Protein AF-A0A8T4NA29-F1 (afdb_monomer)

Nearest PDB structures (foldseek):
  6u7g-assembly1_A  TM=2.448E-01  e=3.494E+00  Homo sapiens
  6u7e-assembly1_A  TM=1.992E-01  e=2.269E+00  Homo sapiens
  7vpq-assembly3_E  TM=1.490E-01  e=2.062E+00  Homo sapiens

Foldseek 3Di:
DDFPQDDLVLFADEPPPLVVLLVVLQPDPVLQPAQEEEEEFDDQLLQFFLRNPVLQFEDDPQLLQLLLSSVSSNHNQYAYEYCSQAVQAQLQQADGLNHRHQEYEYAYDLLRVVRVLVRQVRLVNHPNRHQYEYEHNCLQFPVLQFCADPVGNNGGHFKYQNAGSSLVSVLVVQLVVQQVVVPPVHHDGSSNSSLVCQQVVVCLPRAGMWGWYQAPVRAIAIEHNQSYHYHQAPLSGDQSLSNQLNYFARDHDHYTDNHHDALASSLVRHQEYEDEFKEAACDCWLQDLRNLRHSSDIYGNAQVSVLVSQLSCCVRNVHAEYEYPYPACLRPLVSLQRNLVCLQPDAHPVRDHSFPRHEYEYEHALVSLVVNCVVDVCSLLSCLSHYQEYEHAPQDQVCPNTPPPHHLVSLLPRLLVNLLSLYAYAYEHEDEQVFDLDPADDPDPPPHDLDPVLLVPDDPLLNVLQVVLVVCVVVVVNVSSLVSLLVNLLPDDPVSVNSDDDGLSSVLSSSVSSRHLYYHYFYRAQDRSGNCNWVQLQVLFFFCDQAPDGDDSSQRSRQARRGDPDPQSLVSNVSNLVSLPSLADPVQLVVLVVQLVVCVVVVSPSNNSNSVSSNSSNVSSVVSSVVSCVSCVVVSVSSPPGDTHTHNGDAARPHAHEYLDLSRLVSHDLRHLYQDDDPPQQDPVSDHDPVNSVCVVVVVDPSPSSPPPPPVPDDPPPPQDLDLVSLLVVLVVLLVVLVVVVCVQPVPDPVSLVVCLVVLQVSLVVSLVVLCVNLVVDDPVSNVSNVVSSVVSNVSSQVVSVVSVHGD

Solvent-accessible surface area (backbone atoms only — not comparable to full-atom values): 42832 Å² total; per-residue (Å²): 122,85,77,82,80,71,58,72,75,77,25,41,39,61,82,62,54,62,51,53,54,31,50,62,40,39,74,40,72,73,43,41,71,47,29,34,38,38,35,31,50,52,44,74,80,76,51,38,42,56,49,46,71,48,66,62,23,44,53,64,50,58,52,31,50,43,45,12,45,43,45,65,24,30,40,68,36,58,38,36,39,49,29,71,41,26,76,46,58,33,64,53,67,30,48,57,92,87,32,75,48,37,31,38,40,37,29,30,51,44,45,18,42,64,44,45,49,55,52,50,60,35,35,68,69,26,95,69,53,45,29,36,36,30,20,44,59,25,15,44,55,48,43,61,65,45,49,26,46,93,91,43,59,85,53,52,48,52,33,20,30,37,28,41,61,65,38,53,52,53,51,52,53,54,30,54,56,41,24,66,74,67,30,83,94,45,93,60,50,61,35,58,23,38,51,56,34,38,64,67,54,73,51,69,85,48,48,7,30,32,32,58,32,59,47,99,86,69,52,61,31,34,42,31,35,63,50,44,42,41,65,49,47,48,51,65,54,61,58,42,53,60,26,56,67,26,22,52,54,76,48,77,45,45,40,66,67,97,59,52,30,49,46,70,57,42,38,74,54,33,53,35,40,47,43,71,49,38,43,41,38,79,57,81,49,52,79,34,34,59,43,65,70,44,66,57,44,81,31,46,26,50,30,70,48,47,47,54,29,51,48,51,31,26,77,65,30,65,32,38,31,38,35,39,72,24,75,32,55,36,74,45,50,65,58,40,50,51,30,30,53,44,40,72,66,36,65,42,97,88,71,44,60,48,56,88,66,46,44,28,29,38,32,33,42,63,40,37,51,49,53,35,44,73,74,31,87,62,42,54,49,41,41,26,61,50,25,52,29,40,36,21,74,47,36,37,75,82,46,80,86,44,84,71,70,51,43,64,67,56,45,65,56,48,36,49,50,34,33,68,26,14,18,24,38,28,41,32,33,49,48,45,82,94,55,44,60,65,85,78,84,65,104,50,93,84,80,66,70,79,48,67,67,41,63,67,71,46,52,74,68,47,50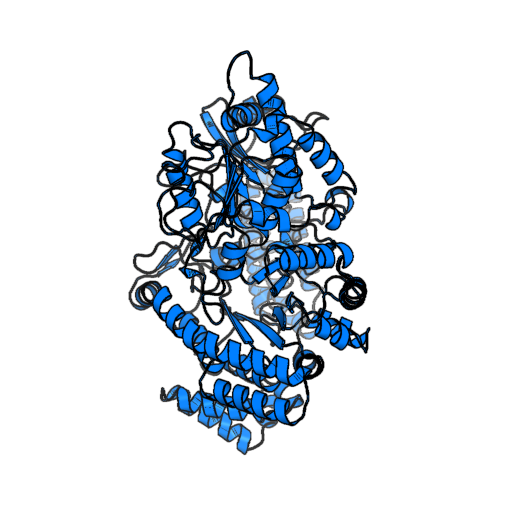,47,30,49,53,52,14,52,56,24,43,76,68,71,36,49,74,61,12,52,57,28,44,46,53,32,64,70,66,53,50,72,76,53,49,77,50,50,85,68,25,58,50,54,44,54,45,50,44,49,70,39,52,44,44,46,75,47,76,31,37,57,60,73,40,66,50,20,81,52,35,62,52,46,24,76,69,45,21,26,45,38,27,36,39,90,44,72,60,51,66,39,47,61,60,25,79,50,83,49,48,54,85,58,96,55,59,56,55,62,52,49,42,52,54,49,41,50,47,70,68,20,35,71,72,54,26,53,51,23,46,52,43,29,55,50,25,58,74,70,67,39,62,34,49,23,50,30,22,48,51,26,28,50,41,21,56,34,20,44,54,13,45,55,51,32,54,60,68,43,42,63,61,56,48,24,56,71,76,32,63,76,42,56,27,80,59,68,84,55,45,85,47,42,40,38,28,76,38,66,71,44,54,72,68,55,69,96,41,49,76,42,50,67,56,72,77,81,64,46,44,103,82,72,48,74,45,70,73,58,50,53,36,54,76,69,61,75,50,83,74,48,67,74,71,72,67,61,84,91,71,60,70,72,79,86,76,60,56,101,42,62,65,39,45,41,54,50,35,53,52,53,49,52,52,51,53,52,54,53,47,64,71,58,67,70,44,80,76,56,55,75,76,34,58,66,58,52,39,49,52,53,44,52,54,51,54,53,50,48,63,63,61,68,76,59,61,82,92,54,43,66,53,43,51,51,35,51,50,53,40,52,49,55,53,44,57,60,34,48,77,70,82,40,85,118

Radius of gyration: 29.15 Å; Cα contacts (8 Å, |Δi|>4): 1424; chains: 1; bounding box: 82×69×79 Å

Secondary structure (DSSP, 8-state):
-PPP---HHHHEEPTTHHHHHHHHHHT-SSGGG--EEEEE---GGG--GGGTTTTTTEE-HHHHHHHHHHHHTT--SEEEEETTT-TT--GGG--BTTB--SEEEEE--GGGHHHHHHHHHHHTTSSSPPEEEEEHHHHHH-GGGGS--SS-TT-S-SEEE-S-HHHHHHHHHHHHHHHHHH-SSSPPPHHHHHHHHHHTTTTTTSTTEEEEEE-TTS-EEEEE-----EES-GGGSPPTHHHHTTBPPP---SS--SSPPPHHHHHHH--EEEE-SEE------TT-HHHHHS-S--EE-HHHHHHHHHHHHHHHH---EEEE--S-GGGSHHHHHHHHHHHHHPBPTTSSBSBTTBEEEEE--HHHHHHHHHH-TTHHHHHHHHEEEEEEEEE-TTSSS--S---HHHHHHHHHHHHHTTPEEEEEEEE-TTS-SSSS--SSTTS----HHHHHHS-HHHHHHHHHHHHHHHTT-HHHHHHHHHHHHHH--HHHHHT----HHHHHHHHHHHT-SEEEEEE----TTSTTSSHHHHTT-BEEEETTEE--GGGTTTTS--B--SS-HHHHHHHHHHHHHHHSSHHHHHHHHHHHHHHHHTT-HHHHHHHHHHHHHHHHHHHHHHHHHHHTHHHHHHHHHS-EEEPSSPPPPSS-EEESSTTGGGSS-TTS---PPPSTTB-TTSPBPHHHHHHHHTT-S----S----TTSS---TTS-SSHHHHHHHHHHHHHHHHHHHHHHHTT-HHHHTT-HHHHHHHHHHHHHHHHHHHTTS-TTTHHHHHHHHHHHHHHHHHHHHTTT---

Mean predicted aligned error: 12.41 Å

Structure (mmCIF, N/CA/C/O backbone):
data_AF-A0A8T4NA29-F1
#
_entry.id   AF-A0A8T4NA29-F1
#
loop_
_atom_site.group_PDB
_atom_site.id
_atom_site.type_symbol
_atom_site.label_atom_id
_atom_site.label_alt_id
_atom_site.label_comp_id
_atom_site.label_asym_id
_atom_site.label_entity_id
_atom_site.label_seq_id
_atom_site.pdbx_PDB_ins_code
_atom_site.Cartn_x
_atom_site.Cartn_y
_atom_site.Cartn_z
_atom_site.occupancy
_atom_site.B_iso_or_equiv
_atom_site.auth_seq_id
_atom_site.auth_comp_id
_atom_site.auth_asym_id
_atom_site.auth_atom_id
_atom_site.pdbx_PDB_model_num
ATOM 1 N N . MET A 1 1 ? -20.002 -11.442 -14.286 1.00 27.69 1 MET A N 1
ATOM 2 C CA . MET A 1 1 ? -21.326 -10.989 -13.799 1.00 27.69 1 MET A CA 1
ATOM 3 C C . MET A 1 1 ? -21.152 -9.516 -13.442 1.00 27.69 1 MET A C 1
ATOM 5 O O . MET A 1 1 ? -20.406 -9.238 -12.518 1.00 27.69 1 MET A O 1
ATOM 9 N N . PHE A 1 2 ? -21.689 -8.576 -14.230 1.00 26.14 2 PHE A N 1
ATOM 10 C CA . PHE A 1 2 ? -21.417 -7.143 -14.024 1.00 26.14 2 PHE A CA 1
ATOM 11 C C . PHE A 1 2 ? -22.131 -6.627 -12.768 1.00 26.14 2 PHE A C 1
ATOM 13 O O . PHE A 1 2 ? -23.350 -6.753 -12.646 1.00 26.14 2 PHE A O 1
ATOM 20 N N . LYS A 1 3 ? -21.369 -6.035 -11.842 1.00 41.00 3 LYS A N 1
ATOM 21 C CA . LYS A 1 3 ? -21.901 -5.359 -10.652 1.00 41.00 3 LYS A CA 1
ATOM 22 C C . LYS A 1 3 ? -22.695 -4.115 -11.089 1.00 41.00 3 LYS A C 1
ATOM 24 O O . LYS A 1 3 ? -22.141 -3.298 -11.826 1.00 41.00 3 LYS A O 1
ATOM 29 N N . PRO A 1 4 ? -23.954 -3.911 -10.656 1.00 39.50 4 PRO A N 1
ATOM 30 C CA . PRO A 1 4 ? -24.643 -2.654 -10.921 1.00 39.50 4 PRO A CA 1
ATOM 31 C C . PRO A 1 4 ? -23.896 -1.510 -10.224 1.00 39.50 4 PRO A C 1
ATOM 33 O O . PRO A 1 4 ? -23.652 -1.540 -9.017 1.00 39.50 4 PRO A O 1
ATOM 36 N N . VAL A 1 5 ? -23.485 -0.512 -11.007 1.00 53.19 5 VAL A N 1
ATOM 37 C CA . VAL A 1 5 ? -22.815 0.687 -10.497 1.00 53.19 5 VAL A CA 1
ATOM 38 C C . VAL A 1 5 ? -23.857 1.537 -9.774 1.00 53.19 5 VAL A C 1
ATOM 40 O O . VAL A 1 5 ? -24.773 2.056 -10.407 1.00 53.19 5 VAL A O 1
ATOM 43 N N . ARG A 1 6 ? -23.715 1.684 -8.450 1.00 62.00 6 ARG A N 1
ATOM 44 C CA . ARG A 1 6 ? -24.570 2.569 -7.639 1.00 62.00 6 ARG A CA 1
ATOM 45 C C . ARG A 1 6 ? -24.446 4.021 -8.114 1.00 62.00 6 ARG A C 1
ATOM 47 O O . ARG A 1 6 ? -23.393 4.416 -8.631 1.00 62.00 6 ARG A O 1
ATOM 54 N N . ASP A 1 7 ? -25.484 4.837 -7.923 1.00 62.94 7 ASP A N 1
ATOM 55 C CA . ASP A 1 7 ? -25.426 6.255 -8.294 1.00 62.94 7 ASP A CA 1
ATOM 56 C C . ASP A 1 7 ? -24.210 6.922 -7.621 1.00 62.94 7 ASP A C 1
ATOM 58 O O . ASP A 1 7 ? -23.757 6.531 -6.540 1.00 62.94 7 ASP A O 1
ATOM 62 N N . LYS A 1 8 ? -23.603 7.906 -8.289 1.00 65.12 8 LYS A N 1
ATOM 63 C CA . LYS A 1 8 ? -22.459 8.646 -7.745 1.00 65.12 8 LYS A CA 1
ATOM 64 C C . LYS A 1 8 ? -22.797 9.244 -6.376 1.00 65.12 8 LYS A C 1
ATOM 66 O O . LYS A 1 8 ? -21.959 9.195 -5.480 1.00 65.12 8 LYS A O 1
ATOM 71 N N . LYS A 1 9 ? -24.021 9.755 -6.204 1.00 67.62 9 LYS A N 1
ATOM 72 C CA . LYS A 1 9 ? -24.478 10.374 -4.948 1.00 67.62 9 LYS A CA 1
ATOM 73 C C . LYS A 1 9 ? -24.545 9.383 -3.782 1.00 67.62 9 LYS A C 1
ATOM 75 O O . LYS A 1 9 ? -24.278 9.768 -2.651 1.00 67.62 9 LYS A O 1
ATOM 80 N N . ASP A 1 10 ? -24.797 8.108 -4.063 1.00 70.44 10 ASP A N 1
ATOM 81 C CA . ASP A 1 10 ? -24.907 7.059 -3.040 1.00 70.44 10 ASP A CA 1
ATOM 82 C C . ASP A 1 10 ? -23.551 6.498 -2.594 1.00 70.44 10 ASP A C 1
ATOM 84 O O . ASP A 1 10 ? -23.466 5.724 -1.635 1.00 70.44 10 ASP A O 1
ATOM 88 N N . ARG A 1 11 ? -22.479 6.886 -3.291 1.00 76.50 11 ARG A N 1
ATOM 89 C CA . ARG A 1 11 ? -21.102 6.434 -3.061 1.00 76.50 11 ARG A CA 1
ATOM 90 C C . ARG A 1 11 ? -20.253 7.471 -2.325 1.00 76.50 11 ARG A C 1
ATOM 92 O O . ARG A 1 11 ? -19.238 7.113 -1.737 1.00 76.50 11 ARG A O 1
ATOM 99 N N . VAL A 1 12 ? -20.649 8.740 -2.317 1.00 83.69 12 VAL A N 1
ATOM 100 C CA . VAL A 1 12 ? -19.856 9.809 -1.696 1.00 83.69 12 VAL A CA 1
ATOM 101 C C . VAL A 1 12 ? -20.487 10.317 -0.408 1.00 83.69 12 VAL A C 1
ATOM 103 O O . VAL A 1 12 ? -21.703 10.442 -0.288 1.00 83.69 12 VAL A O 1
ATOM 106 N N . ILE A 1 13 ? -19.638 10.633 0.563 1.00 87.94 13 ILE A N 1
ATOM 107 C CA . ILE A 1 13 ? -19.997 11.459 1.709 1.00 87.94 13 ILE A CA 1
ATOM 108 C C . ILE A 1 13 ? -19.806 12.923 1.282 1.00 87.94 13 ILE A C 1
ATOM 110 O O . ILE A 1 13 ? -18.682 13.282 0.912 1.00 87.94 13 ILE A O 1
ATOM 114 N N . PRO A 1 14 ? -20.866 13.755 1.310 1.00 89.44 14 PRO A N 1
ATOM 115 C CA . PRO A 1 14 ? -20.795 15.139 0.857 1.00 89.44 14 PRO A CA 1
ATOM 116 C C . PRO A 1 14 ? -19.778 15.974 1.625 1.00 89.44 14 PRO A C 1
ATOM 118 O O . PRO A 1 14 ? -19.533 15.744 2.817 1.00 89.44 14 PRO A O 1
ATOM 121 N N . LYS A 1 15 ? -19.264 17.004 0.950 1.00 92.12 15 LYS A N 1
ATOM 122 C CA . LYS A 1 15 ? -18.321 17.946 1.545 1.00 92.12 15 LYS A CA 1
ATOM 123 C C . LYS A 1 15 ? -18.836 18.550 2.865 1.00 92.12 15 LYS A C 1
ATOM 125 O O . LYS A 1 15 ? -19.989 18.960 2.973 1.00 92.12 15 LYS A O 1
ATOM 130 N N . GLY A 1 16 ? -17.968 18.629 3.869 1.00 92.88 16 GLY A N 1
ATOM 131 C CA . GLY A 1 16 ? -18.201 19.191 5.201 1.00 92.88 16 GLY A CA 1
ATOM 132 C C . GLY A 1 16 ? -18.709 18.183 6.235 1.00 92.88 16 GLY A C 1
ATOM 133 O O . GLY A 1 16 ? -18.602 18.434 7.437 1.00 92.88 16 GLY A O 1
ATOM 134 N N . MET A 1 17 ? -19.221 17.024 5.812 1.00 93.00 17 MET A N 1
ATOM 135 C CA . MET A 1 17 ? -19.778 16.027 6.732 1.00 93.00 17 MET A CA 1
ATOM 136 C C . MET A 1 17 ? -18.718 15.415 7.651 1.00 93.00 17 MET A C 1
ATOM 138 O O . MET A 1 17 ? -18.992 15.213 8.837 1.00 93.00 17 MET A O 1
ATOM 142 N N . TYR A 1 18 ? -17.507 15.150 7.142 1.00 94.69 18 TYR A N 1
ATOM 143 C CA . TYR A 1 18 ? -16.413 14.653 7.978 1.00 94.69 18 TYR A CA 1
ATOM 144 C C . TYR A 1 18 ? -15.959 15.738 8.961 1.00 94.69 18 TYR A C 1
ATOM 146 O O . TYR A 1 18 ? -15.861 15.468 10.158 1.00 94.69 18 TYR A O 1
ATOM 154 N N . LYS A 1 19 ? -15.765 16.982 8.500 1.00 94.62 19 LYS A N 1
ATOM 155 C CA . LYS A 1 19 ? -15.381 18.101 9.381 1.00 94.62 19 LYS A CA 1
ATOM 156 C C . LYS A 1 19 ? -16.381 18.355 10.508 1.00 94.62 19 LYS A C 1
ATOM 158 O O . LYS A 1 19 ? -15.969 18.558 11.648 1.00 94.62 19 LYS A O 1
ATOM 163 N N . ASN A 1 20 ? -17.678 18.298 10.216 1.00 94.94 20 ASN A N 1
ATOM 164 C CA . ASN A 1 20 ? -18.722 18.476 11.224 1.00 94.94 20 ASN A CA 1
ATOM 165 C C . ASN A 1 20 ? -18.691 17.362 12.279 1.00 94.94 20 ASN A C 1
ATOM 167 O O . ASN A 1 20 ? -18.798 17.641 13.470 1.00 94.94 20 ASN A O 1
ATOM 171 N N . LEU A 1 21 ? -18.530 16.106 11.854 1.00 95.00 21 LEU A N 1
ATOM 172 C CA . LEU A 1 21 ? -18.397 14.961 12.759 1.00 95.00 21 LEU A CA 1
ATOM 173 C C . LEU A 1 21 ? -17.151 15.076 13.647 1.00 95.00 21 LEU A C 1
ATOM 175 O O . LEU A 1 21 ? -17.233 14.906 14.863 1.00 95.00 21 LEU A O 1
ATOM 179 N N . GLU A 1 22 ? -16.012 15.406 13.043 1.00 94.88 22 GLU A N 1
ATOM 180 C CA . GLU A 1 22 ? -14.746 15.622 13.742 1.00 94.88 22 GLU A CA 1
ATOM 181 C C . GLU A 1 22 ? -14.880 16.703 14.824 1.00 94.88 22 GLU A C 1
ATOM 183 O O . GLU A 1 22 ? -14.482 16.480 15.969 1.00 94.88 22 GLU A O 1
ATOM 188 N N . GLN A 1 23 ? -15.476 17.851 14.487 1.00 94.56 23 GLN A N 1
ATOM 189 C CA . GLN A 1 23 ? -15.649 18.963 15.421 1.00 94.56 23 GLN A CA 1
ATOM 190 C C . GLN A 1 23 ? -16.567 18.589 16.592 1.00 94.56 23 GLN A C 1
ATOM 192 O O . GLN A 1 23 ? -16.202 18.830 17.744 1.00 94.56 23 GLN A O 1
ATOM 197 N N . ARG A 1 24 ? -17.703 17.925 16.322 1.00 94.19 24 ARG A N 1
ATOM 198 C CA . ARG A 1 24 ? -18.616 17.450 17.377 1.00 94.19 24 ARG A CA 1
ATOM 199 C C . ARG A 1 24 ? -17.925 16.523 18.367 1.00 94.19 24 ARG A C 1
ATOM 201 O O . ARG A 1 24 ? -18.156 16.638 19.565 1.00 94.19 24 ARG A O 1
ATOM 208 N N . LEU A 1 25 ? -17.095 15.595 17.889 1.00 94.94 25 LEU A N 1
ATOM 209 C CA . LEU A 1 25 ? -16.354 14.681 18.761 1.00 94.94 25 LEU A CA 1
ATOM 210 C C . LEU A 1 25 ? -15.271 15.401 19.562 1.00 94.94 25 LEU A C 1
ATOM 212 O O . LEU A 1 25 ? -15.129 15.155 20.760 1.00 94.94 25 LEU A O 1
ATOM 216 N N . LYS A 1 26 ? -14.552 16.328 18.928 1.00 94.25 26 LYS A N 1
ATOM 217 C CA . LYS A 1 26 ? -13.454 17.077 19.545 1.00 94.25 26 LYS A CA 1
ATOM 218 C C . LYS A 1 26 ? -13.895 17.924 20.741 1.00 94.25 26 LYS A C 1
ATOM 220 O O . LYS A 1 26 ? -13.116 18.118 21.673 1.00 94.25 26 LYS A O 1
ATOM 225 N N . GLU A 1 27 ? -15.130 18.414 20.725 1.00 91.56 27 GLU A N 1
ATOM 226 C CA . GLU A 1 27 ? -15.729 19.194 21.816 1.00 91.56 27 GLU A CA 1
ATOM 227 C C . GLU A 1 27 ? -16.093 18.343 23.042 1.00 91.56 27 GLU A C 1
ATOM 229 O O . GLU A 1 27 ? -16.348 18.878 24.124 1.00 91.56 27 GLU A O 1
ATOM 234 N N . ARG A 1 28 ? -16.083 17.011 22.924 1.00 90.19 28 ARG A N 1
ATOM 235 C CA . ARG A 1 28 ? -16.456 16.123 24.024 1.00 90.19 28 ARG A CA 1
ATOM 236 C C . ARG A 1 28 ? -15.286 15.865 24.969 1.00 90.19 28 ARG A C 1
ATOM 238 O O . ARG A 1 28 ? -14.166 15.562 24.563 1.00 90.19 28 ARG A O 1
ATOM 245 N N . ASN A 1 29 ? -15.569 15.894 26.268 1.00 86.62 29 ASN A N 1
ATOM 246 C CA . ASN A 1 29 ? -14.568 15.580 27.289 1.00 86.62 29 ASN A CA 1
ATOM 247 C C . ASN A 1 29 ? -14.348 14.072 27.488 1.00 86.62 29 ASN A C 1
ATOM 249 O O . ASN A 1 29 ? -13.250 13.675 27.872 1.00 86.62 29 ASN A O 1
ATOM 253 N N . ASP A 1 30 ? -15.350 13.234 27.206 1.00 88.81 30 ASP A N 1
ATOM 254 C CA . ASP A 1 30 ? -15.265 11.776 27.383 1.00 88.81 30 ASP A CA 1
ATOM 255 C C . ASP A 1 30 ? -14.290 11.107 26.398 1.00 88.81 30 ASP A C 1
ATOM 257 O O . ASP A 1 30 ? -13.636 10.128 26.755 1.00 88.81 30 ASP A O 1
ATOM 261 N N . VAL A 1 31 ? -14.105 11.680 25.204 1.00 91.62 31 VAL A N 1
ATOM 262 C CA . VAL A 1 31 ? -13.150 11.202 24.186 1.00 91.62 31 VAL A CA 1
ATOM 263 C C . VAL A 1 31 ? -11.698 11.233 24.685 1.00 91.62 31 VAL A C 1
ATOM 265 O O . VAL A 1 31 ? -10.916 10.324 24.402 1.00 91.62 31 VAL A O 1
ATOM 268 N N . LYS A 1 32 ? -11.323 12.254 25.467 1.00 88.44 32 LYS A N 1
ATOM 269 C CA . LYS A 1 32 ? -9.938 12.466 25.932 1.00 88.44 32 LYS A CA 1
ATOM 270 C C . LYS A 1 32 ? -9.439 11.339 26.843 1.00 88.44 32 LYS A C 1
ATOM 272 O O . LYS A 1 32 ? -8.237 11.077 26.899 1.00 88.44 32 LYS A O 1
ATOM 277 N N . GLY A 1 33 ? -10.359 10.678 27.548 1.00 89.44 33 GLY A N 1
ATOM 278 C CA . GLY A 1 33 ? -10.057 9.600 28.488 1.00 89.44 33 GLY A CA 1
ATOM 279 C C . GLY A 1 33 ? -9.869 8.223 27.847 1.00 89.44 33 GLY A C 1
ATOM 280 O O . GLY A 1 33 ? -9.369 7.324 28.519 1.00 89.44 33 GLY A O 1
ATOM 281 N N . ILE A 1 34 ? -10.238 8.038 26.574 1.00 95.25 34 ILE A N 1
ATOM 282 C CA . ILE A 1 34 ? -10.255 6.714 25.936 1.00 95.25 34 ILE A CA 1
ATOM 283 C C . ILE A 1 34 ? -8.839 6.255 25.576 1.00 95.25 34 ILE A C 1
ATOM 285 O O . ILE A 1 34 ? -8.207 6.800 24.668 1.00 95.25 34 ILE A O 1
ATOM 289 N N . ARG A 1 35 ? -8.357 5.212 26.259 1.00 96.75 35 ARG A N 1
ATOM 290 C CA . ARG A 1 35 ? -7.028 4.612 26.065 1.00 96.75 35 ARG A CA 1
ATOM 291 C C . ARG A 1 35 ? -7.045 3.724 24.832 1.00 96.75 35 ARG A C 1
ATOM 293 O O . ARG A 1 35 ? -7.621 2.639 24.848 1.00 96.75 35 ARG A O 1
ATOM 300 N N . THR A 1 36 ? -6.418 4.193 23.765 1.00 97.81 36 THR A N 1
ATOM 301 C CA . THR A 1 36 ? -6.518 3.580 22.439 1.00 97.81 36 THR A CA 1
ATOM 302 C C . THR A 1 36 ? -5.143 3.176 21.935 1.00 97.81 36 THR A C 1
ATOM 304 O O . THR A 1 36 ? -4.224 3.997 21.897 1.00 97.81 36 THR A O 1
ATOM 307 N N . VAL A 1 37 ? -5.004 1.925 21.506 1.00 98.12 37 VAL A N 1
ATOM 308 C CA . VAL A 1 37 ? -3.799 1.457 20.815 1.00 98.12 37 VAL A CA 1
ATOM 309 C C . VAL A 1 37 ? -4.159 1.168 19.367 1.00 98.12 37 VAL A C 1
ATOM 311 O O . VAL A 1 37 ? -4.986 0.301 19.098 1.00 98.12 37 VAL A O 1
ATOM 314 N N . THR A 1 38 ? -3.548 1.894 18.432 1.00 98.12 38 THR A N 1
ATOM 315 C CA . THR A 1 38 ? -3.623 1.558 17.009 1.00 98.12 38 THR A CA 1
ATOM 316 C C . THR A 1 38 ? -2.427 0.680 16.660 1.00 98.12 38 THR A C 1
ATOM 318 O O . THR A 1 38 ? -1.302 0.972 17.065 1.00 98.12 38 THR A O 1
ATOM 321 N N . VAL A 1 39 ? -2.650 -0.428 15.959 1.00 97.69 39 VAL A N 1
ATOM 322 C CA . VAL A 1 39 ? -1.601 -1.403 15.637 1.00 97.69 39 VAL A CA 1
ATOM 323 C C . VAL A 1 39 ? -1.606 -1.676 14.144 1.00 97.69 39 VAL A C 1
ATOM 325 O O . VAL A 1 39 ? -2.655 -1.916 13.547 1.00 97.69 39 VAL A O 1
ATOM 328 N N . TYR A 1 40 ? -0.418 -1.647 13.550 1.00 96.69 40 TYR A N 1
ATOM 329 C CA . TYR A 1 40 ? -0.170 -2.150 12.210 1.00 96.69 40 TYR A CA 1
ATOM 330 C C . TYR A 1 40 ? 0.541 -3.505 12.322 1.00 96.69 40 TYR A C 1
ATOM 332 O O . TYR A 1 40 ? 1.723 -3.531 12.698 1.00 96.69 40 TYR A O 1
ATOM 340 N N . PRO A 1 41 ? -0.167 -4.615 12.054 1.00 95.81 41 PRO A N 1
ATOM 341 C CA . PRO A 1 41 ? 0.418 -5.945 12.001 1.00 95.81 41 PRO A CA 1
ATOM 342 C C . PRO A 1 41 ? 1.410 -6.062 10.852 1.00 95.81 41 PRO A C 1
ATOM 344 O O . PRO A 1 41 ? 1.275 -5.383 9.831 1.00 95.81 41 PRO A O 1
ATOM 347 N N . PHE A 1 42 ? 2.407 -6.929 11.000 1.00 93.31 42 PHE A N 1
ATOM 348 C CA . PHE A 1 42 ? 3.369 -7.156 9.933 1.00 93.31 42 PHE A CA 1
ATOM 349 C C . PHE A 1 42 ? 3.955 -8.558 9.944 1.00 93.31 42 PHE A C 1
ATOM 351 O O . PHE A 1 42 ? 4.652 -8.954 10.879 1.00 93.31 42 PHE A O 1
ATOM 358 N N . ASP A 1 43 ? 3.773 -9.252 8.827 1.00 89.75 43 ASP A N 1
ATOM 359 C CA . ASP A 1 43 ? 4.438 -10.518 8.563 1.00 89.75 43 ASP A CA 1
ATOM 360 C C . ASP A 1 43 ? 5.782 -10.286 7.847 1.00 89.75 43 ASP A C 1
ATOM 362 O O . ASP A 1 43 ? 5.877 -9.604 6.827 1.00 89.75 43 ASP A O 1
ATOM 366 N N . ARG A 1 44 ? 6.863 -10.859 8.384 1.00 86.19 44 ARG A N 1
ATOM 367 C CA . ARG A 1 44 ? 8.209 -10.745 7.803 1.00 86.19 44 ARG A CA 1
ATOM 368 C C . ARG A 1 44 ? 8.387 -11.569 6.526 1.00 86.19 44 ARG A C 1
ATOM 370 O O . ARG A 1 44 ? 9.365 -11.314 5.817 1.00 86.19 44 ARG A O 1
ATOM 377 N N . TYR A 1 45 ? 7.500 -12.518 6.229 1.00 83.25 45 TYR A N 1
ATOM 378 C CA . TYR A 1 45 ? 7.525 -13.303 4.996 1.00 83.25 45 TYR A CA 1
ATOM 379 C C . TYR A 1 45 ? 7.139 -12.483 3.763 1.00 83.25 45 TYR A C 1
ATOM 381 O O . TYR A 1 45 ? 7.623 -12.796 2.681 1.00 83.25 45 TYR A O 1
ATOM 389 N N . THR A 1 46 ? 6.407 -11.378 3.925 1.00 82.25 46 THR A N 1
ATOM 390 C CA . THR A 1 46 ? 5.984 -10.514 2.807 1.00 82.25 46 THR A CA 1
ATOM 391 C C . THR A 1 46 ? 7.035 -9.464 2.416 1.00 82.25 46 THR A C 1
ATOM 393 O O . THR A 1 46 ? 6.873 -8.736 1.441 1.00 82.25 46 THR A O 1
ATOM 396 N N . ASP A 1 47 ? 8.123 -9.332 3.182 1.00 83.81 47 ASP A N 1
ATOM 397 C CA . ASP A 1 47 ? 9.226 -8.406 2.900 1.00 83.81 47 ASP A CA 1
ATOM 398 C C . ASP A 1 47 ? 10.223 -9.078 1.938 1.00 83.81 47 ASP A C 1
ATOM 400 O O . ASP A 1 47 ? 11.117 -9.807 2.369 1.00 83.81 47 ASP A O 1
ATOM 404 N N . LEU A 1 48 ? 10.066 -8.899 0.624 1.00 80.81 48 LEU A N 1
ATOM 405 C CA . LEU A 1 48 ? 10.824 -9.660 -0.382 1.00 80.81 48 LEU A CA 1
ATOM 406 C C . LEU A 1 48 ? 11.377 -8.791 -1.524 1.00 80.81 48 LEU A C 1
ATOM 408 O O . LEU A 1 48 ? 11.130 -7.588 -1.633 1.00 80.81 48 LEU A O 1
ATOM 412 N N . GLY A 1 49 ? 12.218 -9.412 -2.353 1.00 83.25 49 GLY A N 1
ATOM 413 C CA . GLY A 1 49 ? 12.792 -8.801 -3.549 1.00 83.25 49 GLY A CA 1
ATOM 414 C C . GLY A 1 49 ? 13.632 -7.549 -3.247 1.00 83.25 49 GLY A C 1
ATOM 415 O O . GLY A 1 49 ? 14.351 -7.510 -2.246 1.00 83.25 49 GLY A O 1
ATOM 416 N N . PRO A 1 50 ? 13.595 -6.509 -4.095 1.00 81.62 50 PRO A N 1
ATOM 417 C CA . PRO A 1 50 ? 14.388 -5.294 -3.898 1.00 81.62 50 PRO A CA 1
ATOM 418 C C . PRO A 1 50 ? 13.926 -4.438 -2.708 1.00 81.62 50 PRO A C 1
ATOM 420 O O . PRO A 1 50 ? 14.633 -3.503 -2.323 1.00 81.62 50 PRO A O 1
ATOM 423 N N . TYR A 1 51 ? 12.781 -4.758 -2.104 1.00 85.44 51 TYR A N 1
ATOM 424 C CA . TYR A 1 51 ? 12.173 -3.972 -1.034 1.00 85.44 51 TYR A CA 1
ATOM 425 C C . TYR A 1 51 ? 12.568 -4.441 0.367 1.00 85.44 51 TYR A C 1
ATOM 427 O O . TYR A 1 51 ? 12.258 -3.748 1.329 1.00 85.44 51 TYR A O 1
ATOM 435 N N . VAL A 1 52 ? 13.335 -5.532 0.494 1.00 85.75 52 VAL A N 1
ATOM 436 C CA . VAL A 1 52 ? 13.774 -6.076 1.792 1.00 85.75 52 VAL A CA 1
ATOM 437 C C . VAL A 1 52 ? 14.321 -4.989 2.723 1.00 85.75 52 VAL A C 1
ATOM 439 O O . VAL A 1 52 ? 15.289 -4.296 2.388 1.00 85.75 52 VAL A O 1
ATOM 442 N N . GLY A 1 53 ? 13.733 -4.850 3.911 1.00 84.44 53 GLY A N 1
ATOM 443 C CA . GLY A 1 53 ? 14.114 -3.867 4.934 1.00 84.44 53 GLY A CA 1
ATOM 444 C C . GLY A 1 53 ? 13.650 -2.430 4.661 1.00 84.44 53 GLY A C 1
ATOM 445 O O . GLY A 1 53 ? 13.971 -1.534 5.443 1.00 84.44 53 GLY A O 1
ATOM 446 N N . LEU A 1 54 ? 12.916 -2.180 3.571 1.00 87.06 54 LEU A N 1
ATOM 447 C CA . LEU A 1 54 ? 12.174 -0.930 3.377 1.00 87.06 54 LEU A CA 1
ATOM 448 C C . LEU A 1 54 ? 11.011 -0.847 4.368 1.00 87.06 54 LEU A C 1
ATOM 450 O O . LEU A 1 54 ? 10.777 0.221 4.926 1.00 87.06 54 LEU A O 1
ATOM 454 N N . ALA A 1 55 ? 10.360 -1.980 4.645 1.00 85.88 55 ALA A N 1
ATOM 455 C CA . ALA A 1 55 ? 9.255 -2.076 5.596 1.00 85.88 55 ALA A CA 1
ATOM 456 C C . ALA A 1 55 ? 9.616 -1.582 7.008 1.00 85.88 55 ALA A C 1
ATOM 458 O O . ALA A 1 55 ? 8.772 -1.021 7.691 1.00 85.88 55 ALA A O 1
ATOM 459 N N . ASP A 1 56 ? 10.877 -1.720 7.435 1.00 88.81 56 ASP A N 1
ATOM 460 C CA . ASP A 1 56 ? 11.346 -1.215 8.735 1.00 88.81 56 ASP A CA 1
ATOM 461 C C . ASP A 1 56 ? 11.504 0.308 8.791 1.00 88.81 56 ASP A C 1
ATOM 463 O O . ASP A 1 56 ? 11.727 0.860 9.866 1.00 88.81 56 ASP A O 1
ATOM 467 N N . ARG A 1 57 ? 11.464 0.989 7.646 1.00 91.50 57 ARG A N 1
ATOM 468 C CA . ARG A 1 57 ? 11.710 2.434 7.520 1.00 91.50 57 ARG A CA 1
ATOM 469 C C . ARG A 1 57 ? 10.511 3.196 6.963 1.00 91.50 57 ARG A C 1
ATOM 471 O O . ARG A 1 57 ? 10.601 4.414 6.798 1.00 91.50 57 ARG A O 1
ATOM 478 N N . LEU A 1 58 ? 9.445 2.463 6.652 1.00 91.06 58 LEU A N 1
ATOM 479 C CA . LEU A 1 58 ? 8.185 2.933 6.104 1.00 91.06 58 LEU A CA 1
ATOM 480 C C . LEU A 1 58 ? 7.090 2.752 7.153 1.00 91.06 58 LEU A C 1
ATOM 482 O O . LEU A 1 58 ? 7.036 1.733 7.837 1.00 91.06 58 LEU A O 1
ATOM 486 N N . ILE A 1 59 ? 6.190 3.726 7.235 1.00 88.56 59 ILE A N 1
ATOM 487 C CA . ILE A 1 59 ? 4.929 3.582 7.961 1.00 88.56 59 ILE A CA 1
ATOM 488 C C . ILE A 1 59 ? 3.802 3.441 6.940 1.00 88.56 59 ILE A C 1
ATOM 490 O O . ILE A 1 59 ? 3.750 4.219 5.991 1.00 88.56 59 ILE A O 1
ATOM 494 N N . SER A 1 60 ? 2.916 2.463 7.141 1.00 85.31 60 SER A N 1
ATOM 495 C CA . SER A 1 60 ? 1.769 2.219 6.260 1.00 85.31 60 SER A CA 1
ATOM 496 C C . SER A 1 60 ? 0.714 3.331 6.341 1.00 85.31 60 SER A C 1
ATOM 498 O O . SER A 1 60 ? 0.470 3.910 7.404 1.00 85.31 60 SER A O 1
ATOM 500 N N . GLY A 1 61 ? 0.048 3.601 5.215 1.00 85.38 61 GLY A N 1
ATOM 501 C CA . GLY A 1 61 ? -0.900 4.708 5.075 1.00 85.38 61 GLY A CA 1
ATOM 502 C C . GLY A 1 61 ? -2.152 4.556 5.928 1.00 85.38 61 GLY A C 1
ATOM 503 O O . GLY A 1 61 ? -2.592 5.534 6.529 1.00 85.38 61 GLY A O 1
ATOM 504 N N . GLY A 1 62 ? -2.683 3.336 6.056 1.00 88.38 62 GLY A N 1
ATOM 505 C CA . GLY A 1 62 ? -3.916 3.074 6.807 1.00 88.38 62 GLY A CA 1
AT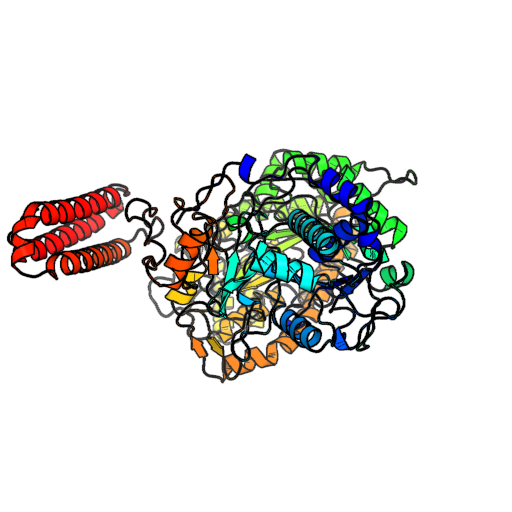OM 506 C C . GLY A 1 62 ? -3.819 3.497 8.275 1.00 88.38 62 GLY A C 1
ATOM 507 O O . GLY A 1 62 ? -4.651 4.268 8.759 1.00 88.38 62 GLY A O 1
ATOM 508 N N . ILE A 1 63 ? -2.752 3.075 8.967 1.00 92.31 63 ILE A N 1
ATOM 509 C CA . ILE A 1 63 ? -2.516 3.456 10.367 1.00 92.31 63 ILE A CA 1
ATOM 510 C C . ILE A 1 63 ? -2.224 4.954 10.509 1.00 92.31 63 ILE A C 1
ATOM 512 O O . ILE A 1 63 ? -2.738 5.580 11.439 1.00 92.31 63 ILE A O 1
ATOM 516 N N . LEU A 1 64 ? -1.452 5.550 9.589 1.00 93.50 64 LEU A N 1
ATOM 517 C CA . LEU A 1 64 ? -1.170 6.988 9.597 1.00 93.50 64 LEU A CA 1
ATOM 518 C C . LEU A 1 64 ? -2.453 7.806 9.483 1.00 93.50 64 LEU A C 1
ATOM 520 O O . LEU A 1 64 ? -2.654 8.747 10.248 1.00 93.50 64 LEU A O 1
ATOM 524 N N . HIS A 1 65 ? -3.316 7.432 8.550 1.00 93.31 65 HIS A N 1
ATOM 525 C CA . HIS A 1 65 ? -4.510 8.180 8.214 1.00 93.31 65 HIS A CA 1
ATOM 526 C C . HIS A 1 65 ? -5.600 8.042 9.283 1.00 93.31 65 HIS A C 1
ATOM 528 O O . HIS A 1 65 ? -6.099 9.047 9.795 1.00 93.31 65 HIS A O 1
ATOM 534 N N . TYR A 1 66 ? -5.921 6.811 9.695 1.00 95.19 66 TYR A N 1
ATOM 535 C CA . TYR A 1 66 ? -6.964 6.582 10.695 1.00 95.19 66 TYR A CA 1
ATOM 536 C C . TYR A 1 66 ? -6.575 7.138 12.070 1.00 95.19 66 TYR A C 1
ATOM 538 O O . TYR A 1 66 ? -7.379 7.812 12.717 1.00 95.19 66 TYR A O 1
ATOM 546 N N . THR A 1 67 ? -5.315 6.962 12.488 1.00 96.69 67 THR A N 1
ATOM 547 C CA . THR A 1 67 ? -4.837 7.539 13.754 1.00 96.69 67 THR A CA 1
ATOM 548 C C . THR A 1 67 ? -4.886 9.069 13.719 1.00 96.69 67 THR A C 1
ATOM 550 O O . THR A 1 67 ? -5.280 9.686 14.707 1.00 96.69 67 THR A O 1
ATOM 553 N N . ALA A 1 68 ? -4.573 9.707 12.584 1.00 96.88 68 ALA A N 1
ATOM 554 C CA . ALA A 1 68 ? -4.679 11.159 12.457 1.00 96.88 68 ALA A CA 1
ATOM 555 C C . ALA A 1 68 ? -6.132 11.643 12.602 1.00 96.88 68 ALA A C 1
ATOM 557 O O . ALA A 1 68 ? -6.360 12.683 13.229 1.00 96.88 68 ALA A O 1
ATOM 558 N N . CYS A 1 69 ? -7.105 10.881 12.087 1.00 97.12 69 CYS A N 1
ATOM 559 C CA . CYS A 1 69 ? -8.536 11.150 12.259 1.00 97.12 69 CYS A CA 1
ATOM 560 C C . CYS A 1 69 ? -8.967 11.038 13.729 1.00 97.12 69 CYS A C 1
ATOM 562 O O . CYS A 1 69 ? -9.637 11.940 14.235 1.00 97.12 69 CYS A O 1
ATOM 564 N N . LEU A 1 70 ? -8.529 9.993 14.445 1.00 97.56 70 LEU A N 1
ATOM 565 C CA . LEU A 1 70 ? -8.783 9.843 15.886 1.00 97.56 70 LEU A CA 1
ATOM 566 C C . LEU A 1 70 ? -8.212 11.027 16.676 1.00 97.56 70 LEU A C 1
ATOM 568 O O . LEU A 1 70 ? -8.934 11.676 17.432 1.00 97.56 70 LEU A O 1
ATOM 572 N N . VAL A 1 71 ? -6.940 11.369 16.450 1.00 96.81 71 VAL A N 1
ATOM 573 C CA . VAL A 1 71 ? -6.289 12.511 17.113 1.00 96.81 71 VAL A CA 1
ATOM 574 C C . VAL A 1 71 ? -7.065 13.798 16.860 1.00 96.81 71 VAL A C 1
ATOM 576 O O . VAL A 1 71 ? -7.304 14.579 17.781 1.00 96.81 71 VAL A O 1
ATOM 579 N N . ASN A 1 72 ? -7.471 14.043 15.612 1.00 96.25 72 ASN A N 1
ATOM 580 C CA . ASN A 1 72 ? -8.171 15.277 15.283 1.00 96.25 72 ASN A CA 1
ATOM 581 C C . ASN A 1 72 ? -9.609 15.324 15.815 1.00 96.25 72 ASN A C 1
ATOM 583 O O . ASN A 1 72 ? -10.106 16.415 16.080 1.00 96.25 72 ASN A O 1
ATOM 587 N N . SER A 1 73 ? -10.218 14.160 16.047 1.00 96.88 73 SER A N 1
ATOM 588 C CA . SER A 1 73 ? -11.527 14.004 16.694 1.00 96.88 73 SER A CA 1
ATOM 589 C C . SER A 1 73 ? -11.462 14.100 18.227 1.00 96.88 73 SER A C 1
ATOM 591 O O . SER A 1 73 ? -12.475 13.915 18.889 1.00 96.88 73 SER A O 1
ATOM 593 N N . GLY A 1 74 ? -10.290 14.382 18.814 1.00 96.25 74 GLY A N 1
ATOM 594 C CA . GLY A 1 74 ? -10.131 14.652 20.249 1.00 96.25 74 GLY A CA 1
ATOM 595 C C . GLY A 1 74 ? -9.560 13.505 21.084 1.00 96.25 74 GLY A C 1
ATOM 596 O O . GLY A 1 74 ? -9.406 13.669 22.295 1.00 96.25 74 GLY A O 1
ATOM 597 N N . PHE A 1 75 ? -9.213 12.361 20.483 1.00 96.00 75 PHE A N 1
ATOM 598 C CA . PHE A 1 75 ? -8.550 11.277 21.211 1.00 96.00 75 PHE A CA 1
ATOM 599 C C . PHE A 1 75 ? -7.120 11.707 21.558 1.00 96.00 75 PHE A C 1
ATOM 601 O O . PHE A 1 75 ? -6.308 11.982 20.676 1.00 96.00 75 PHE A O 1
ATOM 608 N N . THR A 1 76 ? -6.808 11.782 22.850 1.00 93.75 76 THR A N 1
ATOM 609 C CA . THR A 1 76 ? -5.492 12.235 23.341 1.00 93.75 76 THR A CA 1
ATOM 610 C C . THR A 1 76 ? -4.677 11.124 23.988 1.00 93.75 76 THR A C 1
ATOM 612 O O . THR A 1 76 ? -3.459 11.249 24.101 1.00 93.75 76 THR A O 1
ATOM 615 N N . ASN A 1 77 ? -5.326 10.033 24.399 1.00 95.06 77 ASN A N 1
ATOM 616 C CA . ASN A 1 77 ? -4.695 8.928 25.110 1.00 95.06 77 ASN A CA 1
ATOM 617 C C . ASN A 1 77 ? -4.397 7.760 24.154 1.00 95.06 77 ASN A C 1
ATOM 619 O O . ASN A 1 77 ? -5.058 6.722 24.179 1.00 95.06 77 ASN A O 1
ATOM 623 N N . LEU A 1 78 ? -3.440 7.983 23.248 1.00 95.69 78 LEU A N 1
ATOM 624 C CA . LEU A 1 78 ? -3.177 7.134 22.082 1.00 95.69 78 LEU A CA 1
ATOM 625 C C . LEU A 1 78 ? -1.741 6.603 22.036 1.00 95.69 78 LEU A C 1
ATOM 627 O O . LEU A 1 78 ? -0.790 7.294 22.411 1.00 95.69 78 LEU A O 1
ATOM 631 N N . ARG A 1 79 ? -1.579 5.408 21.465 1.00 97.31 79 ARG A N 1
ATOM 632 C CA . ARG A 1 79 ? -0.288 4.875 21.017 1.00 97.31 79 ARG A CA 1
ATOM 633 C C . ARG A 1 79 ? -0.449 4.187 19.663 1.00 97.31 79 ARG A C 1
ATOM 635 O O . ARG A 1 79 ? -1.302 3.319 19.531 1.00 97.31 79 ARG A O 1
ATOM 642 N N . ALA A 1 80 ? 0.363 4.573 18.682 1.00 97.25 80 ALA A N 1
ATOM 643 C CA . ALA A 1 80 ? 0.412 3.946 17.364 1.00 97.25 80 ALA A CA 1
ATOM 644 C C . ALA A 1 80 ? 1.616 3.010 17.280 1.00 97.25 80 ALA A C 1
ATOM 646 O O . ALA A 1 80 ? 2.753 3.457 17.405 1.00 97.25 80 ALA A O 1
ATOM 647 N N . VAL A 1 81 ? 1.379 1.720 17.075 1.00 96.81 81 VAL A N 1
ATOM 648 C CA . VAL A 1 81 ? 2.403 0.675 17.108 1.00 96.81 81 VAL A CA 1
ATOM 649 C C . VAL A 1 81 ? 2.592 0.086 15.719 1.00 96.81 81 VAL A C 1
ATOM 651 O O . VAL A 1 81 ? 1.633 -0.297 15.053 1.00 96.81 81 VAL A O 1
ATOM 654 N N . LEU A 1 82 ? 3.853 -0.061 15.323 1.00 95.75 82 LEU A N 1
ATOM 655 C CA . LEU A 1 82 ? 4.257 -0.819 14.146 1.00 95.75 82 LEU A CA 1
ATOM 656 C C . LEU A 1 82 ? 4.885 -2.135 14.603 1.00 95.75 82 LEU A C 1
ATOM 658 O O . LEU A 1 82 ? 5.913 -2.124 15.284 1.00 95.75 82 LEU A O 1
ATOM 662 N N . ARG A 1 83 ? 4.311 -3.279 14.220 1.00 94.94 83 ARG A N 1
ATOM 663 C CA . ARG A 1 83 ? 4.870 -4.602 14.563 1.00 94.94 83 ARG A CA 1
ATOM 664 C C . ARG A 1 83 ? 6.217 -4.862 13.884 1.00 94.94 83 ARG A C 1
ATOM 666 O O . ARG A 1 83 ? 7.021 -5.648 14.379 1.00 94.94 83 ARG A O 1
ATOM 673 N N . GLN A 1 84 ? 6.549 -4.101 12.837 1.00 92.69 84 GLN A N 1
ATOM 674 C CA . GLN A 1 84 ? 7.913 -4.014 12.307 1.00 92.69 84 GLN A CA 1
ATOM 675 C C . GLN A 1 84 ? 8.917 -3.522 13.361 1.00 92.69 84 GLN A C 1
ATOM 677 O O . GLN A 1 84 ? 10.059 -3.981 13.394 1.00 92.69 84 GLN A O 1
ATOM 682 N N . HIS A 1 85 ? 8.512 -2.566 14.198 1.00 93.69 85 HIS A N 1
ATOM 683 C CA . HIS A 1 85 ? 9.374 -1.890 15.169 1.00 93.69 85 HIS A CA 1
ATOM 684 C C . HIS A 1 85 ? 9.334 -2.523 16.553 1.00 93.69 85 HIS A C 1
ATOM 686 O O . HIS A 1 85 ? 10.343 -2.454 17.248 1.00 93.69 85 HIS A O 1
ATOM 692 N N . ASN A 1 86 ? 8.220 -3.162 16.917 1.00 95.19 86 ASN A N 1
ATOM 693 C CA . ASN A 1 86 ? 8.113 -3.994 18.110 1.00 95.19 86 ASN A CA 1
ATOM 694 C C . ASN A 1 86 ? 7.401 -5.335 17.812 1.00 95.19 86 ASN A C 1
ATOM 696 O O . ASN A 1 86 ? 6.194 -5.466 18.040 1.00 95.19 86 ASN A O 1
ATOM 700 N N . PRO A 1 87 ? 8.140 -6.360 17.343 1.00 93.94 87 PRO A N 1
ATOM 701 C CA . PRO A 1 87 ? 7.578 -7.671 17.009 1.00 93.94 87 PRO A CA 1
ATOM 702 C C . PRO A 1 87 ? 7.222 -8.524 18.237 1.00 93.94 87 PRO A C 1
ATOM 704 O O . PRO A 1 87 ? 6.614 -9.584 18.090 1.00 93.94 87 PRO A O 1
ATOM 707 N N . LYS A 1 88 ? 7.610 -8.108 19.453 1.00 96.12 88 LYS A N 1
ATOM 708 C CA . LYS A 1 88 ? 7.330 -8.850 20.694 1.00 96.12 88 LYS A CA 1
ATOM 709 C C . LYS A 1 88 ? 6.169 -8.290 21.503 1.00 96.12 88 LYS A C 1
ATOM 711 O O . LYS A 1 88 ? 5.795 -8.923 22.484 1.00 96.12 88 LYS A O 1
ATOM 716 N N . LEU A 1 89 ? 5.585 -7.162 21.088 1.00 96.06 89 LEU A N 1
ATOM 717 C CA . LEU A 1 89 ? 4.466 -6.542 21.792 1.00 96.06 89 LEU A CA 1
ATOM 718 C C . LEU A 1 89 ? 3.367 -7.561 22.130 1.00 96.06 89 LEU A C 1
ATOM 720 O O . LEU A 1 89 ? 2.895 -8.288 21.254 1.00 96.06 89 LEU A O 1
ATOM 724 N N . LYS A 1 90 ? 2.942 -7.543 23.392 1.00 96.88 90 LYS A N 1
ATOM 725 C CA . LYS A 1 90 ? 1.752 -8.192 23.930 1.00 96.88 90 LYS A CA 1
ATOM 726 C C . LYS A 1 90 ? 0.869 -7.108 24.552 1.00 96.88 90 LYS A C 1
ATOM 728 O O . LYS A 1 90 ? 1.263 -6.413 25.492 1.00 96.88 90 LYS A O 1
ATOM 733 N N . LEU A 1 91 ? -0.324 -6.926 24.001 1.00 96.06 91 LEU A N 1
ATOM 734 C CA . LEU A 1 91 ? -1.354 -6.038 24.532 1.00 96.06 91 LEU A CA 1
ATOM 735 C C . LEU A 1 91 ? -1.761 -6.448 25.952 1.00 96.06 91 LEU A C 1
ATOM 737 O O . LEU A 1 91 ? -1.943 -5.575 26.797 1.00 96.06 91 LEU A O 1
ATOM 741 N N . SER A 1 92 ? -1.782 -7.752 26.245 1.00 96.50 92 SER A N 1
ATOM 742 C CA . SER A 1 92 ? -2.048 -8.310 27.578 1.00 96.50 92 SER A CA 1
ATOM 743 C C . SER A 1 92 ? -1.092 -7.827 28.672 1.00 96.50 92 SER A C 1
ATOM 745 O O . SER A 1 92 ? -1.485 -7.692 29.831 1.00 96.50 92 SER A O 1
ATOM 747 N N . LYS A 1 93 ? 0.150 -7.498 28.301 1.00 95.88 93 LYS A N 1
ATOM 748 C CA . LYS A 1 93 ? 1.196 -6.974 29.197 1.00 95.88 93 LYS A CA 1
ATOM 749 C C . LYS A 1 93 ? 1.328 -5.452 29.137 1.00 95.88 93 LYS A C 1
ATOM 751 O O . LYS A 1 93 ? 2.151 -4.870 29.843 1.00 95.88 93 LYS A O 1
ATOM 756 N N . SER A 1 94 ? 0.546 -4.799 28.284 1.00 95.75 94 SER A N 1
ATOM 757 C CA . SER A 1 94 ? 0.680 -3.380 27.989 1.00 95.75 94 SER A CA 1
ATOM 758 C C . SER A 1 94 ? -0.315 -2.537 28.770 1.00 95.75 94 SER A C 1
ATOM 760 O O . SER A 1 94 ? -1.453 -2.923 29.032 1.00 95.75 94 SER A O 1
ATOM 762 N N . LYS A 1 95 ? 0.126 -1.332 29.117 1.00 93.94 95 LYS A N 1
ATOM 763 C CA . LYS A 1 95 ? -0.695 -0.297 29.735 1.00 93.94 95 LYS A CA 1
ATOM 764 C C . LYS A 1 95 ? -0.424 1.019 29.031 1.00 93.94 95 LYS A C 1
ATOM 766 O O . LYS A 1 95 ? 0.665 1.239 28.508 1.00 93.94 95 LYS A O 1
ATOM 771 N N . LEU A 1 96 ? -1.408 1.902 29.050 1.00 92.62 96 LEU A N 1
ATOM 772 C CA . LEU A 1 96 ? -1.288 3.238 28.494 1.00 92.62 96 LEU A CA 1
ATOM 773 C C . LEU A 1 96 ? -1.503 4.237 29.633 1.00 92.62 96 LEU A C 1
ATOM 775 O O . LEU A 1 96 ? -2.559 4.250 30.262 1.00 92.62 96 LEU A O 1
ATOM 779 N N . ASN A 1 97 ? -0.456 5.000 29.961 1.00 87.25 97 ASN A N 1
ATOM 780 C CA . ASN A 1 97 ? -0.383 5.846 31.161 1.00 87.25 97 ASN A CA 1
ATOM 781 C C . ASN A 1 97 ? -0.698 5.082 32.462 1.00 87.25 97 ASN A C 1
ATOM 783 O O . ASN A 1 97 ? -1.493 5.525 33.287 1.00 87.25 97 ASN A O 1
ATOM 787 N N . GLY A 1 98 ? -0.113 3.888 32.617 1.00 88.44 98 GLY A N 1
ATOM 788 C CA . GLY A 1 98 ? -0.297 3.035 33.800 1.00 88.44 98 GLY A CA 1
ATOM 789 C C . GLY A 1 98 ? -1.670 2.363 33.910 1.00 88.44 98 GLY A C 1
ATOM 790 O O . GLY A 1 98 ? -1.931 1.664 34.888 1.00 88.44 98 GLY A O 1
ATOM 791 N N . GLN A 1 99 ? -2.534 2.528 32.908 1.00 91.25 99 GLN A N 1
ATOM 792 C CA . GLN A 1 99 ? -3.914 2.064 32.928 1.00 91.25 99 GLN A CA 1
ATOM 793 C C . GLN A 1 99 ? -4.214 1.030 31.821 1.00 91.25 99 GLN A C 1
ATOM 795 O O . GLN A 1 99 ? -3.529 1.033 30.795 1.00 91.25 99 GLN A O 1
ATOM 800 N N . PRO A 1 100 ? -5.229 0.155 31.991 1.00 92.00 100 PRO A N 1
ATOM 801 C CA . PRO A 1 100 ? -5.637 -0.808 30.962 1.00 92.00 100 PRO A CA 1
ATOM 802 C C . PRO A 1 100 ? -6.112 -0.140 29.663 1.00 92.00 100 PRO A C 1
ATOM 804 O O . PRO A 1 100 ? -6.665 0.956 29.693 1.00 92.00 100 PRO A O 1
ATOM 807 N N . ILE A 1 101 ? -5.924 -0.811 28.528 1.00 96.81 101 ILE A N 1
ATOM 808 C CA . ILE A 1 101 ? -6.344 -0.330 27.202 1.00 96.81 101 ILE A CA 1
ATOM 809 C C . ILE A 1 101 ? -7.867 -0.500 27.049 1.00 96.81 101 ILE A C 1
ATOM 811 O O . ILE A 1 101 ? -8.398 -1.553 27.385 1.00 96.81 101 ILE A O 1
ATOM 815 N N . ASP A 1 102 ? -8.567 0.519 26.535 1.00 97.12 102 ASP A N 1
ATOM 816 C CA . ASP A 1 102 ? -10.026 0.489 26.315 1.00 97.12 102 ASP A CA 1
ATOM 817 C C . ASP A 1 102 ? -10.410 -0.074 24.943 1.00 97.12 102 ASP A C 1
ATOM 819 O O . ASP A 1 102 ? -11.442 -0.735 24.800 1.00 97.12 102 ASP A O 1
ATOM 823 N N . GLN A 1 103 ? -9.611 0.235 23.920 1.00 97.44 103 GLN A N 1
ATOM 824 C CA . GLN A 1 103 ? -9.850 -0.204 22.548 1.00 97.44 103 GLN A CA 1
ATOM 825 C C . GLN A 1 103 ? -8.542 -0.415 21.776 1.00 97.44 103 GLN A C 1
ATOM 827 O O . GLN A 1 103 ? -7.543 0.284 21.990 1.00 97.44 103 GLN A O 1
ATOM 832 N N . VAL A 1 104 ? -8.574 -1.391 20.875 1.00 98.38 104 VAL A N 1
ATOM 833 C CA . VAL A 1 104 ? -7.483 -1.791 19.987 1.00 98.38 104 VAL A CA 1
ATOM 834 C C . VAL A 1 104 ? -7.976 -1.647 18.552 1.00 98.38 104 VAL A C 1
ATOM 836 O O . VAL A 1 104 ? -8.943 -2.296 18.153 1.00 98.38 104 VAL A O 1
ATOM 839 N N . GLU A 1 105 ? -7.304 -0.802 17.776 1.00 98.19 105 GLU A N 1
ATOM 840 C CA . GLU A 1 105 ? -7.629 -0.544 16.371 1.00 98.19 105 GLU A CA 1
ATOM 841 C C . GLU A 1 105 ? -6.551 -1.168 15.482 1.00 98.19 105 GLU A C 1
ATOM 843 O O . GLU A 1 105 ? -5.421 -0.680 15.412 1.00 98.19 105 GLU A O 1
ATOM 848 N N . ILE A 1 106 ? -6.885 -2.254 14.798 1.00 97.94 106 ILE A N 1
ATOM 849 C CA . ILE A 1 106 ? -5.968 -2.981 13.924 1.00 97.94 106 ILE A CA 1
ATOM 850 C C . ILE A 1 106 ? -6.168 -2.477 12.494 1.00 97.94 106 ILE A C 1
ATOM 852 O O . ILE A 1 106 ? -7.262 -2.577 11.950 1.00 97.94 106 ILE A O 1
ATOM 856 N N . SER A 1 107 ? -5.122 -1.954 11.853 1.00 95.62 107 SER A N 1
ATOM 857 C CA . SER A 1 107 ? -5.142 -1.622 10.421 1.00 95.62 107 SER A CA 1
ATOM 858 C C . SER A 1 107 ? -4.221 -2.583 9.686 1.00 95.62 107 SER A C 1
ATOM 860 O O . SER A 1 107 ? -3.015 -2.542 9.910 1.00 95.62 107 SER A O 1
ATOM 862 N N . SER A 1 108 ? -4.773 -3.460 8.843 1.00 93.19 108 SER A N 1
ATOM 863 C CA . SER A 1 108 ? -3.996 -4.559 8.262 1.00 93.19 108 SER A CA 1
ATOM 864 C C . SER A 1 108 ? -4.327 -4.850 6.801 1.00 93.19 108 SER A C 1
ATOM 866 O O . SER A 1 108 ? -5.458 -4.670 6.347 1.00 93.19 108 SER A O 1
ATOM 868 N N . MET A 1 109 ? -3.325 -5.349 6.078 1.00 88.88 109 MET A N 1
ATOM 869 C CA . MET A 1 109 ? -3.512 -6.078 4.823 1.00 88.88 109 MET A CA 1
ATOM 870 C C . MET A 1 109 ? -3.763 -7.561 5.126 1.00 88.88 109 MET A C 1
ATOM 872 O O . MET A 1 109 ? -3.232 -8.082 6.107 1.00 88.88 109 MET A O 1
ATOM 876 N N . SER A 1 110 ? -4.509 -8.266 4.271 1.00 85.81 110 SER A N 1
ATOM 877 C CA . SER A 1 110 ? -4.792 -9.701 4.464 1.00 85.81 110 SER A CA 1
ATOM 878 C C . SER A 1 110 ? -3.530 -10.565 4.527 1.00 85.81 110 SER A C 1
ATOM 880 O O . SER A 1 110 ? -3.480 -11.534 5.277 1.00 85.81 110 SER A O 1
ATOM 882 N N . ILE A 1 111 ? -2.460 -10.146 3.846 1.00 88.75 111 ILE A N 1
ATOM 883 C CA . ILE A 1 111 ? -1.150 -10.816 3.859 1.00 88.75 111 ILE A CA 1
ATOM 884 C C . ILE A 1 111 ? -0.445 -10.781 5.231 1.00 88.75 111 ILE A C 1
ATOM 886 O O . ILE A 1 111 ? 0.611 -11.375 5.405 1.00 88.75 111 ILE A O 1
ATOM 890 N N . HIS A 1 112 ? -0.994 -10.060 6.214 1.00 92.88 112 HIS A N 1
ATOM 891 C CA . HIS A 1 112 ? -0.505 -10.022 7.595 1.00 92.88 112 HIS A CA 1
ATOM 892 C C . HIS A 1 112 ? -1.463 -10.725 8.573 1.00 92.88 112 HIS A C 1
ATOM 894 O O . HIS A 1 112 ? -1.387 -10.487 9.779 1.00 92.88 112 HIS A O 1
ATOM 900 N N . SER A 1 113 ? -2.386 -11.562 8.079 1.00 91.50 113 SER A N 1
ATOM 901 C CA . SER A 1 113 ? -3.439 -12.185 8.895 1.00 91.50 113 SER A CA 1
ATOM 902 C C . SER A 1 113 ? -2.910 -13.006 10.075 1.00 91.50 113 SER A C 1
ATOM 904 O O . SER A 1 113 ? -3.555 -13.033 11.119 1.00 91.50 113 SER A O 1
ATOM 906 N N . ASN A 1 114 ? -1.734 -13.626 9.951 1.00 91.31 114 ASN A N 1
ATOM 907 C CA . ASN A 1 114 ? -1.128 -14.386 11.044 1.00 91.31 114 ASN A CA 1
ATOM 908 C C . ASN A 1 114 ? -0.822 -13.486 12.261 1.00 91.31 114 ASN A C 1
ATOM 910 O O . ASN A 1 114 ? -1.272 -13.753 13.373 1.00 91.31 114 ASN A O 1
ATOM 914 N N . ASP A 1 115 ? -0.163 -12.343 12.039 1.00 94.81 115 ASP A N 1
ATOM 915 C CA . ASP A 1 115 ? 0.137 -11.374 13.108 1.00 94.81 115 ASP A CA 1
ATOM 916 C C . ASP A 1 115 ? -1.139 -10.673 13.622 1.00 94.81 115 ASP A C 1
ATOM 918 O O . ASP A 1 115 ? -1.227 -10.327 14.799 1.00 94.81 115 ASP A O 1
ATOM 922 N N . VAL A 1 116 ? -2.172 -10.515 12.777 1.00 95.50 116 VAL A N 1
ATOM 923 C CA . VAL A 1 116 ? -3.510 -10.070 13.223 1.00 95.50 116 VAL A CA 1
ATOM 924 C C . VAL A 1 116 ? -4.077 -11.041 14.262 1.00 95.50 116 VAL A C 1
ATOM 926 O O . VAL A 1 116 ? -4.523 -10.603 15.324 1.00 95.50 116 VAL A O 1
ATOM 929 N N . TRP A 1 117 ? -4.048 -12.348 13.988 1.00 94.31 117 TRP A N 1
ATOM 930 C CA . TRP A 1 117 ? -4.561 -13.361 14.910 1.00 94.31 117 TRP A CA 1
ATOM 931 C C . TRP A 1 117 ? -3.766 -13.438 16.209 1.00 94.31 117 TRP A C 1
ATOM 933 O O . TRP A 1 117 ? -4.374 -13.575 17.271 1.00 94.31 117 TRP A O 1
ATOM 943 N N . ASP A 1 118 ? -2.444 -13.281 16.155 1.00 95.12 118 ASP A N 1
ATOM 944 C CA . ASP A 1 118 ? -1.603 -13.197 17.352 1.00 95.12 118 ASP A CA 1
ATOM 945 C C . ASP A 1 118 ? -2.010 -12.027 18.260 1.00 95.12 118 ASP A C 1
ATOM 947 O O . ASP A 1 118 ? -2.096 -12.184 19.481 1.00 95.12 118 ASP A O 1
ATOM 951 N N . ILE A 1 119 ? -2.302 -10.862 17.673 1.00 96.75 119 ILE A N 1
ATOM 952 C CA . ILE A 1 119 ? -2.769 -9.674 18.401 1.00 96.75 119 ILE A CA 1
ATOM 953 C C . ILE A 1 119 ? -4.161 -9.909 18.999 1.00 96.75 119 ILE A C 1
ATOM 955 O O . ILE A 1 119 ? -4.384 -9.577 20.164 1.00 96.75 119 ILE A O 1
ATOM 959 N N . ILE A 1 120 ? -5.0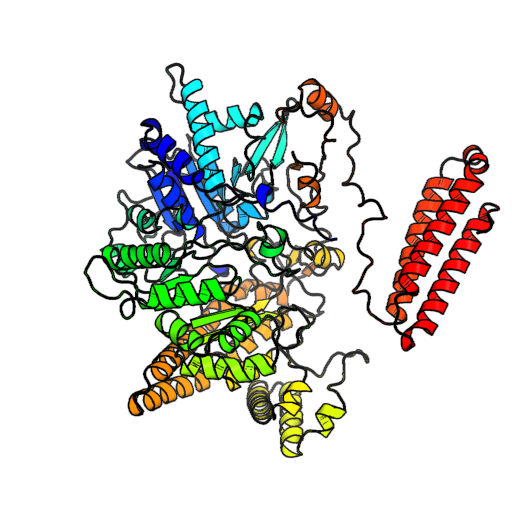92 -10.483 18.227 1.00 97.00 120 ILE A N 1
ATOM 960 C CA . ILE A 1 120 ? -6.454 -10.781 18.694 1.00 97.00 120 ILE A CA 1
ATOM 961 C C . ILE A 1 120 ? -6.396 -11.755 19.873 1.00 97.00 120 ILE A C 1
ATOM 963 O O . ILE A 1 120 ? -6.920 -11.447 20.941 1.00 97.00 120 ILE A O 1
ATOM 967 N N . LYS A 1 121 ? -5.723 -12.900 19.717 1.00 96.12 121 LYS A N 1
ATOM 968 C CA . LYS A 1 121 ? -5.629 -13.938 20.757 1.00 96.12 121 LYS A CA 1
ATOM 969 C C . LYS A 1 121 ? -5.009 -13.402 22.046 1.00 96.12 121 LYS A C 1
ATOM 971 O O . LYS A 1 121 ? -5.482 -13.731 23.131 1.00 96.12 121 LYS A O 1
ATOM 976 N N . ASP A 1 122 ? -3.991 -12.549 21.936 1.00 96.81 122 ASP A N 1
ATOM 977 C CA . ASP A 1 122 ? -3.369 -11.911 23.095 1.00 96.81 122 ASP A CA 1
ATOM 978 C C . ASP A 1 122 ? -4.294 -10.891 23.783 1.00 96.81 122 ASP A C 1
ATOM 980 O O . ASP A 1 122 ? -4.387 -10.879 25.009 1.00 96.81 122 ASP A O 1
ATOM 984 N N . ALA A 1 123 ? -5.044 -10.084 23.026 1.00 96.31 123 ALA A N 1
ATOM 985 C CA . ALA A 1 123 ? -6.009 -9.143 23.599 1.00 96.31 123 ALA A CA 1
ATOM 986 C C . ALA A 1 123 ? -7.133 -9.846 24.387 1.00 96.31 123 ALA A C 1
ATOM 988 O O . ALA A 1 123 ? -7.643 -9.283 25.356 1.00 96.31 123 ALA A O 1
ATOM 989 N N . TYR A 1 124 ? -7.493 -11.083 24.023 1.00 95.88 124 TYR A N 1
ATOM 990 C CA . TYR A 1 124 ? -8.449 -11.907 24.779 1.00 95.88 124 TYR A CA 1
ATOM 991 C C . TYR A 1 124 ? -7.920 -12.369 26.143 1.00 95.88 124 TYR A C 1
ATOM 993 O O . TYR A 1 124 ? -8.723 -12.689 27.014 1.00 95.88 124 TYR A O 1
ATOM 1001 N N . GLN A 1 125 ? -6.603 -12.345 26.374 1.00 94.94 125 GLN A N 1
ATOM 1002 C CA . GLN A 1 125 ? -6.006 -12.681 27.676 1.00 94.94 125 GLN A CA 1
ATOM 1003 C C . GLN A 1 125 ? -6.071 -11.520 28.685 1.00 94.94 125 GLN A C 1
ATOM 1005 O O . GLN A 1 125 ? -5.643 -11.654 29.831 1.00 94.94 125 GLN A O 1
ATOM 1010 N N . MET A 1 126 ? -6.566 -10.349 28.274 1.00 94.62 126 MET A N 1
ATOM 1011 C CA . MET A 1 126 ? -6.675 -9.177 29.141 1.00 94.62 126 MET A CA 1
ATOM 1012 C C . MET A 1 126 ? -7.849 -9.319 30.122 1.00 94.62 126 MET A C 1
ATOM 1014 O O . MET A 1 126 ? -8.965 -9.573 29.671 1.00 94.62 126 MET A O 1
ATOM 1018 N N . PRO A 1 127 ? -7.665 -9.034 31.430 1.00 88.00 127 PRO A N 1
ATOM 1019 C CA . PRO A 1 127 ? -8.758 -9.088 32.409 1.00 88.00 127 PRO A CA 1
ATOM 1020 C C . PRO A 1 127 ? -9.953 -8.207 32.022 1.00 88.00 127 PRO A C 1
ATOM 1022 O O . PRO A 1 127 ? -11.103 -8.614 32.133 1.00 88.00 127 PRO A O 1
ATOM 1025 N N . ASN A 1 128 ? -9.658 -7.011 31.505 1.00 89.62 128 ASN A N 1
ATOM 1026 C CA . ASN A 1 128 ? -10.631 -6.116 30.890 1.00 89.62 128 ASN A CA 1
ATOM 1027 C C . ASN A 1 128 ? -10.365 -6.090 29.385 1.00 89.62 128 ASN A C 1
ATOM 1029 O O . ASN A 1 128 ? -9.638 -5.222 28.898 1.00 89.62 128 ASN A O 1
ATOM 1033 N N . ARG A 1 129 ? -10.893 -7.083 28.662 1.00 94.38 129 ARG A N 1
ATOM 1034 C CA . ARG A 1 129 ? -10.669 -7.205 27.219 1.00 94.38 129 ARG A CA 1
ATOM 1035 C C . ARG A 1 129 ? -11.214 -5.971 26.474 1.00 94.38 129 ARG A C 1
ATOM 1037 O O . ARG A 1 129 ? -12.403 -5.667 26.625 1.00 94.38 129 ARG A O 1
ATOM 1044 N N . PRO A 1 130 ? -10.380 -5.293 25.660 1.00 97.50 130 PRO A N 1
ATOM 1045 C CA . PRO A 1 130 ? -10.760 -4.087 24.932 1.00 97.50 130 PRO A CA 1
ATOM 1046 C C . PRO A 1 130 ? -11.771 -4.371 23.814 1.00 97.50 130 PRO A C 1
ATOM 1048 O O . PRO A 1 130 ? -11.935 -5.513 23.375 1.00 97.50 130 PRO A O 1
ATOM 1051 N N . LEU A 1 131 ? -12.395 -3.301 23.312 1.00 98.38 131 LEU A N 1
ATOM 1052 C CA . LEU A 1 131 ? -13.063 -3.323 22.009 1.00 98.38 131 LEU A CA 1
ATOM 1053 C C . LEU A 1 131 ? -12.004 -3.529 20.915 1.00 98.38 131 LEU A C 1
ATOM 1055 O O . LEU A 1 131 ? -11.069 -2.734 20.820 1.00 98.38 131 LEU A O 1
ATOM 1059 N N . ILE A 1 132 ? -12.142 -4.568 20.095 1.00 98.50 132 ILE A N 1
ATOM 1060 C CA . ILE A 1 132 ? -11.200 -4.914 19.023 1.00 98.50 132 ILE A CA 1
ATOM 1061 C C . ILE A 1 132 ? -11.845 -4.591 17.679 1.00 98.50 132 ILE A C 1
ATOM 1063 O O . ILE A 1 132 ? -12.822 -5.225 17.276 1.00 98.50 132 ILE A O 1
ATOM 1067 N N . THR A 1 133 ? -11.276 -3.610 16.985 1.00 98.31 133 THR A N 1
ATOM 1068 C CA . THR A 1 133 ? -11.718 -3.171 15.657 1.00 98.31 133 THR A CA 1
ATOM 1069 C C . THR A 1 133 ? -10.671 -3.541 14.607 1.00 98.31 133 THR A C 1
ATOM 1071 O O . THR A 1 133 ? -9.484 -3.305 14.827 1.00 98.31 133 THR A O 1
ATOM 1074 N N . LEU A 1 134 ? -11.090 -4.078 13.458 1.00 97.50 134 LEU A N 1
ATOM 1075 C CA . LEU A 1 134 ? -10.217 -4.326 12.301 1.00 97.50 134 LEU A CA 1
ATOM 1076 C C . LEU A 1 134 ? -10.585 -3.412 11.132 1.00 97.50 134 LEU A C 1
ATOM 1078 O O . LEU A 1 134 ? -11.746 -3.276 10.778 1.00 97.50 134 LEU A O 1
ATOM 1082 N N . GLY A 1 135 ? -9.592 -2.820 10.487 1.00 94.50 135 GLY A N 1
ATOM 1083 C CA . GLY A 1 135 ? -9.740 -2.065 9.250 1.00 94.50 135 GLY A CA 1
ATOM 1084 C C . GLY A 1 135 ? -8.567 -2.310 8.305 1.00 94.50 135 GLY A C 1
ATOM 1085 O O . GLY A 1 135 ? -7.764 -3.228 8.488 1.00 94.50 135 GLY A O 1
ATOM 1086 N N . GLY A 1 136 ? -8.444 -1.453 7.293 1.00 89.69 136 GLY A N 1
ATOM 1087 C CA . GLY A 1 136 ? -7.528 -1.686 6.173 1.00 89.69 136 GLY A CA 1
ATOM 1088 C C . GLY A 1 136 ? -8.066 -2.757 5.214 1.00 89.69 136 GLY A C 1
ATOM 1089 O O . GLY A 1 136 ? -9.203 -3.201 5.376 1.00 89.69 136 GLY A O 1
ATOM 1090 N N . PRO A 1 137 ? -7.280 -3.174 4.206 1.00 85.56 137 PRO A N 1
ATOM 1091 C CA . PRO A 1 137 ? -7.728 -4.155 3.217 1.00 85.56 137 PRO A CA 1
ATOM 1092 C C . PRO A 1 137 ? -8.280 -5.459 3.815 1.00 85.56 137 PRO A C 1
ATOM 1094 O O . PRO A 1 137 ? -9.272 -5.965 3.300 1.00 85.56 137 PRO A O 1
ATOM 1097 N N . ALA A 1 138 ? -7.723 -5.953 4.928 1.00 87.94 138 ALA A N 1
ATOM 1098 C CA . ALA A 1 138 ? -8.238 -7.147 5.608 1.00 87.94 138 ALA A CA 1
ATOM 1099 C C . ALA A 1 138 ? -9.673 -6.947 6.124 1.00 87.94 138 ALA A C 1
ATOM 1101 O O . ALA A 1 138 ? -10.553 -7.759 5.856 1.00 87.94 138 ALA A O 1
ATOM 1102 N N . GLY A 1 139 ? -9.926 -5.829 6.815 1.00 88.00 139 GLY A N 1
ATOM 1103 C CA . GLY A 1 139 ? -11.268 -5.483 7.286 1.00 88.00 139 GLY A CA 1
ATOM 1104 C C . GLY A 1 139 ? -12.227 -5.124 6.150 1.00 88.00 139 GLY A C 1
ATOM 1105 O O . GLY A 1 139 ? -13.418 -5.356 6.275 1.00 88.00 139 GLY A O 1
ATOM 1106 N N . LYS A 1 140 ? -11.725 -4.590 5.032 1.00 84.44 140 LYS A N 1
ATOM 1107 C CA . LYS A 1 140 ? -12.540 -4.167 3.885 1.00 84.44 140 LYS A CA 1
ATOM 1108 C C . LYS A 1 140 ? -13.011 -5.321 3.010 1.00 84.44 140 LYS A C 1
ATOM 1110 O O . LYS A 1 140 ? -14.179 -5.344 2.636 1.00 84.44 140 LYS A O 1
ATOM 1115 N N . TYR A 1 141 ? -12.116 -6.237 2.658 1.00 78.69 141 TYR A N 1
ATOM 1116 C CA . TYR A 1 141 ? -12.409 -7.276 1.669 1.00 78.69 141 TYR A CA 1
ATOM 1117 C C . TYR A 1 141 ? -12.762 -8.621 2.307 1.00 78.69 141 TYR A C 1
ATOM 1119 O O . TYR A 1 141 ? -13.533 -9.378 1.727 1.00 78.69 141 TYR A O 1
ATOM 1127 N N . GLU A 1 142 ? -12.251 -8.910 3.507 1.00 77.50 142 GLU A N 1
ATOM 1128 C CA . GLU A 1 142 ? -12.370 -10.225 4.155 1.00 77.50 142 GLU A CA 1
ATOM 1129 C C . GLU A 1 142 ? -12.805 -10.140 5.633 1.00 77.50 142 GLU A C 1
ATOM 1131 O O . GLU A 1 142 ? -12.307 -10.906 6.462 1.00 77.50 142 GLU A O 1
ATOM 1136 N N . PRO A 1 143 ? -13.738 -9.243 6.019 1.00 86.00 143 PRO A N 1
ATOM 1137 C CA . PRO A 1 143 ? -14.046 -9.013 7.432 1.00 86.00 143 PRO A CA 1
ATOM 1138 C C . PRO A 1 143 ? -14.509 -10.286 8.148 1.00 86.00 143 PRO A C 1
ATOM 1140 O O . PRO A 1 143 ? -14.124 -10.543 9.287 1.00 86.00 143 PRO A O 1
ATOM 1143 N N . HIS A 1 144 ? -15.310 -11.104 7.463 1.00 85.12 144 HIS A N 1
ATOM 1144 C CA . HIS A 1 144 ? -15.959 -12.288 8.018 1.00 85.12 144 HIS A CA 1
ATOM 1145 C C . HIS A 1 144 ? -14.983 -13.404 8.418 1.00 85.12 144 HIS A C 1
ATOM 1147 O O . HIS A 1 144 ? -15.355 -14.289 9.189 1.00 85.12 144 HIS A O 1
ATOM 1153 N N . MET A 1 145 ? -13.740 -13.356 7.929 1.00 84.56 145 MET A N 1
ATOM 1154 C CA . MET A 1 145 ? -12.695 -14.320 8.273 1.00 84.56 145 MET A CA 1
ATOM 1155 C C . MET A 1 145 ? -12.079 -14.064 9.649 1.00 84.56 145 MET A C 1
ATOM 1157 O O . MET A 1 145 ? -11.344 -14.914 10.129 1.00 84.56 145 MET A O 1
ATOM 1161 N N . PHE A 1 146 ? -12.372 -12.929 10.296 1.00 92.19 146 PHE A N 1
ATOM 1162 C CA . PHE A 1 146 ? -11.761 -12.527 11.570 1.00 92.19 146 PHE A CA 1
ATOM 1163 C C . PHE A 1 146 ? -12.725 -12.570 12.770 1.00 92.19 146 PHE A C 1
ATOM 1165 O O . PHE A 1 146 ? -12.372 -12.112 13.857 1.00 92.19 146 PHE A O 1
ATOM 1172 N N . PHE A 1 147 ? -13.935 -13.117 12.604 1.00 93.06 147 PHE A N 1
ATOM 1173 C CA . PHE A 1 147 ? -14.956 -13.228 13.664 1.00 93.06 147 PHE A CA 1
ATOM 1174 C C . PHE A 1 147 ? -14.972 -14.579 14.400 1.00 93.06 147 PHE A C 1
ATOM 1176 O O . PHE A 1 147 ? -15.799 -14.772 15.288 1.00 93.06 147 PHE A O 1
ATOM 1183 N N . GLY A 1 148 ? -14.076 -15.501 14.050 1.00 88.81 148 GLY A N 1
ATOM 1184 C CA . GLY A 1 148 ? -13.956 -16.825 14.661 1.00 88.81 148 GLY A CA 1
ATOM 1185 C C . GLY A 1 148 ? -12.805 -17.612 14.037 1.00 88.81 148 GLY A C 1
ATOM 1186 O O . GLY A 1 148 ? -12.400 -17.305 12.913 1.00 88.81 148 GLY A O 1
ATOM 1187 N N . THR A 1 149 ? -12.297 -18.627 14.735 1.00 83.25 149 THR A N 1
ATOM 1188 C CA . THR A 1 149 ? -11.414 -19.648 14.145 1.00 83.25 149 THR A CA 1
ATOM 1189 C C . THR A 1 149 ? -12.055 -21.032 14.215 1.00 83.25 149 THR A C 1
ATOM 1191 O O . THR A 1 149 ? -13.106 -21.217 14.831 1.00 83.25 149 THR A O 1
ATOM 1194 N N . LYS A 1 150 ? -11.417 -22.026 13.584 1.00 75.19 150 LYS A N 1
ATOM 1195 C CA . LYS A 1 150 ? -11.853 -23.426 13.654 1.00 75.19 150 LYS A CA 1
ATOM 1196 C C . LYS A 1 150 ? -11.721 -23.994 15.062 1.00 75.19 150 LYS A C 1
ATOM 1198 O O . LYS A 1 150 ? -12.539 -24.807 15.475 1.00 75.19 150 LYS A O 1
ATOM 1203 N N . GLU A 1 151 ? -10.657 -23.606 15.756 1.00 83.38 151 GLU A N 1
ATOM 1204 C CA . GLU A 1 151 ? -10.332 -24.071 17.102 1.00 83.38 151 GLU A CA 1
ATOM 1205 C C . GLU A 1 151 ? -11.244 -23.425 18.140 1.00 83.38 151 GLU A C 1
ATOM 1207 O O . GLU A 1 151 ? -11.655 -24.092 19.085 1.00 83.38 151 GLU A O 1
ATOM 1212 N N . ASP A 1 152 ? -11.565 -22.142 17.953 1.00 86.38 152 ASP A N 1
ATOM 1213 C CA . ASP A 1 152 ? -12.458 -21.406 18.835 1.00 86.38 152 ASP A CA 1
ATOM 1214 C C . ASP A 1 152 ? -13.284 -20.369 18.045 1.00 86.38 152 ASP A C 1
ATOM 1216 O O . ASP A 1 152 ? -12.786 -19.287 17.702 1.00 86.38 152 ASP A O 1
ATOM 1220 N N . PRO A 1 153 ? -14.572 -20.650 17.771 1.00 85.38 153 PRO A N 1
ATOM 1221 C CA . PRO A 1 153 ? -15.436 -19.723 17.046 1.00 85.38 153 PRO A CA 1
ATOM 1222 C C . PRO A 1 153 ? -15.807 -18.483 17.876 1.00 85.38 153 PRO A C 1
ATOM 1224 O O . PRO A 1 153 ? -16.383 -17.539 17.337 1.00 85.38 153 PRO A O 1
ATOM 1227 N N . THR A 1 154 ? -15.500 -18.450 19.177 1.00 86.38 154 THR A N 1
ATOM 1228 C CA . THR A 1 154 ? -15.812 -17.316 20.060 1.00 86.38 154 THR A CA 1
ATOM 1229 C C . THR A 1 154 ? -14.734 -16.227 20.036 1.00 86.38 154 THR A C 1
ATOM 1231 O O . THR A 1 154 ? -15.024 -15.062 20.345 1.00 86.38 154 THR A O 1
ATOM 1234 N N . ILE A 1 155 ? -13.510 -16.567 19.614 1.00 92.19 155 ILE A N 1
ATOM 1235 C CA . ILE A 1 155 ? -12.375 -15.642 19.525 1.00 92.19 155 ILE A CA 1
ATOM 1236 C C . ILE A 1 155 ? -12.347 -14.957 18.155 1.00 92.19 155 ILE A C 1
ATOM 1238 O O . ILE A 1 155 ? -12.233 -15.588 17.112 1.00 92.19 155 ILE A O 1
ATOM 1242 N N . GLY A 1 156 ? -12.375 -13.628 18.165 1.00 94.94 156 GLY A N 1
ATOM 1243 C CA . GLY A 1 156 ? -12.352 -12.801 16.960 1.00 94.94 156 GLY A CA 1
ATOM 1244 C C . GLY A 1 156 ? -12.487 -11.308 17.249 1.00 94.94 156 GLY A C 1
ATOM 1245 O O . GLY A 1 156 ? -12.544 -10.875 18.402 1.00 94.94 156 GLY A O 1
ATOM 1246 N N . ILE A 1 157 ? -12.575 -10.502 16.203 1.00 96.88 157 ILE A N 1
ATOM 1247 C CA . ILE A 1 157 ? -12.848 -9.064 16.316 1.00 96.88 157 ILE A CA 1
ATOM 1248 C C . ILE A 1 157 ? -14.294 -8.804 16.759 1.00 96.88 157 ILE A C 1
ATOM 1250 O O . ILE A 1 157 ? -15.164 -9.671 16.641 1.00 96.88 157 ILE A O 1
ATOM 1254 N N . ASP A 1 158 ? -14.566 -7.609 17.279 1.00 97.19 158 ASP A N 1
ATOM 1255 C CA . ASP A 1 158 ? -15.939 -7.183 17.593 1.00 97.19 158 ASP A CA 1
ATOM 1256 C C . ASP A 1 158 ? -16.621 -6.579 16.368 1.00 97.19 158 ASP A C 1
ATOM 1258 O O . ASP A 1 158 ? -17.808 -6.798 16.120 1.00 97.19 158 ASP A O 1
ATOM 1262 N N . VAL A 1 159 ? -15.842 -5.825 15.593 1.00 97.56 159 VAL A N 1
ATOM 1263 C CA . VAL A 1 159 ? -16.307 -5.061 14.443 1.00 97.56 159 VAL A CA 1
ATOM 1264 C C . VAL A 1 159 ? -15.175 -4.869 13.440 1.00 97.56 159 VAL A C 1
ATOM 1266 O O . VAL A 1 159 ? -14.025 -4.619 13.806 1.00 97.56 159 VAL A O 1
ATOM 1269 N N . ALA A 1 160 ? -15.506 -4.964 12.160 1.00 95.88 160 ALA A N 1
ATOM 1270 C CA . ALA A 1 160 ? -14.659 -4.550 11.060 1.00 95.88 160 ALA A CA 1
ATOM 1271 C C . ALA A 1 160 ? -15.180 -3.239 10.464 1.00 95.88 160 ALA A C 1
ATOM 1273 O O . ALA A 1 160 ? -16.383 -3.071 10.258 1.00 95.88 160 ALA A O 1
ATOM 1274 N N . ILE A 1 161 ? -14.271 -2.324 10.143 1.00 93.81 161 ILE A N 1
ATOM 1275 C CA . ILE A 1 161 ? -14.545 -1.169 9.294 1.00 93.81 161 ILE A CA 1
ATOM 1276 C C . ILE A 1 161 ? -14.310 -1.606 7.851 1.00 93.81 161 ILE A C 1
ATOM 1278 O O . ILE A 1 161 ? -13.164 -1.750 7.419 1.00 93.81 161 ILE A O 1
ATOM 1282 N N . THR A 1 162 ? -15.402 -1.813 7.118 1.00 87.56 162 THR A N 1
ATOM 1283 C CA . THR A 1 162 ? -15.374 -2.128 5.684 1.00 87.56 162 THR A CA 1
ATOM 1284 C C . THR A 1 162 ? -15.369 -0.856 4.818 1.00 87.56 162 THR A C 1
ATOM 1286 O O . THR A 1 162 ? -15.006 -0.883 3.641 1.00 87.56 162 THR A O 1
ATOM 1289 N N . GLY A 1 163 ? -15.736 0.283 5.419 1.00 84.56 163 GLY A N 1
ATOM 1290 C CA . GLY A 1 163 ? -15.671 1.634 4.864 1.00 84.56 163 GLY A CA 1
ATOM 1291 C C . GLY A 1 163 ? -14.302 2.321 4.985 1.00 84.56 163 GLY A C 1
ATOM 1292 O O . GLY A 1 163 ? -13.280 1.701 5.274 1.00 84.56 163 GLY A O 1
ATOM 1293 N N . GLU A 1 164 ? -14.280 3.637 4.768 1.00 88.00 164 GLU A N 1
ATOM 1294 C CA . GLU A 1 164 ? -13.095 4.482 4.992 1.00 88.00 164 GLU A CA 1
ATOM 1295 C C . GLU A 1 164 ? -13.037 5.033 6.428 1.00 88.00 164 GLU A C 1
ATOM 1297 O O . GLU A 1 164 ? -13.910 4.775 7.260 1.00 88.00 164 GLU A O 1
ATOM 1302 N N . ALA A 1 165 ? -12.015 5.841 6.736 1.00 91.88 165 ALA A N 1
ATOM 1303 C CA . ALA A 1 165 ? -11.806 6.406 8.071 1.00 91.88 165 ALA A CA 1
ATOM 1304 C C . ALA A 1 165 ? -13.045 7.127 8.634 1.00 91.88 165 ALA A C 1
ATOM 1306 O O . ALA A 1 165 ? -13.298 7.039 9.834 1.00 91.88 165 ALA A O 1
ATOM 1307 N N . TYR A 1 166 ? -13.849 7.776 7.778 1.00 93.00 166 TYR A N 1
ATOM 1308 C CA . TYR A 1 166 ? -15.108 8.423 8.175 1.00 93.00 166 TYR A CA 1
ATOM 1309 C C . TYR A 1 166 ? -16.050 7.453 8.901 1.00 93.00 166 TYR A C 1
ATOM 1311 O O . TYR A 1 166 ? -16.527 7.771 9.990 1.00 93.00 166 TYR A O 1
ATOM 1319 N N . THR A 1 167 ? -16.254 6.251 8.355 1.00 93.38 167 THR A N 1
ATOM 1320 C CA . THR A 1 167 ? -17.113 5.222 8.955 1.00 93.38 167 THR A CA 1
ATOM 1321 C C . THR A 1 167 ? -16.624 4.824 10.343 1.00 93.38 167 THR A C 1
ATOM 1323 O O . THR A 1 167 ? -17.412 4.745 11.285 1.00 93.38 167 THR A O 1
ATOM 1326 N N . GLY A 1 168 ? -15.309 4.656 10.502 1.00 95.12 168 GLY A N 1
ATOM 1327 C CA . GLY A 1 168 ? -14.714 4.380 11.805 1.00 95.12 168 GLY A CA 1
ATOM 1328 C C . GLY A 1 168 ? -14.995 5.487 12.826 1.00 95.12 168 GLY A C 1
ATOM 1329 O O . GLY A 1 168 ? -15.287 5.181 13.978 1.00 95.12 168 GLY A O 1
ATOM 1330 N N . ILE A 1 169 ? -14.955 6.763 12.426 1.00 96.69 169 ILE A N 1
ATOM 1331 C CA . ILE A 1 169 ? -15.256 7.895 13.321 1.00 96.69 169 ILE A CA 1
ATOM 1332 C C . ILE A 1 169 ? -16.755 7.966 13.668 1.00 96.69 169 ILE A C 1
ATOM 1334 O O . ILE A 1 169 ? -17.091 8.202 14.831 1.00 96.69 169 ILE A O 1
ATOM 1338 N N . VAL A 1 170 ? -17.656 7.687 12.715 1.00 96.12 170 VAL A N 1
ATOM 1339 C CA . VAL A 1 170 ? -19.110 7.585 12.970 1.00 96.12 170 VAL A CA 1
ATOM 1340 C C . VAL A 1 170 ? -19.401 6.504 14.011 1.00 96.12 170 VAL A C 1
ATOM 1342 O O . VAL A 1 170 ? -20.146 6.741 14.966 1.00 96.12 170 VAL A O 1
ATOM 1345 N N . LEU A 1 171 ? -18.764 5.337 13.878 1.00 97.19 171 LEU A N 1
ATOM 1346 C CA . LEU A 1 171 ? -18.898 4.252 14.846 1.00 97.19 171 LEU A CA 1
ATOM 1347 C C . LEU A 1 171 ? -18.462 4.695 16.252 1.00 97.19 171 LEU A C 1
ATOM 1349 O O . LEU A 1 171 ? -19.173 4.428 17.223 1.00 97.19 171 LEU A O 1
ATOM 1353 N N . LYS A 1 172 ? -17.340 5.420 16.384 1.00 97.00 172 LYS A N 1
ATOM 1354 C CA . LYS A 1 172 ? -16.899 5.931 17.695 1.00 97.00 172 LYS A CA 1
ATOM 1355 C C . LYS A 1 172 ? -17.906 6.911 18.298 1.00 97.00 172 LYS A C 1
ATOM 1357 O O . LYS A 1 172 ? -18.187 6.807 19.491 1.00 97.00 172 LYS A O 1
ATOM 1362 N N . GLU A 1 173 ? -18.495 7.811 17.506 1.00 96.31 173 GLU A N 1
ATOM 1363 C CA . GLU A 1 173 ? -19.564 8.709 17.978 1.00 96.31 173 GLU A CA 1
ATOM 1364 C C . GLU A 1 173 ? -20.766 7.918 18.514 1.00 96.31 173 GLU A C 1
ATOM 1366 O O . GLU A 1 173 ? -21.251 8.201 19.616 1.00 96.31 173 GLU A O 1
ATOM 1371 N N . ARG A 1 174 ? -21.210 6.882 17.789 1.00 96.94 174 ARG A N 1
ATOM 1372 C CA . ARG A 1 174 ? -22.336 6.030 18.202 1.00 96.94 174 ARG A CA 1
ATOM 1373 C C . ARG A 1 174 ? -22.048 5.305 19.520 1.00 96.94 174 ARG A C 1
ATOM 1375 O O . ARG A 1 174 ? -22.874 5.369 20.434 1.00 96.94 174 ARG A O 1
ATOM 1382 N N . ILE A 1 175 ? -20.867 4.698 19.655 1.00 97.50 175 ILE A N 1
ATOM 1383 C CA . ILE A 1 175 ? -20.449 3.987 20.875 1.00 97.50 175 ILE A CA 1
ATOM 1384 C C . ILE A 1 175 ? -20.365 4.947 22.064 1.00 97.50 175 ILE A C 1
ATOM 1386 O O . ILE A 1 175 ? -20.901 4.648 23.128 1.00 97.50 175 ILE A O 1
ATOM 1390 N N . LEU A 1 176 ? -19.761 6.127 21.903 1.00 95.19 176 LEU A N 1
ATOM 1391 C CA . LEU A 1 176 ? -19.645 7.116 22.982 1.00 95.19 176 LEU A CA 1
ATOM 1392 C C . LEU A 1 176 ? -21.011 7.650 23.430 1.00 95.19 176 LEU A C 1
ATOM 1394 O O . LEU A 1 176 ? -21.252 7.841 24.625 1.00 95.19 176 LEU A O 1
ATOM 1398 N N . ASN A 1 177 ? -21.937 7.853 22.490 1.00 94.50 177 ASN A N 1
ATOM 1399 C CA . ASN A 1 177 ? -23.313 8.225 22.808 1.00 94.50 177 ASN A CA 1
ATOM 1400 C C . ASN A 1 177 ? -24.023 7.136 23.617 1.00 94.50 177 ASN A C 1
ATOM 1402 O O . ASN A 1 177 ? -24.685 7.458 24.606 1.00 94.50 177 ASN A O 1
ATOM 1406 N N . ARG A 1 178 ? -23.864 5.857 23.248 1.00 95.25 178 ARG A N 1
ATOM 1407 C CA . ARG A 1 178 ? -24.422 4.747 24.032 1.00 95.25 178 ARG A CA 1
ATOM 1408 C C . ARG A 1 178 ? -23.772 4.643 25.403 1.00 95.25 178 ARG A C 1
ATOM 1410 O O . ARG A 1 178 ? -24.484 4.552 26.397 1.00 95.25 178 ARG A O 1
ATOM 1417 N N . ARG A 1 179 ? -22.444 4.729 25.462 1.00 94.25 179 ARG A N 1
ATOM 1418 C CA . ARG A 1 179 ? -21.667 4.695 26.701 1.00 94.25 179 ARG A CA 1
ATOM 1419 C C . ARG A 1 179 ? -22.216 5.707 27.702 1.00 94.25 179 ARG A C 1
ATOM 1421 O O . ARG A 1 179 ? -22.594 5.316 28.796 1.00 94.25 179 ARG A O 1
ATOM 1428 N N . LYS A 1 180 ? -22.379 6.972 27.292 1.00 91.31 180 LYS A N 1
ATOM 1429 C CA . LYS A 1 180 ? -22.959 8.032 28.133 1.00 91.31 180 LYS A CA 1
ATOM 1430 C C . LYS A 1 180 ? -24.365 7.691 28.642 1.00 91.31 180 LYS A C 1
ATOM 1432 O O . LYS A 1 180 ? -24.650 7.962 29.802 1.00 91.31 180 LYS A O 1
ATOM 1437 N N . LYS A 1 181 ? -25.226 7.106 27.799 1.00 91.75 181 LYS A N 1
ATOM 1438 C CA . LYS A 1 181 ? -26.591 6.695 28.184 1.00 91.75 181 LYS A CA 1
ATOM 1439 C C . LYS A 1 181 ? -26.605 5.553 29.208 1.00 91.75 181 LYS A C 1
ATOM 1441 O O . LYS A 1 181 ? -27.507 5.510 30.031 1.00 91.75 181 LYS A O 1
ATOM 1446 N N . LEU A 1 182 ? -25.635 4.639 29.150 1.00 92.69 182 LEU A N 1
ATOM 1447 C CA . LEU A 1 182 ? -25.559 3.473 30.038 1.00 92.69 182 LEU A CA 1
ATOM 1448 C C . LEU A 1 182 ? -24.853 3.757 31.373 1.00 92.69 182 LEU A C 1
ATOM 1450 O O . LEU A 1 182 ? -24.998 2.972 32.307 1.00 92.69 182 LEU A O 1
ATOM 1454 N N . SER A 1 183 ? -24.093 4.852 31.475 1.00 85.81 183 SER A N 1
ATOM 1455 C CA . SER A 1 183 ? -23.189 5.167 32.593 1.00 85.81 183 SER A CA 1
ATOM 1456 C C . SER A 1 183 ? -23.833 5.411 33.968 1.00 85.81 183 SER A C 1
ATOM 1458 O O . SER A 1 183 ? -23.154 5.990 34.800 1.00 85.81 183 SER A O 1
ATOM 1460 N N . ASN A 1 184 ? -25.071 4.979 34.250 1.00 81.12 184 ASN A N 1
ATOM 1461 C CA . ASN A 1 184 ? -25.854 5.135 35.500 1.00 81.12 184 ASN A CA 1
ATOM 1462 C C . ASN A 1 184 ? -25.047 4.965 36.818 1.00 81.12 184 ASN A C 1
ATOM 1464 O O . ASN A 1 184 ? -25.156 3.949 37.496 1.00 81.12 184 ASN A O 1
ATOM 1468 N N . GLY A 1 185 ? -24.196 5.929 37.176 1.00 75.62 185 GLY A N 1
ATOM 1469 C CA . GLY A 1 185 ? -23.214 5.826 38.262 1.00 75.62 185 GLY A CA 1
ATOM 1470 C C . GLY A 1 185 ? -22.055 4.834 38.049 1.00 75.62 185 GLY A C 1
ATOM 1471 O O . GLY A 1 185 ? -21.169 4.778 38.898 1.00 75.62 185 GLY A O 1
ATOM 1472 N N . ARG A 1 186 ? -22.009 4.067 36.945 1.00 86.44 186 ARG A N 1
ATOM 1473 C CA . ARG A 1 186 ? -20.973 3.045 36.685 1.00 86.44 186 ARG A CA 1
ATOM 1474 C C . ARG A 1 186 ? -20.115 3.369 35.465 1.00 86.44 186 ARG A C 1
ATOM 1476 O O . ARG A 1 186 ? -20.590 3.937 34.483 1.00 86.44 186 ARG A O 1
ATOM 1483 N N . THR A 1 187 ? -18.853 2.942 35.493 1.00 84.31 187 THR A N 1
ATOM 1484 C CA . THR A 1 187 ? -17.982 3.029 34.313 1.00 84.31 187 THR A CA 1
ATOM 1485 C C . THR A 1 187 ? -18.382 1.959 33.305 1.00 84.31 187 THR A C 1
ATOM 1487 O O . THR A 1 187 ? -18.275 0.773 33.590 1.00 84.31 187 THR A O 1
ATOM 1490 N N . ILE A 1 188 ? -18.827 2.393 32.128 1.00 94.00 188 ILE A N 1
ATOM 1491 C CA . ILE A 1 188 ? -19.100 1.531 30.972 1.00 94.00 188 ILE A CA 1
ATOM 1492 C C . ILE A 1 188 ? -17.855 1.504 30.096 1.00 94.00 188 ILE A C 1
ATOM 1494 O O . ILE A 1 188 ? -17.310 2.566 29.789 1.00 94.00 188 ILE A O 1
ATOM 1498 N N . SER A 1 189 ? -17.399 0.328 29.686 1.00 94.75 189 SER A N 1
ATOM 1499 C CA . SER A 1 189 ? -16.308 0.180 28.721 1.00 94.75 189 SER A CA 1
ATOM 1500 C C . SER A 1 189 ? -16.762 0.493 27.287 1.00 94.75 189 SER A C 1
ATOM 1502 O O . SER A 1 189 ? -17.952 0.521 26.973 1.00 94.75 189 SER A O 1
ATOM 1504 N N . MET A 1 190 ? -15.808 0.726 26.379 1.00 96.50 190 MET A N 1
ATOM 1505 C CA . MET A 1 190 ? -16.125 0.870 24.948 1.00 96.50 190 MET A CA 1
ATOM 1506 C C . MET A 1 190 ? -16.760 -0.406 24.381 1.00 96.50 190 MET A C 1
ATOM 1508 O O . MET A 1 190 ? -17.664 -0.314 23.553 1.00 96.50 190 MET A O 1
ATOM 1512 N N . ARG A 1 191 ? -16.309 -1.576 24.856 1.00 97.38 191 ARG A N 1
ATOM 1513 C CA . ARG A 1 191 ? -16.808 -2.883 24.424 1.00 97.38 191 ARG A CA 1
ATOM 1514 C C . ARG A 1 191 ? -18.252 -3.109 24.863 1.00 97.38 191 ARG A C 1
ATOM 1516 O O . ARG A 1 191 ? -19.079 -3.379 24.010 1.00 97.38 191 ARG A O 1
ATOM 1523 N N . GLU A 1 192 ? -18.578 -2.887 26.137 1.00 96.69 192 GLU A N 1
ATOM 1524 C CA . GLU A 1 192 ? -19.957 -3.040 26.640 1.00 96.69 192 GLU A CA 1
ATOM 1525 C C . GLU A 1 192 ? -20.944 -2.109 25.920 1.00 96.69 192 GLU A C 1
ATOM 1527 O O . GLU A 1 192 ? -22.055 -2.508 25.580 1.00 96.69 192 GLU A O 1
ATOM 1532 N N . ALA A 1 193 ? -20.553 -0.854 25.671 1.00 97.19 193 ALA A N 1
ATOM 1533 C CA . ALA A 1 193 ? -21.403 0.085 24.942 1.00 97.19 193 ALA A CA 1
ATOM 1534 C C . ALA A 1 193 ? -21.624 -0.343 23.482 1.00 97.19 193 ALA A C 1
ATOM 1536 O O . ALA A 1 193 ? -22.705 -0.126 22.938 1.00 97.19 193 ALA A O 1
ATOM 1537 N N . PHE A 1 194 ? -20.607 -0.935 22.854 1.00 98.19 194 PHE A N 1
ATOM 1538 C CA . PHE A 1 194 ? -20.719 -1.522 21.525 1.00 98.19 194 PHE A CA 1
ATOM 1539 C C . PHE A 1 194 ? -21.601 -2.778 21.525 1.00 98.19 194 PHE A C 1
ATOM 1541 O O . PHE A 1 194 ? -22.496 -2.869 20.692 1.00 98.19 194 PHE A O 1
ATOM 1548 N N . GLU A 1 195 ? -21.396 -3.705 22.463 1.00 96.88 195 GLU A N 1
ATOM 1549 C CA . GLU A 1 195 ? -22.180 -4.941 22.594 1.00 96.88 195 GLU A CA 1
ATOM 1550 C C . GLU A 1 195 ? -23.673 -4.629 22.763 1.00 96.88 195 GLU A C 1
ATOM 1552 O O . GLU A 1 195 ? -24.502 -5.235 22.091 1.00 96.88 195 GLU A O 1
ATOM 1557 N N . ASP A 1 196 ? -24.028 -3.624 23.574 1.00 96.94 196 ASP A N 1
ATOM 1558 C CA . ASP A 1 196 ? -25.422 -3.187 23.727 1.00 96.94 196 ASP A CA 1
ATOM 1559 C C . ASP A 1 196 ? -26.019 -2.633 22.420 1.00 96.94 196 ASP A C 1
ATOM 1561 O O . ASP A 1 196 ? -27.173 -2.918 22.101 1.00 96.94 196 ASP A O 1
ATOM 1565 N N . LEU A 1 197 ? -25.244 -1.868 21.640 1.00 97.44 197 LEU A N 1
ATOM 1566 C CA . LEU A 1 197 ? -25.676 -1.373 20.325 1.00 97.44 197 LEU A CA 1
ATOM 1567 C C . LEU A 1 197 ? -25.848 -2.514 19.317 1.00 97.44 197 LEU A C 1
ATOM 1569 O O . LEU A 1 197 ? -26.851 -2.547 18.605 1.00 97.44 197 LEU A O 1
ATOM 1573 N N . ALA A 1 198 ? -24.881 -3.431 19.262 1.00 95.88 198 ALA A N 1
ATOM 1574 C CA . ALA A 1 198 ? -24.877 -4.571 18.355 1.00 95.88 198 ALA A CA 1
ATOM 1575 C C . ALA A 1 198 ? -26.043 -5.520 18.653 1.00 95.88 198 ALA A C 1
ATOM 1577 O O . ALA A 1 198 ? -26.781 -5.898 17.745 1.00 95.88 198 ALA A O 1
ATOM 1578 N N . GLN A 1 199 ? -26.277 -5.831 19.930 1.00 94.94 199 GLN A N 1
ATOM 1579 C CA . GLN A 1 199 ? -27.369 -6.706 20.345 1.00 94.94 199 GLN A CA 1
ATOM 1580 C C . GLN A 1 199 ? -28.744 -6.115 20.015 1.00 94.94 199 GLN A C 1
ATOM 1582 O O . GLN A 1 199 ? -29.656 -6.848 19.636 1.00 94.94 199 GLN A O 1
ATOM 1587 N N . LYS A 1 200 ? -28.884 -4.786 20.112 1.00 91.94 200 LYS A N 1
ATOM 1588 C CA . LYS A 1 200 ? -30.106 -4.046 19.755 1.00 91.94 200 LYS A CA 1
ATOM 1589 C C . LYS A 1 200 ? -30.217 -3.706 18.267 1.00 91.94 200 LYS A C 1
ATOM 1591 O O . LYS A 1 200 ? -31.181 -3.047 17.888 1.00 91.94 200 LYS A O 1
ATOM 1596 N N . ARG A 1 201 ? -29.250 -4.119 17.436 1.00 89.50 201 ARG A N 1
ATOM 1597 C CA . ARG A 1 201 ? -29.207 -3.832 15.990 1.00 89.50 201 ARG A CA 1
ATOM 1598 C C . ARG A 1 201 ? -29.239 -2.333 15.660 1.00 89.50 201 ARG A C 1
ATOM 1600 O O . ARG A 1 201 ? -29.629 -1.916 14.577 1.00 89.50 201 ARG A O 1
ATOM 1607 N N . GLU A 1 202 ? -28.754 -1.497 16.579 1.00 92.62 202 GLU A N 1
ATOM 1608 C CA . GLU A 1 202 ? -28.685 -0.037 16.417 1.00 92.62 202 GLU A CA 1
ATOM 1609 C C . GLU A 1 202 ? -27.421 0.429 15.668 1.00 92.62 202 GLU A C 1
ATOM 1611 O O . GLU A 1 202 ? -27.020 1.594 15.757 1.00 92.62 202 GLU A O 1
ATOM 1616 N N . LEU A 1 203 ? -26.743 -0.493 14.986 1.00 93.31 203 LEU A N 1
ATOM 1617 C CA . LEU A 1 203 ? -25.582 -0.231 14.135 1.00 93.31 203 LEU A CA 1
ATOM 1618 C C . LEU A 1 203 ? -25.893 -0.459 12.648 1.00 93.31 203 LEU A C 1
ATOM 1620 O O . LEU A 1 203 ? -25.065 -0.119 11.807 1.00 93.31 203 LEU A O 1
ATOM 1624 N N . ASP A 1 204 ? -27.071 -1.003 12.323 1.00 88.69 204 ASP A N 1
ATOM 1625 C CA . ASP A 1 204 ? -27.467 -1.414 10.968 1.00 88.69 204 ASP A CA 1
ATOM 1626 C C . ASP A 1 204 ? -27.496 -0.248 9.966 1.00 88.69 204 ASP A C 1
ATOM 1628 O O . ASP A 1 204 ? -27.296 -0.445 8.769 1.00 88.69 204 ASP A O 1
ATOM 1632 N N . ASP A 1 205 ? -27.696 0.979 10.454 1.00 85.69 205 ASP A N 1
ATOM 1633 C CA . ASP A 1 205 ? -27.717 2.206 9.655 1.00 85.69 205 ASP A CA 1
ATOM 1634 C C . ASP A 1 205 ? -26.317 2.760 9.339 1.00 85.69 205 ASP A C 1
ATOM 1636 O O . ASP A 1 205 ? -26.165 3.647 8.493 1.00 85.69 205 ASP A O 1
ATOM 1640 N N . ILE A 1 206 ? -25.271 2.260 10.004 1.00 89.00 206 ILE A N 1
ATOM 1641 C CA . ILE A 1 206 ? -23.897 2.690 9.750 1.00 89.00 206 ILE A CA 1
ATOM 1642 C C . ILE A 1 206 ? -23.374 1.944 8.529 1.00 89.00 206 ILE A C 1
ATOM 1644 O O . ILE A 1 206 ? -22.950 0.797 8.598 1.00 89.00 206 ILE A O 1
ATOM 1648 N N . HIS A 1 207 ? -23.341 2.628 7.398 1.00 85.44 207 HIS A N 1
ATOM 1649 C CA . HIS A 1 207 ? -22.779 2.100 6.163 1.00 85.44 207 HIS A CA 1
ATOM 1650 C C . HIS A 1 207 ? -21.259 1.854 6.253 1.00 85.44 207 HIS A C 1
ATOM 1652 O O . HIS A 1 207 ? -20.483 2.769 6.555 1.00 85.44 207 HIS A O 1
ATOM 1658 N N . GLY A 1 208 ? -20.833 0.628 5.934 1.00 87.06 208 GLY A N 1
ATOM 1659 C CA . GLY A 1 208 ? -19.422 0.244 5.848 1.00 87.06 208 GLY A CA 1
ATOM 1660 C C . GLY A 1 208 ? -18.851 -0.384 7.125 1.00 87.06 208 GLY A C 1
ATOM 1661 O O . GLY A 1 208 ? -17.690 -0.132 7.463 1.00 87.06 208 GLY A O 1
ATOM 1662 N N . ILE A 1 209 ? -19.642 -1.178 7.847 1.00 92.62 209 ILE A N 1
ATOM 1663 C CA . ILE A 1 209 ? -19.164 -2.003 8.961 1.00 92.62 209 ILE A CA 1
ATOM 1664 C C . ILE A 1 209 ? -19.659 -3.443 8.826 1.00 92.62 209 ILE A C 1
ATOM 1666 O O . ILE A 1 209 ? -20.736 -3.691 8.290 1.00 92.62 209 ILE A O 1
ATOM 1670 N N . ALA A 1 210 ? -18.892 -4.376 9.378 1.00 93.12 210 ALA A N 1
ATOM 1671 C CA . ALA A 1 210 ? -19.356 -5.725 9.673 1.00 93.12 210 ALA A CA 1
ATOM 1672 C C . ALA A 1 210 ? -19.184 -5.977 11.169 1.00 93.12 210 ALA A C 1
ATOM 1674 O O . ALA A 1 210 ? -18.168 -5.573 11.734 1.00 93.12 210 ALA A O 1
ATOM 1675 N N . TYR A 1 211 ? -20.148 -6.599 11.838 1.00 95.25 211 TYR A N 1
ATOM 1676 C CA . TYR A 1 211 ? -20.102 -6.760 13.287 1.00 95.25 211 TYR A CA 1
ATOM 1677 C C . TYR A 1 211 ? -20.788 -8.035 13.774 1.00 95.25 211 TYR A C 1
ATOM 1679 O O . TYR A 1 211 ? -21.621 -8.620 13.085 1.00 95.25 211 TYR A O 1
ATOM 1687 N N . ARG A 1 212 ? -20.423 -8.476 14.979 1.00 92.19 212 ARG A N 1
ATOM 1688 C CA . ARG A 1 212 ? -20.965 -9.694 15.589 1.00 92.19 212 ARG A CA 1
ATOM 1689 C C . ARG A 1 212 ? -22.322 -9.432 16.247 1.00 92.19 212 ARG A C 1
ATOM 1691 O O . ARG A 1 212 ? -22.435 -8.516 17.057 1.00 92.19 212 ARG A O 1
ATOM 1698 N N . TRP A 1 213 ? -23.310 -10.275 15.967 1.00 92.31 213 TRP A N 1
ATOM 1699 C CA . TRP A 1 213 ? -24.622 -10.275 16.619 1.00 92.31 213 TRP A CA 1
ATOM 1700 C C . TRP A 1 213 ? -24.958 -11.682 17.111 1.00 92.31 213 TRP A C 1
ATOM 1702 O O . TRP A 1 213 ? -24.707 -12.652 16.402 1.00 92.31 213 TRP A O 1
ATOM 1712 N N . ILE A 1 214 ? -25.507 -11.803 18.318 1.00 90.44 214 ILE A N 1
ATOM 1713 C CA . ILE A 1 214 ? -25.997 -13.078 18.845 1.00 90.44 214 ILE A CA 1
ATOM 1714 C C . ILE A 1 214 ? -27.519 -13.014 18.826 1.00 90.44 214 ILE A C 1
ATOM 1716 O O . ILE A 1 214 ? -28.115 -12.125 19.436 1.00 90.44 214 ILE A O 1
ATOM 1720 N N . ASP A 1 215 ? -28.155 -13.925 18.099 1.00 86.88 215 ASP A N 1
ATOM 1721 C CA . ASP A 1 215 ? -29.612 -13.969 18.037 1.00 86.88 215 ASP A CA 1
ATOM 1722 C C . ASP A 1 215 ? -30.224 -14.466 19.366 1.00 86.88 215 ASP A C 1
ATOM 1724 O O . ASP A 1 215 ? -29.505 -14.942 20.252 1.00 86.88 215 ASP A O 1
ATOM 1728 N N . PRO A 1 216 ? -31.551 -14.343 19.560 1.00 87.62 216 PRO A N 1
ATOM 1729 C CA . PRO A 1 216 ? -32.202 -14.791 20.791 1.00 87.62 216 PRO A CA 1
ATOM 1730 C C . PRO A 1 216 ? -32.020 -16.285 21.108 1.00 87.62 216 PRO A C 1
ATOM 1732 O O . PRO A 1 216 ? -32.208 -16.686 22.254 1.00 87.62 216 PRO A O 1
ATOM 1735 N N . GLN A 1 217 ? -31.649 -17.109 20.123 1.00 86.44 217 GLN A N 1
ATOM 1736 C CA . GLN A 1 217 ? -31.383 -18.541 20.271 1.00 86.44 217 GLN A CA 1
ATOM 1737 C C . GLN A 1 217 ? -29.913 -18.829 20.620 1.00 86.44 217 GLN A C 1
ATOM 1739 O O . GLN A 1 217 ? -29.535 -19.987 20.795 1.00 86.44 217 GLN A O 1
ATOM 1744 N N . GLY A 1 218 ? -29.079 -17.795 20.748 1.00 85.75 218 GLY A N 1
ATOM 1745 C CA . GLY A 1 218 ? -27.663 -17.917 21.082 1.00 85.75 218 GLY A CA 1
ATOM 1746 C C . GLY A 1 218 ? -26.764 -18.198 19.878 1.00 85.75 218 GLY A C 1
ATOM 1747 O O . GLY A 1 218 ? -25.564 -18.422 20.053 1.00 85.75 218 GLY A O 1
ATOM 1748 N N . LYS A 1 219 ? -27.294 -18.174 18.651 1.00 87.38 219 LYS A N 1
ATOM 1749 C CA . LYS A 1 219 ? -26.499 -18.366 17.438 1.00 87.38 219 LYS A CA 1
ATOM 1750 C C . LYS A 1 219 ? -25.821 -17.054 17.055 1.00 87.38 219 LYS A C 1
ATOM 1752 O O . LYS A 1 219 ? -26.423 -15.983 17.050 1.00 87.38 219 LYS A O 1
ATOM 1757 N N . THR A 1 220 ? -24.537 -17.147 16.725 1.00 89.06 220 THR A N 1
ATOM 1758 C CA . THR A 1 220 ? -23.740 -15.994 16.298 1.00 89.06 220 THR A CA 1
ATOM 1759 C C . THR A 1 220 ? -23.901 -15.755 14.798 1.00 89.06 220 THR A C 1
ATOM 1761 O O . THR A 1 220 ? -23.827 -16.683 13.997 1.00 89.06 220 THR A O 1
ATOM 1764 N N . TRP A 1 221 ? -24.091 -14.493 14.432 1.00 89.69 221 TRP A N 1
ATOM 1765 C CA . TRP A 1 221 ? -24.185 -13.980 13.073 1.00 89.69 221 TRP A CA 1
ATOM 1766 C C . TRP A 1 221 ? -23.176 -12.850 12.873 1.00 89.69 221 TRP A C 1
ATOM 1768 O O . TRP A 1 221 ? -22.841 -12.115 13.807 1.00 89.69 221 TRP A O 1
ATOM 1778 N N . ILE A 1 222 ? -22.729 -12.678 11.634 1.00 91.06 222 ILE A N 1
ATOM 1779 C CA . ILE A 1 222 ? -21.961 -11.509 11.207 1.00 91.06 222 ILE A CA 1
ATOM 1780 C C . ILE A 1 222 ? -22.906 -10.613 10.424 1.00 91.06 222 ILE A C 1
ATOM 1782 O O . ILE A 1 222 ? -23.312 -10.949 9.318 1.00 91.06 222 ILE A O 1
ATOM 1786 N N . VAL A 1 223 ? -23.271 -9.480 11.000 1.00 90.19 223 VAL A N 1
ATOM 1787 C CA . VAL A 1 223 ? -24.107 -8.481 10.346 1.00 90.19 223 VAL A CA 1
ATOM 1788 C C . VAL A 1 223 ? -23.213 -7.586 9.502 1.00 90.19 223 VAL A C 1
ATOM 1790 O O . VAL A 1 223 ? -22.315 -6.948 10.046 1.00 90.19 223 VAL A O 1
ATOM 1793 N N . ASP A 1 224 ? -23.443 -7.525 8.193 1.00 86.75 224 ASP A N 1
ATOM 1794 C CA . ASP A 1 224 ? -22.660 -6.689 7.282 1.00 86.75 224 ASP A CA 1
ATOM 1795 C C . ASP A 1 224 ? -23.532 -5.639 6.583 1.00 86.75 224 ASP A C 1
ATOM 1797 O O . ASP A 1 224 ? -24.522 -5.944 5.902 1.00 86.75 224 ASP A O 1
ATOM 1801 N N . THR A 1 225 ? -23.148 -4.375 6.769 1.00 83.62 225 THR A N 1
ATOM 1802 C CA . THR A 1 225 ? -23.834 -3.211 6.208 1.00 83.62 225 THR A CA 1
ATOM 1803 C C . THR A 1 225 ? -23.279 -2.800 4.839 1.00 83.62 225 THR A C 1
ATOM 1805 O O . THR A 1 225 ? -23.941 -2.007 4.178 1.00 83.62 225 THR A O 1
ATOM 1808 N N . TYR A 1 226 ? -22.104 -3.322 4.429 1.00 68.31 226 TYR A N 1
ATOM 1809 C CA . TYR A 1 226 ? -21.341 -3.334 3.151 1.00 68.31 226 TYR A CA 1
ATOM 1810 C C . TYR A 1 226 ? -21.326 -2.112 2.206 1.00 68.31 226 TYR A C 1
ATOM 1812 O O . TYR A 1 226 ? -20.480 -2.008 1.319 1.00 68.31 226 TYR A O 1
ATOM 1820 N N . ILE A 1 227 ? -22.223 -1.145 2.347 1.00 68.75 227 ILE A N 1
ATOM 1821 C CA . ILE A 1 227 ? -22.280 0.050 1.519 1.00 68.75 227 ILE A CA 1
ATOM 1822 C C . ILE A 1 227 ? -21.078 0.926 1.881 1.00 68.75 227 ILE A C 1
ATOM 1824 O O . ILE A 1 227 ? -21.139 1.776 2.760 1.00 68.75 227 ILE A O 1
ATOM 1828 N N . ASN A 1 228 ? -19.960 0.748 1.180 1.00 74.00 228 ASN A N 1
ATOM 1829 C CA . ASN A 1 228 ? -18.827 1.649 1.339 1.00 74.00 228 ASN A CA 1
ATOM 1830 C C . ASN A 1 228 ? -19.185 3.020 0.737 1.00 74.00 228 ASN A C 1
ATOM 1832 O O . ASN A 1 228 ? -19.685 3.105 -0.395 1.00 74.00 228 ASN A O 1
ATOM 1836 N N . LYS A 1 229 ? -18.951 4.073 1.521 1.00 80.69 229 LYS A N 1
ATOM 1837 C CA . LYS A 1 229 ? -18.999 5.475 1.112 1.00 80.69 229 LYS A CA 1
ATOM 1838 C C . LYS A 1 229 ? -17.688 6.125 1.533 1.00 80.69 229 LYS A C 1
ATOM 1840 O O . LYS A 1 229 ? -17.229 5.908 2.653 1.00 80.69 229 LYS A O 1
ATOM 1845 N N . GLY A 1 230 ? -17.121 6.954 0.669 1.00 85.19 230 GLY A N 1
ATOM 1846 C CA . GLY A 1 230 ? -15.925 7.723 1.006 1.00 85.19 230 GLY A CA 1
ATOM 1847 C C . GLY A 1 230 ? -16.152 9.214 0.878 1.00 85.19 230 GLY A C 1
ATOM 1848 O O . GLY A 1 230 ? -17.049 9.659 0.163 1.00 85.19 230 GLY A O 1
ATOM 1849 N N . VAL A 1 231 ? -15.350 9.994 1.597 1.00 89.62 231 VAL A N 1
ATOM 1850 C CA . VAL A 1 231 ? -15.445 11.462 1.570 1.00 89.62 231 VAL A CA 1
ATOM 1851 C C . VAL A 1 231 ? -15.165 11.975 0.173 1.00 89.62 231 VAL A C 1
ATOM 1853 O O . VAL A 1 231 ? -14.226 11.506 -0.455 1.00 89.62 231 VAL A O 1
ATOM 1856 N N . GLU A 1 232 ? -15.988 12.891 -0.327 1.00 89.56 232 GLU A N 1
ATOM 1857 C CA . GLU A 1 232 ? -15.848 13.446 -1.676 1.00 89.56 232 GLU A CA 1
ATOM 1858 C C . GLU A 1 232 ? -14.529 14.215 -1.853 1.00 89.56 232 GLU A C 1
ATOM 1860 O O . GLU A 1 232 ? -13.837 14.044 -2.856 1.00 89.56 232 GLU A O 1
ATOM 1865 N N . ASP A 1 233 ? -14.172 15.026 -0.856 1.00 92.44 233 ASP A N 1
ATOM 1866 C CA . ASP A 1 233 ? -12.974 15.862 -0.824 1.00 92.44 233 ASP A CA 1
ATOM 1867 C C . ASP A 1 233 ? -11.976 15.291 0.194 1.00 92.44 233 ASP A C 1
ATOM 1869 O O . ASP A 1 233 ? -12.169 15.400 1.408 1.00 92.44 233 ASP A O 1
ATOM 1873 N N . LEU A 1 234 ? -10.893 14.671 -0.290 1.00 93.25 234 LEU A N 1
ATOM 1874 C CA . LEU A 1 234 ? -9.901 14.038 0.589 1.00 93.25 234 LEU A CA 1
ATOM 1875 C C . LEU A 1 234 ? -9.142 15.065 1.445 1.00 93.25 234 LEU A C 1
ATOM 1877 O O . LEU A 1 234 ? -8.557 14.687 2.459 1.00 93.25 234 LEU A O 1
ATOM 1881 N N . SER A 1 235 ? -9.175 16.357 1.091 1.00 94.50 235 SER A N 1
ATOM 1882 C CA . SER A 1 235 ? -8.552 17.421 1.891 1.00 94.50 235 SER A CA 1
ATOM 1883 C C . SER A 1 235 ? -9.266 17.668 3.226 1.00 94.50 235 SER A C 1
ATOM 1885 O O . SER A 1 235 ? -8.715 18.328 4.116 1.00 94.50 235 SER A O 1
ATOM 1887 N N . GLU A 1 236 ? -10.477 17.121 3.403 1.00 94.75 236 GLU A N 1
ATOM 1888 C CA . GLU A 1 236 ? -11.173 17.141 4.686 1.00 94.75 236 GLU A CA 1
ATOM 1889 C C . GLU A 1 236 ? -10.473 16.312 5.751 1.00 94.75 236 GLU A C 1
ATOM 1891 O O . GLU A 1 236 ? -10.549 16.653 6.938 1.00 94.75 236 GLU A O 1
ATOM 1896 N N . TYR A 1 237 ? -9.765 15.260 5.357 1.00 95.00 237 TYR A N 1
ATOM 1897 C CA . TYR A 1 237 ? -8.989 14.496 6.309 1.00 95.00 237 TYR A CA 1
ATOM 1898 C C . TYR A 1 237 ? -7.848 15.338 6.897 1.00 95.00 237 TYR A C 1
ATOM 1900 O O . TYR A 1 237 ? -7.364 16.290 6.286 1.00 95.00 237 TYR A O 1
ATOM 1908 N N . PRO A 1 238 ? -7.430 15.071 8.142 1.00 95.44 238 PRO A N 1
ATOM 1909 C CA . PRO A 1 238 ? -6.310 15.776 8.739 1.00 95.44 238 PRO A CA 1
ATOM 1910 C C . PRO A 1 238 ? -4.983 15.400 8.079 1.00 95.44 238 PRO A C 1
ATOM 1912 O O . PRO A 1 238 ? -4.777 14.267 7.653 1.00 95.44 238 PRO A O 1
ATOM 1915 N N . THR A 1 239 ? -4.026 16.330 8.129 1.00 95.44 239 THR A N 1
ATOM 1916 C CA . THR A 1 239 ? -2.631 16.024 7.795 1.00 95.44 239 THR A CA 1
ATOM 1917 C C . THR A 1 239 ? -2.102 14.914 8.713 1.00 95.44 239 THR A C 1
ATOM 1919 O O . THR A 1 239 ? -2.273 14.964 9.937 1.00 95.44 239 THR A O 1
ATOM 1922 N N . ILE A 1 240 ? -1.448 13.908 8.128 1.00 94.81 240 ILE A N 1
ATOM 1923 C CA . ILE A 1 240 ? -1.042 12.681 8.839 1.00 94.81 240 ILE A CA 1
ATOM 1924 C C . ILE A 1 240 ? 0.169 12.867 9.773 1.00 94.81 240 ILE A C 1
ATOM 1926 O O . ILE A 1 240 ? 0.495 11.969 10.548 1.00 94.81 240 ILE A O 1
ATOM 1930 N N . ASP A 1 241 ? 0.795 14.054 9.781 1.00 95.00 241 ASP A N 1
ATOM 1931 C CA . ASP A 1 241 ? 1.861 14.431 10.727 1.00 95.00 241 ASP A CA 1
ATOM 1932 C C . ASP A 1 241 ? 1.434 14.268 12.198 1.00 95.00 241 ASP A C 1
ATOM 1934 O O . ASP A 1 241 ? 2.263 14.073 13.086 1.00 95.00 241 ASP A O 1
ATOM 1938 N N . LYS A 1 242 ? 0.123 14.317 12.461 1.00 94.56 242 LYS A N 1
ATOM 1939 C CA . LYS A 1 242 ? -0.465 14.131 13.791 1.00 94.56 242 LYS A CA 1
ATOM 1940 C C . LYS A 1 242 ? -0.183 12.752 14.385 1.00 94.56 242 LYS A C 1
ATOM 1942 O O . LYS A 1 242 ? 0.032 12.669 15.592 1.00 94.56 242 LYS A O 1
ATOM 1947 N N . THR A 1 243 ? -0.130 11.702 13.566 1.00 95.50 243 THR A N 1
ATOM 1948 C CA . THR A 1 243 ? 0.081 10.323 14.036 1.00 95.50 243 THR A CA 1
ATOM 1949 C C . THR A 1 243 ? 1.473 10.118 14.618 1.00 95.50 243 THR A C 1
ATOM 1951 O O . THR A 1 243 ? 1.627 9.445 15.634 1.00 95.50 243 THR A O 1
ATOM 1954 N N . PHE A 1 244 ? 2.486 10.771 14.047 1.00 94.56 244 PHE A N 1
ATOM 1955 C CA . PHE A 1 244 ? 3.880 10.635 14.473 1.00 94.56 244 PHE A CA 1
ATOM 1956 C C . PHE A 1 244 ? 4.112 11.036 15.936 1.00 94.56 244 PHE A C 1
ATOM 1958 O O . PHE A 1 244 ? 4.971 10.466 16.597 1.00 94.56 244 PHE A O 1
ATOM 1965 N N . LYS A 1 245 ? 3.305 11.951 16.490 1.00 93.19 245 LYS A N 1
ATOM 1966 C CA . LYS A 1 245 ? 3.374 12.335 17.914 1.00 93.19 245 LYS A CA 1
ATOM 1967 C C . LYS A 1 245 ? 3.027 11.192 18.871 1.00 93.19 245 LYS A C 1
ATOM 1969 O O . LYS A 1 245 ? 3.364 11.253 20.051 1.00 93.19 245 LYS A O 1
ATOM 1974 N N . PHE A 1 246 ? 2.335 10.177 18.368 1.00 96.06 246 PHE A N 1
ATOM 1975 C CA . PHE A 1 246 ? 1.869 9.032 19.134 1.00 96.06 246 PHE A CA 1
ATOM 1976 C C . PHE A 1 246 ? 2.578 7.745 18.738 1.00 96.06 246 PHE A C 1
ATOM 1978 O O . PHE A 1 246 ? 2.198 6.696 19.246 1.00 96.06 246 PHE A O 1
ATOM 1985 N N . LEU A 1 247 ? 3.598 7.796 17.882 1.00 96.25 247 LEU A N 1
ATOM 1986 C CA . LEU A 1 247 ? 4.284 6.596 17.429 1.00 96.25 247 LEU A CA 1
ATOM 1987 C C . LEU A 1 247 ? 5.045 5.918 18.577 1.00 96.25 247 LEU A C 1
ATOM 1989 O O . LEU A 1 247 ? 5.723 6.581 19.364 1.00 96.25 247 LEU A O 1
ATOM 1993 N N . GLU A 1 248 ? 4.916 4.601 18.673 1.00 96.31 248 GLU A N 1
ATOM 1994 C CA . GLU A 1 248 ? 5.726 3.768 19.551 1.00 96.31 248 GLU A CA 1
ATOM 1995 C C . GLU A 1 248 ? 7.169 3.730 19.062 1.00 96.31 248 GLU A C 1
ATOM 1997 O O . GLU A 1 248 ? 7.445 3.757 17.864 1.00 96.31 248 GLU A O 1
ATOM 2002 N N . LYS A 1 249 ? 8.104 3.679 20.005 1.00 94.00 249 LYS A N 1
ATOM 2003 C CA . LYS A 1 249 ? 9.523 3.549 19.672 1.00 94.00 249 LYS A CA 1
ATOM 2004 C C . LYS A 1 249 ? 9.819 2.180 19.081 1.00 94.00 249 LYS A C 1
ATOM 2006 O O . LYS A 1 249 ? 9.127 1.206 19.362 1.00 94.00 249 LYS A O 1
ATOM 2011 N N . LYS A 1 250 ? 10.939 2.063 18.378 1.00 94.81 250 LYS A N 1
ATOM 2012 C CA . LYS A 1 250 ? 11.516 0.755 18.094 1.00 94.81 250 LYS A CA 1
ATOM 2013 C C . LYS A 1 250 ? 12.168 0.149 19.335 1.00 94.81 250 LYS A C 1
ATOM 2015 O O . LYS A 1 250 ? 13.055 0.746 19.941 1.00 94.81 250 LYS A O 1
ATOM 2020 N N . HIS A 1 251 ? 11.743 -1.056 19.702 1.00 94.88 251 HIS A N 1
ATOM 2021 C CA . HIS A 1 251 ? 12.334 -1.875 20.766 1.00 94.88 251 HIS A CA 1
ATOM 2022 C C . HIS A 1 251 ? 11.805 -3.321 20.666 1.00 94.88 251 HIS A C 1
ATOM 2024 O O . HIS A 1 251 ? 10.982 -3.626 19.814 1.00 94.88 251 HIS A O 1
ATOM 2030 N N . ASN A 1 252 ? 12.287 -4.229 21.519 1.00 95.38 252 ASN A N 1
ATOM 2031 C CA . ASN A 1 252 ? 11.910 -5.651 21.498 1.00 95.38 252 ASN A CA 1
ATOM 2032 C C . ASN A 1 252 ? 11.323 -6.113 22.842 1.00 95.38 252 ASN A C 1
ATOM 2034 O O . ASN A 1 252 ? 11.612 -7.224 23.284 1.00 95.38 252 ASN A O 1
ATOM 2038 N N . ASP A 1 253 ? 10.535 -5.263 23.498 1.00 96.25 253 ASP A N 1
ATOM 2039 C CA . ASP A 1 253 ? 9.909 -5.610 24.779 1.00 96.25 253 ASP A CA 1
ATOM 2040 C C . ASP A 1 253 ? 8.472 -6.078 24.576 1.00 96.25 253 ASP A C 1
ATOM 2042 O O . ASP A 1 253 ? 7.811 -5.725 23.599 1.00 96.25 253 ASP A O 1
ATOM 2046 N N . GLU A 1 254 ? 7.974 -6.851 25.535 1.00 96.94 254 GLU A N 1
ATOM 2047 C CA . GLU A 1 254 ? 6.617 -7.392 25.481 1.00 96.94 254 GLU A CA 1
ATOM 2048 C C . GLU A 1 254 ? 5.536 -6.363 25.837 1.00 96.94 254 GLU A C 1
ATOM 2050 O O . GLU A 1 254 ? 4.365 -6.609 25.575 1.00 96.94 254 GLU A O 1
ATOM 2055 N N . SER A 1 255 ? 5.893 -5.210 26.405 1.00 96.44 255 SER A N 1
ATOM 2056 C CA . SER A 1 255 ? 4.955 -4.141 26.765 1.00 96.44 255 SER A CA 1
ATOM 2057 C C . SER A 1 255 ? 5.281 -2.834 26.048 1.00 96.44 255 SER A C 1
ATOM 2059 O O . SER A 1 255 ? 6.424 -2.611 25.651 1.00 96.44 255 SER A O 1
ATOM 2061 N N . LEU A 1 256 ? 4.294 -1.943 25.940 1.00 96.81 256 LEU A N 1
ATOM 2062 C CA . LEU A 1 256 ? 4.508 -0.563 25.491 1.00 96.81 256 LEU A CA 1
ATOM 2063 C C . LEU A 1 256 ? 5.506 0.194 26.381 1.00 96.81 256 LEU A C 1
ATOM 2065 O O . LEU A 1 256 ? 5.613 -0.062 27.583 1.00 96.81 256 LEU A O 1
ATOM 2069 N N . LYS A 1 257 ? 6.194 1.173 25.793 1.00 95.12 257 LYS A N 1
ATOM 2070 C CA . LYS A 1 257 ? 6.991 2.176 26.501 1.00 95.12 257 LYS A CA 1
ATOM 2071 C C . LYS A 1 257 ? 6.112 3.261 27.111 1.00 95.12 257 LYS A C 1
ATOM 2073 O O . LYS A 1 257 ? 5.072 3.640 26.577 1.00 95.12 257 LYS A O 1
ATOM 2078 N N . ASP A 1 258 ? 6.627 3.861 28.181 1.00 92.19 258 ASP A N 1
ATOM 2079 C CA . ASP A 1 258 ? 5.932 4.920 28.921 1.00 92.19 258 ASP A CA 1
ATOM 2080 C C . ASP A 1 258 ? 5.687 6.188 28.091 1.00 92.19 258 ASP A C 1
ATOM 2082 O O . ASP A 1 258 ? 4.770 6.957 28.375 1.00 92.19 258 ASP A O 1
ATOM 2086 N N . ARG A 1 259 ? 6.499 6.428 27.050 1.00 93.94 259 ARG A N 1
ATOM 2087 C CA . ARG A 1 259 ? 6.391 7.615 26.191 1.00 93.94 259 ARG A CA 1
ATOM 2088 C C . ARG A 1 259 ? 6.498 7.281 24.700 1.00 93.94 259 ARG A C 1
ATOM 2090 O O . ARG A 1 259 ? 7.218 6.339 24.357 1.00 93.94 259 ARG A O 1
ATOM 2097 N N . PRO A 1 260 ? 5.901 8.111 23.818 1.00 95.75 260 PRO A N 1
ATOM 2098 C CA . PRO A 1 260 ? 6.096 7.993 22.376 1.00 95.75 260 PRO A CA 1
ATOM 2099 C C . PRO A 1 260 ? 7.564 8.168 21.984 1.00 95.75 260 PRO A C 1
ATOM 2101 O O . PRO A 1 260 ? 8.383 8.706 22.747 1.00 95.75 260 PRO A O 1
ATOM 2104 N N . ALA A 1 261 ? 7.868 7.810 20.742 1.00 95.88 261 ALA A N 1
ATOM 2105 C CA . ALA A 1 261 ? 9.069 8.253 20.062 1.00 95.88 261 ALA A CA 1
ATOM 2106 C C . ALA A 1 261 ? 9.097 9.787 19.937 1.00 95.88 261 ALA A C 1
ATOM 2108 O O . ALA A 1 261 ? 8.112 10.442 19.597 1.00 95.88 261 ALA A O 1
ATOM 2109 N N . THR A 1 262 ? 10.252 10.373 20.231 1.00 96.00 262 THR A N 1
ATOM 2110 C CA . THR A 1 262 ? 10.551 11.778 19.946 1.00 96.00 262 THR A CA 1
ATOM 2111 C C . THR A 1 262 ? 10.777 11.971 18.447 1.00 96.00 262 THR A C 1
ATOM 2113 O O . THR A 1 262 ? 11.166 11.024 17.762 1.00 96.00 262 THR A O 1
ATOM 2116 N N . PRO A 1 263 ? 10.659 13.204 17.923 1.00 95.19 263 PRO A N 1
ATOM 2117 C CA . PRO A 1 263 ? 10.959 13.461 16.519 1.00 95.19 263 PRO A CA 1
ATOM 2118 C C . PRO A 1 263 ? 12.362 13.023 16.082 1.00 95.19 263 PRO A C 1
ATOM 2120 O O . PRO A 1 263 ? 12.523 12.517 14.979 1.00 95.19 263 PRO A O 1
ATOM 2123 N N . LYS A 1 264 ? 13.366 13.141 16.963 1.00 93.62 264 LYS A N 1
ATOM 2124 C CA . LYS A 1 264 ? 14.738 12.682 16.694 1.00 93.62 264 LYS A CA 1
ATOM 2125 C C . LYS A 1 264 ? 14.839 11.156 16.602 1.00 93.62 264 LYS A C 1
ATOM 2127 O O . LYS A 1 264 ? 15.543 10.653 15.734 1.00 93.62 264 LYS A O 1
ATOM 2132 N N . GLU A 1 265 ? 14.153 10.428 17.485 1.00 94.62 265 GLU A N 1
ATOM 2133 C CA . GLU A 1 265 ? 14.080 8.958 17.427 1.00 94.62 265 GLU A CA 1
ATOM 2134 C C . GLU A 1 265 ? 13.390 8.517 16.123 1.00 94.62 265 GLU A C 1
ATOM 2136 O O . GLU A 1 265 ? 13.926 7.682 15.398 1.00 94.62 265 GLU A O 1
ATOM 2141 N N . ILE A 1 266 ? 12.285 9.176 15.755 1.00 93.88 266 ILE A N 1
ATOM 2142 C CA . ILE A 1 266 ? 11.565 8.934 14.496 1.00 93.88 266 ILE A CA 1
ATOM 2143 C C . ILE A 1 266 ? 12.475 9.160 13.283 1.00 93.88 266 ILE A C 1
ATOM 2145 O O . ILE A 1 266 ? 12.558 8.280 12.433 1.00 93.88 266 ILE A O 1
ATOM 2149 N N . ALA A 1 267 ? 13.191 10.287 13.208 1.00 91.19 267 ALA A N 1
ATOM 2150 C CA . ALA A 1 267 ? 14.068 10.610 12.072 1.00 91.19 267 ALA A CA 1
ATOM 2151 C C . ALA A 1 267 ? 15.184 9.571 11.847 1.00 91.19 267 ALA A C 1
ATOM 2153 O O . ALA A 1 267 ? 15.652 9.381 10.722 1.00 91.19 267 ALA A O 1
ATOM 2154 N N . ASN A 1 268 ? 15.634 8.914 12.920 1.00 90.38 268 ASN A N 1
ATOM 2155 C CA . ASN A 1 268 ? 16.683 7.897 12.857 1.00 90.38 268 ASN A CA 1
ATOM 2156 C C . ASN A 1 268 ? 16.156 6.541 12.362 1.00 90.38 268 ASN A C 1
ATOM 2158 O O . ASN A 1 268 ? 16.897 5.776 11.740 1.00 90.38 268 ASN A O 1
ATOM 2162 N N . GLU A 1 269 ? 14.894 6.231 12.651 1.00 89.69 269 GLU A N 1
ATOM 2163 C CA . GLU A 1 269 ? 14.290 4.919 12.400 1.00 89.69 269 GLU A CA 1
ATOM 2164 C C . GLU A 1 269 ? 13.475 4.893 11.104 1.00 89.69 269 GLU A C 1
ATOM 2166 O O . GLU A 1 269 ? 13.513 3.915 10.353 1.00 89.69 269 GLU A O 1
ATOM 2171 N N . ILE A 1 270 ? 12.786 5.993 10.812 1.00 92.44 270 ILE A N 1
ATOM 2172 C CA . ILE A 1 270 ? 11.858 6.156 9.698 1.00 92.44 270 ILE A CA 1
ATOM 2173 C C . ILE A 1 270 ? 12.394 7.221 8.766 1.00 92.44 270 ILE A C 1
ATOM 2175 O O . ILE A 1 270 ? 12.796 8.308 9.167 1.00 92.44 270 ILE A O 1
ATOM 2179 N N . ASN A 1 271 ? 12.375 6.914 7.477 1.00 91.56 271 ASN A N 1
ATOM 2180 C CA . ASN A 1 271 ? 12.836 7.852 6.463 1.00 91.56 271 ASN A CA 1
ATOM 2181 C C . ASN A 1 271 ? 12.015 7.803 5.177 1.00 91.56 271 ASN A C 1
ATOM 2183 O O . ASN A 1 271 ? 12.472 8.353 4.172 1.00 91.56 271 ASN A O 1
ATOM 2187 N N . LEU A 1 272 ? 10.847 7.157 5.227 1.00 93.88 272 LEU A N 1
ATOM 2188 C CA . LEU A 1 272 ? 9.829 7.123 4.189 1.00 93.88 272 LEU A CA 1
ATOM 2189 C C . LEU A 1 272 ? 8.436 7.179 4.843 1.00 93.88 272 LEU A C 1
ATOM 2191 O O . LEU A 1 272 ? 8.126 6.356 5.702 1.00 93.88 272 LEU A O 1
ATOM 2195 N N . SER A 1 273 ? 7.597 8.131 4.438 1.00 94.94 273 SER A N 1
ATOM 2196 C CA . SER A 1 273 ? 6.182 8.192 4.836 1.00 94.94 273 SER A CA 1
ATOM 2197 C C . SER A 1 273 ? 5.290 7.932 3.633 1.00 94.94 273 SER A C 1
ATOM 2199 O O . SER A 1 273 ? 5.548 8.455 2.552 1.00 94.94 273 SER A O 1
ATOM 2201 N N . THR A 1 274 ? 4.211 7.179 3.808 1.00 94.12 274 THR A N 1
ATOM 2202 C CA . THR A 1 274 ? 3.178 7.100 2.773 1.00 94.12 274 THR A CA 1
ATOM 2203 C C . THR A 1 274 ? 2.304 8.352 2.789 1.00 94.12 274 THR A C 1
ATOM 2205 O O . THR A 1 274 ? 2.071 8.921 3.857 1.00 94.12 274 THR A O 1
ATOM 2208 N N . THR A 1 275 ? 1.782 8.753 1.637 1.00 92.81 275 THR A N 1
ATOM 2209 C CA . THR A 1 275 ? 0.777 9.816 1.480 1.00 92.81 275 THR A CA 1
ATOM 2210 C C . THR A 1 275 ? -0.382 9.302 0.640 1.00 92.81 275 THR A C 1
ATOM 2212 O O . THR A 1 275 ? -0.189 8.395 -0.158 1.00 92.81 275 THR A O 1
ATOM 2215 N N . ILE A 1 276 ? -1.565 9.889 0.786 1.00 88.31 276 ILE A N 1
ATOM 2216 C CA . ILE A 1 276 ? -2.702 9.641 -0.107 1.00 88.31 276 ILE A CA 1
ATOM 2217 C C . ILE A 1 276 ? -3.072 10.998 -0.685 1.00 88.31 276 ILE A C 1
ATOM 2219 O O . ILE A 1 276 ? -3.412 11.903 0.078 1.00 88.31 276 ILE A O 1
ATOM 2223 N N . ASN A 1 277 ? -2.945 11.161 -1.999 1.00 90.00 277 ASN A N 1
ATOM 2224 C CA . ASN A 1 277 ? -3.401 12.365 -2.686 1.00 90.00 277 ASN A CA 1
ATOM 2225 C C . ASN A 1 277 ? -4.727 12.120 -3.392 1.00 90.00 277 ASN A C 1
ATOM 2227 O O . ASN A 1 277 ? -5.601 12.977 -3.390 1.00 90.00 277 ASN A O 1
ATOM 2231 N N . THR A 1 278 ? -4.862 10.949 -3.992 1.00 90.25 278 THR A N 1
ATOM 2232 C CA . THR A 1 278 ? -6.000 10.523 -4.787 1.00 90.25 278 THR A CA 1
ATOM 2233 C C . THR A 1 278 ? -6.543 9.211 -4.244 1.00 90.25 278 THR A C 1
ATOM 2235 O O . THR A 1 278 ? -5.807 8.426 -3.651 1.00 90.25 278 THR A O 1
ATOM 2238 N N . GLY A 1 279 ? -7.839 8.984 -4.422 1.00 86.75 279 GLY A N 1
ATOM 2239 C CA . GLY A 1 279 ? -8.485 7.754 -3.977 1.00 86.75 279 GLY A CA 1
ATOM 2240 C C . GLY A 1 279 ? -9.578 7.320 -4.937 1.00 86.75 279 GLY A C 1
ATOM 2241 O O . GLY A 1 279 ? -10.318 8.161 -5.461 1.00 86.75 279 GLY A O 1
ATOM 2242 N N . GLY A 1 280 ? -9.697 6.007 -5.116 1.00 81.38 280 GLY A N 1
ATOM 2243 C CA . GLY A 1 280 ? -10.582 5.383 -6.084 1.00 81.38 280 GLY A CA 1
ATOM 2244 C C . GLY A 1 280 ? -9.889 5.191 -7.430 1.00 81.38 280 GLY A C 1
ATOM 2245 O O . GLY A 1 280 ? -9.286 6.125 -7.959 1.00 81.38 280 GLY A O 1
ATOM 2246 N N . CYS A 1 281 ? -10.044 4.010 -8.029 1.00 80.25 281 CYS A N 1
ATOM 2247 C CA . CYS A 1 281 ? -9.558 3.702 -9.377 1.00 80.25 281 CYS A CA 1
ATOM 2248 C C . CYS A 1 281 ? -10.685 3.622 -10.422 1.00 80.25 281 CYS A C 1
ATOM 2250 O O . CYS A 1 281 ? -11.739 3.042 -10.168 1.00 80.25 281 CYS A O 1
ATOM 2252 N N . ARG A 1 282 ? -10.461 4.178 -11.626 1.00 79.56 282 ARG A N 1
ATOM 2253 C CA . ARG A 1 282 ? -11.426 4.107 -12.751 1.00 79.56 282 ARG A CA 1
ATOM 2254 C C . ARG A 1 282 ? -11.272 2.858 -13.629 1.00 79.56 282 ARG A C 1
ATOM 2256 O O . ARG A 1 282 ? -12.008 2.700 -14.601 1.00 79.56 282 ARG A O 1
ATOM 2263 N N . LEU A 1 283 ? -10.239 2.056 -13.388 1.00 76.94 283 LEU A N 1
ATOM 2264 C CA . LEU A 1 283 ? -9.961 0.848 -14.164 1.00 76.94 283 LEU A CA 1
ATOM 2265 C C . LEU A 1 283 ? -10.880 -0.278 -13.681 1.00 76.94 283 LEU A C 1
ATOM 2267 O O . LEU A 1 283 ? -11.190 -0.327 -12.501 1.00 76.94 283 LEU A O 1
ATOM 2271 N N . GLY A 1 284 ? -11.291 -1.177 -14.575 1.00 71.62 284 GLY A N 1
ATOM 2272 C CA . GLY A 1 284 ? -12.084 -2.370 -14.250 1.00 71.62 284 GLY A CA 1
ATOM 2273 C C . GLY A 1 284 ? -11.230 -3.628 -14.347 1.00 71.62 284 GLY A C 1
ATOM 2274 O O . GLY A 1 284 ? -11.425 -4.430 -15.250 1.00 71.62 284 GLY A O 1
ATOM 2275 N N . CYS A 1 285 ? -10.208 -3.734 -13.499 1.00 75.88 285 CYS A N 1
ATOM 2276 C CA . CYS A 1 285 ? -9.303 -4.880 -13.483 1.00 75.88 285 CYS A CA 1
ATOM 2277 C C . CYS A 1 285 ? -9.968 -6.037 -12.729 1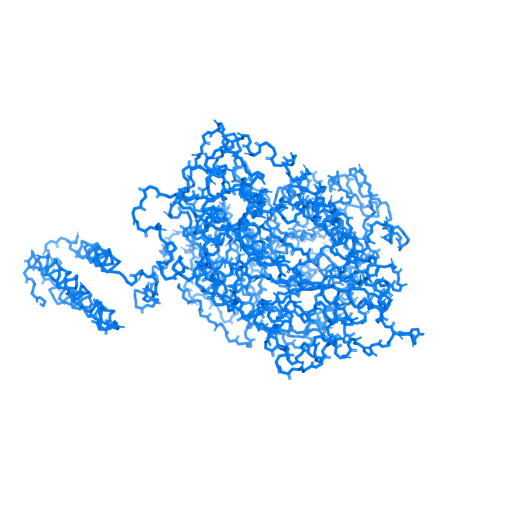.00 75.88 285 CYS A C 1
ATOM 2279 O O . CYS A 1 285 ? -10.074 -6.014 -11.506 1.00 75.88 285 CYS A O 1
ATOM 2281 N N . ASP A 1 286 ? -10.359 -7.061 -13.466 1.00 70.69 286 ASP A N 1
ATOM 2282 C CA . ASP A 1 286 ? -10.941 -8.329 -13.026 1.00 70.69 286 ASP A CA 1
ATOM 2283 C C . ASP A 1 286 ? -10.247 -8.966 -11.807 1.00 70.69 286 ASP A C 1
ATOM 2285 O O . ASP A 1 286 ? -10.934 -9.439 -10.902 1.00 70.69 286 ASP A O 1
ATOM 2289 N N . TYR A 1 287 ? -8.914 -8.907 -11.731 1.00 74.50 287 TYR A N 1
ATOM 2290 C CA . TYR A 1 287 ? -8.097 -9.439 -10.625 1.00 74.50 287 TYR A CA 1
ATOM 2291 C C . TYR A 1 287 ? -7.869 -8.466 -9.449 1.00 74.50 287 TYR A C 1
ATOM 2293 O O . TYR A 1 287 ? -7.195 -8.815 -8.481 1.00 74.50 287 TYR A O 1
ATOM 2301 N N . CYS A 1 288 ? -8.367 -7.229 -9.516 1.00 77.31 288 CYS A N 1
ATOM 2302 C CA . CYS A 1 288 ? -8.089 -6.197 -8.520 1.00 77.31 288 CYS A CA 1
ATOM 2303 C C . CYS A 1 288 ? -9.329 -5.906 -7.655 1.00 77.31 288 CYS A C 1
ATOM 2305 O O . CYS A 1 288 ? -10.348 -5.439 -8.181 1.00 77.31 288 CYS A O 1
ATOM 2307 N N . PRO A 1 289 ? -9.262 -6.108 -6.325 1.00 69.50 289 PRO A N 1
ATOM 2308 C CA . PRO A 1 289 ? -10.413 -5.899 -5.449 1.00 69.50 289 PRO A CA 1
ATOM 2309 C C . PRO A 1 289 ? -10.780 -4.416 -5.298 1.00 69.50 289 PRO A C 1
ATOM 2311 O O . PRO A 1 289 ? -11.931 -4.098 -5.011 1.00 69.50 289 PRO A O 1
ATOM 2314 N N . LEU A 1 290 ? -9.838 -3.502 -5.571 1.00 67.81 290 LEU A N 1
ATOM 2315 C CA . LEU A 1 290 ? -10.079 -2.054 -5.577 1.00 67.81 290 LEU A CA 1
ATOM 2316 C C . LEU A 1 290 ? -11.152 -1.696 -6.611 1.00 67.81 290 LEU A C 1
ATOM 2318 O O . LEU A 1 290 ? -12.147 -1.055 -6.302 1.00 67.81 290 LEU A O 1
ATOM 2322 N N . THR A 1 291 ? -11.028 -2.215 -7.830 1.00 50.59 291 THR A N 1
ATOM 2323 C CA . THR A 1 291 ? -11.943 -1.893 -8.941 1.00 50.59 291 THR A CA 1
ATOM 2324 C C . THR A 1 291 ? -13.365 -2.416 -8.732 1.00 50.59 291 THR A C 1
ATOM 2326 O O . THR A 1 291 ? -14.329 -1.889 -9.282 1.00 50.59 291 THR A O 1
ATOM 2329 N N . ASN A 1 292 ? -13.483 -3.425 -7.873 1.00 48.22 292 ASN A N 1
ATOM 2330 C CA . ASN A 1 292 ? -14.697 -4.162 -7.584 1.00 48.22 292 ASN A CA 1
ATOM 2331 C C . ASN A 1 292 ? -15.353 -3.776 -6.248 1.00 48.22 292 ASN A C 1
ATOM 2333 O O . ASN A 1 292 ? -16.505 -4.153 -6.022 1.00 48.22 292 ASN A O 1
ATOM 2337 N N . GLY A 1 293 ? -14.631 -3.068 -5.375 1.00 48.31 293 GLY A N 1
ATOM 2338 C CA . GLY A 1 293 ? -15.049 -2.697 -4.018 1.00 48.31 293 GLY A CA 1
ATOM 2339 C C . GLY A 1 293 ? -14.804 -1.228 -3.658 1.00 48.31 293 GLY A C 1
ATOM 2340 O O . GLY A 1 293 ? -15.037 -0.825 -2.517 1.00 48.31 293 GLY A O 1
ATOM 2341 N N . GLU A 1 294 ? -14.328 -0.406 -4.592 1.00 55.94 294 GLU A N 1
ATOM 2342 C CA . GLU A 1 294 ? -14.219 1.037 -4.409 1.00 55.94 294 GLU A CA 1
ATOM 2343 C C . GLU A 1 294 ? -15.386 1.783 -5.018 1.00 55.94 294 GLU A C 1
ATOM 2345 O O . GLU A 1 294 ? -16.119 1.305 -5.878 1.00 55.94 294 GLU A O 1
ATOM 2350 N N . LEU A 1 295 ? -15.518 3.027 -4.575 1.00 62.31 295 LEU A N 1
ATOM 2351 C CA . LEU A 1 295 ? -16.507 3.972 -5.058 1.00 62.31 295 LEU A CA 1
ATOM 2352 C C . LEU A 1 295 ? -16.486 4.125 -6.582 1.00 62.31 295 LEU A C 1
ATOM 2354 O O . LEU A 1 295 ? -17.423 4.707 -7.105 1.00 62.31 295 LEU A O 1
ATOM 2358 N N . GLY A 1 296 ? -15.450 3.671 -7.303 1.00 66.69 296 GLY A N 1
ATOM 2359 C CA . GLY A 1 296 ? -15.315 3.845 -8.755 1.00 66.69 296 GLY A CA 1
ATOM 2360 C C . GLY A 1 296 ? -15.344 5.321 -9.162 1.00 66.69 296 GLY A C 1
ATOM 2361 O O . GLY A 1 296 ? -15.774 5.667 -10.260 1.00 66.69 296 GLY A O 1
ATOM 2362 N N . ILE A 1 297 ? -14.983 6.202 -8.226 1.00 74.50 297 ILE A N 1
ATOM 2363 C CA . ILE A 1 297 ? -15.024 7.653 -8.355 1.00 74.50 297 ILE A CA 1
ATOM 2364 C C . ILE A 1 297 ? -13.653 8.164 -7.955 1.00 74.50 297 ILE A C 1
ATOM 2366 O O . ILE A 1 297 ? -13.198 7.915 -6.839 1.00 74.50 297 ILE A O 1
ATOM 2370 N N . PHE A 1 298 ? -13.038 8.905 -8.869 1.00 85.19 298 PHE A N 1
ATOM 2371 C CA . PHE A 1 298 ? -11.820 9.644 -8.597 1.00 85.19 298 PHE A CA 1
ATOM 2372 C C . PHE A 1 298 ? -12.095 10.781 -7.612 1.00 85.19 298 PHE A C 1
ATOM 2374 O O . PHE A 1 298 ? -13.018 11.577 -7.805 1.00 85.19 298 PHE A O 1
ATOM 2381 N N . ARG A 1 299 ? -11.264 10.860 -6.577 1.00 89.44 299 ARG A N 1
ATOM 2382 C CA . ARG A 1 299 ? -11.258 11.926 -5.575 1.00 89.44 299 ARG A CA 1
ATOM 2383 C C . ARG A 1 299 ? -9.831 12.375 -5.334 1.00 89.44 299 ARG A C 1
ATOM 2385 O O . ARG A 1 299 ? -8.904 11.591 -5.524 1.00 89.44 299 ARG A O 1
ATOM 2392 N N . THR A 1 300 ? -9.657 13.615 -4.894 1.00 92.88 300 THR A N 1
ATOM 2393 C CA . THR A 1 300 ? -8.334 14.198 -4.653 1.00 92.88 300 THR A CA 1
ATOM 2394 C C . THR A 1 300 ? -8.326 15.075 -3.405 1.00 92.88 300 THR A C 1
ATOM 2396 O O . THR A 1 300 ? -9.357 15.626 -3.020 1.00 92.88 300 THR A O 1
ATOM 2399 N N . SER A 1 301 ? -7.159 15.188 -2.770 1.00 93.19 301 SER A N 1
ATOM 2400 C CA . SER A 1 301 ? -6.860 16.162 -1.717 1.00 93.19 301 SER A CA 1
ATOM 2401 C C . SER A 1 301 ? -6.273 17.461 -2.281 1.00 93.19 301 SER A C 1
ATOM 2403 O O . SER A 1 301 ? -6.301 18.495 -1.615 1.00 93.19 301 SER A O 1
ATOM 2405 N N . GLY A 1 302 ? -5.772 17.411 -3.520 1.00 93.88 302 GLY A N 1
ATOM 2406 C CA . GLY A 1 302 ? -5.087 18.502 -4.202 1.00 93.88 302 GLY A CA 1
ATOM 2407 C C . GLY A 1 302 ? -3.680 18.790 -3.666 1.00 93.88 302 GLY A C 1
ATOM 2408 O O . GLY A 1 302 ? -3.309 18.430 -2.543 1.00 93.88 302 GLY A O 1
ATOM 2409 N N . PHE A 1 303 ? -2.888 19.498 -4.474 1.00 95.19 303 PHE A N 1
ATOM 2410 C CA . PHE A 1 303 ? -1.501 19.828 -4.132 1.00 95.19 303 PHE A CA 1
ATOM 2411 C C . PHE A 1 303 ? -1.323 20.604 -2.825 1.00 95.19 303 PHE A C 1
ATOM 2413 O O . PHE A 1 303 ? -0.324 20.384 -2.147 1.00 95.19 303 PHE A O 1
ATOM 2420 N N . ASP A 1 304 ? -2.253 21.487 -2.450 1.00 95.56 304 ASP A N 1
ATOM 2421 C CA . ASP A 1 304 ? -2.127 22.286 -1.223 1.00 95.56 304 ASP A CA 1
ATOM 2422 C C . ASP A 1 304 ? -2.128 21.393 0.021 1.00 95.56 304 ASP A C 1
ATOM 2424 O O . ASP A 1 304 ? -1.285 21.530 0.912 1.00 95.56 304 ASP A O 1
ATOM 2428 N N . HIS A 1 305 ? -3.054 20.431 0.074 1.00 96.25 305 HIS A N 1
ATOM 2429 C CA . HIS A 1 305 ? -3.144 19.493 1.185 1.00 96.25 305 HIS A CA 1
ATOM 2430 C C . HIS A 1 305 ? -1.936 18.548 1.221 1.00 96.25 305 HIS A C 1
ATOM 2432 O O . HIS A 1 305 ? -1.354 18.312 2.290 1.00 96.25 305 HIS A O 1
ATOM 2438 N N . LEU A 1 306 ? -1.533 18.030 0.056 1.00 95.75 306 LEU A N 1
ATOM 2439 C CA . LEU A 1 306 ? -0.379 17.145 -0.071 1.00 95.75 306 LEU A CA 1
ATOM 2440 C C . LEU A 1 306 ? 0.928 17.858 0.311 1.00 95.75 306 LEU A C 1
ATOM 2442 O O . LEU A 1 306 ? 1.688 17.342 1.133 1.00 95.75 306 LEU A O 1
ATOM 2446 N N . GLY A 1 307 ? 1.155 19.062 -0.218 1.00 96.94 307 GLY A N 1
ATOM 2447 C CA . GLY A 1 307 ? 2.320 19.900 0.068 1.00 96.94 307 GLY A CA 1
ATOM 2448 C C . GLY A 1 307 ? 2.422 20.235 1.552 1.00 96.94 307 GLY A C 1
ATOM 2449 O O . GLY A 1 307 ? 3.458 19.980 2.165 1.00 96.94 307 GLY A O 1
ATOM 2450 N N . LYS A 1 308 ? 1.313 20.657 2.173 1.00 97.44 308 LYS A N 1
ATOM 2451 C CA . LYS A 1 308 ? 1.241 20.923 3.619 1.00 97.44 308 LYS A CA 1
ATOM 2452 C C . LYS A 1 308 ? 1.507 19.684 4.469 1.00 97.44 308 LYS A C 1
ATOM 2454 O O . LYS A 1 308 ? 2.100 19.775 5.545 1.00 97.44 308 LYS A O 1
ATOM 2459 N N . THR A 1 309 ? 1.059 18.517 4.016 1.00 96.44 309 THR A N 1
ATOM 2460 C CA . THR A 1 309 ? 1.334 17.245 4.694 1.00 96.44 309 THR A CA 1
ATOM 2461 C C . THR A 1 309 ? 2.820 16.896 4.629 1.00 96.44 309 THR A C 1
ATOM 2463 O O . THR A 1 309 ? 3.422 16.620 5.669 1.00 96.44 309 THR A O 1
ATOM 2466 N N . MET A 1 310 ? 3.422 16.955 3.437 1.00 97.00 310 MET A N 1
ATOM 2467 C CA . MET A 1 310 ? 4.848 16.688 3.230 1.00 97.00 310 MET A CA 1
ATOM 2468 C C . MET A 1 310 ? 5.723 17.663 4.016 1.00 97.00 310 MET A C 1
ATOM 2470 O O . MET A 1 310 ? 6.628 17.233 4.728 1.00 97.00 310 MET A O 1
ATOM 2474 N N . GLU A 1 311 ? 5.408 18.956 3.953 1.00 97.69 311 GLU A N 1
ATOM 2475 C CA . GLU A 1 311 ? 6.083 20.008 4.704 1.00 97.69 311 GLU A CA 1
ATOM 2476 C C . GLU A 1 311 ? 6.084 19.716 6.204 1.00 97.69 311 GLU A C 1
ATOM 2478 O O . GLU A 1 311 ? 7.142 19.686 6.826 1.00 97.69 311 GLU A O 1
ATOM 2483 N N . LYS A 1 312 ? 4.916 19.469 6.807 1.00 96.94 312 LYS A N 1
ATOM 2484 C CA . LYS A 1 312 ? 4.839 19.245 8.256 1.00 96.94 312 LYS A CA 1
ATOM 2485 C C . LYS A 1 312 ? 5.627 18.018 8.686 1.00 96.94 312 LYS A C 1
ATOM 2487 O O . LYS A 1 312 ? 6.241 18.039 9.752 1.00 96.94 312 LYS A O 1
ATOM 2492 N N . ILE A 1 313 ? 5.598 16.956 7.884 1.00 96.25 313 ILE A N 1
ATOM 2493 C CA . ILE A 1 313 ? 6.343 15.728 8.161 1.00 96.25 313 ILE A CA 1
ATOM 2494 C C . ILE A 1 313 ? 7.851 15.987 8.064 1.00 96.25 313 ILE A C 1
ATOM 2496 O O . ILE A 1 313 ? 8.601 15.631 8.975 1.00 96.25 313 ILE A O 1
ATOM 2500 N N . PHE A 1 314 ? 8.283 16.666 7.004 1.00 96.12 314 PHE A N 1
ATOM 2501 C CA . PHE A 1 314 ? 9.673 17.046 6.790 1.00 96.12 314 PHE A CA 1
ATOM 2502 C C . PHE A 1 314 ? 10.191 17.972 7.898 1.00 96.12 314 PHE A C 1
ATOM 2504 O O . PHE A 1 314 ? 11.168 17.641 8.567 1.00 96.12 314 PHE A O 1
ATOM 2511 N N . SER A 1 315 ? 9.518 19.097 8.139 1.00 95.75 315 SER A N 1
ATOM 2512 C CA . SER A 1 315 ? 9.977 20.140 9.058 1.00 95.75 315 SER A CA 1
ATOM 2513 C C . SER A 1 315 ? 9.987 19.679 10.516 1.00 95.75 315 SER A C 1
ATOM 2515 O O . SER A 1 315 ? 10.861 20.083 11.277 1.00 95.75 315 SER A O 1
ATOM 2517 N N . LYS A 1 316 ? 9.044 18.817 10.927 1.00 95.19 316 LYS A N 1
ATOM 2518 C CA . LYS A 1 316 ? 8.947 18.357 12.325 1.00 95.19 316 LYS A CA 1
ATOM 2519 C C . LYS A 1 316 ? 9.730 17.082 12.603 1.00 95.19 316 LYS A C 1
ATOM 2521 O O . LYS A 1 316 ? 10.269 16.949 13.696 1.00 95.19 316 LYS A O 1
ATOM 2526 N N . PHE A 1 317 ? 9.758 16.140 11.659 1.00 95.12 317 PHE A N 1
ATOM 2527 C CA . PHE A 1 317 ? 10.296 14.792 11.881 1.00 95.12 317 PHE A CA 1
ATOM 2528 C C . PHE A 1 317 ? 11.519 14.473 11.016 1.00 95.12 317 PHE A C 1
ATOM 2530 O O . PHE A 1 317 ? 12.077 13.389 11.139 1.00 95.12 317 PHE A O 1
ATOM 2537 N N . GLY A 1 318 ? 11.951 15.381 10.135 1.00 93.81 318 GLY A N 1
ATOM 2538 C CA . GLY A 1 318 ? 13.134 15.196 9.290 1.00 93.81 318 GLY A CA 1
ATOM 2539 C C . GLY A 1 318 ? 12.975 14.137 8.193 1.00 93.81 318 GLY A C 1
ATOM 2540 O O . GLY A 1 318 ? 13.963 13.764 7.558 1.00 93.81 318 GLY A O 1
ATOM 2541 N N . ILE A 1 319 ? 11.757 13.641 7.956 1.00 95.19 319 ILE A N 1
ATOM 2542 C CA . ILE A 1 319 ? 11.478 12.619 6.942 1.00 95.19 319 ILE A CA 1
ATOM 2543 C C . ILE A 1 319 ? 11.427 13.290 5.568 1.00 95.19 319 ILE A C 1
ATOM 2545 O O . ILE A 1 319 ? 10.602 14.162 5.315 1.00 95.19 319 ILE A O 1
ATOM 2549 N N . LYS A 1 320 ? 12.330 12.870 4.678 1.00 94.81 320 LYS A N 1
ATOM 2550 C CA . LYS A 1 320 ? 12.533 13.501 3.362 1.00 94.81 320 LYS A CA 1
ATOM 2551 C C . LYS A 1 320 ? 11.906 12.744 2.200 1.00 94.81 320 LYS A C 1
ATOM 2553 O O . LYS A 1 320 ? 11.849 13.285 1.103 1.00 94.81 320 LYS A O 1
ATOM 2558 N N . ARG A 1 321 ? 11.507 11.487 2.402 1.00 95.25 321 ARG A N 1
ATOM 2559 C CA . ARG A 1 321 ? 10.990 10.647 1.319 1.00 95.25 321 ARG A CA 1
ATOM 2560 C C . ARG A 1 321 ? 9.534 10.311 1.537 1.00 95.25 321 ARG A C 1
ATOM 2562 O O . ARG A 1 321 ? 9.127 10.009 2.661 1.00 95.25 321 ARG A O 1
ATOM 2569 N N . PHE A 1 322 ? 8.797 10.306 0.438 1.00 95.75 322 PHE A N 1
ATOM 2570 C CA . PHE A 1 322 ? 7.375 10.027 0.409 1.00 95.75 322 PHE A CA 1
ATOM 2571 C C . PHE A 1 322 ? 7.044 8.983 -0.656 1.00 95.75 322 PHE A C 1
ATOM 2573 O O . PHE A 1 322 ? 7.748 8.857 -1.659 1.00 95.75 322 PHE A O 1
ATOM 2580 N N . PHE A 1 323 ? 5.987 8.214 -0.417 1.00 95.12 323 PHE A N 1
ATOM 2581 C CA . PHE A 1 323 ? 5.413 7.307 -1.406 1.00 95.12 323 PHE A CA 1
ATOM 2582 C C . PHE A 1 323 ? 3.893 7.469 -1.422 1.00 95.12 323 PHE A C 1
ATOM 2584 O O . PHE A 1 323 ? 3.241 7.307 -0.391 1.00 95.12 323 PHE A O 1
ATOM 2591 N N . GLY A 1 324 ? 3.331 7.810 -2.574 1.00 93.44 324 GLY A N 1
ATOM 2592 C CA . GLY A 1 324 ? 1.895 7.865 -2.788 1.00 93.44 324 GLY A CA 1
ATOM 2593 C C . GLY A 1 324 ? 1.306 6.461 -2.751 1.00 93.44 324 GLY A C 1
ATOM 2594 O O . GLY A 1 324 ? 1.621 5.644 -3.606 1.00 93.44 324 GLY A O 1
ATOM 2595 N N . ALA A 1 325 ? 0.466 6.188 -1.756 1.00 89.31 325 ALA A N 1
ATOM 2596 C CA . ALA A 1 325 ? -0.379 4.998 -1.675 1.00 89.31 325 ALA A CA 1
ATOM 2597 C C . ALA A 1 325 ? -1.703 5.242 -2.424 1.00 89.31 325 ALA A C 1
ATOM 2599 O O . ALA A 1 325 ? -2.784 4.965 -1.912 1.00 89.31 325 ALA A O 1
ATOM 2600 N N . ASP A 1 326 ? -1.586 5.871 -3.591 1.00 88.00 326 ASP A N 1
ATOM 2601 C CA . ASP A 1 326 ? -2.674 6.196 -4.501 1.00 88.00 326 ASP A CA 1
ATOM 2602 C C . ASP A 1 326 ? -2.982 4.976 -5.375 1.00 88.00 326 ASP A C 1
ATOM 2604 O O . ASP A 1 326 ? -2.050 4.321 -5.838 1.00 88.00 326 ASP A O 1
ATOM 2608 N N . ASP A 1 327 ? -4.252 4.711 -5.692 1.00 84.31 327 ASP A N 1
ATOM 2609 C CA . ASP A 1 327 ? -4.585 3.580 -6.576 1.00 84.31 327 ASP A CA 1
ATOM 2610 C C . ASP A 1 327 ? -4.071 3.795 -8.010 1.00 84.31 327 ASP A C 1
ATOM 2612 O O . ASP A 1 327 ? -3.706 2.849 -8.707 1.00 84.31 327 ASP A O 1
ATOM 2616 N N . ASN A 1 328 ? -4.097 5.051 -8.474 1.00 89.44 328 ASN A N 1
ATOM 2617 C CA . ASN A 1 328 ? -3.511 5.511 -9.734 1.00 89.44 328 ASN A CA 1
ATOM 2618 C C . ASN A 1 328 ? -3.584 7.045 -9.807 1.00 89.44 328 ASN A C 1
ATOM 2620 O O . ASN A 1 328 ? -4.658 7.614 -10.033 1.00 89.44 328 ASN A O 1
ATOM 2624 N N . ILE A 1 329 ? -2.446 7.738 -9.716 1.00 93.06 329 ILE A N 1
ATOM 2625 C CA . ILE A 1 329 ? -2.428 9.214 -9.806 1.00 93.06 329 ILE A CA 1
ATOM 2626 C C . ILE A 1 329 ? -2.861 9.729 -11.187 1.00 93.06 329 ILE A C 1
ATOM 2628 O O . ILE A 1 329 ? -3.244 10.887 -11.332 1.00 93.06 329 ILE A O 1
ATOM 2632 N N . GLY A 1 330 ? -2.802 8.872 -12.211 1.00 92.31 330 GLY A N 1
ATOM 2633 C CA . GLY A 1 330 ? -3.191 9.170 -13.588 1.00 92.31 330 GLY A CA 1
ATOM 2634 C C . GLY A 1 330 ? -4.687 9.030 -13.874 1.00 92.31 330 GLY A C 1
ATOM 2635 O O . GLY A 1 330 ? -5.088 9.164 -15.030 1.00 92.31 330 GLY A O 1
ATOM 2636 N N . ASN A 1 331 ? -5.521 8.764 -12.862 1.00 88.56 331 ASN A N 1
ATOM 2637 C CA . ASN A 1 331 ? -6.970 8.629 -13.044 1.00 88.56 331 ASN A CA 1
ATOM 2638 C C . ASN A 1 331 ? -7.604 9.871 -13.697 1.00 88.56 331 ASN A C 1
ATOM 2640 O O . ASN A 1 331 ? -8.445 9.714 -14.585 1.00 88.56 331 ASN A O 1
ATOM 2644 N N . ASP A 1 332 ? -7.158 11.072 -13.315 1.00 92.50 332 ASP A N 1
ATOM 2645 C CA . ASP A 1 332 ? -7.449 12.333 -14.004 1.00 92.50 332 ASP A CA 1
ATOM 2646 C C . ASP A 1 332 ? -6.141 13.062 -14.335 1.00 92.50 332 ASP A C 1
ATOM 2648 O O . ASP A 1 332 ? -5.514 13.699 -13.487 1.00 92.50 332 ASP A O 1
ATOM 2652 N N . ILE A 1 333 ? -5.738 12.993 -15.604 1.00 95.19 333 ILE A N 1
ATOM 2653 C CA . ILE A 1 333 ? -4.494 13.603 -16.084 1.00 95.19 333 ILE A CA 1
ATOM 2654 C C . ILE A 1 333 ? -4.492 15.140 -15.998 1.00 95.19 333 ILE A C 1
ATOM 2656 O O . ILE A 1 333 ? -3.416 15.734 -15.940 1.00 95.19 333 ILE A O 1
ATOM 2660 N N . ASN A 1 334 ? -5.660 15.799 -15.983 1.00 96.12 334 ASN A N 1
ATOM 2661 C CA . ASN A 1 334 ? -5.727 17.255 -15.819 1.00 96.12 334 ASN A CA 1
ATOM 2662 C C . ASN A 1 334 ? -5.433 17.636 -14.374 1.00 96.12 334 ASN A C 1
ATOM 2664 O O . ASN A 1 334 ? -4.654 18.555 -14.117 1.00 96.12 334 ASN A O 1
ATOM 2668 N N . GLN A 1 335 ? -6.044 16.908 -13.437 1.00 95.25 335 GLN A N 1
ATOM 2669 C CA . GLN A 1 335 ? -5.785 17.095 -12.018 1.00 95.25 335 GLN A CA 1
ATOM 2670 C C . GLN A 1 335 ? -4.332 16.742 -11.684 1.00 95.25 335 GLN A C 1
ATOM 2672 O O . GLN A 1 335 ? -3.689 17.503 -10.971 1.00 95.25 335 GLN A O 1
ATOM 2677 N N . LEU A 1 336 ? -3.776 15.677 -12.274 1.00 96.00 336 LEU A N 1
ATOM 2678 C CA . LEU A 1 336 ? -2.358 15.333 -12.142 1.00 96.00 336 LEU A CA 1
ATOM 2679 C C . LEU A 1 336 ? -1.440 16.475 -12.600 1.00 96.00 336 LEU A C 1
ATOM 2681 O O . LEU A 1 336 ? -0.482 16.805 -11.905 1.00 96.00 336 LEU A O 1
ATOM 2685 N N . TYR A 1 337 ? -1.728 17.105 -13.746 1.00 97.38 337 TYR A N 1
ATOM 2686 C CA . TYR A 1 337 ? -0.938 18.241 -14.233 1.00 97.38 337 TYR A CA 1
ATOM 2687 C C . TYR A 1 337 ? -1.035 19.448 -13.294 1.00 97.38 337 TYR A C 1
ATOM 2689 O O . TYR A 1 337 ? -0.019 20.061 -12.960 1.00 97.38 337 TYR A O 1
ATOM 2697 N N . LYS A 1 338 ? -2.252 19.762 -12.828 1.00 96.81 338 LYS A N 1
ATOM 2698 C CA . LYS A 1 338 ? -2.494 20.820 -11.840 1.00 96.81 338 LYS A CA 1
ATOM 2699 C C . LYS A 1 338 ? -1.720 20.555 -10.551 1.00 96.81 338 LYS A C 1
ATOM 2701 O O . LYS A 1 338 ? -1.062 21.464 -10.051 1.00 96.81 338 LYS A O 1
ATOM 2706 N N . ASP A 1 339 ? -1.762 19.325 -10.046 1.00 95.44 339 ASP A N 1
ATOM 2707 C CA . ASP A 1 339 ? -1.071 18.955 -8.817 1.00 95.44 339 ASP A CA 1
ATOM 2708 C C . ASP A 1 339 ? 0.449 19.004 -8.988 1.00 95.44 339 ASP A C 1
ATOM 2710 O O . ASP A 1 339 ? 1.144 19.530 -8.121 1.00 95.44 339 ASP A O 1
ATOM 2714 N N . ALA A 1 340 ? 0.971 18.543 -10.129 1.00 95.25 340 ALA A N 1
ATOM 2715 C CA . ALA A 1 340 ? 2.393 18.618 -10.442 1.00 95.25 340 ALA A CA 1
ATOM 2716 C C . ALA A 1 340 ? 2.892 20.072 -10.511 1.00 95.25 340 ALA A C 1
ATOM 2718 O O . ALA A 1 340 ? 3.912 20.400 -9.913 1.00 95.25 340 ALA A O 1
ATOM 2719 N N . LYS A 1 341 ? 2.163 20.975 -11.178 1.00 95.94 341 LYS A N 1
ATOM 2720 C CA . LYS A 1 341 ? 2.513 22.407 -11.216 1.00 95.94 341 LYS A CA 1
ATOM 2721 C C . LYS A 1 341 ? 2.386 23.074 -9.846 1.00 95.94 341 LYS A C 1
ATOM 2723 O O . LYS A 1 341 ? 3.269 23.831 -9.455 1.00 95.94 341 LYS A O 1
ATOM 2728 N N . GLY A 1 342 ? 1.308 22.791 -9.117 1.00 95.94 342 GLY A N 1
ATOM 2729 C CA . GLY A 1 342 ? 1.053 23.383 -7.805 1.00 95.94 342 GLY A CA 1
ATOM 2730 C C . GLY A 1 342 ? 2.098 22.963 -6.773 1.00 95.94 342 GLY A C 1
ATOM 2731 O O . GLY A 1 342 ? 2.726 23.813 -6.145 1.00 95.94 342 GLY A O 1
ATOM 2732 N N . LEU A 1 343 ? 2.385 21.661 -6.670 1.00 95.12 343 LEU A N 1
ATOM 2733 C CA . LEU A 1 343 ? 3.481 21.160 -5.836 1.00 95.12 343 LEU A CA 1
ATOM 2734 C C . LEU A 1 343 ? 4.827 21.716 -6.290 1.00 95.12 343 LEU A C 1
ATOM 2736 O O . LEU A 1 343 ? 5.682 21.979 -5.442 1.00 95.12 343 LEU A O 1
ATOM 2740 N N . SER A 1 344 ? 5.027 21.924 -7.601 1.00 92.62 344 SER A N 1
ATOM 2741 C CA . SER A 1 344 ? 6.311 22.422 -8.083 1.00 92.62 344 SER A CA 1
ATOM 2742 C C . SER A 1 344 ? 6.611 23.881 -7.747 1.00 92.62 344 SER A C 1
ATOM 2744 O O . SER A 1 344 ? 7.759 24.338 -7.802 1.00 92.62 344 SER A O 1
ATOM 2746 N N . GLN A 1 345 ? 5.578 24.598 -7.323 1.00 94.25 345 GLN A N 1
ATOM 2747 C CA . GLN A 1 345 ? 5.635 25.989 -6.903 1.00 94.25 345 GLN A CA 1
ATOM 2748 C C . GLN A 1 345 ? 5.324 26.165 -5.413 1.00 94.25 345 GLN A C 1
ATOM 2750 O O . GLN A 1 345 ? 5.381 27.291 -4.926 1.00 94.25 345 GLN A O 1
ATOM 2755 N N . TYR A 1 346 ? 5.045 25.079 -4.685 1.00 97.12 346 TYR A N 1
ATOM 2756 C CA . TYR A 1 346 ? 4.661 25.127 -3.278 1.00 97.12 346 TYR A CA 1
ATOM 2757 C C . TYR A 1 346 ? 5.755 25.781 -2.418 1.00 97.12 346 TYR A C 1
ATOM 2759 O O . TYR A 1 346 ? 6.911 25.332 -2.391 1.00 97.12 346 TYR A O 1
ATOM 2767 N N . ILE A 1 347 ? 5.356 26.831 -1.698 1.00 97.56 347 ILE A N 1
ATOM 2768 C CA . ILE A 1 347 ? 6.186 27.573 -0.749 1.00 97.56 347 ILE A CA 1
ATOM 2769 C C . ILE A 1 347 ? 5.808 27.140 0.666 1.00 97.56 347 ILE A C 1
ATOM 2771 O O . ILE A 1 347 ? 4.643 27.195 1.051 1.00 97.56 347 ILE A O 1
ATOM 2775 N N . MET A 1 348 ? 6.809 26.692 1.414 1.00 97.31 348 MET A N 1
ATOM 2776 C CA . MET A 1 348 ? 6.694 26.311 2.817 1.00 97.31 348 MET A CA 1
ATOM 2777 C C . MET A 1 348 ? 6.472 27.540 3.712 1.00 97.31 348 MET A C 1
ATOM 2779 O O . MET A 1 348 ? 6.784 28.669 3.336 1.00 97.31 348 MET A O 1
ATOM 2783 N N . GLU A 1 349 ? 6.002 27.316 4.937 1.00 96.12 349 GLU A N 1
ATOM 2784 C CA . GLU A 1 349 ? 5.806 28.321 5.987 1.00 96.12 349 GLU A CA 1
ATOM 2785 C C . GLU A 1 349 ? 7.103 29.098 6.304 1.00 96.12 349 GLU A C 1
ATOM 2787 O O . GLU A 1 349 ? 7.038 30.259 6.698 1.00 96.12 349 GLU A O 1
ATOM 2792 N N . ASP A 1 350 ? 8.281 28.498 6.084 1.00 95.19 350 ASP A N 1
ATOM 2793 C CA . ASP A 1 350 ? 9.598 29.144 6.240 1.00 95.19 350 ASP A CA 1
ATOM 2794 C C . ASP A 1 350 ? 10.032 30.002 5.025 1.00 95.19 350 ASP A C 1
ATOM 2796 O O . ASP A 1 350 ? 11.150 30.518 4.998 1.00 95.19 350 ASP A O 1
ATOM 2800 N N . GLY A 1 351 ? 9.178 30.136 4.005 1.00 96.12 351 GLY A N 1
ATOM 2801 C CA . GLY A 1 351 ? 9.430 30.896 2.775 1.00 96.12 351 GLY A CA 1
ATOM 2802 C C . GLY A 1 351 ? 10.256 30.159 1.715 1.00 96.12 351 GLY A C 1
ATOM 2803 O O . GLY A 1 351 ? 10.454 30.675 0.614 1.00 96.12 351 GLY A O 1
ATOM 2804 N N . SER A 1 352 ? 10.739 28.950 2.001 1.00 96.44 352 SER A N 1
ATOM 2805 C CA . SER A 1 352 ? 11.511 28.151 1.047 1.00 96.44 352 SER A CA 1
ATOM 2806 C C . SER A 1 352 ? 10.628 27.232 0.193 1.00 96.44 352 SER A C 1
ATOM 2808 O O . SER A 1 352 ? 9.456 27.005 0.485 1.00 96.44 352 SER A O 1
ATOM 2810 N N . LYS A 1 353 ? 11.190 26.665 -0.881 1.00 96.31 353 LYS A N 1
ATOM 2811 C CA . LYS A 1 353 ? 10.482 25.685 -1.719 1.00 96.31 353 LYS A CA 1
ATOM 2812 C C . LYS A 1 353 ? 10.528 24.286 -1.107 1.00 96.31 353 LYS A C 1
ATOM 2814 O O . LYS A 1 353 ? 11.565 23.861 -0.595 1.00 96.31 353 LYS A O 1
ATOM 2819 N N . LEU A 1 354 ? 9.425 23.547 -1.249 1.00 95.06 354 LEU A N 1
ATOM 2820 C CA . LEU A 1 354 ? 9.354 22.133 -0.866 1.00 95.06 354 LEU A CA 1
ATOM 2821 C C . LEU A 1 354 ? 10.223 21.248 -1.780 1.00 95.06 354 LEU A C 1
ATOM 2823 O O . LEU A 1 354 ? 10.925 20.351 -1.303 1.00 95.06 354 LEU A O 1
ATOM 2827 N N . ILE A 1 355 ? 10.219 21.517 -3.092 1.00 92.19 355 ILE A N 1
ATOM 2828 C CA . ILE A 1 355 ? 11.116 20.827 -4.032 1.00 92.19 355 ILE A CA 1
ATOM 2829 C C . ILE A 1 355 ? 12.572 21.066 -3.643 1.00 92.19 355 ILE A C 1
ATOM 2831 O O . ILE A 1 355 ? 12.970 22.171 -3.282 1.00 92.19 355 ILE A O 1
ATOM 2835 N N . GLY A 1 356 ? 13.380 20.014 -3.776 1.00 89.25 356 GLY A N 1
ATOM 2836 C CA . GLY A 1 356 ? 14.800 20.022 -3.437 1.00 89.25 356 GLY A CA 1
ATOM 2837 C C . GLY A 1 356 ? 15.052 19.651 -1.977 1.00 89.25 356 GLY A C 1
ATOM 2838 O O . GLY A 1 356 ? 16.167 19.261 -1.635 1.00 89.25 356 GLY A O 1
ATOM 2839 N N . LYS A 1 357 ? 14.016 19.695 -1.128 1.00 94.19 357 LYS A N 1
ATOM 2840 C CA . LYS A 1 357 ? 14.064 19.206 0.256 1.00 94.19 357 LYS A CA 1
ATOM 2841 C C . LYS A 1 357 ? 13.487 17.800 0.411 1.00 94.19 357 LYS A C 1
ATOM 2843 O O . LYS A 1 357 ? 13.952 17.051 1.275 1.00 94.19 357 LYS A O 1
ATOM 2848 N N . VAL A 1 358 ? 12.503 17.448 -0.419 1.00 94.44 358 VAL A N 1
ATOM 2849 C CA . VAL A 1 358 ? 11.806 16.156 -0.380 1.00 94.44 358 VAL A CA 1
ATOM 2850 C C . VAL A 1 358 ? 11.880 15.420 -1.716 1.00 94.44 358 VAL A C 1
ATOM 2852 O O . VAL A 1 358 ? 12.026 16.031 -2.772 1.00 94.44 358 VAL A O 1
ATOM 2855 N N . GLU A 1 359 ? 11.757 14.097 -1.657 1.00 92.69 359 GLU A N 1
ATOM 2856 C CA . GLU A 1 359 ? 11.655 13.204 -2.813 1.00 92.69 359 GLU A CA 1
ATOM 2857 C C . GLU A 1 359 ? 10.390 12.353 -2.688 1.00 92.69 359 GLU A C 1
ATOM 2859 O O . GLU A 1 359 ? 10.102 11.832 -1.608 1.00 92.69 359 GLU A O 1
ATOM 2864 N N . SER A 1 360 ? 9.655 12.167 -3.784 1.00 95.06 360 SER A N 1
ATOM 2865 C CA . SER A 1 360 ? 8.444 11.342 -3.790 1.00 95.06 360 SER A CA 1
ATOM 2866 C C . SER A 1 360 ? 8.504 10.215 -4.824 1.00 95.06 360 SER A C 1
ATOM 2868 O O . SER A 1 360 ? 9.302 10.239 -5.763 1.00 95.06 360 SER A O 1
ATOM 2870 N N . GLY A 1 361 ? 7.643 9.221 -4.655 1.00 95.38 361 GLY A N 1
ATOM 2871 C CA . GLY A 1 361 ? 7.268 8.235 -5.666 1.00 95.38 361 GLY A CA 1
ATOM 2872 C C . GLY A 1 361 ? 5.766 7.977 -5.593 1.00 95.38 361 GLY A C 1
ATOM 2873 O O . GLY A 1 361 ? 5.155 8.312 -4.584 1.00 95.38 361 GLY A O 1
ATOM 2874 N N . SER A 1 362 ? 5.154 7.440 -6.644 1.00 95.31 362 SER A N 1
ATOM 2875 C CA . SER A 1 362 ? 3.752 6.987 -6.618 1.00 95.31 362 SER A CA 1
ATOM 2876 C C . SER A 1 362 ? 3.485 6.015 -7.777 1.00 95.31 362 SER A C 1
ATOM 2878 O O . SER A 1 362 ? 4.397 5.710 -8.558 1.00 95.31 362 SER A O 1
ATOM 2880 N N . GLU A 1 363 ? 2.256 5.521 -7.878 1.00 93.75 363 GLU A N 1
ATOM 2881 C CA . GLU A 1 363 ? 1.796 4.575 -8.891 1.00 93.75 363 GLU A CA 1
ATOM 2882 C C . GLU A 1 363 ? 1.008 5.267 -10.012 1.00 93.75 363 GLU A C 1
ATOM 2884 O O . GLU A 1 363 ? 0.158 6.130 -9.777 1.00 93.75 363 GLU A O 1
ATOM 2889 N N . ILE A 1 364 ? 1.288 4.877 -11.258 1.00 93.88 364 ILE A N 1
ATOM 2890 C CA . ILE A 1 364 ? 0.584 5.337 -12.459 1.00 93.88 364 ILE A CA 1
ATOM 2891 C C . ILE A 1 364 ? 0.523 4.214 -13.494 1.00 93.88 364 ILE A C 1
ATOM 2893 O O . ILE A 1 364 ? 1.485 3.467 -13.662 1.00 93.88 364 ILE A O 1
ATOM 2897 N N . THR A 1 365 ? -0.565 4.095 -14.256 1.00 92.44 365 THR A N 1
ATOM 2898 C CA . THR A 1 365 ? -0.546 3.176 -15.407 1.00 92.44 365 THR A CA 1
ATOM 2899 C C . THR A 1 365 ? 0.278 3.736 -16.564 1.00 92.44 365 THR A C 1
ATOM 2901 O O . THR A 1 365 ? 0.271 4.939 -16.830 1.00 92.44 365 THR A O 1
ATOM 2904 N N . LEU A 1 366 ? 0.925 2.856 -17.335 1.00 93.69 366 LEU A N 1
ATOM 2905 C CA . LEU A 1 366 ? 1.642 3.265 -18.548 1.00 93.69 366 LEU A CA 1
ATOM 2906 C C . LEU A 1 366 ? 0.717 3.966 -19.562 1.00 93.69 366 LEU A C 1
ATOM 2908 O O . LEU A 1 366 ? 1.138 4.881 -20.267 1.00 93.69 366 LEU A O 1
ATOM 2912 N N . THR A 1 367 ? -0.556 3.568 -19.623 1.00 92.44 367 THR A N 1
ATOM 2913 C CA . THR A 1 367 ? -1.556 4.212 -20.485 1.00 92.44 367 THR A CA 1
ATOM 2914 C C . THR A 1 367 ? -1.856 5.643 -20.060 1.00 92.44 367 THR A C 1
ATOM 2916 O O . THR A 1 367 ? -1.956 6.515 -20.922 1.00 92.44 367 THR A O 1
ATOM 2919 N N . ASP A 1 368 ? -2.015 5.902 -18.764 1.00 94.56 368 ASP A N 1
ATOM 2920 C CA . ASP A 1 368 ? -2.305 7.251 -18.276 1.00 94.56 368 ASP A CA 1
ATOM 2921 C C . ASP A 1 368 ? -1.084 8.160 -18.370 1.00 94.56 368 ASP A C 1
ATOM 2923 O O . ASP A 1 368 ? -1.223 9.317 -18.766 1.00 94.56 368 ASP A O 1
ATOM 2927 N N . LEU A 1 369 ? 0.113 7.621 -18.120 1.00 96.12 369 LEU A N 1
ATOM 2928 C CA . LEU A 1 369 ? 1.367 8.325 -18.369 1.00 96.12 369 LEU A CA 1
ATOM 2929 C C . LEU A 1 369 ? 1.496 8.738 -19.842 1.00 96.12 369 LEU A C 1
ATOM 2931 O O . LEU A 1 369 ? 1.875 9.871 -20.129 1.00 96.12 369 LEU A O 1
ATOM 2935 N N . ASP A 1 370 ? 1.156 7.846 -20.778 1.00 96.50 370 ASP A N 1
ATOM 2936 C CA . ASP A 1 370 ? 1.201 8.146 -22.211 1.00 96.50 370 ASP A CA 1
ATOM 2937 C C . ASP A 1 370 ? 0.216 9.246 -22.610 1.00 96.50 370 ASP A C 1
ATOM 2939 O O . ASP A 1 370 ? 0.603 10.217 -23.262 1.00 96.50 370 ASP A O 1
ATOM 2943 N N . LYS A 1 371 ? -1.035 9.160 -22.148 1.00 96.44 371 LYS A N 1
ATOM 2944 C CA . LYS A 1 371 ? -2.033 10.217 -22.375 1.00 96.44 371 LYS A CA 1
ATOM 2945 C C . LYS A 1 371 ? -1.585 11.555 -21.794 1.00 96.44 371 LYS A C 1
ATOM 2947 O O . LYS A 1 371 ? -1.756 12.590 -22.436 1.00 96.44 371 LYS A O 1
ATOM 2952 N N . PHE A 1 372 ? -1.020 11.532 -20.590 1.00 97.69 372 PHE A N 1
ATOM 2953 C CA . PHE A 1 372 ? -0.505 12.714 -19.917 1.00 97.69 372 PHE A CA 1
ATOM 2954 C C . PHE A 1 372 ? 0.640 13.356 -20.708 1.00 97.69 372 PHE A C 1
ATOM 2956 O O . PHE A 1 372 ? 0.565 14.544 -21.009 1.00 97.69 372 PHE A O 1
ATOM 2963 N N . ALA A 1 373 ? 1.642 12.573 -21.119 1.00 96.88 373 ALA A N 1
ATOM 2964 C CA . ALA A 1 373 ? 2.790 13.060 -21.885 1.00 96.88 373 ALA A CA 1
ATOM 2965 C C . ALA A 1 373 ? 2.386 13.641 -23.251 1.00 96.88 373 ALA A C 1
ATOM 2967 O O . ALA A 1 373 ? 2.895 14.684 -23.653 1.00 96.88 373 ALA A O 1
ATOM 2968 N N . ARG A 1 374 ? 1.427 13.013 -23.948 1.00 96.75 374 ARG A N 1
ATOM 2969 C CA . ARG A 1 374 ? 0.906 13.528 -25.228 1.00 96.75 374 ARG A CA 1
ATOM 2970 C C . ARG A 1 374 ? 0.126 14.832 -25.068 1.00 96.75 374 ARG A C 1
ATOM 2972 O O . ARG A 1 374 ? 0.175 15.678 -25.954 1.00 96.75 374 ARG A O 1
ATOM 2979 N N . LYS A 1 375 ? -0.616 14.986 -23.967 1.00 98.19 375 LYS A N 1
ATOM 2980 C CA . LYS A 1 375 ? -1.441 16.175 -23.713 1.00 98.19 375 LYS A CA 1
ATOM 2981 C C . LYS A 1 375 ? -0.629 17.359 -23.186 1.00 98.19 375 LYS A C 1
ATOM 2983 O O . LYS A 1 375 ? -0.933 18.496 -23.535 1.00 98.19 375 LYS A O 1
ATOM 2988 N N . TYR A 1 376 ? 0.369 17.094 -22.348 1.00 97.81 376 TYR A N 1
ATOM 2989 C CA . TYR A 1 376 ? 1.180 18.103 -21.670 1.00 97.81 376 TYR A CA 1
ATOM 2990 C C . TYR A 1 376 ? 2.657 17.918 -22.037 1.00 97.81 376 TYR A C 1
ATOM 2992 O O . TYR A 1 376 ? 3.346 17.129 -21.385 1.00 97.81 376 TYR A O 1
ATOM 3000 N N . PRO A 1 377 ? 3.172 18.645 -23.047 1.00 92.94 377 PRO A N 1
ATOM 3001 C CA . PRO A 1 377 ? 4.548 18.483 -23.522 1.00 92.94 377 PRO A CA 1
ATOM 3002 C C . PRO A 1 377 ? 5.629 18.690 -22.447 1.00 92.94 377 PRO A C 1
ATOM 3004 O O . PRO A 1 377 ? 6.679 18.055 -22.492 1.00 92.94 377 PRO A O 1
ATOM 3007 N N . ASP A 1 378 ? 5.381 19.552 -21.457 1.00 95.06 378 ASP A N 1
ATOM 3008 C CA . ASP A 1 378 ? 6.260 19.786 -20.304 1.00 95.06 378 ASP A CA 1
ATOM 3009 C C . ASP A 1 378 ? 5.893 18.931 -19.077 1.00 95.06 378 ASP A C 1
ATOM 3011 O O . ASP A 1 378 ? 6.598 18.947 -18.065 1.00 95.06 378 ASP A O 1
ATOM 3015 N N . GLY A 1 379 ? 4.812 18.152 -19.159 1.00 95.69 379 GLY A N 1
ATOM 3016 C CA . GLY A 1 379 ? 4.226 17.435 -18.034 1.00 95.69 379 GLY A CA 1
ATOM 3017 C C . GLY A 1 379 ? 5.197 16.456 -17.382 1.00 95.69 379 GLY A C 1
ATOM 3018 O O . GLY A 1 379 ? 5.303 16.426 -16.157 1.00 95.69 379 GLY A O 1
ATOM 3019 N N . LEU A 1 380 ? 5.945 15.674 -18.172 1.00 96.81 380 LEU A N 1
ATOM 3020 C CA . LEU A 1 380 ? 6.936 14.740 -17.622 1.00 96.81 380 LEU A CA 1
ATOM 3021 C C . LEU A 1 380 ? 8.038 15.474 -16.852 1.00 96.81 380 LEU A C 1
ATOM 3023 O O . LEU A 1 380 ? 8.474 14.990 -15.811 1.00 96.81 380 LEU A O 1
ATOM 3027 N N . MET A 1 381 ? 8.456 16.655 -17.314 1.00 95.81 381 MET A N 1
ATOM 3028 C CA . MET A 1 381 ? 9.446 17.463 -16.603 1.00 95.81 381 MET A CA 1
ATOM 3029 C C . MET A 1 381 ? 8.887 17.986 -15.277 1.00 95.81 381 MET A C 1
ATOM 3031 O O . MET A 1 381 ? 9.591 17.957 -14.271 1.00 95.81 381 MET A O 1
ATOM 3035 N N . GLU A 1 382 ? 7.623 18.417 -15.240 1.00 95.12 382 GLU A N 1
ATOM 3036 C CA . GLU A 1 382 ? 6.968 18.811 -13.985 1.00 95.12 382 GLU A CA 1
ATOM 3037 C C . GLU A 1 382 ? 6.839 17.644 -13.008 1.00 95.12 382 GLU A C 1
ATOM 3039 O O . GLU A 1 382 ? 7.192 17.791 -11.838 1.00 95.12 382 GLU A O 1
ATOM 3044 N N . LEU A 1 383 ? 6.429 16.462 -13.484 1.00 95.62 383 LEU A N 1
ATOM 3045 C CA . LEU A 1 383 ? 6.421 15.253 -12.658 1.00 95.62 383 LEU A CA 1
ATOM 3046 C C . LEU A 1 383 ? 7.820 14.937 -12.125 1.00 95.62 383 LEU A C 1
ATOM 3048 O O . LEU A 1 383 ? 7.967 14.638 -10.943 1.00 95.62 383 LEU A O 1
ATOM 3052 N N . GLY A 1 384 ? 8.853 15.066 -12.957 1.00 95.81 384 GLY A N 1
ATOM 3053 C CA . GLY A 1 384 ? 10.245 14.820 -12.587 1.00 95.81 384 GLY A CA 1
ATOM 3054 C C . GLY A 1 384 ? 10.791 15.749 -11.506 1.00 95.81 384 GLY A C 1
ATOM 3055 O O . GLY A 1 384 ? 11.753 15.395 -10.822 1.00 95.81 384 GLY A O 1
ATOM 3056 N N . LYS A 1 385 ? 10.185 16.914 -11.274 1.00 94.25 385 LYS A N 1
ATOM 3057 C CA . LYS A 1 385 ? 10.574 17.781 -10.152 1.00 94.25 385 LYS A CA 1
ATOM 3058 C C . LYS A 1 385 ? 10.120 17.237 -8.793 1.00 94.25 385 LYS A C 1
ATOM 3060 O O . LYS A 1 385 ? 10.710 17.597 -7.779 1.00 94.25 385 LYS A O 1
ATOM 3065 N N . ILE A 1 386 ? 9.098 16.380 -8.774 1.00 92.12 386 ILE A N 1
ATOM 3066 C CA . ILE A 1 386 ? 8.443 15.879 -7.554 1.00 92.12 386 ILE A CA 1
ATOM 3067 C C . ILE A 1 386 ? 8.729 14.389 -7.352 1.00 92.12 386 ILE A C 1
ATOM 3069 O O . ILE A 1 386 ? 9.091 13.957 -6.255 1.00 92.12 386 ILE A O 1
ATOM 3073 N N . TYR A 1 387 ? 8.575 13.602 -8.416 1.00 95.31 387 TYR A N 1
ATOM 3074 C CA . TYR A 1 387 ? 8.644 12.150 -8.384 1.00 95.31 387 TYR A CA 1
ATOM 3075 C C . TYR A 1 387 ? 9.994 11.648 -8.901 1.00 95.31 387 TYR A C 1
ATOM 3077 O O . TYR A 1 387 ? 10.320 11.739 -10.084 1.00 95.31 387 TYR A O 1
ATOM 3085 N N . SER A 1 388 ? 10.773 11.051 -8.002 1.00 95.00 388 SER A N 1
ATOM 3086 C CA . SER A 1 388 ? 12.040 10.385 -8.321 1.00 95.00 388 SER A CA 1
ATOM 3087 C C . SER A 1 388 ? 11.831 9.005 -8.953 1.00 95.00 388 SER A C 1
ATOM 3089 O O . SER A 1 388 ? 12.735 8.485 -9.614 1.00 95.00 388 SER A O 1
ATOM 3091 N N . GLY A 1 389 ? 10.649 8.406 -8.779 1.00 96.44 389 GLY A N 1
ATOM 3092 C CA . GLY A 1 389 ? 10.262 7.149 -9.410 1.00 96.44 389 GLY A CA 1
ATOM 3093 C C . GLY A 1 389 ? 8.749 7.001 -9.531 1.00 96.44 389 GLY A C 1
ATOM 3094 O O . GLY A 1 389 ? 8.011 7.469 -8.667 1.00 96.44 389 GLY A O 1
ATOM 3095 N N . LEU A 1 390 ? 8.306 6.349 -10.604 1.00 97.44 390 LEU A N 1
ATOM 3096 C CA . LEU A 1 390 ? 6.900 6.017 -10.837 1.00 97.44 390 LEU A CA 1
ATOM 3097 C C . LEU A 1 390 ? 6.766 4.516 -11.079 1.00 97.44 390 LEU A C 1
ATOM 3099 O O . LEU A 1 390 ? 7.490 3.954 -11.907 1.00 97.44 390 LEU A O 1
ATOM 3103 N N . TRP A 1 391 ? 5.859 3.893 -10.332 1.00 95.69 391 TRP A N 1
ATOM 3104 C CA . TRP A 1 391 ? 5.553 2.469 -10.382 1.00 95.69 391 TRP A CA 1
ATOM 3105 C C . TRP A 1 391 ? 4.401 2.220 -11.341 1.00 95.69 391 TRP A C 1
ATOM 3107 O O . TRP A 1 391 ? 3.357 2.857 -11.245 1.00 95.69 391 TRP A O 1
ATOM 3117 N N . MET A 1 392 ? 4.613 1.312 -12.287 1.00 93.88 392 MET A N 1
ATOM 3118 C CA . MET A 1 392 ? 3.660 1.001 -13.343 1.00 93.88 392 MET A CA 1
ATOM 3119 C C . MET A 1 392 ? 3.278 -0.471 -13.270 1.00 93.88 392 MET A C 1
ATOM 3121 O O . MET A 1 392 ? 4.099 -1.341 -13.569 1.00 93.88 392 MET A O 1
ATOM 3125 N N . GLY A 1 393 ? 2.028 -0.727 -12.878 1.00 87.06 393 GLY A N 1
ATOM 3126 C CA . GLY A 1 393 ? 1.383 -2.040 -12.954 1.00 87.06 393 GLY A CA 1
ATOM 3127 C C . GLY A 1 393 ? 1.092 -2.403 -14.401 1.00 87.06 393 GLY A C 1
ATOM 3128 O O . GLY A 1 393 ? -0.038 -2.242 -14.861 1.00 87.06 393 GLY A O 1
ATOM 3129 N N . ASN A 1 394 ? 2.133 -2.808 -15.128 1.00 84.19 394 ASN A N 1
ATOM 3130 C CA . ASN A 1 394 ? 2.013 -3.280 -16.502 1.00 84.19 394 ASN A CA 1
ATOM 3131 C C . ASN A 1 394 ? 1.454 -4.697 -16.539 1.00 84.19 394 ASN A C 1
ATOM 3133 O O . ASN A 1 394 ? 0.770 -5.025 -17.501 1.00 84.19 394 ASN A O 1
ATOM 3137 N N . GLU A 1 395 ? 1.717 -5.478 -15.487 1.00 83.31 395 GLU A N 1
ATOM 3138 C CA . GLU A 1 395 ? 1.357 -6.886 -15.306 1.00 83.31 395 GLU A CA 1
ATOM 3139 C C . GLU A 1 395 ? 2.034 -7.806 -16.313 1.00 83.31 395 GLU A C 1
ATOM 3141 O O . GLU A 1 395 ? 2.825 -8.661 -15.919 1.00 83.31 395 GLU A O 1
ATOM 3146 N N . ASP A 1 396 ? 1.765 -7.572 -17.595 1.00 82.12 396 ASP A N 1
ATOM 3147 C CA . ASP A 1 396 ? 2.329 -8.282 -18.721 1.00 82.12 396 ASP A CA 1
ATOM 3148 C C . ASP A 1 396 ? 2.365 -7.436 -19.995 1.00 82.12 396 ASP A C 1
ATOM 3150 O O . ASP A 1 396 ? 1.386 -6.790 -20.371 1.00 82.12 396 ASP A O 1
ATOM 3154 N N . VAL A 1 397 ? 3.491 -7.437 -20.705 1.00 80.19 397 VAL A N 1
ATOM 3155 C CA . VAL A 1 397 ? 3.647 -6.642 -21.931 1.00 80.19 397 VAL A CA 1
ATOM 3156 C C . VAL A 1 397 ? 2.838 -7.193 -23.114 1.00 80.19 397 VAL A C 1
ATOM 3158 O O . VAL A 1 397 ? 2.545 -6.448 -24.049 1.00 80.19 397 VAL A O 1
ATOM 3161 N N . ASN A 1 398 ? 2.450 -8.474 -23.067 1.00 76.81 398 ASN A N 1
ATOM 3162 C CA . ASN A 1 398 ? 1.682 -9.133 -24.127 1.00 76.81 398 ASN A CA 1
ATOM 3163 C C . ASN A 1 398 ? 0.162 -8.852 -24.044 1.00 76.81 398 ASN A C 1
ATOM 3165 O O . ASN A 1 398 ? -0.549 -9.150 -25.001 1.00 76.81 398 ASN A O 1
ATOM 3169 N N . GLN A 1 399 ? -0.333 -8.255 -22.951 1.00 76.56 399 GLN A N 1
ATOM 3170 C CA . GLN A 1 399 ? -1.757 -8.028 -22.642 1.00 76.56 399 GLN A CA 1
ATOM 3171 C C . GLN A 1 399 ? -2.624 -9.304 -22.583 1.00 76.56 399 GLN A C 1
ATOM 3173 O O . GLN A 1 399 ? -3.816 -9.277 -22.912 1.00 76.56 399 GLN A O 1
ATOM 3178 N N . GLU A 1 400 ? -2.031 -10.424 -22.179 1.00 72.00 400 GLU A N 1
ATOM 3179 C CA . GLU A 1 400 ? -2.686 -11.729 -22.069 1.00 72.00 400 GLU A CA 1
ATOM 3180 C C . GLU A 1 400 ? -3.285 -11.979 -20.688 1.00 72.00 400 GLU A C 1
ATOM 3182 O O . GLU A 1 400 ? -4.307 -12.655 -20.602 1.00 72.00 400 GLU A O 1
ATOM 3187 N N . LEU A 1 401 ? -2.683 -11.436 -19.624 1.00 69.50 401 LEU A N 1
ATOM 3188 C CA . LEU A 1 401 ? -3.215 -11.577 -18.269 1.00 69.50 401 LEU A CA 1
ATOM 3189 C C . LEU A 1 401 ? -4.162 -10.437 -17.928 1.00 69.50 401 LEU A C 1
ATOM 3191 O O . LEU A 1 401 ? -5.276 -10.678 -17.480 1.00 69.50 401 LEU A O 1
ATOM 3195 N N . VAL A 1 402 ? -3.716 -9.194 -18.118 1.00 73.44 402 VAL A N 1
ATOM 3196 C CA . VAL A 1 402 ? -4.466 -8.019 -17.670 1.00 73.44 402 VAL A CA 1
ATOM 3197 C C . VAL A 1 402 ? -4.413 -6.934 -18.730 1.00 73.44 402 VAL A C 1
ATOM 3199 O O . VAL A 1 402 ? -3.350 -6.428 -19.071 1.00 73.44 402 VAL A O 1
ATOM 3202 N N . LYS A 1 403 ? -5.572 -6.472 -19.200 1.00 77.44 403 LYS A N 1
ATOM 3203 C CA . LYS A 1 403 ? -5.648 -5.406 -20.210 1.00 77.44 403 LYS A CA 1
ATOM 3204 C C . LYS A 1 403 ? -5.783 -4.025 -19.563 1.00 77.44 403 LYS A C 1
ATOM 3206 O O . LYS A 1 403 ? -6.886 -3.527 -19.359 1.00 77.44 403 LYS A O 1
ATOM 3211 N N . LYS A 1 404 ? -4.654 -3.357 -19.305 1.00 77.94 404 LYS A N 1
ATOM 3212 C CA . LYS A 1 404 ? -4.586 -1.937 -18.878 1.00 77.94 404 LYS A CA 1
ATOM 3213 C C . LYS A 1 404 ? -4.237 -0.982 -20.028 1.00 77.94 404 LYS A C 1
ATOM 3215 O O . LYS A 1 404 ? -4.041 0.222 -19.826 1.00 77.94 404 LYS A O 1
ATOM 3220 N N . GLY A 1 405 ? -4.156 -1.506 -21.252 1.00 79.94 405 GLY A N 1
ATOM 3221 C CA . GLY A 1 405 ? -3.753 -0.773 -22.452 1.00 79.94 405 GLY A CA 1
ATOM 3222 C C . GLY A 1 405 ? -2.242 -0.542 -22.556 1.00 79.94 405 GLY A C 1
ATOM 3223 O O . GLY A 1 405 ? -1.807 0.302 -23.342 1.00 79.94 405 GLY A O 1
ATOM 3224 N N . GLN A 1 406 ? -1.437 -1.242 -21.757 1.00 85.62 406 GLN A N 1
ATOM 3225 C CA . GLN A 1 406 ? 0.014 -1.281 -21.896 1.00 85.62 406 GLN A CA 1
ATOM 3226 C C . GLN A 1 406 ? 0.399 -1.804 -23.288 1.00 85.62 406 GLN A C 1
ATOM 3228 O O . GLN A 1 406 ? -0.296 -2.635 -23.853 1.00 85.62 406 GLN A O 1
ATOM 3233 N N . SER A 1 407 ? 1.474 -1.289 -23.883 1.00 89.19 407 SER A N 1
ATOM 3234 C CA . SER A 1 407 ? 1.923 -1.727 -25.214 1.00 89.19 407 SER A CA 1
ATOM 3235 C C . SER A 1 407 ? 3.420 -1.512 -25.374 1.00 89.19 407 SER A C 1
ATOM 3237 O O . SER A 1 407 ? 3.988 -0.640 -24.709 1.00 89.19 407 SER A O 1
ATOM 3239 N N . LEU A 1 408 ? 4.037 -2.268 -26.283 1.00 91.50 408 LEU A N 1
ATOM 3240 C CA . LEU A 1 408 ? 5.462 -2.158 -26.590 1.00 91.50 408 LEU A CA 1
ATOM 3241 C C . LEU A 1 408 ? 5.835 -0.734 -27.018 1.00 91.50 408 LEU A C 1
ATOM 3243 O O . LEU A 1 408 ? 6.776 -0.176 -26.463 1.00 91.50 408 LEU A O 1
ATOM 3247 N N . ASP A 1 409 ? 5.060 -0.103 -27.908 1.00 92.56 409 ASP A N 1
ATOM 3248 C CA . ASP A 1 409 ? 5.299 1.279 -28.354 1.00 92.56 409 ASP A CA 1
ATOM 3249 C C . ASP A 1 409 ? 5.373 2.266 -27.185 1.00 92.56 409 ASP A C 1
ATOM 3251 O O . ASP A 1 409 ? 6.338 3.024 -27.071 1.00 92.56 409 ASP A O 1
ATOM 3255 N N . LYS A 1 410 ? 4.410 2.200 -26.257 1.00 94.75 410 LYS A N 1
ATOM 3256 C CA . LYS A 1 410 ? 4.412 3.055 -25.061 1.00 94.75 410 LYS A CA 1
ATOM 3257 C C . LYS A 1 410 ? 5.653 2.822 -24.204 1.00 94.75 410 LYS A C 1
ATOM 3259 O O . LYS A 1 410 ? 6.205 3.779 -23.671 1.00 94.75 410 LYS A O 1
ATOM 3264 N N . VAL A 1 411 ? 6.120 1.577 -24.081 1.00 95.38 411 VAL A N 1
ATOM 3265 C CA . VAL A 1 411 ? 7.360 1.274 -23.350 1.00 95.38 411 VAL A CA 1
ATOM 3266 C C . VAL A 1 411 ? 8.568 1.897 -24.054 1.00 95.38 411 VAL A C 1
ATOM 3268 O O . VAL A 1 411 ? 9.389 2.548 -23.403 1.00 95.38 411 VAL A O 1
ATOM 3271 N N . ARG A 1 412 ? 8.662 1.729 -25.380 1.00 95.38 412 ARG A N 1
ATOM 3272 C CA . ARG A 1 412 ? 9.764 2.250 -26.201 1.00 95.38 412 ARG A CA 1
ATOM 3273 C C . ARG A 1 412 ? 9.858 3.774 -26.143 1.00 95.38 412 ARG A C 1
ATOM 3275 O O . ARG A 1 412 ? 10.964 4.305 -26.100 1.00 95.38 412 ARG A O 1
ATOM 3282 N N . GLU A 1 413 ? 8.715 4.454 -26.139 1.00 95.81 413 GLU A N 1
ATOM 3283 C CA . GLU A 1 413 ? 8.616 5.915 -26.182 1.00 95.81 413 GLU A CA 1
ATOM 3284 C C . GLU A 1 413 ? 8.765 6.541 -24.782 1.00 95.81 413 GLU A C 1
ATOM 3286 O O . GLU A 1 413 ? 9.615 7.405 -24.564 1.00 95.81 413 GLU A O 1
ATOM 3291 N N . ARG A 1 414 ? 7.990 6.073 -23.795 1.00 96.75 414 ARG A N 1
ATOM 3292 C CA . ARG A 1 414 ? 7.803 6.796 -22.526 1.00 96.75 414 ARG A CA 1
ATOM 3293 C C . ARG A 1 414 ? 8.920 6.564 -21.512 1.00 96.75 414 ARG A C 1
ATOM 3295 O O . ARG A 1 414 ? 9.282 7.492 -20.794 1.00 96.75 414 ARG A O 1
ATOM 3302 N N . LEU A 1 415 ? 9.507 5.366 -21.434 1.00 97.25 415 LEU A N 1
ATOM 3303 C CA . LEU A 1 415 ? 10.563 5.087 -20.444 1.00 97.25 415 LEU A CA 1
ATOM 3304 C C . LEU A 1 415 ? 11.822 5.946 -20.678 1.00 97.25 415 LEU A C 1
ATOM 3306 O O . LEU A 1 415 ? 12.321 6.532 -19.712 1.00 97.25 415 LEU A O 1
ATOM 3310 N N . PRO A 1 416 ? 12.338 6.094 -21.915 1.00 97.44 416 PRO A N 1
ATOM 3311 C CA . PRO A 1 416 ? 13.441 7.018 -22.176 1.00 97.44 416 PRO A CA 1
ATOM 3312 C C . PRO A 1 416 ? 13.110 8.478 -21.833 1.00 97.44 416 PRO A C 1
ATOM 3314 O O . PRO A 1 416 ? 13.964 9.190 -21.300 1.00 97.44 416 PRO A O 1
ATOM 3317 N N . GLU A 1 417 ? 11.882 8.929 -22.093 1.00 97.75 417 GLU A N 1
ATOM 3318 C CA . GLU A 1 417 ? 11.434 10.283 -21.747 1.00 97.75 417 GLU A CA 1
ATOM 3319 C C . GLU A 1 417 ? 11.366 10.506 -20.235 1.00 97.75 417 GLU A C 1
ATOM 3321 O O . GLU A 1 417 ? 11.851 11.529 -19.750 1.00 97.75 417 GLU A O 1
ATOM 3326 N N . MET A 1 418 ? 10.863 9.526 -19.477 1.00 98.06 418 MET A N 1
ATOM 3327 C CA . MET A 1 418 ? 10.912 9.540 -18.013 1.00 98.06 418 MET A CA 1
ATOM 3328 C C . MET A 1 418 ? 12.347 9.725 -17.518 1.00 98.06 418 MET A C 1
ATOM 3330 O O . MET A 1 418 ? 12.600 10.590 -16.683 1.00 98.06 418 MET A O 1
ATOM 3334 N N . ILE A 1 419 ? 13.308 8.982 -18.079 1.00 97.81 419 ILE A N 1
ATOM 3335 C CA . ILE A 1 419 ? 14.725 9.102 -17.708 1.00 97.81 419 ILE A CA 1
ATOM 3336 C C . ILE A 1 419 ? 15.258 10.511 -17.998 1.00 97.81 419 ILE A C 1
ATOM 3338 O O . ILE A 1 419 ? 15.995 11.068 -17.184 1.00 97.81 419 ILE A O 1
ATOM 3342 N N . ASN A 1 420 ? 14.883 11.108 -19.133 1.00 96.94 420 ASN A N 1
ATOM 3343 C CA . ASN A 1 420 ? 15.273 12.478 -19.480 1.00 96.94 420 ASN A CA 1
ATOM 3344 C C . ASN A 1 420 ? 14.655 13.521 -18.529 1.00 96.94 420 ASN A C 1
ATOM 3346 O O . ASN A 1 420 ? 15.312 14.506 -18.192 1.00 96.94 420 ASN A O 1
ATOM 3350 N N . ALA A 1 421 ? 13.440 13.275 -18.036 1.00 97.06 421 ALA A N 1
ATOM 3351 C CA . ALA A 1 421 ? 12.802 14.050 -16.971 1.00 97.06 421 ALA A CA 1
ATOM 3352 C C . ALA A 1 421 ? 13.334 13.711 -15.561 1.00 97.06 421 ALA A C 1
ATOM 3354 O O . ALA A 1 421 ? 12.932 14.311 -14.568 1.00 97.06 421 ALA A O 1
ATOM 3355 N N . GLY A 1 422 ? 14.246 12.743 -15.453 1.00 96.75 422 GLY A N 1
ATOM 3356 C CA . GLY A 1 422 ? 14.842 12.296 -14.200 1.00 96.75 422 GLY A CA 1
ATOM 3357 C C . GLY A 1 422 ? 13.924 11.414 -13.347 1.00 96.75 422 GLY A C 1
ATOM 3358 O O . GLY A 1 422 ? 14.198 11.249 -12.159 1.00 96.75 422 GLY A O 1
ATOM 3359 N N . ILE A 1 423 ? 12.842 10.887 -13.911 1.00 98.00 423 ILE A N 1
ATOM 3360 C CA . ILE A 1 423 ? 11.926 9.949 -13.263 1.00 98.00 423 ILE A CA 1
ATOM 3361 C C . ILE A 1 423 ? 12.448 8.533 -13.499 1.00 98.00 423 ILE A C 1
ATOM 3363 O O . ILE A 1 423 ? 12.728 8.140 -14.631 1.00 98.00 423 ILE A O 1
ATOM 3367 N N . SER A 1 424 ? 12.558 7.743 -12.436 1.00 98.19 424 SER A N 1
ATOM 3368 C CA . SER A 1 424 ? 12.942 6.335 -12.534 1.00 98.19 424 SER A CA 1
ATOM 3369 C C . SER A 1 424 ? 11.738 5.467 -12.920 1.00 98.19 424 SER A C 1
ATOM 3371 O O . SER A 1 424 ? 10.781 5.419 -12.145 1.00 98.19 424 SER A O 1
ATOM 3373 N N . PRO A 1 425 ? 11.758 4.752 -14.061 1.00 97.75 425 PRO A N 1
ATOM 3374 C CA . PRO A 1 425 ? 10.672 3.842 -14.412 1.00 97.75 425 PRO A CA 1
ATOM 3375 C C . PRO A 1 425 ? 10.754 2.560 -13.576 1.00 97.75 425 PRO A C 1
ATOM 3377 O O . PRO A 1 425 ? 11.740 1.819 -13.659 1.00 97.75 425 PRO A O 1
ATOM 3380 N N . MET A 1 426 ? 9.729 2.305 -12.765 1.00 96.62 426 MET A N 1
ATOM 3381 C CA . MET A 1 426 ? 9.629 1.141 -11.885 1.00 96.62 426 MET A CA 1
ATOM 3382 C C . MET A 1 426 ? 8.512 0.241 -12.419 1.00 96.62 426 MET A C 1
ATOM 3384 O O . MET A 1 426 ? 7.355 0.641 -12.447 1.00 96.62 426 MET A O 1
ATOM 3388 N N . ILE A 1 427 ? 8.844 -0.953 -12.899 1.00 94.44 427 ILE A N 1
ATOM 3389 C CA . ILE A 1 427 ? 7.861 -1.851 -13.521 1.00 94.44 427 ILE A CA 1
ATOM 3390 C C . ILE A 1 427 ? 7.344 -2.842 -12.480 1.00 94.44 427 ILE A C 1
ATOM 3392 O O . ILE A 1 427 ? 8.126 -3.359 -11.681 1.00 94.44 427 ILE A O 1
ATOM 3396 N N . MET A 1 428 ? 6.047 -3.125 -12.503 1.00 92.19 428 MET A N 1
ATOM 3397 C CA . MET A 1 428 ? 5.416 -4.179 -11.715 1.00 92.19 428 MET A CA 1
ATOM 3398 C C . MET A 1 428 ? 4.736 -5.162 -12.666 1.00 92.19 428 MET A C 1
ATOM 3400 O O . MET A 1 428 ? 3.927 -4.756 -13.504 1.00 92.19 428 MET A O 1
ATOM 3404 N N . ASN A 1 429 ? 5.115 -6.433 -12.540 1.00 87.75 429 ASN A N 1
ATOM 3405 C CA . ASN A 1 429 ? 4.628 -7.537 -13.354 1.00 87.75 429 ASN A CA 1
ATOM 3406 C C . ASN A 1 429 ? 3.995 -8.609 -12.461 1.00 87.75 429 ASN A C 1
ATOM 3408 O O . ASN A 1 429 ? 4.525 -8.917 -11.386 1.00 87.75 429 ASN A O 1
ATOM 3412 N N . ILE A 1 430 ? 2.929 -9.226 -12.963 1.00 84.88 430 ILE A N 1
ATOM 3413 C CA . ILE A 1 430 ? 2.252 -10.365 -12.345 1.00 84.88 430 ILE A CA 1
ATOM 3414 C C . ILE A 1 430 ? 2.478 -11.582 -13.236 1.00 84.88 430 ILE A C 1
ATOM 3416 O O . ILE A 1 430 ? 2.212 -11.552 -14.430 1.00 84.88 430 ILE A O 1
ATOM 3420 N N . TYR A 1 431 ? 2.952 -12.668 -12.637 1.00 82.94 431 TYR A N 1
ATOM 3421 C CA . TYR A 1 431 ? 3.195 -13.951 -13.277 1.00 82.94 431 TYR A CA 1
ATOM 3422 C C . TYR A 1 431 ? 2.051 -14.915 -12.962 1.00 82.94 431 TYR A C 1
ATOM 3424 O O . TYR A 1 431 ? 1.855 -15.309 -11.812 1.00 82.94 431 TYR A O 1
ATOM 3432 N N . GLY A 1 432 ? 1.286 -15.288 -13.985 1.00 75.44 432 GLY A N 1
ATOM 3433 C CA . GLY A 1 432 ? 0.239 -16.310 -13.913 1.00 75.44 432 GLY A CA 1
ATOM 3434 C C . GLY A 1 432 ? 0.595 -17.552 -14.729 1.00 75.44 432 GLY A C 1
ATOM 3435 O O . GLY A 1 432 ? 1.562 -17.551 -15.484 1.00 75.44 432 GLY A O 1
ATOM 3436 N N . ASP A 1 433 ? -0.213 -18.606 -14.629 1.00 70.69 433 ASP A N 1
ATOM 3437 C CA . ASP A 1 433 ? 0.011 -19.861 -15.368 1.00 70.69 433 ASP A CA 1
ATOM 3438 C C . ASP A 1 433 ? 0.027 -19.703 -16.889 1.00 70.69 433 ASP A C 1
ATOM 3440 O O . ASP A 1 433 ? 0.766 -20.420 -17.565 1.00 70.69 433 ASP A O 1
ATOM 3444 N N . GLN A 1 434 ? -0.746 -18.735 -17.394 1.00 60.28 434 GLN A N 1
ATOM 3445 C CA . GLN A 1 434 ? -0.816 -18.372 -18.813 1.00 60.28 434 GLN A CA 1
ATOM 3446 C C . GLN A 1 434 ? 0.542 -17.872 -19.342 1.00 60.28 434 GLN A C 1
ATOM 3448 O O . GLN A 1 434 ? 0.808 -17.869 -20.544 1.00 60.28 434 GLN A O 1
ATOM 3453 N N . MET A 1 435 ? 1.420 -17.427 -18.439 1.00 53.06 435 MET A N 1
ATOM 3454 C CA . MET A 1 435 ? 2.771 -17.012 -18.767 1.00 53.06 435 MET A CA 1
ATOM 3455 C C . MET A 1 435 ? 3.747 -18.165 -18.599 1.00 53.06 435 MET A C 1
ATOM 3457 O O . MET A 1 435 ? 3.737 -18.896 -17.610 1.00 53.06 435 MET A O 1
ATOM 3461 N N . HIS A 1 436 ? 4.681 -18.273 -19.537 1.00 54.72 436 HIS A N 1
ATOM 3462 C CA . HIS A 1 436 ? 5.767 -19.242 -19.468 1.00 54.72 436 HIS A CA 1
ATOM 3463 C C . HIS A 1 436 ? 7.108 -18.529 -19.288 1.00 54.72 436 HIS A C 1
ATOM 3465 O O . HIS A 1 436 ? 7.365 -17.476 -19.877 1.00 54.72 436 HIS A O 1
ATOM 3471 N N . TYR A 1 437 ? 7.989 -19.127 -18.488 1.00 45.25 437 TYR A N 1
ATOM 3472 C CA . TYR A 1 437 ? 9.340 -18.618 -18.247 1.00 45.25 437 TYR A CA 1
ATOM 3473 C C . TYR A 1 437 ? 10.277 -18.744 -19.452 1.00 45.25 437 TYR A C 1
ATOM 3475 O O . TYR A 1 437 ? 11.105 -17.864 -19.677 1.00 45.25 437 TYR A O 1
ATOM 3483 N N . ASN A 1 438 ? 10.103 -19.814 -20.235 1.00 43.53 438 ASN A N 1
ATOM 3484 C CA . ASN A 1 438 ? 10.728 -20.054 -21.533 1.00 43.53 438 ASN A CA 1
ATOM 3485 C C . ASN A 1 438 ? 9.625 -20.465 -22.527 1.00 43.53 438 ASN A C 1
ATOM 3487 O O . ASN A 1 438 ? 8.756 -21.262 -22.178 1.00 43.53 438 ASN A O 1
ATOM 3491 N N . ARG A 1 439 ? 9.689 -20.009 -23.780 1.00 47.31 439 ARG A N 1
ATOM 3492 C CA . ARG A 1 439 ? 9.006 -20.664 -24.912 1.00 47.31 439 ARG A CA 1
ATOM 3493 C C . ARG A 1 439 ? 10.058 -21.522 -25.605 1.00 47.31 439 ARG A C 1
ATOM 3495 O O . ARG A 1 439 ? 10.987 -20.945 -26.148 1.00 47.31 439 ARG A O 1
ATOM 3502 N N . ILE A 1 440 ? 10.017 -22.857 -25.530 1.00 41.81 440 ILE A N 1
ATOM 3503 C CA . ILE A 1 440 ? 9.499 -23.688 -26.645 1.00 41.81 440 ILE A CA 1
ATOM 3504 C C . ILE A 1 440 ? 9.003 -25.102 -26.217 1.00 41.81 440 ILE A C 1
ATOM 3506 O O . ILE A 1 440 ? 8.684 -25.914 -27.077 1.00 41.81 440 ILE A O 1
ATOM 3510 N N . ARG A 1 441 ? 8.873 -25.462 -24.929 1.00 37.97 441 ARG A N 1
ATOM 3511 C CA . ARG A 1 441 ? 8.449 -26.838 -24.554 1.00 37.97 441 ARG A CA 1
ATOM 3512 C C . ARG A 1 441 ? 7.164 -26.913 -23.717 1.00 37.97 441 ARG A C 1
ATOM 3514 O O . ARG A 1 441 ? 7.228 -26.834 -22.496 1.00 37.97 441 ARG A O 1
ATOM 3521 N N . SER A 1 442 ? 6.035 -27.201 -24.368 1.00 35.09 442 SER A N 1
ATOM 3522 C CA . SER A 1 442 ? 4.942 -28.026 -23.820 1.00 35.09 442 SER A CA 1
ATOM 3523 C C . SER A 1 442 ? 4.657 -29.143 -24.826 1.00 35.09 442 SER A C 1
ATOM 3525 O O . SER A 1 442 ? 4.621 -28.878 -26.016 1.00 35.09 442 SER A O 1
ATOM 3527 N N . ASN A 1 443 ? 4.523 -30.403 -24.406 1.00 32.78 443 ASN A N 1
ATOM 3528 C CA . ASN A 1 443 ? 4.317 -31.567 -25.295 1.00 32.78 443 ASN A CA 1
ATOM 3529 C C . ASN A 1 443 ? 2.913 -31.615 -25.948 1.00 32.78 443 ASN A C 1
ATOM 3531 O O . ASN A 1 443 ? 2.425 -32.686 -26.302 1.00 32.78 443 ASN A O 1
ATOM 3535 N N . THR A 1 444 ? 2.248 -30.472 -26.095 1.00 36.28 444 THR A N 1
ATOM 3536 C CA . THR A 1 444 ? 0.910 -30.337 -26.668 1.00 36.28 444 THR A CA 1
ATOM 3537 C C . THR A 1 444 ? 0.992 -29.450 -27.908 1.00 36.28 444 THR A C 1
ATOM 3539 O O . THR A 1 444 ? 1.464 -28.317 -27.854 1.00 36.28 444 THR A O 1
ATOM 3542 N N . ASN A 1 445 ? 0.557 -29.988 -29.048 1.00 34.50 445 ASN A N 1
ATOM 3543 C CA . ASN A 1 445 ? 0.747 -29.423 -30.392 1.00 34.50 445 ASN A CA 1
ATOM 3544 C C . ASN A 1 445 ? 0.081 -28.048 -30.641 1.00 34.50 445 ASN A C 1
ATOM 3546 O O . ASN A 1 445 ? 0.261 -27.488 -31.718 1.00 34.50 445 ASN A O 1
ATOM 3550 N N . GLU A 1 446 ? -0.660 -27.479 -29.686 1.00 37.59 446 GLU A N 1
ATOM 3551 C CA . GLU A 1 446 ? -1.460 -26.260 -29.898 1.00 37.59 446 GLU A CA 1
ATOM 3552 C C . GLU A 1 446 ? -0.788 -24.951 -29.429 1.00 37.59 446 GLU A C 1
ATOM 3554 O O . GLU A 1 446 ? -1.162 -23.880 -29.898 1.00 37.59 446 GLU A O 1
ATOM 3559 N N . GLU A 1 447 ? 0.262 -24.988 -28.598 1.00 44.81 447 GLU A N 1
ATOM 3560 C CA . GLU A 1 447 ? 0.868 -23.766 -28.007 1.00 44.81 447 GLU A CA 1
ATOM 3561 C C . GLU A 1 447 ? 2.262 -23.405 -28.570 1.00 44.81 447 GLU A C 1
ATOM 3563 O O . GLU A 1 447 ? 2.908 -22.443 -28.142 1.00 44.81 447 GLU A O 1
ATOM 3568 N N . GLN A 1 448 ? 2.751 -24.180 -29.545 1.00 51.38 448 GLN A N 1
ATOM 3569 C CA . GLN A 1 448 ? 4.183 -24.338 -29.838 1.00 51.38 448 GLN A CA 1
ATOM 3570 C C . GLN A 1 448 ? 4.821 -23.426 -30.910 1.00 51.38 448 GLN A C 1
ATOM 3572 O O . GLN A 1 448 ? 5.982 -23.647 -31.262 1.00 51.38 448 GLN A O 1
ATOM 3577 N N . HIS A 1 449 ? 4.178 -22.383 -31.440 1.00 52.94 449 HIS A N 1
ATOM 3578 C CA . HIS A 1 449 ? 4.830 -21.563 -32.478 1.00 52.94 449 HIS A CA 1
ATOM 3579 C C . HIS A 1 449 ? 4.927 -20.074 -32.128 1.00 52.94 449 HIS A C 1
ATOM 3581 O O . HIS A 1 449 ? 3.934 -19.356 -32.066 1.00 52.94 449 HIS A O 1
ATOM 3587 N N . GLN A 1 450 ? 6.167 -19.580 -31.964 1.00 63.84 450 GLN A N 1
ATOM 3588 C CA . GLN A 1 450 ? 6.476 -18.216 -32.412 1.00 63.84 450 GLN A CA 1
ATOM 3589 C C . GLN A 1 450 ? 6.059 -18.139 -33.883 1.00 63.84 450 GLN A C 1
ATOM 3591 O O . GLN A 1 450 ? 6.279 -19.107 -34.617 1.00 63.84 450 GLN A O 1
ATOM 3596 N N . SER A 1 451 ? 5.427 -17.046 -34.314 1.00 65.06 451 SER A N 1
ATOM 3597 C CA . SER A 1 451 ? 4.892 -16.995 -35.674 1.00 65.06 451 SER A CA 1
ATOM 3598 C C . SER A 1 451 ? 6.012 -17.274 -36.684 1.00 65.06 451 SER A C 1
ATOM 3600 O O . SER A 1 451 ? 7.139 -16.788 -36.543 1.00 65.06 451 SER A O 1
ATOM 3602 N N . LYS A 1 452 ? 5.725 -18.091 -37.705 1.00 72.19 452 LYS A N 1
ATOM 3603 C CA . LYS A 1 452 ? 6.667 -18.344 -38.809 1.00 72.19 452 LYS A CA 1
ATOM 3604 C C . LYS A 1 452 ? 7.186 -17.018 -39.379 1.00 72.19 452 LYS A C 1
ATOM 3606 O O . LYS A 1 452 ? 8.377 -16.861 -39.617 1.00 72.19 452 LYS A O 1
ATOM 3611 N N . GLU A 1 453 ? 6.291 -16.039 -39.460 1.00 77.00 453 GLU A N 1
ATOM 3612 C CA . GLU A 1 453 ? 6.582 -14.660 -39.829 1.00 77.00 453 GLU A CA 1
ATOM 3613 C C . GLU A 1 453 ? 7.653 -13.991 -38.944 1.00 77.00 453 GLU A C 1
ATOM 3615 O O . GLU A 1 453 ? 8.576 -13.363 -39.467 1.00 77.00 453 GLU A O 1
ATOM 3620 N N . PHE A 1 454 ? 7.586 -14.140 -37.615 1.00 84.50 454 PHE A N 1
ATOM 3621 C CA . PHE A 1 454 ? 8.624 -13.640 -36.713 1.00 84.50 454 PHE A CA 1
ATOM 3622 C C . PHE A 1 454 ? 9.969 -14.299 -37.012 1.00 84.50 454 PHE A C 1
ATOM 3624 O O . PHE A 1 454 ? 10.961 -13.600 -37.221 1.00 84.50 454 PHE A O 1
ATOM 3631 N N . LEU A 1 455 ? 10.011 -15.632 -37.070 1.00 83.19 455 LEU A N 1
ATOM 3632 C CA . LEU A 1 455 ? 11.254 -16.365 -37.310 1.00 83.19 455 LEU A CA 1
ATOM 3633 C C . LEU A 1 455 ? 11.873 -15.998 -38.660 1.00 83.19 455 LEU A C 1
ATOM 3635 O O . LEU A 1 455 ? 13.090 -15.827 -38.743 1.00 83.19 455 LEU A O 1
ATOM 3639 N N . ASP A 1 456 ? 11.061 -15.824 -39.698 1.00 85.81 456 ASP A N 1
ATOM 3640 C CA . ASP A 1 456 ? 11.519 -15.437 -41.031 1.00 85.81 456 ASP A CA 1
ATOM 3641 C C . ASP A 1 456 ? 12.068 -14.005 -41.063 1.00 85.81 456 ASP A C 1
ATOM 3643 O O . ASP A 1 456 ? 13.056 -13.756 -41.753 1.00 85.81 456 ASP A O 1
ATOM 3647 N N . SER A 1 457 ? 11.537 -13.104 -40.230 1.00 90.25 457 SER A N 1
ATOM 3648 C CA . SER A 1 457 ? 12.033 -11.727 -40.096 1.00 90.25 457 SER A CA 1
ATOM 3649 C C . SER A 1 457 ? 13.422 -11.603 -39.448 1.00 90.25 457 SER A C 1
ATOM 3651 O O . SER A 1 457 ? 14.034 -10.534 -39.497 1.00 90.25 457 SER A O 1
ATOM 3653 N N . LEU A 1 458 ? 13.936 -12.662 -38.810 1.00 91.19 458 LEU A N 1
ATOM 3654 C CA . LEU A 1 458 ? 15.220 -12.631 -38.108 1.00 91.19 458 LEU A CA 1
ATOM 3655 C C . LEU A 1 458 ? 16.413 -12.803 -39.060 1.00 91.19 458 LEU A C 1
ATOM 3657 O O . LEU A 1 458 ? 16.468 -13.718 -39.885 1.00 91.19 458 LEU A O 1
ATOM 3661 N N . SER A 1 459 ? 17.456 -12.002 -38.844 1.00 94.88 459 SER A N 1
ATOM 3662 C CA . SER A 1 459 ? 18.773 -12.211 -39.459 1.00 94.88 459 SER A CA 1
ATOM 3663 C C . SER A 1 459 ? 19.404 -13.538 -39.015 1.00 94.88 459 SER A C 1
ATOM 3665 O O . SER A 1 459 ? 19.106 -14.067 -37.942 1.00 94.88 459 SER A O 1
ATOM 3667 N N . GLN A 1 460 ? 20.368 -14.054 -39.784 1.00 93.62 460 GLN A N 1
ATOM 3668 C CA . GLN A 1 460 ? 21.082 -15.291 -39.424 1.00 93.62 460 GLN A CA 1
ATOM 3669 C C . GLN A 1 460 ? 21.773 -15.204 -38.055 1.00 93.62 460 GLN A C 1
ATOM 3671 O O . GLN A 1 460 ? 21.768 -16.164 -37.284 1.00 93.62 460 GLN A O 1
ATOM 3676 N N . LYS A 1 461 ? 22.311 -14.029 -37.703 1.00 95.00 461 LYS A N 1
ATOM 3677 C CA . LYS A 1 461 ? 22.916 -13.785 -36.388 1.00 95.00 461 LYS A CA 1
ATOM 3678 C C . LYS A 1 461 ? 21.881 -13.865 -35.262 1.00 95.00 461 LYS A C 1
ATOM 3680 O O . LYS A 1 461 ? 22.163 -14.477 -34.235 1.00 95.00 461 LYS A O 1
ATOM 3685 N N . GLN A 1 462 ? 20.699 -13.280 -35.454 1.00 93.62 462 GLN A N 1
ATOM 3686 C CA . GLN A 1 462 ? 19.597 -13.350 -34.488 1.00 93.62 462 GLN A CA 1
ATOM 3687 C C . GLN A 1 462 ? 19.084 -14.787 -34.335 1.00 93.62 462 GLN A C 1
ATOM 3689 O O . GLN A 1 462 ? 18.993 -15.274 -33.211 1.00 93.62 462 GLN A O 1
ATOM 3694 N N . LYS A 1 463 ? 18.859 -15.502 -35.449 1.00 90.25 463 LYS A N 1
ATOM 3695 C CA . LYS A 1 463 ? 18.479 -16.927 -35.454 1.00 90.25 463 LYS A CA 1
ATOM 3696 C C . LYS A 1 463 ? 19.492 -17.783 -34.696 1.00 90.25 463 LYS A C 1
ATOM 3698 O O . LYS A 1 463 ? 19.104 -18.643 -33.912 1.00 90.25 463 LYS A O 1
ATOM 3703 N N . LYS A 1 464 ? 20.789 -17.528 -34.896 1.00 92.25 464 LYS A N 1
ATOM 3704 C CA . LYS A 1 464 ? 21.869 -18.214 -34.178 1.00 92.25 464 LYS A CA 1
ATOM 3705 C C . LYS A 1 464 ? 21.824 -17.933 -32.676 1.00 92.25 464 LYS A C 1
ATOM 3707 O O . LYS A 1 464 ? 21.844 -18.881 -31.903 1.00 92.25 464 LYS A O 1
ATOM 3712 N N . LEU A 1 465 ? 21.729 -16.665 -32.265 1.00 92.31 465 LEU A N 1
ATOM 3713 C CA . LEU A 1 465 ? 21.635 -16.296 -30.845 1.00 92.31 465 LEU A CA 1
ATOM 3714 C C . LEU A 1 465 ? 20.435 -16.962 -30.164 1.00 92.31 465 LEU A C 1
ATOM 3716 O O . LEU A 1 465 ? 20.595 -17.508 -29.077 1.00 92.31 465 LEU A O 1
ATOM 3720 N N . PHE A 1 466 ? 19.280 -16.947 -30.831 1.00 86.31 466 PHE A N 1
ATOM 3721 C CA . PHE A 1 466 ? 18.051 -17.574 -30.357 1.00 86.31 466 PHE A CA 1
ATOM 3722 C C . PHE A 1 466 ? 18.199 -19.095 -30.211 1.00 86.31 466 PHE A C 1
ATOM 3724 O O . PHE A 1 466 ? 17.960 -19.655 -29.148 1.00 86.31 466 PHE A O 1
ATOM 3731 N N . ARG A 1 467 ? 18.681 -19.788 -31.249 1.00 85.94 467 ARG A N 1
ATOM 3732 C CA . ARG A 1 467 ? 18.887 -21.245 -31.188 1.00 85.94 467 ARG A CA 1
ATOM 3733 C C . ARG A 1 467 ? 19.913 -21.638 -30.129 1.00 85.94 467 ARG A C 1
ATOM 3735 O O . ARG A 1 467 ? 19.712 -22.604 -29.403 1.00 85.94 467 ARG A O 1
ATOM 3742 N N . GLU A 1 468 ? 21.014 -20.898 -30.022 1.00 89.94 468 GLU A N 1
ATOM 3743 C CA . GLU A 1 468 ? 22.052 -21.190 -29.034 1.00 89.94 468 GLU A CA 1
ATOM 3744 C C . GLU A 1 468 ? 21.599 -20.916 -27.597 1.00 89.94 468 GLU A C 1
ATOM 3746 O O . GLU A 1 468 ? 22.075 -21.611 -26.694 1.00 89.94 468 GLU A O 1
ATOM 3751 N N . SER A 1 469 ? 20.715 -19.935 -27.361 1.00 86.75 469 SER A N 1
ATOM 3752 C CA . SER A 1 469 ? 20.132 -19.736 -26.031 1.00 86.75 469 SER A CA 1
ATOM 3753 C C . SER A 1 469 ? 19.270 -20.930 -25.642 1.00 86.75 469 SER A C 1
ATOM 3755 O O . SER A 1 469 ? 19.509 -21.516 -24.588 1.00 86.75 469 SER A O 1
ATOM 3757 N N . GLU A 1 470 ? 18.376 -21.370 -26.529 1.00 80.88 470 GLU A N 1
ATOM 3758 C CA . GLU A 1 470 ? 17.512 -22.534 -26.286 1.00 80.88 470 GLU A CA 1
ATOM 3759 C C . GLU A 1 470 ? 18.334 -23.813 -26.065 1.00 80.88 470 GLU A C 1
ATOM 3761 O O . GLU A 1 470 ? 18.178 -24.500 -25.058 1.00 80.88 470 GLU A O 1
ATOM 3766 N N . MET A 1 471 ? 19.329 -24.078 -26.920 1.00 83.25 471 MET A N 1
ATOM 3767 C CA . MET A 1 471 ? 20.228 -25.227 -26.750 1.00 83.25 471 MET A CA 1
ATOM 3768 C C . MET A 1 471 ? 21.044 -25.174 -25.451 1.00 83.25 471 MET A C 1
ATOM 3770 O O . MET A 1 471 ? 21.408 -26.214 -24.900 1.00 83.25 471 MET A O 1
ATOM 3774 N N . ALA A 1 472 ? 21.424 -23.980 -24.987 1.00 83.38 472 ALA A N 1
ATOM 3775 C CA . ALA A 1 472 ? 22.130 -23.834 -23.720 1.00 83.38 472 ALA A CA 1
ATOM 3776 C C . ALA A 1 472 ? 21.200 -24.127 -22.537 1.00 83.38 472 ALA A C 1
ATOM 3778 O O . ALA A 1 472 ? 21.638 -24.794 -21.600 1.00 83.38 472 ALA A O 1
ATOM 3779 N N . MET A 1 473 ? 19.943 -23.682 -22.601 1.00 79.50 473 MET A N 1
ATOM 3780 C CA . MET A 1 473 ? 18.919 -23.992 -21.603 1.00 79.50 473 MET A CA 1
ATOM 3781 C C . MET A 1 473 ? 18.661 -25.501 -21.527 1.00 79.50 473 MET A C 1
ATOM 3783 O O . MET A 1 473 ? 18.763 -26.074 -20.445 1.00 79.50 473 MET A O 1
ATOM 3787 N N . ASP A 1 474 ? 18.471 -26.163 -22.673 1.00 74.69 474 ASP A N 1
ATOM 3788 C CA . ASP A 1 474 ? 18.253 -27.616 -22.766 1.00 74.69 474 ASP A CA 1
ATOM 3789 C C . ASP A 1 474 ? 19.398 -28.438 -22.153 1.00 74.69 474 ASP A C 1
ATOM 3791 O O . ASP A 1 474 ? 19.193 -29.526 -21.623 1.00 74.69 474 ASP A O 1
ATOM 3795 N N . LYS A 1 475 ? 20.624 -27.908 -22.199 1.00 81.50 475 LYS A N 1
ATOM 3796 C CA . LYS A 1 475 ? 21.820 -28.534 -21.611 1.00 81.50 475 LYS A CA 1
ATOM 3797 C C . LYS A 1 475 ? 22.044 -28.158 -20.142 1.00 81.50 475 LYS A C 1
ATOM 3799 O O . LYS A 1 475 ? 23.141 -28.384 -19.630 1.00 81.50 475 LYS A O 1
ATOM 3804 N N . GLY A 1 476 ? 21.080 -27.506 -19.490 1.00 76.62 476 GLY A N 1
ATOM 3805 C CA . GLY A 1 476 ? 21.199 -27.010 -18.115 1.00 76.62 476 GLY A CA 1
ATOM 3806 C C . GLY A 1 476 ? 22.234 -25.890 -17.940 1.00 76.62 476 GLY A C 1
ATOM 3807 O O . GLY A 1 476 ? 22.633 -25.571 -16.822 1.00 76.62 476 GLY A O 1
ATOM 3808 N N . LYS A 1 477 ? 22.707 -25.267 -19.031 1.00 82.94 477 LYS A N 1
ATOM 3809 C CA . LYS A 1 477 ? 23.694 -24.172 -19.014 1.00 82.94 477 LYS A CA 1
ATOM 3810 C C . LYS A 1 477 ? 22.993 -22.818 -18.911 1.00 82.94 477 LYS A C 1
ATOM 3812 O O . LYS A 1 477 ? 23.206 -21.939 -19.749 1.00 82.94 477 LYS A O 1
ATOM 3817 N N . GLU A 1 478 ? 22.194 -22.642 -17.861 1.00 78.50 478 GLU A N 1
ATOM 3818 C CA . GLU A 1 478 ? 21.292 -21.493 -17.670 1.00 78.50 478 GLU A CA 1
ATOM 3819 C C . GLU A 1 478 ? 22.003 -20.144 -17.858 1.00 78.50 478 GLU A C 1
ATOM 3821 O O . GLU A 1 478 ? 21.650 -19.370 -18.741 1.00 78.50 478 GLU A O 1
ATOM 3826 N N . LYS A 1 479 ? 23.126 -19.920 -17.161 1.00 82.31 479 LYS A N 1
ATOM 3827 C CA . LYS A 1 479 ? 23.898 -18.667 -17.266 1.00 82.31 479 LYS A CA 1
ATOM 3828 C C . LYS A 1 479 ? 24.322 -18.332 -18.703 1.00 82.31 479 LYS A C 1
ATOM 3830 O O . LYS A 1 479 ? 24.377 -17.162 -19.078 1.00 82.31 479 LYS A O 1
ATOM 3835 N N . LYS A 1 480 ? 24.667 -19.346 -19.507 1.00 86.25 480 LYS A N 1
ATOM 3836 C CA . LYS A 1 480 ? 25.019 -19.149 -20.922 1.00 86.25 480 LYS A CA 1
ATOM 3837 C C . LYS A 1 480 ? 23.771 -18.796 -21.730 1.00 86.25 480 LYS A C 1
ATOM 3839 O O . LYS A 1 480 ? 23.842 -17.872 -22.538 1.00 86.25 480 LYS A O 1
ATOM 3844 N N . SER A 1 481 ? 22.662 -19.498 -21.492 1.00 85.44 481 SER A N 1
ATOM 3845 C CA . SER A 1 481 ? 21.368 -19.201 -22.110 1.00 85.44 481 SER A CA 1
ATOM 3846 C C . SER A 1 481 ? 20.963 -17.750 -21.876 1.00 85.44 481 SER A C 1
ATOM 3848 O O . SER A 1 481 ? 20.659 -17.046 -22.831 1.00 85.44 481 SER A O 1
ATOM 3850 N N . ASP A 1 482 ? 21.040 -17.263 -20.640 1.00 82.94 482 ASP A N 1
ATOM 3851 C CA . ASP A 1 482 ? 20.578 -15.916 -20.287 1.00 82.94 482 ASP A CA 1
ATOM 3852 C C . ASP A 1 482 ? 21.402 -14.814 -20.959 1.00 82.94 482 ASP A C 1
ATOM 3854 O O . ASP A 1 482 ? 20.864 -13.814 -21.437 1.00 82.94 482 ASP A O 1
ATOM 3858 N N . ILE A 1 483 ? 22.722 -15.004 -21.054 1.00 87.94 483 ILE A N 1
ATOM 3859 C CA . ILE A 1 483 ? 23.605 -14.074 -21.771 1.00 87.94 483 ILE A CA 1
ATOM 3860 C C . ILE A 1 483 ? 23.219 -14.002 -23.254 1.00 87.94 483 ILE A C 1
ATOM 3862 O O . ILE A 1 483 ? 23.216 -12.915 -23.836 1.00 87.94 483 ILE A O 1
ATOM 3866 N N . LEU A 1 484 ? 22.925 -15.148 -23.871 1.00 90.19 484 LEU A N 1
ATOM 3867 C CA . LEU A 1 484 ? 22.538 -15.231 -25.278 1.00 90.19 484 LEU A CA 1
ATOM 3868 C C . LEU A 1 484 ? 21.137 -14.655 -25.511 1.00 90.19 484 LEU A C 1
ATOM 3870 O O . LEU A 1 484 ? 20.982 -13.836 -26.413 1.00 90.19 484 LEU A O 1
ATOM 3874 N N . ALA A 1 485 ? 20.171 -14.974 -24.648 1.00 88.06 485 ALA A N 1
ATOM 3875 C CA . ALA A 1 485 ? 18.810 -14.444 -24.691 1.00 88.06 485 ALA A CA 1
ATOM 3876 C C . ALA A 1 485 ? 18.794 -12.915 -24.540 1.00 88.06 485 ALA A C 1
ATOM 3878 O O . ALA A 1 485 ? 18.164 -12.213 -25.327 1.00 88.06 485 ALA A O 1
ATOM 3879 N N . ARG A 1 486 ? 19.582 -12.357 -23.613 1.00 90.56 486 ARG A N 1
ATOM 3880 C CA . ARG A 1 486 ? 19.717 -10.899 -23.479 1.00 90.56 486 ARG A CA 1
ATOM 3881 C C . ARG A 1 486 ? 20.318 -10.253 -24.726 1.00 90.56 486 ARG A C 1
ATOM 3883 O O . ARG A 1 486 ? 19.872 -9.186 -25.140 1.00 90.56 486 ARG A O 1
ATOM 3890 N N . LYS A 1 487 ? 21.344 -10.870 -25.327 1.00 93.25 487 LYS A N 1
ATOM 3891 C CA . LYS A 1 487 ? 21.922 -10.389 -26.595 1.00 93.25 487 LYS A CA 1
ATOM 3892 C C . LYS A 1 487 ? 20.900 -10.448 -27.727 1.00 93.25 487 LYS A C 1
ATOM 3894 O O . LYS A 1 487 ? 20.861 -9.523 -28.531 1.00 93.25 487 LYS A O 1
ATOM 3899 N N . PHE A 1 488 ? 20.096 -11.506 -27.768 1.00 93.75 488 PHE A N 1
ATOM 3900 C CA . PHE A 1 488 ? 19.021 -11.677 -28.731 1.00 93.75 488 PHE A CA 1
ATOM 3901 C C . PHE A 1 488 ? 17.968 -10.569 -28.596 1.00 93.75 488 PHE A C 1
ATOM 3903 O O . PHE A 1 488 ? 17.808 -9.804 -29.543 1.00 93.75 488 PHE A O 1
ATOM 3910 N N . VAL A 1 489 ? 17.361 -10.387 -27.418 1.00 92.31 489 VAL A N 1
ATOM 3911 C CA . VAL A 1 489 ? 16.348 -9.338 -27.168 1.00 92.31 489 VAL A CA 1
ATOM 3912 C C . VAL A 1 489 ? 16.893 -7.939 -27.480 1.00 92.31 489 VAL A C 1
ATOM 3914 O O . VAL A 1 489 ? 16.259 -7.146 -28.174 1.00 92.31 489 VAL A O 1
ATOM 3917 N N . ASN A 1 490 ? 18.128 -7.644 -27.063 1.00 93.75 490 ASN A N 1
ATOM 3918 C CA . ASN A 1 490 ? 18.769 -6.362 -27.370 1.00 93.75 490 ASN A CA 1
ATOM 3919 C C . ASN A 1 490 ? 19.020 -6.140 -28.868 1.00 93.75 490 ASN A C 1
ATOM 3921 O O . ASN A 1 490 ? 19.177 -4.996 -29.284 1.00 93.75 490 ASN A O 1
ATOM 3925 N N . SER A 1 491 ? 19.094 -7.211 -29.660 1.00 94.88 491 SER A N 1
ATOM 3926 C CA . SER A 1 491 ? 19.307 -7.136 -31.105 1.00 94.88 491 SER A CA 1
ATOM 3927 C C . SER A 1 491 ? 18.020 -7.025 -31.916 1.00 94.88 491 SER A C 1
ATOM 3929 O O . SER A 1 491 ? 18.114 -6.801 -33.119 1.00 94.88 491 SER A O 1
ATOM 3931 N N . LEU A 1 492 ? 16.845 -7.209 -31.306 1.00 94.19 492 LEU A N 1
ATOM 3932 C CA . LEU A 1 492 ? 15.568 -7.079 -32.007 1.00 94.19 492 LEU A CA 1
ATOM 3933 C C . LEU A 1 492 ? 15.290 -5.612 -32.361 1.00 94.19 492 LEU A C 1
ATOM 3935 O O . LEU A 1 492 ? 15.549 -4.700 -31.567 1.00 94.19 492 LEU A O 1
ATOM 3939 N N . THR A 1 493 ? 14.771 -5.403 -33.568 1.00 94.50 493 THR A N 1
ATOM 3940 C CA . THR A 1 493 ? 14.207 -4.121 -34.011 1.00 94.50 493 THR A CA 1
ATOM 3941 C C . THR A 1 493 ? 12.777 -3.955 -33.484 1.00 94.50 493 THR A C 1
ATOM 3943 O O . THR A 1 493 ? 12.143 -4.968 -33.196 1.00 94.50 493 THR A O 1
ATOM 3946 N N . PRO A 1 494 ? 12.233 -2.725 -33.424 1.00 93.44 494 PRO A N 1
ATOM 3947 C CA . PRO A 1 494 ? 10.837 -2.484 -33.045 1.00 93.44 494 PRO A CA 1
ATOM 3948 C C . PRO A 1 494 ? 9.825 -3.416 -33.733 1.00 93.44 494 PRO A C 1
ATOM 3950 O O . PRO A 1 494 ? 9.097 -4.133 -33.062 1.00 93.44 494 PRO A O 1
ATOM 3953 N N . SER A 1 495 ? 9.878 -3.524 -35.066 1.00 90.50 495 SER A N 1
ATOM 3954 C CA . SER A 1 495 ? 8.967 -4.393 -35.830 1.00 90.50 495 SER A CA 1
ATOM 3955 C C . SER A 1 495 ? 9.123 -5.886 -35.506 1.00 90.50 495 SER A C 1
ATOM 3957 O O . SER A 1 495 ? 8.165 -6.647 -35.613 1.00 90.50 495 SER A O 1
ATOM 3959 N N . GLN A 1 496 ? 10.322 -6.328 -35.113 1.00 91.50 496 GLN A N 1
ATOM 3960 C CA . GLN A 1 496 ? 10.545 -7.707 -34.674 1.00 91.50 496 GLN A CA 1
ATOM 3961 C C . GLN A 1 496 ? 10.024 -7.938 -33.252 1.00 91.50 496 GLN A C 1
ATOM 3963 O O . GLN A 1 496 ? 9.505 -9.014 -32.979 1.00 91.50 496 GLN A O 1
ATOM 3968 N N . GLU A 1 497 ? 10.154 -6.956 -32.358 1.00 91.00 497 GLU A N 1
ATOM 3969 C CA . GLU A 1 497 ? 9.588 -7.012 -31.004 1.00 91.00 497 GLU A CA 1
ATOM 3970 C C . GLU A 1 497 ? 8.066 -7.115 -31.046 1.00 91.00 497 GLU A C 1
ATOM 3972 O O . GLU A 1 497 ? 7.508 -7.942 -30.339 1.00 91.00 497 GLU A O 1
ATOM 3977 N N . ASP A 1 498 ? 7.409 -6.361 -31.930 1.00 87.38 498 ASP A N 1
ATOM 3978 C CA . ASP A 1 498 ? 5.947 -6.377 -32.075 1.00 87.38 498 ASP A CA 1
ATOM 3979 C C . ASP A 1 498 ? 5.403 -7.749 -32.515 1.00 87.38 498 ASP A C 1
ATOM 3981 O O . ASP A 1 498 ? 4.254 -8.091 -32.248 1.00 87.38 498 ASP A O 1
ATOM 3985 N N . LYS A 1 499 ? 6.242 -8.559 -33.172 1.00 83.69 499 LYS A N 1
ATOM 3986 C CA . LYS A 1 499 ? 5.922 -9.932 -33.595 1.00 83.69 499 LYS A CA 1
ATOM 3987 C C . LYS A 1 499 ? 6.385 -10.987 -32.590 1.00 83.69 499 LYS A C 1
ATOM 3989 O O . LYS A 1 499 ? 6.101 -12.171 -32.775 1.00 83.69 499 LYS A O 1
ATOM 3994 N N . PHE A 1 500 ? 7.140 -10.588 -31.569 1.00 83.38 500 PHE A N 1
ATOM 3995 C CA . PHE A 1 500 ? 7.733 -11.495 -30.604 1.00 83.38 500 PHE A CA 1
ATOM 3996 C C . PHE A 1 500 ? 6.845 -11.621 -29.376 1.00 83.38 500 PHE A C 1
ATOM 3998 O O . PHE A 1 500 ? 6.593 -10.649 -28.671 1.00 83.38 500 PHE A O 1
ATOM 4005 N N . LYS A 1 501 ? 6.426 -12.847 -29.064 1.00 79.81 501 LYS A N 1
ATOM 4006 C CA . LYS A 1 501 ? 5.730 -13.096 -27.803 1.00 79.81 501 LYS A CA 1
ATOM 4007 C C . LYS A 1 501 ? 6.746 -13.313 -26.687 1.00 79.81 501 LYS A C 1
ATOM 4009 O O . LYS A 1 501 ? 7.481 -14.309 -26.705 1.00 79.81 501 LYS A O 1
ATOM 4014 N N . PHE A 1 502 ? 6.774 -12.382 -25.738 1.00 79.31 502 PHE A N 1
ATOM 4015 C CA . PHE A 1 502 ? 7.740 -12.352 -24.644 1.00 79.31 502 PHE A CA 1
ATOM 4016 C C . PHE A 1 502 ? 7.374 -13.368 -23.555 1.00 79.31 502 PHE A C 1
ATOM 4018 O O . PHE A 1 502 ? 6.226 -13.430 -23.124 1.00 79.31 502 PHE A O 1
ATOM 4025 N N . GLY A 1 503 ? 8.346 -14.164 -23.103 1.00 79.38 503 GLY A N 1
ATOM 4026 C CA . GLY A 1 503 ? 8.258 -14.861 -21.819 1.00 79.38 503 GLY A CA 1
ATOM 4027 C C . GLY A 1 503 ? 8.742 -13.959 -20.681 1.00 79.38 503 GLY A C 1
ATOM 4028 O O . GLY A 1 503 ? 9.335 -12.906 -20.929 1.00 79.38 503 GLY A O 1
ATOM 4029 N N . LEU A 1 504 ? 8.559 -14.394 -19.429 1.00 80.38 504 LEU A N 1
ATOM 4030 C CA . LEU A 1 504 ? 8.937 -13.612 -18.238 1.00 80.38 504 LEU A CA 1
ATOM 4031 C C . LEU A 1 504 ? 10.412 -13.153 -18.273 1.00 80.38 504 LEU A C 1
ATOM 4033 O O . LEU A 1 504 ? 10.752 -12.031 -17.888 1.00 80.38 504 LEU A O 1
ATOM 4037 N N . ARG A 1 505 ? 11.308 -14.024 -18.758 1.00 84.75 505 ARG A N 1
ATOM 4038 C CA . ARG A 1 505 ? 12.740 -13.730 -18.907 1.00 84.75 505 ARG A CA 1
ATOM 4039 C C . ARG A 1 5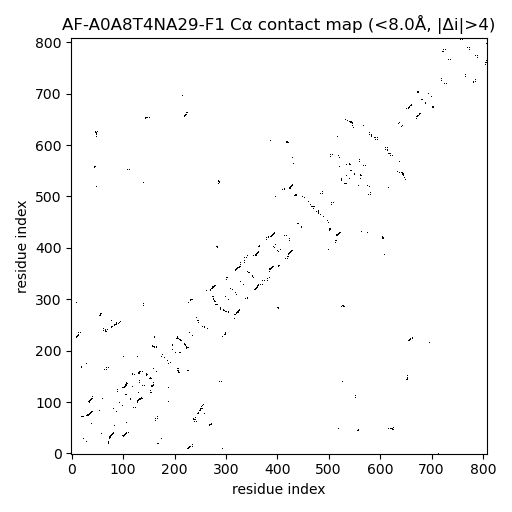05 ? 12.987 -12.636 -19.945 1.00 84.75 505 ARG A C 1
ATOM 4041 O O . ARG A 1 505 ? 13.716 -11.681 -19.670 1.00 84.75 505 ARG A O 1
ATOM 4048 N N . GLU A 1 506 ? 12.437 -12.788 -21.145 1.00 86.25 506 GLU A N 1
ATOM 4049 C CA . GLU A 1 506 ? 12.654 -11.851 -22.246 1.00 86.25 506 GLU A CA 1
ATOM 4050 C C . GLU A 1 506 ? 12.005 -10.499 -21.974 1.00 86.25 506 GLU A C 1
ATOM 4052 O O . GLU A 1 506 ? 12.609 -9.471 -22.276 1.00 86.25 506 GLU A O 1
ATOM 4057 N N . GLU A 1 507 ? 10.827 -10.494 -21.354 1.00 87.25 507 GLU A N 1
ATOM 4058 C CA . GLU A 1 507 ? 10.133 -9.287 -20.915 1.00 87.25 507 GLU A CA 1
ATOM 4059 C C . GLU A 1 507 ? 11.002 -8.475 -19.945 1.00 87.25 507 GLU A C 1
ATOM 4061 O O . GLU A 1 507 ? 11.175 -7.264 -20.112 1.00 87.25 507 GLU A O 1
ATOM 4066 N N . SER A 1 508 ? 11.664 -9.143 -18.993 1.00 89.38 508 SER A N 1
ATOM 4067 C CA . SER A 1 508 ? 12.591 -8.457 -18.093 1.00 89.38 508 SER A CA 1
ATOM 4068 C C . SER A 1 508 ? 13.742 -7.778 -18.842 1.00 89.38 508 SER A C 1
ATOM 4070 O O . SER A 1 508 ? 14.102 -6.630 -18.545 1.00 89.38 508 SER A O 1
ATOM 4072 N N . PHE A 1 509 ? 14.304 -8.445 -19.856 1.00 91.38 509 PHE A N 1
ATOM 4073 C CA . PHE A 1 509 ? 15.347 -7.859 -20.698 1.00 91.38 509 PHE A CA 1
ATOM 4074 C C . PHE A 1 509 ? 14.832 -6.715 -21.571 1.00 91.38 509 PHE A C 1
ATOM 4076 O O . PHE A 1 509 ? 15.554 -5.730 -21.737 1.00 91.38 509 PHE A O 1
ATOM 4083 N N . PHE A 1 510 ? 13.608 -6.812 -22.083 1.00 93.00 510 PHE A N 1
ATOM 4084 C CA . PHE A 1 510 ? 12.960 -5.767 -22.869 1.00 93.00 510 PHE A CA 1
ATOM 4085 C C . PHE A 1 510 ? 12.788 -4.480 -22.054 1.00 93.00 510 PHE A C 1
ATOM 4087 O O . PHE A 1 510 ? 13.280 -3.423 -22.450 1.00 93.00 510 PHE A O 1
ATOM 4094 N N . TYR A 1 511 ? 12.226 -4.557 -20.849 1.00 94.25 511 TYR A N 1
ATOM 4095 C CA . TYR A 1 511 ? 12.113 -3.385 -19.977 1.00 94.25 511 TYR A CA 1
ATOM 4096 C C . TYR A 1 511 ? 13.482 -2.792 -19.605 1.00 94.25 511 TYR A C 1
ATOM 4098 O O . TYR A 1 511 ? 13.660 -1.571 -19.605 1.00 94.25 511 TYR A O 1
ATOM 4106 N N . LEU A 1 512 ? 14.488 -3.635 -19.339 1.00 92.56 512 LEU A N 1
ATOM 4107 C CA . LEU A 1 512 ? 15.863 -3.182 -19.092 1.00 92.56 512 LEU A CA 1
ATOM 4108 C C . LEU A 1 512 ? 16.482 -2.466 -20.303 1.00 92.56 512 LEU A C 1
ATOM 4110 O O . LEU A 1 512 ? 17.234 -1.505 -20.117 1.00 92.56 512 LEU A O 1
ATOM 4114 N N . LYS A 1 513 ? 16.194 -2.929 -21.527 1.00 93.81 513 LYS A N 1
ATOM 4115 C CA . LYS A 1 513 ? 16.652 -2.313 -22.783 1.00 93.81 513 LYS A CA 1
ATOM 4116 C C . LYS A 1 513 ? 16.152 -0.873 -22.895 1.00 93.81 513 LYS A C 1
ATOM 4118 O O . LYS A 1 513 ? 16.948 0.004 -23.227 1.00 93.81 513 LYS A O 1
ATOM 4123 N N . TYR A 1 514 ? 14.892 -0.625 -22.538 1.00 95.50 514 TYR A N 1
ATOM 4124 C CA . TYR A 1 514 ? 14.256 0.697 -22.620 1.00 95.50 514 TYR A CA 1
ATOM 4125 C C . TYR A 1 514 ? 14.408 1.564 -21.365 1.00 95.50 514 TYR A C 1
ATOM 4127 O O . TYR A 1 514 ? 13.973 2.711 -21.352 1.00 95.50 514 TYR A O 1
ATOM 4135 N N . GLY A 1 515 ? 15.122 1.075 -20.347 1.00 94.31 515 GLY A N 1
ATOM 4136 C CA . GLY A 1 515 ? 15.591 1.904 -19.238 1.00 94.31 515 GLY A CA 1
ATOM 4137 C C . GLY A 1 515 ? 14.823 1.760 -17.928 1.00 94.31 515 GLY A C 1
ATOM 4138 O O . GLY A 1 515 ? 14.963 2.620 -17.060 1.00 94.31 515 GLY A O 1
ATOM 4139 N N . ALA A 1 516 ? 14.078 0.668 -17.744 1.00 95.94 516 ALA A N 1
ATOM 4140 C CA . ALA A 1 516 ? 13.531 0.317 -16.437 1.00 95.94 516 ALA A CA 1
ATOM 4141 C C . ALA A 1 516 ? 14.635 0.259 -15.365 1.00 95.94 516 ALA A C 1
ATOM 4143 O O . ALA A 1 516 ? 15.692 -0.353 -15.552 1.00 95.94 516 ALA A O 1
ATOM 4144 N N . VAL A 1 517 ? 14.371 0.901 -14.228 1.00 96.06 517 VAL A N 1
ATOM 4145 C CA . VAL A 1 517 ? 15.283 1.008 -13.080 1.00 96.06 517 VAL A CA 1
ATOM 4146 C C . VAL A 1 517 ? 15.105 -0.163 -12.118 1.00 9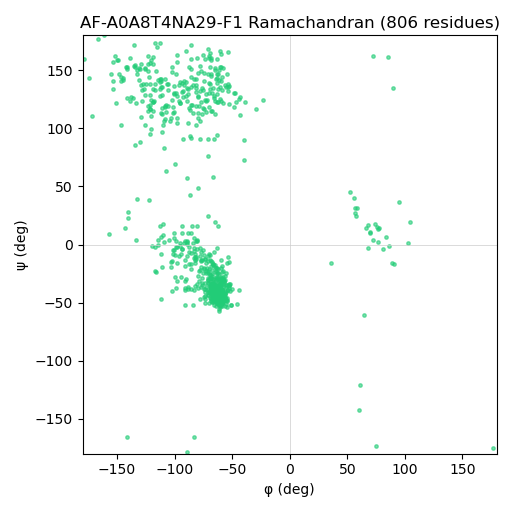6.06 517 VAL A C 1
ATOM 4148 O O . VAL A 1 517 ? 16.086 -0.683 -11.579 1.00 96.06 517 VAL A O 1
ATOM 4151 N N . SER A 1 518 ? 13.861 -0.597 -11.929 1.00 94.75 518 SER A N 1
ATOM 4152 C CA . SER A 1 518 ? 13.470 -1.699 -11.053 1.00 94.75 518 SER A CA 1
ATOM 4153 C C . SER A 1 518 ? 12.336 -2.494 -11.694 1.00 94.75 518 SER A C 1
ATOM 4155 O O . SER A 1 518 ? 11.575 -1.941 -12.488 1.00 94.75 518 SER A O 1
ATOM 4157 N N . GLN A 1 519 ? 12.241 -3.778 -11.352 1.00 92.94 519 GLN A N 1
ATOM 4158 C CA . GLN A 1 519 ? 11.131 -4.641 -11.740 1.00 92.94 519 GLN A CA 1
ATOM 4159 C C . GLN A 1 519 ? 10.698 -5.469 -10.531 1.00 92.94 519 GLN A C 1
ATOM 4161 O O . GLN A 1 519 ? 11.524 -6.136 -9.903 1.00 92.94 519 GLN A O 1
ATOM 4166 N N . GLN A 1 520 ? 9.415 -5.405 -10.206 1.00 90.75 520 GLN A N 1
ATOM 4167 C CA . GLN A 1 520 ? 8.766 -6.296 -9.259 1.00 90.75 520 GLN A CA 1
ATOM 4168 C C . GLN A 1 520 ? 8.099 -7.430 -10.030 1.00 90.75 520 GLN A C 1
ATOM 4170 O O . GLN A 1 520 ? 7.461 -7.200 -11.054 1.00 90.75 520 GLN A O 1
ATOM 4175 N N . PHE A 1 521 ? 8.254 -8.641 -9.511 1.00 88.12 521 PHE A N 1
ATOM 4176 C CA . PHE A 1 521 ? 7.598 -9.840 -10.008 1.00 88.12 521 PHE A CA 1
ATOM 4177 C C . PHE A 1 521 ? 6.812 -10.455 -8.858 1.00 88.12 521 PHE A C 1
ATOM 4179 O O . PHE A 1 521 ? 7.410 -10.814 -7.837 1.00 88.12 521 PHE A O 1
ATOM 4186 N N . THR A 1 522 ? 5.502 -10.553 -9.024 1.00 87.25 522 THR A N 1
ATOM 4187 C CA . THR A 1 522 ? 4.600 -11.269 -8.119 1.00 87.25 522 THR A CA 1
ATOM 4188 C C . THR A 1 522 ? 3.915 -12.402 -8.868 1.00 87.25 522 THR A C 1
ATOM 4190 O O . THR A 1 522 ? 3.902 -12.435 -10.093 1.00 87.25 522 THR A O 1
ATOM 4193 N N . LEU A 1 523 ? 3.381 -13.366 -8.137 1.00 87.00 523 LEU A N 1
ATOM 4194 C CA . LEU A 1 523 ? 2.540 -14.436 -8.641 1.00 87.00 523 LEU A CA 1
ATOM 4195 C C . LEU A 1 523 ? 1.085 -13.989 -8.580 1.00 87.00 523 LEU A C 1
ATOM 4197 O O . LEU A 1 523 ? 0.660 -13.369 -7.601 1.00 87.00 523 LEU A O 1
ATOM 4201 N N . LEU A 1 524 ? 0.316 -14.329 -9.609 1.00 84.19 524 LEU A N 1
ATOM 4202 C CA . LEU A 1 524 ? -1.128 -14.173 -9.563 1.00 84.19 524 LEU A CA 1
ATOM 4203 C C . LEU A 1 524 ? -1.668 -15.076 -8.450 1.00 84.19 524 LEU A C 1
ATOM 4205 O O . LEU A 1 524 ? -1.351 -16.264 -8.391 1.00 84.19 524 LEU A O 1
ATOM 4209 N N . THR A 1 525 ? -2.491 -14.511 -7.573 1.00 85.25 525 THR A N 1
ATOM 4210 C CA . THR A 1 525 ? -3.176 -15.243 -6.503 1.00 85.25 525 THR A CA 1
ATOM 4211 C C . THR A 1 525 ? -4.651 -14.839 -6.491 1.00 85.25 525 THR A C 1
ATOM 4213 O O . THR A 1 525 ? -4.966 -13.717 -6.900 1.00 85.25 525 THR A O 1
ATOM 4216 N N . PRO A 1 526 ? -5.573 -15.726 -6.074 1.00 79.75 526 PRO A N 1
ATOM 4217 C CA . PRO A 1 526 ? -6.963 -15.343 -5.880 1.00 79.75 526 PRO A CA 1
ATOM 4218 C C . PRO A 1 526 ? -7.031 -14.280 -4.782 1.00 79.75 526 PRO A C 1
ATOM 4220 O O . PRO A 1 526 ? -6.589 -14.525 -3.661 1.00 79.75 526 PRO A O 1
ATOM 4223 N N . ALA A 1 527 ? -7.589 -13.114 -5.092 1.00 75.94 527 ALA A N 1
ATOM 4224 C CA . ALA A 1 527 ? -7.816 -12.055 -4.114 1.00 75.94 527 ALA A CA 1
ATOM 4225 C C . ALA A 1 527 ? -9.320 -11.897 -3.871 1.00 75.94 527 ALA A C 1
ATOM 4227 O O . ALA A 1 527 ? -10.097 -11.777 -4.823 1.00 75.94 527 ALA A O 1
ATOM 4228 N N . VAL A 1 528 ? -9.753 -11.920 -2.611 1.00 73.44 528 VAL A N 1
ATOM 4229 C CA . VAL A 1 528 ? -11.177 -11.779 -2.275 1.00 73.44 528 VAL A CA 1
ATOM 4230 C C . VAL A 1 528 ? -11.686 -10.411 -2.716 1.00 73.44 528 VAL A C 1
ATOM 4232 O O . VAL A 1 528 ? -10.975 -9.409 -2.660 1.00 73.44 528 VAL A O 1
ATOM 4235 N N . GLY A 1 529 ? -12.933 -10.373 -3.183 1.00 66.19 529 GLY A N 1
ATOM 4236 C CA . GLY A 1 529 ? -13.566 -9.168 -3.713 1.00 66.19 529 GLY A CA 1
ATOM 4237 C C . GLY A 1 529 ? -13.292 -8.922 -5.199 1.00 66.19 529 GLY A C 1
ATOM 4238 O O . GLY A 1 529 ? -13.825 -7.960 -5.746 1.00 66.19 529 GLY A O 1
ATOM 4239 N N . THR A 1 530 ? -12.511 -9.777 -5.862 1.00 69.81 530 THR A N 1
ATOM 4240 C CA . THR A 1 530 ? -12.279 -9.746 -7.318 1.00 69.81 530 THR A CA 1
ATOM 4241 C C . THR A 1 530 ? -13.358 -10.506 -8.091 1.00 69.81 530 THR A C 1
ATOM 4243 O O . THR A 1 530 ? -14.039 -11.358 -7.523 1.00 69.81 530 THR A O 1
ATOM 4246 N N . GLU A 1 531 ? -13.524 -10.228 -9.391 1.00 64.75 531 GLU A N 1
ATOM 4247 C CA . GLU A 1 531 ? -14.493 -10.968 -10.227 1.00 64.75 531 GLU A CA 1
ATOM 4248 C C . GLU A 1 531 ? -14.055 -12.416 -10.471 1.00 64.75 531 GLU A C 1
ATOM 4250 O O . GLU A 1 531 ? -14.884 -13.288 -10.723 1.00 64.75 531 GLU A O 1
ATOM 4255 N N . VAL A 1 532 ? -12.748 -12.666 -10.395 1.00 69.12 532 VAL A N 1
ATOM 4256 C CA . VAL A 1 532 ? -12.123 -13.950 -10.730 1.00 69.12 532 VAL A CA 1
ATOM 4257 C C . VAL A 1 532 ? -11.787 -14.790 -9.501 1.00 69.12 532 VAL A C 1
ATOM 4259 O O . VAL A 1 532 ? -11.107 -15.801 -9.635 1.00 69.12 532 VAL A O 1
ATOM 4262 N N . TYR A 1 533 ? -12.249 -14.401 -8.307 1.00 75.38 533 TYR A N 1
ATOM 4263 C CA . TYR A 1 533 ? -11.875 -15.067 -7.057 1.00 75.38 533 TYR A CA 1
ATOM 4264 C C . TYR A 1 533 ? -12.218 -16.564 -7.042 1.00 75.38 533 TYR A C 1
ATOM 4266 O O . TYR A 1 533 ? -11.369 -17.379 -6.691 1.00 75.38 533 TYR A O 1
ATOM 4274 N N . ASP A 1 534 ? -13.432 -16.926 -7.466 1.00 71.81 534 ASP A N 1
ATOM 4275 C CA . ASP A 1 534 ? -13.931 -18.306 -7.394 1.00 71.81 534 ASP A CA 1
ATOM 4276 C C . ASP A 1 534 ? -13.360 -19.212 -8.501 1.00 71.81 534 ASP A C 1
ATOM 4278 O O . ASP A 1 534 ? -13.326 -20.435 -8.348 1.00 71.81 534 ASP A O 1
ATOM 4282 N N . ILE A 1 535 ? -12.886 -18.637 -9.616 1.00 75.56 535 ILE A N 1
ATOM 4283 C CA . ILE A 1 535 ? -12.451 -19.395 -10.803 1.00 75.56 535 ILE A CA 1
ATOM 4284 C C . ILE A 1 535 ? -11.300 -20.360 -10.458 1.00 75.56 535 ILE A C 1
ATOM 4286 O O . ILE A 1 535 ? -11.463 -21.562 -10.686 1.00 75.56 535 ILE A O 1
ATOM 4290 N N . PRO A 1 536 ? -10.191 -19.921 -9.825 1.00 78.44 536 PRO A N 1
ATOM 4291 C CA . PRO A 1 536 ? -9.107 -20.825 -9.450 1.00 78.44 536 PRO A CA 1
ATOM 4292 C C . PRO A 1 536 ? -9.517 -21.950 -8.492 1.00 78.44 536 PRO A C 1
ATOM 4294 O O . PRO A 1 536 ? -8.900 -23.017 -8.506 1.00 78.44 536 PRO A O 1
ATOM 4297 N N . TYR A 1 537 ? -10.532 -21.739 -7.647 1.00 79.75 537 TYR A N 1
ATOM 4298 C CA . TYR A 1 537 ? -11.047 -22.785 -6.758 1.00 79.75 537 TYR A CA 1
ATOM 4299 C C . TYR A 1 537 ? -11.862 -23.817 -7.540 1.00 79.75 537 TYR A C 1
ATOM 4301 O O . TYR A 1 537 ? -11.615 -25.016 -7.411 1.00 79.75 537 TYR A O 1
ATOM 4309 N N . ASN A 1 538 ? -12.765 -23.360 -8.412 1.00 77.81 538 ASN A N 1
ATOM 4310 C CA . ASN A 1 538 ? -13.584 -24.226 -9.264 1.00 77.81 538 ASN A CA 1
ATOM 4311 C C . ASN A 1 538 ? -12.727 -25.077 -10.216 1.00 77.81 538 ASN A C 1
ATOM 4313 O O . ASN A 1 538 ? -13.012 -26.255 -10.433 1.00 77.81 538 ASN A O 1
ATOM 4317 N N . GLU A 1 539 ? -11.629 -24.512 -10.720 1.00 78.81 539 GLU A N 1
ATOM 4318 C CA . GLU A 1 539 ? -10.651 -25.205 -11.567 1.00 78.81 539 GLU A CA 1
ATOM 4319 C C . GLU A 1 539 ? -9.647 -26.063 -10.774 1.00 78.81 539 GLU A C 1
ATOM 4321 O O . GLU A 1 539 ? -8.749 -26.678 -11.351 1.00 78.81 539 GLU A O 1
ATOM 4326 N N . ARG A 1 540 ? -9.789 -26.144 -9.442 1.00 82.50 540 ARG A N 1
ATOM 4327 C CA . ARG A 1 540 ? -8.900 -26.888 -8.530 1.00 82.50 540 ARG A CA 1
ATOM 4328 C C . ARG A 1 540 ? -7.434 -26.457 -8.633 1.00 82.50 540 ARG A C 1
ATOM 4330 O O . ARG A 1 540 ? -6.522 -27.257 -8.426 1.00 82.50 540 ARG A O 1
ATOM 4337 N N . MET A 1 541 ? -7.170 -25.193 -8.938 1.00 84.69 541 MET A N 1
ATOM 4338 C CA . MET A 1 541 ? -5.811 -24.659 -9.045 1.00 84.69 541 MET A CA 1
ATOM 4339 C C . MET A 1 541 ? -5.203 -24.326 -7.684 1.00 84.69 541 MET A C 1
ATOM 4341 O O . MET A 1 541 ? -3.991 -24.468 -7.522 1.00 84.69 541 MET A O 1
ATOM 4345 N N . VAL A 1 542 ? -6.030 -23.878 -6.736 1.00 89.62 542 VAL A N 1
ATOM 4346 C CA . VAL A 1 542 ? -5.600 -23.392 -5.417 1.00 89.62 542 VAL A CA 1
ATOM 4347 C C . VAL A 1 542 ? -5.181 -24.547 -4.515 1.00 89.62 542 VAL A C 1
ATOM 4349 O O . VAL A 1 542 ? -5.800 -25.612 -4.509 1.00 89.62 542 VAL A O 1
ATOM 4352 N N . PHE A 1 543 ? -4.120 -24.341 -3.746 1.00 91.88 543 PHE A N 1
ATOM 4353 C CA . PHE A 1 543 ? -3.624 -25.288 -2.759 1.00 91.88 543 PHE A CA 1
ATOM 4354 C C . PHE A 1 543 ? -4.320 -25.061 -1.417 1.00 91.88 543 PHE A C 1
ATOM 4356 O O . PHE A 1 543 ? -4.420 -23.936 -0.945 1.00 91.88 543 PHE A O 1
ATOM 4363 N N . ASP A 1 544 ? -4.771 -26.147 -0.803 1.00 88.50 544 ASP A N 1
ATOM 4364 C CA . ASP A 1 544 ? -5.238 -26.196 0.585 1.00 88.50 544 ASP A CA 1
ATOM 4365 C C . ASP A 1 544 ? -4.073 -26.536 1.527 1.00 88.50 544 ASP A C 1
ATOM 4367 O O . ASP A 1 544 ? -3.905 -25.939 2.586 1.00 88.50 544 ASP A O 1
ATOM 4371 N N . LYS A 1 545 ? -3.193 -27.451 1.103 1.00 91.88 545 LYS A N 1
ATOM 4372 C CA . LYS A 1 545 ? -2.028 -27.883 1.884 1.00 91.88 545 LYS A CA 1
ATOM 4373 C C . LYS A 1 545 ? -0.834 -28.178 0.978 1.00 91.88 545 LYS A C 1
ATOM 4375 O O . LYS A 1 545 ? -1.000 -28.760 -0.095 1.00 91.88 545 LYS A O 1
ATOM 4380 N N . VAL A 1 546 ? 0.370 -27.814 1.421 1.00 91.75 546 VAL A N 1
ATOM 4381 C CA . VAL A 1 546 ? 1.646 -28.104 0.743 1.00 91.75 546 VAL A CA 1
ATOM 4382 C C . VAL A 1 546 ? 2.610 -28.740 1.743 1.00 91.75 546 VAL A C 1
ATOM 4384 O O . VAL A 1 546 ? 3.102 -28.076 2.653 1.00 91.75 546 VAL A O 1
ATOM 4387 N N . GLY A 1 547 ? 2.900 -30.033 1.587 1.00 91.06 547 GLY A N 1
ATOM 4388 C CA . GLY A 1 547 ? 3.645 -30.781 2.601 1.00 91.06 547 GLY A CA 1
ATOM 4389 C C . GLY A 1 547 ? 2.885 -30.785 3.923 1.00 91.06 547 GLY A C 1
ATOM 4390 O O . GLY A 1 547 ? 1.736 -31.214 3.952 1.00 91.06 547 GLY A O 1
ATOM 4391 N N . ASP A 1 548 ? 3.504 -30.267 4.983 1.00 89.62 548 ASP A N 1
ATOM 4392 C CA . ASP A 1 548 ? 2.877 -30.080 6.299 1.00 89.62 548 ASP A CA 1
ATOM 4393 C C . ASP A 1 548 ? 2.312 -28.665 6.515 1.00 89.62 548 ASP A C 1
ATOM 4395 O O . ASP A 1 548 ? 1.709 -28.393 7.551 1.00 89.62 548 ASP A O 1
ATOM 4399 N N . ILE A 1 549 ? 2.460 -27.771 5.533 1.00 91.81 549 ILE A N 1
ATOM 4400 C CA . ILE A 1 549 ? 2.027 -26.375 5.624 1.00 91.81 549 ILE A CA 1
ATOM 4401 C C . ILE A 1 549 ? 0.568 -26.270 5.180 1.00 91.81 549 ILE A C 1
ATOM 4403 O O . ILE A 1 549 ? 0.249 -26.541 4.018 1.00 91.81 549 ILE A O 1
ATOM 4407 N N . GLN A 1 550 ? -0.308 -25.853 6.094 1.00 91.00 550 GLN A N 1
ATOM 4408 C CA . GLN A 1 550 ? -1.670 -25.439 5.759 1.00 91.00 550 GLN A CA 1
ATOM 4409 C C . GLN A 1 550 ? -1.623 -24.080 5.055 1.00 91.00 550 GLN A C 1
ATOM 4411 O O . GLN A 1 550 ? -0.992 -23.140 5.543 1.00 91.00 550 GLN A O 1
ATOM 4416 N N . ILE A 1 551 ? -2.289 -23.969 3.907 1.00 90.44 551 ILE A N 1
ATOM 4417 C CA . ILE A 1 551 ? -2.364 -22.708 3.179 1.00 90.44 551 ILE A CA 1
ATOM 4418 C C . ILE A 1 551 ? -3.425 -21.829 3.831 1.00 90.44 551 ILE A C 1
ATOM 4420 O O . ILE A 1 551 ? -4.618 -22.118 3.819 1.00 90.44 551 ILE A O 1
ATOM 4424 N N . GLU A 1 552 ? -2.948 -20.740 4.417 1.00 86.81 552 GLU A N 1
ATOM 4425 C CA . GLU A 1 552 ? -3.755 -19.703 5.054 1.00 86.81 552 GLU A CA 1
ATOM 4426 C C . GLU A 1 552 ? -3.629 -18.359 4.335 1.00 86.81 552 GLU A C 1
ATOM 4428 O O . GLU A 1 552 ? -2.729 -18.157 3.519 1.00 86.81 552 GLU A O 1
ATOM 4433 N N . GLN A 1 553 ? -4.480 -17.402 4.710 1.00 84.12 553 GLN A N 1
ATOM 4434 C CA . GLN A 1 553 ? -4.603 -16.100 4.053 1.00 84.12 553 GLN A CA 1
ATOM 4435 C C . GLN A 1 553 ? -3.281 -15.324 3.905 1.00 84.12 553 GLN A C 1
ATOM 4437 O O . GLN A 1 553 ? -3.055 -14.676 2.886 1.00 84.12 553 GLN A O 1
ATOM 4442 N N . HIS A 1 554 ? -2.364 -15.433 4.869 1.00 87.38 554 HIS A N 1
ATOM 4443 C CA . HIS A 1 554 ? -1.066 -14.759 4.806 1.00 87.38 554 HIS A CA 1
ATOM 4444 C C . HIS A 1 554 ? -0.137 -15.294 3.694 1.00 87.38 554 HIS A C 1
ATOM 4446 O O . HIS A 1 554 ? 0.816 -14.615 3.320 1.00 87.38 554 HIS A O 1
ATOM 4452 N N . HIS A 1 555 ? -0.426 -16.467 3.117 1.00 90.25 555 HIS A N 1
ATOM 4453 C CA . HIS A 1 555 ? 0.320 -17.023 1.984 1.00 90.25 555 HIS A CA 1
ATOM 4454 C C . HIS A 1 555 ? -0.127 -16.458 0.625 1.00 90.25 555 HIS A C 1
ATOM 4456 O O . HIS A 1 555 ? 0.605 -16.593 -0.354 1.00 90.25 555 HIS A O 1
ATOM 4462 N N . PHE A 1 556 ? -1.291 -15.805 0.531 1.00 88.25 556 PHE A N 1
ATOM 4463 C CA . PHE A 1 556 ? -1.796 -15.171 -0.699 1.00 88.25 556 PHE A CA 1
ATOM 4464 C C . PHE A 1 556 ? -1.132 -13.800 -0.925 1.00 88.25 556 PHE A C 1
ATOM 4466 O O . PHE A 1 556 ? -1.780 -12.781 -1.144 1.00 88.25 556 PHE A O 1
ATOM 4473 N N . ASP A 1 557 ? 0.195 -13.762 -0.824 1.00 86.06 557 ASP A N 1
ATOM 4474 C CA . ASP A 1 557 ? 1.004 -12.541 -0.805 1.00 86.06 557 ASP A CA 1
ATOM 4475 C C . ASP A 1 557 ? 1.634 -12.190 -2.159 1.00 86.06 557 ASP A C 1
ATOM 4477 O O . ASP A 1 557 ? 2.407 -11.236 -2.270 1.00 86.06 557 ASP A O 1
ATOM 4481 N N . GLY A 1 558 ? 1.336 -12.985 -3.187 1.00 86.81 558 GLY A N 1
ATOM 4482 C CA . GLY A 1 558 ? 1.960 -12.884 -4.502 1.00 86.81 558 GLY A CA 1
ATOM 4483 C C . GLY A 1 558 ? 3.429 -13.316 -4.521 1.00 86.81 558 GLY A C 1
ATOM 4484 O O . GLY A 1 558 ? 4.102 -13.117 -5.526 1.00 86.81 558 GLY A O 1
ATOM 4485 N N . ASN A 1 559 ? 3.957 -13.911 -3.453 1.00 87.06 559 ASN A N 1
ATOM 4486 C CA . ASN A 1 559 ? 5.323 -14.429 -3.416 1.00 87.06 559 ASN A CA 1
ATOM 4487 C C . ASN A 1 559 ? 5.368 -15.944 -3.222 1.00 87.06 559 ASN A C 1
ATOM 4489 O O . ASN A 1 559 ? 6.363 -16.570 -3.595 1.00 87.06 559 ASN A O 1
ATOM 4493 N N . HIS A 1 560 ? 4.317 -16.539 -2.665 1.00 89.75 560 HIS A N 1
ATOM 4494 C CA . HIS A 1 560 ? 4.142 -17.983 -2.602 1.00 89.75 560 HIS A CA 1
ATOM 4495 C C . HIS A 1 560 ? 3.346 -18.488 -3.808 1.00 89.75 560 HIS A C 1
ATOM 4497 O O . HIS A 1 560 ? 2.367 -17.880 -4.240 1.00 89.75 560 HIS A O 1
ATOM 4503 N N . VAL A 1 561 ? 3.752 -19.641 -4.346 1.00 90.56 561 VAL A N 1
ATOM 4504 C CA . VAL A 1 561 ? 2.931 -20.372 -5.320 1.00 90.56 561 VAL A CA 1
ATOM 4505 C C . VAL A 1 561 ? 1.840 -21.092 -4.536 1.00 90.56 561 VAL A C 1
ATOM 4507 O O . VAL A 1 561 ? 2.054 -22.202 -4.057 1.00 90.56 561 VAL A O 1
ATOM 4510 N N . VAL A 1 562 ? 0.699 -20.426 -4.371 1.00 90.00 562 VAL A N 1
ATOM 4511 C CA . VAL A 1 562 ? -0.501 -20.967 -3.702 1.00 90.00 562 VAL A CA 1
ATOM 4512 C C . VAL A 1 562 ? -1.557 -21.456 -4.687 1.00 90.00 562 VAL A C 1
ATOM 4514 O O . VAL A 1 562 ? -2.528 -22.088 -4.286 1.00 90.00 562 VAL A O 1
ATOM 4517 N N . MET A 1 563 ? -1.377 -21.186 -5.980 1.00 88.12 563 MET A N 1
ATOM 4518 C CA . MET A 1 563 ? -2.207 -21.750 -7.033 1.00 88.12 563 MET A CA 1
ATOM 4519 C C . MET A 1 563 ? -1.397 -21.991 -8.302 1.00 88.12 563 MET A C 1
ATOM 4521 O O . MET A 1 563 ? -0.540 -21.180 -8.650 1.00 88.12 563 MET A O 1
ATOM 4525 N N . THR A 1 564 ? -1.660 -23.111 -8.973 1.00 84.50 564 THR A N 1
ATOM 4526 C CA . THR A 1 564 ? -1.222 -23.389 -10.350 1.00 84.50 564 THR A CA 1
ATOM 4527 C C . THR A 1 564 ? -1.822 -24.715 -10.839 1.00 84.50 564 THR A C 1
ATOM 4529 O O . THR A 1 564 ? -1.956 -25.688 -10.089 1.00 84.50 564 THR A O 1
ATOM 4532 N N . SER A 1 565 ? -2.172 -24.766 -12.116 1.00 78.81 565 SER A N 1
ATOM 4533 C CA . SER A 1 565 ? -2.495 -25.944 -12.923 1.00 78.81 565 SER A CA 1
ATOM 4534 C C . SER A 1 565 ? -1.245 -26.729 -13.348 1.00 78.81 565 SER A C 1
ATOM 4536 O O . SER A 1 565 ? -1.348 -27.873 -13.784 1.00 78.81 565 SER A O 1
ATOM 4538 N N . HIS A 1 566 ? -0.047 -26.152 -13.204 1.00 77.88 566 HIS A N 1
ATOM 4539 C CA . HIS A 1 566 ? 1.189 -26.760 -13.677 1.00 77.88 566 HIS A CA 1
ATOM 4540 C C . HIS A 1 566 ? 1.578 -28.004 -12.866 1.00 77.88 566 HIS A C 1
ATOM 4542 O O . HIS A 1 566 ? 1.575 -27.994 -11.634 1.00 77.88 566 HIS A O 1
ATOM 4548 N N . ASN A 1 567 ? 2.034 -29.050 -13.565 1.00 73.75 567 ASN A N 1
ATOM 4549 C CA . ASN A 1 567 ? 2.468 -30.315 -12.953 1.00 73.75 567 ASN A CA 1
ATOM 4550 C C . ASN A 1 567 ? 3.706 -30.175 -12.054 1.00 73.75 567 ASN A C 1
ATOM 4552 O O . ASN A 1 567 ? 3.989 -31.055 -11.247 1.00 73.75 567 ASN A O 1
ATOM 4556 N N . ASN A 1 568 ? 4.457 -29.081 -12.193 1.00 78.81 568 ASN A N 1
ATOM 4557 C CA . ASN A 1 568 ? 5.602 -28.778 -11.342 1.00 78.81 568 ASN A CA 1
ATOM 4558 C C . ASN A 1 568 ? 5.510 -27.337 -10.807 1.00 78.81 568 ASN A C 1
ATOM 4560 O O . ASN A 1 568 ? 6.032 -26.413 -11.442 1.00 78.81 568 ASN A O 1
ATOM 4564 N N . PRO A 1 569 ? 4.835 -27.126 -9.665 1.00 84.38 569 PRO A N 1
ATOM 4565 C CA . PRO A 1 569 ? 4.665 -25.804 -9.058 1.00 84.38 569 PRO A CA 1
ATOM 4566 C C . PRO A 1 569 ? 5.978 -25.144 -8.623 1.00 84.38 569 PRO A C 1
ATOM 4568 O O . PRO A 1 569 ? 6.095 -23.920 -8.625 1.00 84.38 569 PRO A O 1
ATOM 4571 N N . VAL A 1 570 ? 7.002 -25.940 -8.296 1.00 85.19 570 VAL A N 1
ATOM 4572 C CA . VAL A 1 570 ? 8.316 -25.427 -7.878 1.00 85.19 570 VAL A CA 1
ATOM 4573 C C . VAL A 1 570 ? 8.997 -24.654 -9.003 1.00 85.19 570 VAL A C 1
ATOM 4575 O O . VAL A 1 570 ? 9.682 -23.666 -8.732 1.00 85.19 570 VAL A O 1
ATOM 4578 N N . GLU A 1 571 ? 8.816 -25.070 -10.260 1.00 81.75 571 GLU A N 1
ATOM 4579 C CA . GLU A 1 571 ? 9.369 -24.328 -11.398 1.00 81.75 571 GLU A CA 1
ATOM 4580 C C . GLU A 1 571 ? 8.780 -22.919 -11.482 1.00 81.75 571 GLU A C 1
ATOM 4582 O O . GLU A 1 571 ? 9.537 -21.973 -11.661 1.00 81.75 571 GLU A O 1
ATOM 4587 N N . ARG A 1 572 ? 7.487 -22.735 -11.180 1.00 83.62 572 ARG A N 1
ATOM 4588 C CA . ARG A 1 572 ? 6.850 -21.406 -11.195 1.00 83.62 572 ARG A CA 1
ATOM 4589 C C . ARG A 1 572 ? 7.490 -20.432 -10.212 1.00 83.62 572 ARG A C 1
ATOM 4591 O O . ARG A 1 572 ? 7.708 -19.269 -10.538 1.00 83.62 572 ARG A O 1
ATOM 4598 N N . LEU A 1 573 ? 7.882 -20.911 -9.034 1.00 85.50 573 LEU A N 1
ATOM 4599 C CA . LEU A 1 573 ? 8.609 -20.085 -8.071 1.00 85.50 573 LEU A CA 1
ATOM 4600 C C . LEU A 1 573 ? 10.065 -19.832 -8.500 1.00 85.50 573 LEU A C 1
ATOM 4602 O O . LEU A 1 573 ? 10.596 -18.731 -8.328 1.00 85.50 573 LEU A O 1
ATOM 4606 N N . LYS A 1 574 ? 10.732 -20.841 -9.081 1.00 84.38 574 LYS A N 1
ATOM 4607 C CA . LYS A 1 574 ? 12.097 -20.688 -9.617 1.00 84.38 574 LYS A CA 1
ATOM 4608 C C . LYS A 1 574 ? 12.145 -19.651 -10.736 1.00 84.38 574 LYS A C 1
ATOM 4610 O O . LYS A 1 574 ? 13.110 -18.891 -10.793 1.00 84.38 574 LYS A O 1
ATOM 4615 N N . ASP A 1 575 ? 11.124 -19.600 -11.578 1.00 83.44 575 ASP A N 1
ATOM 4616 C CA . ASP A 1 575 ? 10.988 -18.647 -12.676 1.00 83.44 575 ASP A CA 1
ATOM 4617 C C . ASP A 1 575 ? 11.042 -17.202 -12.168 1.00 83.44 575 ASP A C 1
ATOM 4619 O O . ASP A 1 575 ? 11.862 -16.401 -12.628 1.00 83.44 575 ASP A O 1
ATOM 4623 N N . VAL A 1 576 ? 10.264 -16.902 -11.124 1.00 85.44 576 VAL A N 1
ATOM 4624 C CA . VAL A 1 576 ? 10.265 -15.601 -10.442 1.00 85.44 576 VAL A CA 1
ATOM 4625 C C . VAL A 1 576 ? 11.648 -15.282 -9.862 1.00 85.44 576 VAL A C 1
ATOM 4627 O O . VAL A 1 576 ? 12.186 -14.195 -10.086 1.00 85.44 576 VAL A O 1
ATOM 4630 N N . TYR A 1 577 ? 12.301 -16.229 -9.177 1.00 87.75 577 TYR A N 1
ATOM 4631 C CA . TYR A 1 577 ? 13.661 -16.013 -8.657 1.00 87.75 577 TYR A CA 1
ATOM 4632 C C . TYR A 1 577 ? 14.687 -15.727 -9.744 1.00 87.75 577 TYR A C 1
ATOM 4634 O O . TYR A 1 577 ? 15.606 -14.928 -9.532 1.00 87.75 577 TYR A O 1
ATOM 4642 N N . LYS A 1 578 ? 14.580 -16.412 -10.881 1.00 85.69 578 LYS A N 1
ATOM 4643 C CA . LYS A 1 578 ? 15.489 -16.199 -11.996 1.00 85.69 578 LYS A CA 1
ATOM 4644 C C . LYS A 1 578 ? 15.216 -14.845 -12.654 1.00 85.69 578 LYS A C 1
ATOM 4646 O O . LYS A 1 578 ? 16.178 -14.134 -12.922 1.00 85.69 578 LYS A O 1
ATOM 4651 N N . ALA A 1 579 ? 13.955 -14.439 -12.821 1.00 86.06 579 ALA A N 1
ATOM 4652 C CA . ALA A 1 579 ? 13.592 -13.100 -13.294 1.00 86.06 579 ALA A CA 1
ATOM 4653 C C . ALA A 1 579 ? 14.184 -12.000 -12.390 1.00 86.06 579 ALA A C 1
ATOM 4655 O O . ALA A 1 579 ? 14.862 -11.089 -12.874 1.00 86.06 579 ALA A O 1
ATOM 4656 N N . TYR A 1 580 ? 14.078 -12.155 -11.064 1.00 89.38 580 TYR A N 1
ATOM 4657 C CA . TYR A 1 580 ? 14.775 -11.288 -10.109 1.00 89.38 580 TYR A CA 1
ATOM 4658 C C . TYR A 1 580 ? 16.303 -11.307 -10.298 1.00 89.38 580 TYR A C 1
ATOM 4660 O O . TYR A 1 580 ? 16.931 -10.252 -10.268 1.00 89.38 580 TYR A O 1
ATOM 4668 N N . GLY A 1 581 ? 16.927 -12.468 -10.520 1.00 88.94 581 GLY A N 1
ATOM 4669 C CA . GLY A 1 581 ? 18.373 -12.569 -10.777 1.00 88.94 581 GLY A CA 1
ATOM 4670 C C . GLY A 1 581 ? 18.827 -11.901 -12.086 1.00 88.94 581 GLY A C 1
ATOM 4671 O O . GLY A 1 581 ? 19.920 -11.325 -12.157 1.00 88.94 581 GLY A O 1
ATOM 4672 N N . HIS A 1 582 ? 17.977 -11.920 -13.113 1.00 87.12 582 HIS A N 1
ATOM 4673 C CA . HIS A 1 582 ? 18.209 -11.251 -14.398 1.00 87.12 582 HIS A CA 1
ATOM 4674 C C . HIS A 1 582 ? 18.167 -9.736 -14.263 1.00 87.12 582 HIS A C 1
ATOM 4676 O O . HIS A 1 582 ? 19.020 -9.035 -14.825 1.00 87.12 582 HIS A O 1
ATOM 4682 N N . MET A 1 583 ? 17.225 -9.245 -13.459 1.00 90.56 583 MET A N 1
ATOM 4683 C CA . MET A 1 583 ? 17.111 -7.832 -13.138 1.00 90.56 583 MET A CA 1
ATOM 4684 C C . MET A 1 583 ? 18.262 -7.367 -12.239 1.00 90.56 583 MET A C 1
ATOM 4686 O O . MET A 1 583 ? 18.946 -6.392 -12.565 1.00 90.56 583 MET A O 1
ATOM 4690 N N . TYR A 1 584 ? 18.520 -8.091 -11.147 1.00 92.00 584 TYR A N 1
ATOM 4691 C CA . TYR A 1 584 ? 19.418 -7.693 -10.065 1.00 92.00 584 TYR A CA 1
ATOM 4692 C C . TYR A 1 584 ? 20.680 -8.556 -10.013 1.00 92.00 584 TYR A C 1
ATOM 4694 O O . TYR A 1 584 ? 20.715 -9.635 -9.420 1.00 92.00 584 TYR A O 1
ATOM 4702 N N . ASN A 1 585 ? 21.760 -8.052 -10.611 1.00 91.19 585 ASN A N 1
ATOM 4703 C CA . ASN A 1 585 ? 23.055 -8.731 -10.629 1.00 91.19 585 ASN A CA 1
ATOM 4704 C C . ASN A 1 585 ? 24.221 -7.744 -10.718 1.00 91.19 585 ASN A C 1
ATOM 4706 O O . ASN A 1 585 ? 24.075 -6.596 -11.137 1.00 91.19 585 ASN A O 1
ATOM 4710 N N . TYR A 1 586 ? 25.417 -8.221 -10.370 1.00 92.31 586 TYR A N 1
ATOM 4711 C CA . TYR A 1 586 ? 26.629 -7.401 -10.360 1.00 92.31 586 TYR A CA 1
ATOM 4712 C C . TYR A 1 586 ? 26.941 -6.757 -11.717 1.00 92.31 586 TYR A C 1
ATOM 4714 O O . TYR A 1 586 ? 27.417 -5.629 -11.762 1.00 92.31 586 TYR A O 1
ATOM 4722 N N . SER A 1 587 ? 26.625 -7.416 -12.837 1.00 89.75 587 SER A N 1
ATOM 4723 C CA . SER A 1 587 ? 26.856 -6.840 -14.167 1.00 89.75 587 SER A CA 1
ATOM 4724 C C . SER A 1 587 ? 25.986 -5.602 -14.407 1.00 89.75 587 SER A C 1
ATOM 4726 O O . SER A 1 587 ? 26.469 -4.592 -14.917 1.00 89.75 587 SER A O 1
ATOM 4728 N N . ASN A 1 588 ? 24.709 -5.649 -14.025 1.00 90.88 588 ASN A N 1
ATOM 4729 C CA . ASN A 1 588 ? 23.817 -4.494 -14.086 1.00 90.88 588 ASN A CA 1
ATOM 4730 C C . ASN A 1 588 ? 24.200 -3.420 -13.059 1.00 90.88 588 ASN A C 1
ATOM 4732 O O . ASN A 1 588 ? 24.172 -2.240 -13.403 1.00 90.88 588 ASN A O 1
ATOM 4736 N N . LEU A 1 589 ? 24.648 -3.806 -11.859 1.00 94.75 589 LEU A N 1
ATOM 4737 C CA . LEU A 1 589 ? 25.170 -2.87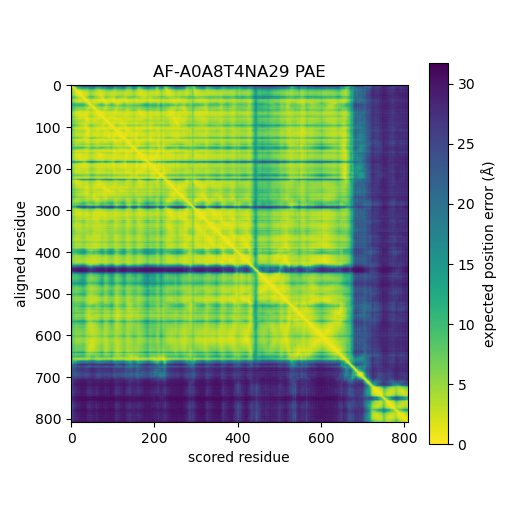1 -10.858 1.00 94.75 589 LEU A CA 1
ATOM 4738 C C . LEU A 1 589 ? 26.370 -2.074 -11.389 1.00 94.75 589 LEU A C 1
ATOM 4740 O O . LEU A 1 589 ? 26.352 -0.848 -11.336 1.00 94.75 589 LEU A O 1
ATOM 4744 N N . PHE A 1 590 ? 27.382 -2.734 -11.960 1.00 95.44 590 PHE A N 1
ATOM 4745 C CA . PHE A 1 590 ? 28.548 -2.038 -12.515 1.00 95.44 590 PHE A CA 1
ATOM 4746 C C . PHE A 1 590 ? 28.179 -1.132 -13.691 1.00 95.44 590 PHE A C 1
ATOM 4748 O O . PHE A 1 590 ? 28.701 -0.024 -13.792 1.00 95.44 590 PHE A O 1
ATOM 4755 N N . ARG A 1 591 ? 27.229 -1.544 -14.544 1.00 93.38 591 ARG A N 1
ATOM 4756 C CA . ARG A 1 591 ? 26.688 -0.658 -15.589 1.00 93.38 591 ARG A CA 1
ATOM 4757 C C . ARG A 1 591 ? 25.999 0.568 -14.993 1.00 93.38 591 ARG A C 1
ATOM 4759 O O . ARG A 1 591 ? 26.202 1.666 -15.500 1.00 93.38 591 ARG A O 1
ATOM 4766 N N . ALA A 1 592 ? 25.203 0.398 -13.938 1.00 95.06 592 ALA A N 1
ATOM 4767 C CA . ALA A 1 592 ? 24.529 1.505 -13.265 1.00 95.06 592 ALA A CA 1
ATOM 4768 C C . ALA A 1 592 ? 25.537 2.470 -12.617 1.00 95.06 592 ALA A C 1
ATOM 4770 O O . ALA A 1 592 ? 25.434 3.675 -12.815 1.00 95.06 592 ALA A O 1
ATOM 4771 N N . VAL A 1 593 ? 26.567 1.954 -11.940 1.00 97.25 593 VAL A N 1
ATOM 4772 C CA . VAL A 1 593 ? 27.661 2.766 -11.375 1.00 97.25 593 VAL A CA 1
ATOM 4773 C C . VAL A 1 593 ? 28.441 3.497 -12.473 1.00 97.25 593 VAL A C 1
ATOM 4775 O O . VAL A 1 593 ? 28.698 4.691 -12.350 1.00 97.25 593 VAL A O 1
ATOM 4778 N N . GLY A 1 594 ? 28.753 2.827 -13.585 1.00 97.38 594 GLY A N 1
ATOM 4779 C CA . GLY A 1 594 ? 29.383 3.466 -14.742 1.00 97.38 594 GLY A CA 1
ATOM 4780 C C . GLY A 1 594 ? 28.537 4.610 -15.310 1.00 97.38 594 GLY A C 1
ATOM 4781 O O . GLY A 1 594 ? 29.073 5.669 -15.633 1.00 97.38 594 GLY A O 1
ATOM 4782 N N . ARG A 1 595 ? 27.205 4.447 -15.357 1.00 96.06 595 ARG A N 1
ATOM 4783 C CA . ARG A 1 595 ? 26.279 5.535 -15.713 1.00 96.06 595 ARG A CA 1
ATOM 4784 C C . ARG A 1 595 ? 26.328 6.677 -14.699 1.00 96.06 595 ARG A C 1
ATOM 4786 O O . ARG A 1 595 ? 26.389 7.819 -15.121 1.00 96.06 595 ARG A O 1
ATOM 4793 N N . VAL A 1 596 ? 26.379 6.406 -13.392 1.00 97.69 596 VAL A N 1
ATOM 4794 C CA . VAL A 1 596 ? 26.529 7.463 -12.369 1.00 97.69 596 VAL A CA 1
ATOM 4795 C C . VAL A 1 596 ? 27.776 8.309 -12.628 1.00 97.69 596 VAL A C 1
ATOM 4797 O O . VAL A 1 596 ? 27.695 9.534 -12.603 1.00 97.69 596 VAL A O 1
ATOM 4800 N N . ILE A 1 597 ? 28.916 7.674 -12.909 1.00 97.44 597 ILE A N 1
ATOM 4801 C CA . ILE A 1 597 ? 30.174 8.380 -13.197 1.00 97.44 597 ILE A CA 1
ATOM 4802 C C . ILE A 1 597 ? 30.041 9.210 -14.479 1.00 97.44 597 ILE A C 1
ATOM 4804 O O . ILE A 1 597 ? 30.363 10.397 -14.476 1.00 97.44 597 ILE A O 1
ATOM 4808 N N . LYS A 1 598 ? 29.515 8.604 -15.551 1.00 97.19 598 LYS A N 1
ATOM 4809 C CA . LYS A 1 598 ? 29.314 9.266 -16.844 1.00 97.19 598 LYS A CA 1
ATOM 4810 C C . LYS A 1 598 ? 28.409 10.494 -16.727 1.00 97.19 598 LYS A C 1
ATOM 4812 O O . LYS A 1 598 ? 28.790 11.572 -17.164 1.00 97.19 598 LYS A O 1
ATOM 4817 N N . GLU A 1 599 ? 27.225 10.346 -16.141 1.00 97.00 599 GLU A N 1
ATOM 4818 C CA . GLU A 1 599 ? 26.247 11.438 -16.064 1.00 97.00 599 GLU A CA 1
ATOM 4819 C C . GLU A 1 599 ? 26.696 12.537 -15.091 1.00 97.00 599 GLU A C 1
ATOM 4821 O O . GLU A 1 599 ? 26.402 13.707 -15.321 1.00 97.00 599 GLU A O 1
ATOM 4826 N N . LYS A 1 600 ? 27.482 12.191 -14.057 1.00 96.06 600 LYS A N 1
ATOM 4827 C CA . LYS A 1 600 ? 28.153 13.180 -13.200 1.00 96.06 600 LYS A CA 1
ATOM 4828 C C . LYS A 1 600 ? 29.159 14.019 -13.993 1.00 96.06 600 LYS A C 1
ATOM 4830 O O . LYS A 1 600 ? 29.205 15.226 -13.795 1.00 96.06 600 LYS A O 1
ATOM 4835 N N . PHE A 1 601 ? 29.944 13.399 -14.876 1.00 96.69 601 PHE A N 1
ATOM 4836 C CA . PHE A 1 601 ? 30.897 14.110 -15.735 1.00 96.69 601 PHE A CA 1
ATOM 4837 C C . PHE A 1 601 ? 30.196 14.993 -16.779 1.00 96.69 601 PHE A C 1
ATOM 4839 O O . PHE A 1 601 ? 30.633 16.109 -17.028 1.00 96.69 601 PHE A O 1
ATOM 4846 N N . LEU A 1 602 ? 29.087 14.518 -17.354 1.00 96.25 602 LEU A N 1
ATOM 4847 C CA . LEU A 1 602 ? 28.297 15.264 -18.342 1.00 96.25 602 LEU A CA 1
ATOM 4848 C C . LEU A 1 602 ? 27.407 16.365 -17.736 1.00 96.25 602 LEU A C 1
ATOM 4850 O O . LEU A 1 602 ? 26.763 17.091 -18.488 1.00 96.25 602 LEU A O 1
ATOM 4854 N N . GLY A 1 603 ? 27.316 16.470 -16.406 1.00 94.69 603 GLY A N 1
ATOM 4855 C CA . GLY A 1 603 ? 26.492 17.476 -15.729 1.00 94.69 603 GLY A CA 1
ATOM 4856 C C . GLY A 1 603 ? 24.977 17.293 -15.899 1.00 94.69 603 GLY A C 1
ATOM 4857 O O . GLY A 1 603 ? 24.220 18.226 -15.650 1.00 94.69 603 GLY A O 1
ATOM 4858 N N . ASN A 1 604 ? 24.499 16.113 -16.318 1.00 94.25 604 ASN A N 1
ATOM 4859 C CA . ASN A 1 604 ? 23.064 15.864 -16.482 1.00 94.25 604 ASN A CA 1
ATOM 4860 C C . ASN A 1 604 ? 22.439 15.408 -15.154 1.00 94.25 604 ASN A C 1
ATOM 4862 O O . ASN A 1 604 ? 22.437 14.217 -14.833 1.00 94.25 604 ASN A O 1
ATOM 4866 N N . GLU A 1 605 ? 21.899 16.349 -14.378 1.00 94.06 605 GLU A N 1
ATOM 4867 C CA . GLU A 1 605 ? 21.351 16.071 -13.042 1.00 94.06 605 GLU A CA 1
ATOM 4868 C C . GLU A 1 605 ? 20.197 15.058 -13.052 1.00 94.06 605 GLU A C 1
ATOM 4870 O O . GLU A 1 605 ? 20.170 14.143 -12.223 1.00 94.06 605 GLU A O 1
ATOM 4875 N N . ASN A 1 606 ? 19.291 15.156 -14.031 1.00 95.25 606 ASN A N 1
ATOM 4876 C CA . ASN A 1 606 ? 18.152 14.249 -14.177 1.00 95.25 606 ASN A CA 1
ATOM 4877 C C . ASN A 1 606 ? 18.608 12.801 -14.387 1.00 95.25 606 ASN A C 1
ATOM 4879 O O . ASN A 1 606 ? 18.212 11.894 -13.646 1.00 95.25 606 ASN A O 1
ATOM 4883 N N . LYS A 1 607 ? 19.499 12.573 -15.357 1.00 96.38 607 LYS A N 1
ATOM 4884 C CA . LYS A 1 607 ? 20.030 11.232 -15.639 1.00 96.38 607 LYS A CA 1
ATOM 4885 C C . LYS A 1 607 ? 20.923 10.726 -14.515 1.00 96.38 607 LYS A C 1
ATOM 4887 O O . LYS A 1 607 ? 20.899 9.532 -14.213 1.00 96.38 607 LYS A O 1
ATOM 4892 N N . LEU A 1 608 ? 21.664 11.614 -13.850 1.00 96.50 608 LEU A N 1
ATOM 4893 C CA . LEU A 1 608 ? 22.459 11.276 -12.674 1.00 96.50 608 LEU A CA 1
ATOM 4894 C C . LEU A 1 608 ? 21.575 10.772 -11.526 1.00 96.50 608 LEU A C 1
ATOM 4896 O O . LEU A 1 608 ? 21.919 9.767 -10.897 1.00 96.50 608 LEU A O 1
ATOM 4900 N N . ARG A 1 609 ? 20.436 11.424 -11.260 1.00 94.88 609 ARG A N 1
ATOM 4901 C CA . ARG A 1 609 ? 19.465 10.987 -10.244 1.00 94.88 609 ARG A CA 1
ATOM 4902 C C . ARG A 1 609 ? 18.950 9.581 -10.543 1.00 94.88 609 ARG A C 1
ATOM 4904 O O . ARG A 1 609 ? 19.049 8.704 -9.685 1.00 94.88 609 ARG A O 1
ATOM 4911 N N . VAL A 1 610 ? 18.504 9.335 -11.774 1.00 97.44 610 VAL A N 1
ATOM 4912 C CA . VAL A 1 610 ? 18.015 8.014 -12.210 1.00 97.44 610 VAL A CA 1
ATOM 4913 C C . VAL A 1 610 ? 19.115 6.953 -12.121 1.00 97.44 610 VAL A C 1
ATOM 4915 O O . VAL A 1 610 ? 18.879 5.851 -11.628 1.00 97.44 610 VAL A O 1
ATOM 4918 N N . ALA A 1 611 ? 20.345 7.273 -12.531 1.00 96.94 611 ALA A N 1
ATOM 4919 C CA . ALA A 1 611 ? 21.473 6.348 -12.452 1.00 96.94 611 ALA A CA 1
ATOM 4920 C C . ALA A 1 611 ? 21.823 5.972 -11.000 1.00 96.94 611 ALA A C 1
ATOM 4922 O O . ALA A 1 611 ? 22.099 4.802 -10.719 1.00 96.94 611 ALA A O 1
ATOM 4923 N N . LYS A 1 612 ? 21.769 6.933 -10.064 1.00 96.25 612 LYS A N 1
ATOM 4924 C CA . LYS A 1 612 ? 21.948 6.671 -8.625 1.00 96.25 612 LYS A CA 1
ATOM 4925 C C . LYS A 1 612 ? 20.853 5.746 -8.099 1.00 96.25 612 LYS A C 1
ATOM 4927 O O . LYS A 1 612 ? 21.158 4.797 -7.376 1.00 96.25 612 LYS A O 1
ATOM 4932 N N . TYR A 1 613 ? 19.603 5.983 -8.497 1.00 94.94 613 TYR A N 1
ATOM 4933 C CA . TYR A 1 613 ? 18.473 5.138 -8.116 1.00 94.94 613 TYR A CA 1
ATOM 4934 C C . TYR A 1 613 ? 18.628 3.715 -8.670 1.00 94.94 613 TYR A C 1
ATOM 4936 O O . TYR A 1 613 ? 18.495 2.748 -7.924 1.00 94.94 613 TYR A O 1
ATOM 4944 N N . ALA A 1 614 ? 19.049 3.569 -9.929 1.00 96.06 614 ALA A N 1
ATOM 4945 C CA . ALA A 1 614 ? 19.381 2.274 -10.519 1.00 96.06 614 ALA A CA 1
ATOM 4946 C C . ALA A 1 614 ? 20.482 1.543 -9.748 1.00 96.06 614 ALA A C 1
ATOM 4948 O O . ALA A 1 614 ? 20.308 0.376 -9.407 1.00 96.06 614 ALA A O 1
ATOM 4949 N N . ALA A 1 615 ? 21.588 2.207 -9.406 1.00 96.56 615 ALA A N 1
ATOM 4950 C CA . ALA A 1 615 ? 22.646 1.581 -8.614 1.00 96.56 615 ALA A CA 1
ATOM 4951 C C . ALA A 1 615 ? 22.137 1.132 -7.229 1.00 96.56 615 ALA A C 1
ATOM 4953 O O . ALA A 1 615 ? 22.442 0.020 -6.789 1.00 96.56 615 ALA A O 1
ATOM 4954 N N . TYR A 1 616 ? 21.309 1.956 -6.578 1.00 94.62 616 TYR A N 1
ATOM 4955 C CA . TYR A 1 616 ? 20.675 1.627 -5.301 1.00 94.62 616 TYR A CA 1
ATOM 4956 C C . TYR A 1 616 ? 19.784 0.380 -5.400 1.00 94.62 616 TYR A C 1
ATOM 4958 O O . TYR A 1 616 ? 19.984 -0.569 -4.640 1.00 94.62 616 TYR A O 1
ATOM 4966 N N . TYR A 1 617 ? 18.852 0.333 -6.357 1.00 94.38 617 TYR A N 1
ATOM 4967 C CA . TYR A 1 617 ? 17.957 -0.816 -6.531 1.00 94.38 617 TYR A CA 1
ATOM 4968 C C . TYR A 1 617 ? 18.695 -2.078 -6.973 1.00 94.38 617 TYR A C 1
ATOM 4970 O O . TYR A 1 617 ? 18.341 -3.166 -6.529 1.00 94.38 617 TYR A O 1
ATOM 4978 N N . GLN A 1 618 ? 19.764 -1.956 -7.764 1.00 94.81 618 GLN A N 1
ATOM 4979 C CA . GLN A 1 618 ? 20.631 -3.090 -8.094 1.00 94.81 618 GLN A CA 1
ATOM 4980 C C . GLN A 1 618 ? 21.273 -3.690 -6.841 1.00 94.81 618 GLN A C 1
ATOM 4982 O O . GLN A 1 618 ? 21.182 -4.897 -6.615 1.00 94.81 618 GLN A O 1
ATOM 4987 N N . PHE A 1 619 ? 21.854 -2.856 -5.978 1.00 94.12 619 PHE A N 1
ATOM 4988 C CA . PHE A 1 619 ? 22.420 -3.312 -4.709 1.00 94.12 619 PHE A CA 1
ATOM 4989 C C . PHE A 1 619 ? 21.359 -3.933 -3.787 1.00 94.12 619 PHE A C 1
ATOM 4991 O O . PHE A 1 619 ? 21.571 -5.006 -3.214 1.00 94.12 619 PHE A O 1
ATOM 4998 N N . LYS A 1 620 ? 20.200 -3.278 -3.655 1.00 92.69 620 LYS A N 1
ATOM 4999 C CA . LYS A 1 620 ? 19.090 -3.753 -2.823 1.00 92.69 620 LYS A CA 1
ATOM 5000 C C . LYS A 1 620 ? 18.519 -5.075 -3.323 1.00 92.69 620 LYS A C 1
ATOM 5002 O O . LYS A 1 620 ? 18.380 -5.985 -2.516 1.00 92.69 620 LYS A O 1
ATOM 5007 N N . GLY A 1 621 ? 18.273 -5.216 -4.622 1.00 92.31 621 GLY A N 1
ATOM 5008 C CA . GLY A 1 621 ? 17.744 -6.438 -5.227 1.00 92.31 621 GLY A CA 1
ATOM 5009 C C . GLY A 1 621 ? 18.680 -7.638 -5.098 1.00 92.31 621 GLY A C 1
ATOM 5010 O O . GLY A 1 621 ? 18.224 -8.722 -4.744 1.00 92.31 621 GLY A O 1
ATOM 5011 N N . ILE A 1 622 ? 19.997 -7.454 -5.272 1.00 92.88 622 ILE A N 1
ATOM 5012 C CA . ILE A 1 622 ? 20.983 -8.542 -5.100 1.00 92.88 622 ILE A CA 1
ATOM 5013 C C . ILE A 1 622 ? 20.943 -9.096 -3.669 1.00 92.88 622 ILE A C 1
ATOM 5015 O O . ILE A 1 622 ? 20.950 -10.312 -3.462 1.00 92.88 622 ILE A O 1
ATOM 5019 N N . ASN A 1 623 ? 20.912 -8.212 -2.671 1.00 91.88 623 ASN A N 1
ATOM 5020 C CA . ASN A 1 623 ? 20.864 -8.618 -1.266 1.00 91.88 623 ASN A CA 1
ATOM 5021 C C . ASN A 1 623 ? 19.482 -9.150 -0.876 1.00 91.88 623 ASN A C 1
ATOM 5023 O O . ASN A 1 623 ? 19.376 -10.163 -0.185 1.00 91.88 623 ASN A O 1
ATOM 5027 N N . GLY A 1 624 ? 18.430 -8.504 -1.363 1.00 91.44 624 GLY A N 1
ATOM 5028 C CA . GLY A 1 624 ? 17.051 -8.871 -1.099 1.00 91.44 624 GLY A CA 1
ATOM 5029 C C . GLY A 1 624 ? 16.675 -10.238 -1.663 1.00 91.44 624 GLY A C 1
ATOM 5030 O O . GLY A 1 624 ? 16.004 -11.007 -0.981 1.00 91.44 624 GLY A O 1
ATOM 5031 N N . LEU A 1 625 ? 17.208 -10.629 -2.826 1.00 90.56 625 LEU A N 1
ATOM 5032 C CA . LEU A 1 625 ? 17.015 -11.973 -3.381 1.00 90.56 625 LEU A CA 1
ATOM 5033 C C . LEU A 1 625 ? 17.594 -13.071 -2.471 1.00 90.56 625 LEU A C 1
ATOM 5035 O O . LEU A 1 625 ? 17.007 -14.146 -2.350 1.00 90.56 625 LEU A O 1
ATOM 5039 N N . LYS A 1 626 ? 18.720 -12.815 -1.789 1.00 90.50 626 LYS A N 1
ATOM 5040 C CA . LYS A 1 626 ? 19.290 -13.767 -0.815 1.00 90.50 626 LYS A CA 1
ATOM 5041 C C . LYS A 1 626 ? 18.362 -13.948 0.385 1.00 90.50 626 LYS A C 1
ATOM 5043 O O . LYS A 1 626 ? 18.119 -15.075 0.809 1.00 90.50 626 LYS A O 1
ATOM 5048 N N . VAL A 1 627 ? 17.831 -12.842 0.907 1.00 90.81 627 VAL A N 1
ATOM 5049 C CA . VAL A 1 627 ? 16.883 -12.857 2.030 1.00 90.81 627 VAL A CA 1
ATOM 5050 C C . VAL A 1 627 ? 15.571 -13.529 1.625 1.00 90.81 627 VAL A C 1
ATOM 5052 O O . VAL A 1 627 ? 15.074 -14.365 2.371 1.00 90.81 627 VAL A O 1
ATOM 5055 N N . THR A 1 628 ? 15.082 -13.251 0.415 1.00 89.19 628 THR A N 1
ATOM 5056 C CA . THR A 1 628 ? 13.875 -13.860 -0.165 1.00 89.19 628 THR A CA 1
ATOM 5057 C C . THR A 1 628 ? 13.989 -15.381 -0.192 1.00 89.19 628 THR A C 1
ATOM 5059 O O . THR A 1 628 ? 13.172 -16.077 0.403 1.00 89.19 628 THR A O 1
ATOM 5062 N N . LYS A 1 629 ? 15.076 -15.909 -0.771 1.00 89.31 629 LYS A N 1
ATOM 5063 C CA . LYS A 1 629 ? 15.335 -17.357 -0.814 1.00 89.31 629 LYS A CA 1
ATOM 5064 C C . LYS A 1 629 ? 15.456 -17.986 0.573 1.00 89.31 629 LYS A C 1
ATOM 5066 O O . LYS A 1 629 ? 15.081 -19.139 0.748 1.00 89.31 629 LYS A O 1
ATOM 5071 N N . LYS A 1 630 ? 15.999 -17.255 1.555 1.00 91.06 630 LYS A N 1
ATOM 5072 C CA . LYS A 1 630 ? 16.093 -17.731 2.942 1.00 91.06 630 LYS A CA 1
ATOM 5073 C C . LYS A 1 630 ? 14.710 -17.825 3.586 1.00 91.06 630 LYS A C 1
ATOM 5075 O O . LYS A 1 630 ? 14.415 -18.854 4.180 1.00 91.06 630 LYS A O 1
ATOM 5080 N N . ARG A 1 631 ? 13.892 -16.774 3.464 1.00 89.31 631 ARG A N 1
ATOM 5081 C CA . ARG A 1 631 ? 12.536 -16.702 4.034 1.00 89.31 631 ARG A CA 1
ATOM 5082 C C . ARG A 1 631 ? 11.615 -17.764 3.433 1.00 89.31 631 ARG A C 1
ATOM 5084 O O . ARG A 1 631 ? 10.898 -18.417 4.165 1.00 89.31 631 ARG A O 1
ATOM 5091 N N . GLN A 1 632 ? 11.723 -18.025 2.135 1.00 89.31 632 GLN A N 1
ATOM 5092 C CA . GLN A 1 632 ? 10.868 -19.001 1.452 1.00 89.31 632 GLN A CA 1
ATOM 5093 C C . GLN A 1 632 ? 11.418 -20.437 1.448 1.00 89.31 632 GLN A C 1
ATOM 5095 O O . GLN A 1 632 ? 10.820 -21.320 0.842 1.00 89.31 632 GLN A O 1
ATOM 5100 N N . LYS A 1 633 ? 12.563 -20.703 2.096 1.00 91.12 633 LYS A N 1
ATOM 5101 C CA . LYS A 1 633 ? 13.236 -22.013 2.040 1.00 91.12 633 LYS A CA 1
ATOM 5102 C C . LYS A 1 633 ? 12.330 -23.157 2.502 1.00 91.12 633 LYS A C 1
ATOM 5104 O O . LYS A 1 633 ? 12.345 -24.218 1.886 1.00 91.12 633 LYS A O 1
ATOM 5109 N N . GLU A 1 634 ? 11.587 -22.941 3.581 1.00 91.88 634 GLU A N 1
ATOM 5110 C CA . GLU A 1 634 ? 10.680 -23.935 4.153 1.00 91.88 634 GLU A CA 1
ATOM 5111 C C . GLU A 1 634 ? 9.555 -24.282 3.176 1.00 91.88 634 GLU A C 1
ATOM 5113 O O . GLU A 1 634 ? 9.435 -25.438 2.772 1.00 91.88 634 GLU A O 1
ATOM 5118 N N . PHE A 1 635 ? 8.844 -23.267 2.680 1.00 91.56 635 PHE A N 1
ATOM 5119 C CA . PHE A 1 635 ? 7.792 -23.435 1.679 1.00 91.56 635 PHE A CA 1
ATOM 5120 C C . PHE A 1 635 ? 8.305 -24.098 0.391 1.00 91.56 635 PHE A C 1
ATOM 5122 O O . PHE A 1 635 ? 7.701 -25.036 -0.121 1.00 91.56 635 PHE A O 1
ATOM 5129 N N . VAL A 1 636 ? 9.470 -23.674 -0.115 1.00 91.44 636 VAL A N 1
ATOM 5130 C CA . VAL A 1 636 ? 10.110 -24.272 -1.302 1.00 91.44 636 VAL A CA 1
ATOM 5131 C C . VAL A 1 636 ? 10.427 -25.750 -1.084 1.00 91.44 636 VAL A C 1
ATOM 5133 O O . VAL A 1 636 ? 10.317 -26.543 -2.018 1.00 91.44 636 VAL A O 1
ATOM 5136 N N . ASN A 1 637 ? 10.877 -26.128 0.111 1.00 90.88 637 ASN A N 1
ATOM 5137 C CA . ASN A 1 637 ? 11.162 -27.522 0.425 1.00 90.88 637 ASN A CA 1
ATOM 5138 C C . ASN A 1 637 ? 9.869 -28.334 0.492 1.00 90.88 637 ASN A C 1
ATOM 5140 O O . ASN A 1 637 ? 9.805 -29.377 -0.156 1.00 90.88 637 ASN A O 1
ATOM 5144 N N . ALA A 1 638 ? 8.840 -27.828 1.177 1.00 91.12 638 ALA A N 1
ATOM 5145 C CA . ALA A 1 638 ? 7.525 -28.459 1.240 1.00 91.12 638 ALA A CA 1
ATOM 5146 C C . ALA A 1 638 ? 6.934 -28.679 -0.162 1.00 91.12 638 ALA A C 1
ATOM 5148 O O . ALA A 1 638 ? 6.471 -29.771 -0.466 1.00 91.12 638 ALA A O 1
ATOM 5149 N N . LEU A 1 639 ? 7.065 -27.699 -1.059 1.00 89.75 639 LEU A N 1
ATOM 5150 C CA . LEU A 1 639 ? 6.585 -27.790 -2.440 1.00 89.75 639 LEU A CA 1
ATOM 5151 C C . LEU A 1 639 ? 7.346 -28.823 -3.295 1.00 89.75 639 LEU A C 1
ATOM 5153 O O . LEU A 1 639 ? 6.812 -29.316 -4.283 1.00 89.75 639 LEU A O 1
ATOM 5157 N N . LYS A 1 640 ? 8.603 -29.141 -2.949 1.00 87.31 640 LYS A N 1
ATOM 5158 C CA . LYS A 1 640 ? 9.441 -30.106 -3.689 1.00 87.31 640 LYS A CA 1
ATOM 5159 C C . LYS A 1 640 ? 9.193 -31.556 -3.307 1.00 87.31 640 LYS A C 1
ATOM 5161 O O . LYS A 1 640 ? 9.318 -32.419 -4.168 1.00 87.31 640 LYS A O 1
ATOM 5166 N N . ILE A 1 641 ? 8.984 -31.818 -2.019 1.00 86.69 641 ILE A N 1
ATOM 5167 C CA . ILE A 1 641 ? 8.967 -33.183 -1.467 1.00 86.69 641 ILE A CA 1
ATOM 5168 C C . ILE A 1 641 ? 7.604 -33.572 -0.902 1.00 86.69 641 ILE A C 1
ATOM 5170 O O . ILE A 1 641 ? 7.317 -34.756 -0.769 1.00 86.69 641 ILE A O 1
ATOM 5174 N N . GLY A 1 642 ? 6.796 -32.584 -0.523 1.00 83.75 642 GLY A N 1
ATOM 5175 C CA . GLY A 1 642 ? 5.530 -32.787 0.155 1.00 83.75 642 GLY A CA 1
ATOM 5176 C C . GLY A 1 642 ? 4.372 -32.992 -0.821 1.00 83.75 642 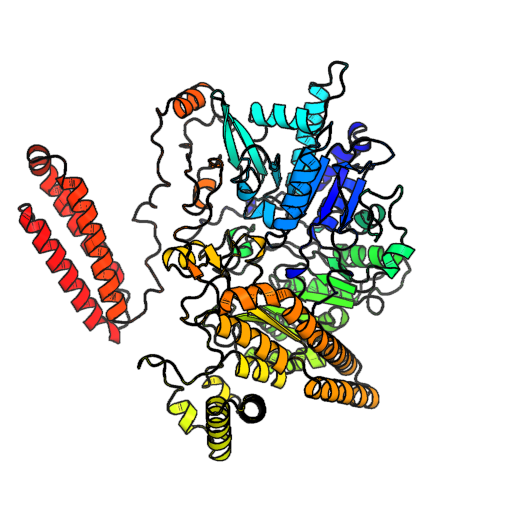GLY A C 1
ATOM 5177 O O . GLY A 1 642 ? 4.411 -32.487 -1.947 1.00 83.75 642 GLY A O 1
ATOM 5178 N N . PRO A 1 643 ? 3.315 -33.709 -0.403 1.00 88.69 643 PRO A N 1
ATOM 5179 C CA . PRO A 1 643 ? 2.085 -33.783 -1.177 1.00 88.69 643 PRO A CA 1
ATOM 5180 C C . PRO A 1 643 ? 1.434 -32.399 -1.286 1.00 88.69 643 PRO A C 1
ATOM 5182 O O . PRO A 1 643 ? 1.494 -31.594 -0.356 1.00 88.69 643 PRO A O 1
ATOM 5185 N N . ILE A 1 644 ? 0.777 -32.145 -2.415 1.00 90.19 644 ILE A N 1
ATOM 5186 C CA . ILE A 1 644 ? -0.029 -30.941 -2.627 1.00 90.19 644 ILE A CA 1
ATOM 5187 C C . ILE A 1 644 ? -1.494 -31.356 -2.613 1.00 90.19 644 ILE A C 1
ATOM 5189 O O . ILE A 1 644 ? -1.937 -32.133 -3.461 1.00 90.19 644 ILE A O 1
ATOM 5193 N N . VAL A 1 645 ? -2.246 -30.827 -1.654 1.00 90.56 645 VAL A N 1
ATOM 5194 C CA . VAL A 1 645 ? -3.700 -30.975 -1.584 1.00 90.56 645 VAL A CA 1
ATOM 5195 C C . VAL A 1 645 ? -4.318 -29.721 -2.179 1.00 90.56 645 VAL A C 1
ATOM 5197 O O . VAL A 1 645 ? -3.955 -28.610 -1.802 1.00 90.56 645 VAL A O 1
ATOM 5200 N N . ARG A 1 646 ? -5.235 -29.895 -3.131 1.00 89.25 646 ARG A N 1
ATOM 5201 C CA . ARG A 1 646 ? -5.935 -28.792 -3.799 1.00 89.25 646 ARG A CA 1
ATOM 5202 C C . ARG A 1 646 ? -7.237 -28.479 -3.071 1.00 89.25 646 ARG A C 1
ATOM 5204 O O . ARG A 1 646 ? -7.962 -29.401 -2.689 1.00 89.25 646 ARG A O 1
ATOM 5211 N N . ALA A 1 647 ? -7.524 -27.194 -2.902 1.00 86.75 647 ALA A N 1
ATOM 5212 C CA . ALA A 1 647 ? -8.768 -26.727 -2.314 1.00 86.75 647 ALA A CA 1
ATOM 5213 C C . ALA A 1 647 ? -9.951 -27.132 -3.202 1.00 86.75 647 ALA A C 1
ATOM 5215 O O . ALA A 1 647 ? -9.871 -27.085 -4.432 1.00 86.75 647 ALA A O 1
ATOM 5216 N N . LYS A 1 648 ? -11.043 -27.568 -2.569 1.00 82.12 648 LYS A N 1
ATOM 5217 C CA . LYS A 1 648 ? -12.283 -27.957 -3.264 1.00 82.12 648 LYS A CA 1
ATOM 5218 C C . LYS A 1 648 ? -13.244 -26.788 -3.436 1.00 82.12 648 LYS A C 1
ATOM 5220 O O . LYS A 1 648 ? -14.035 -26.786 -4.369 1.00 82.12 648 LYS A O 1
ATOM 5225 N N . GLU A 1 649 ? -13.186 -25.847 -2.508 1.00 79.31 649 GLU A N 1
ATOM 5226 C CA . GLU A 1 649 ? -14.036 -24.670 -2.433 1.00 79.31 649 GLU A CA 1
ATOM 5227 C C . GLU A 1 649 ? -13.249 -23.536 -1.766 1.00 79.31 649 GLU A C 1
ATOM 5229 O O . GLU A 1 649 ? -12.258 -23.819 -1.077 1.00 79.31 649 GLU A O 1
ATOM 5234 N N . PRO A 1 650 ? -13.643 -22.270 -1.968 1.00 78.00 650 PRO A N 1
ATOM 5235 C CA . PRO A 1 650 ? -13.009 -21.169 -1.266 1.00 78.00 650 PRO A CA 1
ATOM 5236 C C . PRO A 1 650 ? -13.328 -21.190 0.243 1.00 78.00 650 PRO A C 1
ATOM 5238 O O . PRO A 1 650 ? -14.329 -21.789 0.655 1.00 78.00 650 PRO A O 1
ATOM 5241 N N . PRO A 1 651 ? -12.503 -20.530 1.079 1.00 77.38 651 PRO A N 1
ATOM 5242 C CA . PRO A 1 651 ? -12.722 -20.439 2.518 1.00 77.38 651 PRO A CA 1
ATOM 5243 C C . PRO A 1 651 ? -14.105 -19.877 2.851 1.00 77.38 651 PRO A C 1
ATOM 5245 O O . PRO A 1 651 ? -14.542 -18.881 2.271 1.00 77.38 651 PRO A O 1
ATOM 5248 N N . LYS A 1 652 ? -14.780 -20.511 3.812 1.00 74.94 652 LYS A N 1
ATOM 5249 C CA . LYS A 1 652 ? -16.085 -20.076 4.318 1.00 74.94 652 LYS A CA 1
ATOM 5250 C C . LYS A 1 652 ? -15.930 -19.366 5.654 1.00 74.94 652 LYS A C 1
ATOM 5252 O O . LYS A 1 652 ? -15.060 -19.724 6.450 1.00 74.94 652 LYS A O 1
ATOM 5257 N N . SER A 1 653 ? -16.803 -18.396 5.924 1.00 78.12 653 SER A N 1
ATOM 5258 C CA . SER A 1 653 ? -16.898 -17.838 7.275 1.00 78.12 653 SER A CA 1
ATOM 5259 C C . SER A 1 653 ? -17.372 -18.907 8.262 1.00 78.12 653 SER A C 1
ATOM 5261 O O . SER A 1 653 ? -18.242 -19.715 7.936 1.00 78.12 653 SER A O 1
ATOM 5263 N N . TYR A 1 654 ? -16.829 -18.883 9.482 1.00 82.19 654 TYR A N 1
ATOM 5264 C CA . TYR A 1 654 ? -17.279 -19.754 10.572 1.00 82.19 654 TYR A CA 1
ATOM 5265 C C . TYR A 1 654 ? -18.685 -19.411 11.062 1.00 82.19 654 TYR A C 1
ATOM 5267 O O . TYR A 1 654 ? -19.404 -20.290 11.532 1.00 82.19 654 TYR A O 1
ATOM 5275 N N . HIS A 1 655 ? -19.080 -18.144 10.937 1.00 85.25 655 HIS A N 1
ATOM 5276 C CA . HIS A 1 655 ? -20.403 -17.669 11.320 1.00 85.25 655 HIS A CA 1
ATOM 5277 C C . HIS A 1 655 ? -21.180 -17.265 10.067 1.00 85.25 655 HIS A C 1
ATOM 5279 O O . HIS A 1 655 ? -20.600 -16.697 9.140 1.00 85.25 655 HIS A O 1
ATOM 5285 N N . PRO A 1 656 ? -22.494 -17.521 10.005 1.00 85.31 656 PRO A N 1
ATOM 5286 C CA . PRO A 1 656 ? -23.304 -17.057 8.891 1.00 85.31 656 PRO A CA 1
ATOM 5287 C C . PRO A 1 656 ? -23.302 -15.528 8.804 1.00 85.31 656 PRO A C 1
ATOM 5289 O O . PRO A 1 656 ? -23.359 -14.821 9.814 1.00 85.31 656 PRO A O 1
ATOM 5292 N N . VAL A 1 657 ? -23.269 -15.025 7.572 1.00 82.69 657 VAL A N 1
ATOM 5293 C CA . VAL A 1 657 ? -23.283 -13.592 7.278 1.00 82.69 657 VAL A CA 1
ATOM 5294 C C . VAL A 1 657 ? -24.716 -13.155 6.974 1.00 82.69 657 VAL A C 1
ATOM 5296 O O . VAL A 1 657 ? -25.361 -13.685 6.067 1.00 82.69 657 VAL A O 1
ATOM 5299 N N . LEU A 1 658 ? -25.203 -12.174 7.732 1.00 83.12 658 LEU A N 1
ATOM 5300 C CA . LEU A 1 658 ? -26.460 -11.474 7.510 1.00 83.12 658 LEU A CA 1
ATOM 5301 C C . LEU A 1 658 ? -26.177 -10.153 6.791 1.00 83.12 658 LEU A C 1
ATOM 5303 O O . LEU A 1 658 ? -25.706 -9.186 7.389 1.00 83.12 658 LEU A O 1
ATOM 5307 N N . ALA A 1 659 ? -26.485 -10.112 5.501 1.00 76.56 659 ALA A N 1
ATOM 5308 C CA . ALA A 1 659 ? -26.321 -8.922 4.681 1.00 76.56 659 ALA A CA 1
ATOM 5309 C C . ALA A 1 659 ? -27.585 -8.044 4.799 1.00 76.56 659 ALA A C 1
ATOM 5311 O O . ALA A 1 659 ? -28.669 -8.473 4.403 1.00 76.56 659 ALA A O 1
ATOM 5312 N N . ILE A 1 660 ? -27.475 -6.831 5.358 1.00 72.94 660 ILE A N 1
ATOM 5313 C CA . ILE A 1 660 ? -28.654 -5.965 5.608 1.00 72.94 660 ILE A CA 1
ATOM 5314 C C . ILE A 1 660 ? -29.240 -5.398 4.312 1.00 72.94 660 ILE A C 1
ATOM 5316 O O . ILE A 1 660 ? -30.444 -5.169 4.212 1.00 72.94 660 ILE A O 1
ATOM 5320 N N . HIS A 1 661 ? -28.401 -5.176 3.304 1.00 63.84 661 HIS A N 1
ATOM 5321 C CA . HIS A 1 661 ? -28.850 -4.675 2.017 1.00 63.84 661 HIS A CA 1
ATOM 5322 C C . HIS A 1 661 ? -28.960 -5.842 1.020 1.00 63.84 661 HIS A C 1
ATOM 5324 O O . HIS A 1 661 ? -28.002 -6.585 0.837 1.00 63.84 661 HIS A O 1
ATOM 5330 N N . PRO A 1 662 ? -30.076 -6.007 0.289 1.00 52.88 662 PRO A N 1
ATOM 5331 C CA . PRO A 1 662 ? -30.183 -7.049 -0.741 1.00 52.88 662 PRO A CA 1
ATOM 5332 C C . PRO A 1 662 ? -29.098 -6.937 -1.822 1.00 52.88 662 PRO A C 1
ATOM 5334 O O . PRO A 1 662 ? -28.688 -7.925 -2.428 1.00 52.88 662 PRO A O 1
ATOM 5337 N N . GLU A 1 663 ? -28.604 -5.718 -2.053 1.00 52.53 663 GLU A N 1
ATOM 5338 C CA . GLU A 1 663 ? -27.455 -5.463 -2.918 1.00 52.53 663 GLU A CA 1
ATOM 5339 C C . GLU A 1 663 ? -26.161 -6.010 -2.315 1.00 52.53 663 GLU A C 1
ATOM 5341 O O . GLU A 1 663 ? -25.331 -6.519 -3.064 1.00 52.53 663 GLU A O 1
ATOM 5346 N N . SER A 1 664 ? -26.011 -5.978 -0.982 1.00 49.12 664 SER A N 1
ATOM 5347 C CA . SER A 1 664 ? -24.821 -6.492 -0.311 1.00 49.12 664 SER A CA 1
ATOM 5348 C C . SER A 1 664 ? -24.656 -8.002 -0.467 1.00 49.12 664 SER A C 1
ATOM 5350 O O . SER A 1 664 ? -23.550 -8.467 -0.728 1.00 49.12 664 SER A O 1
ATOM 5352 N N . ALA A 1 665 ? -25.762 -8.752 -0.461 1.00 48.72 665 ALA A N 1
ATOM 5353 C CA . ALA A 1 665 ? -25.775 -10.202 -0.673 1.00 48.72 665 ALA A CA 1
ATOM 5354 C C . ALA A 1 665 ? -25.158 -10.655 -2.017 1.00 48.72 665 ALA A C 1
ATOM 5356 O O . ALA A 1 665 ? -24.705 -11.790 -2.126 1.00 48.72 665 ALA A O 1
ATOM 5357 N N . LYS A 1 666 ? -25.105 -9.778 -3.032 1.00 45.16 666 LYS A N 1
ATOM 5358 C CA . LYS A 1 666 ? -24.517 -10.072 -4.354 1.00 45.16 666 LYS A CA 1
ATOM 5359 C C . LYS A 1 666 ? -22.993 -9.905 -4.409 1.00 45.16 666 LYS A C 1
ATOM 5361 O O . LYS A 1 666 ? -22.393 -10.266 -5.418 1.00 45.16 666 LYS A O 1
ATOM 5366 N N . TYR A 1 667 ? -22.374 -9.310 -3.385 1.00 46.69 667 TYR A N 1
ATOM 5367 C CA . TYR A 1 667 ? -20.931 -9.030 -3.364 1.00 46.69 667 TYR A CA 1
ATOM 5368 C C . TYR A 1 667 ? -20.112 -10.036 -2.556 1.00 46.69 667 TYR A C 1
ATOM 5370 O O . TYR A 1 667 ? -18.883 -9.957 -2.570 1.00 46.69 667 TYR A O 1
ATOM 5378 N N . TYR A 1 668 ? -20.767 -10.979 -1.885 1.00 45.72 668 TYR A N 1
ATOM 5379 C CA . TYR A 1 668 ? -20.098 -12.125 -1.290 1.00 45.72 668 TYR A CA 1
ATOM 5380 C C . TYR A 1 668 ? -20.048 -13.245 -2.322 1.00 45.72 668 TYR A C 1
ATOM 5382 O O . TYR A 1 668 ? -21.043 -13.529 -2.993 1.00 45.72 668 TYR A O 1
ATOM 5390 N N . SER A 1 669 ? -18.886 -13.885 -2.447 1.00 39.44 669 SER A N 1
ATOM 5391 C CA . SER A 1 669 ? -18.770 -15.172 -3.129 1.00 39.44 669 SER A CA 1
ATOM 5392 C C . SER A 1 669 ? -19.757 -16.173 -2.518 1.00 39.44 669 SER A C 1
ATOM 5394 O O . SER A 1 669 ? -20.279 -15.977 -1.417 1.00 39.44 669 SER A O 1
ATOM 5396 N N . VAL A 1 670 ? -19.989 -17.291 -3.205 1.00 35.94 670 VAL A N 1
ATOM 5397 C CA . VAL A 1 670 ? -20.884 -18.406 -2.812 1.00 35.94 670 VAL A CA 1
ATOM 5398 C C . VAL A 1 670 ? -20.445 -19.103 -1.491 1.00 35.94 670 VAL A C 1
ATOM 5400 O O . VAL A 1 670 ? -20.861 -20.208 -1.161 1.00 35.94 670 VAL A O 1
ATOM 5403 N N . THR A 1 671 ? -19.574 -18.465 -0.712 1.00 33.81 671 THR A N 1
ATOM 5404 C CA . THR A 1 671 ? -18.773 -18.986 0.397 1.00 33.81 671 THR A CA 1
ATOM 5405 C C . THR A 1 671 ? -19.370 -18.715 1.778 1.00 33.81 671 THR A C 1
ATOM 5407 O O . THR A 1 671 ? -18.840 -19.198 2.774 1.00 33.81 671 THR A O 1
ATOM 5410 N N . SER A 1 672 ? -20.503 -18.022 1.873 1.00 34.78 672 SER A N 1
ATOM 5411 C CA . SER A 1 672 ? -21.321 -18.014 3.093 1.00 34.78 672 SER A CA 1
ATOM 5412 C C . SER A 1 672 ? -22.687 -18.616 2.791 1.00 34.78 672 SER A C 1
ATOM 5414 O O . SER A 1 672 ? -23.302 -18.331 1.764 1.00 34.78 672 SER A O 1
ATOM 5416 N N . SER A 1 673 ? -23.205 -19.439 3.697 1.00 30.23 673 SER A N 1
ATOM 5417 C CA . SER A 1 673 ? -24.641 -19.703 3.774 1.00 30.23 673 SER A CA 1
ATOM 5418 C C . SER A 1 673 ? -25.324 -18.395 4.187 1.00 30.23 673 SER A C 1
ATOM 5420 O O . SER A 1 673 ? -25.387 -18.073 5.374 1.00 30.23 673 SER A O 1
ATOM 5422 N N . HIS A 1 674 ? -25.713 -17.590 3.199 1.00 39.56 674 HIS A N 1
ATOM 5423 C CA . HIS A 1 674 ? -26.337 -16.286 3.402 1.00 39.56 674 HIS A CA 1
ATOM 5424 C C . HIS A 1 674 ? -27.842 -16.440 3.582 1.00 39.56 674 HIS A C 1
ATOM 5426 O O . HIS A 1 674 ? -28.478 -17.238 2.898 1.00 39.56 674 HIS A O 1
ATOM 5432 N N . VAL A 1 675 ? -28.414 -15.609 4.447 1.00 36.84 675 VAL A N 1
ATOM 5433 C CA . VAL A 1 675 ? -29.853 -15.342 4.460 1.00 36.84 675 VAL A CA 1
ATOM 5434 C C . VAL A 1 675 ? -30.020 -13.909 3.971 1.00 36.84 675 VAL A C 1
ATOM 5436 O O . VAL A 1 675 ? -29.705 -12.963 4.691 1.00 36.84 675 VAL A O 1
ATOM 5439 N N . ALA A 1 676 ? -30.428 -13.743 2.712 1.00 35.00 676 ALA A N 1
ATOM 5440 C CA . ALA A 1 676 ? -30.809 -12.438 2.188 1.00 35.00 676 ALA A CA 1
ATOM 5441 C C . ALA A 1 676 ? -32.235 -12.130 2.653 1.00 35.00 676 ALA A C 1
ATOM 5443 O O . ALA A 1 676 ? -33.145 -12.931 2.447 1.00 35.00 676 ALA A O 1
ATOM 5444 N N . LEU A 1 677 ? -32.434 -10.977 3.281 1.00 35.09 677 LEU A N 1
ATOM 5445 C CA . LEU A 1 677 ? -33.766 -10.533 3.675 1.00 35.09 677 LEU A CA 1
ATOM 5446 C C . LEU A 1 677 ? -34.475 -9.928 2.456 1.00 35.09 677 LEU A C 1
ATOM 5448 O O . LEU A 1 677 ? -33.917 -9.052 1.790 1.00 35.09 677 LEU A O 1
ATOM 5452 N N . ASP A 1 678 ? -35.696 -10.386 2.157 1.00 32.38 678 ASP A N 1
ATOM 5453 C CA . ASP A 1 678 ? -36.605 -9.688 1.233 1.00 32.38 678 ASP A CA 1
ATOM 5454 C C . ASP A 1 678 ? -36.746 -8.233 1.732 1.00 32.38 678 ASP A C 1
ATOM 5456 O O . ASP A 1 678 ? -36.872 -8.042 2.937 1.00 32.38 678 ASP A O 1
ATOM 5460 N N . PRO A 1 679 ? -36.686 -7.186 0.889 1.00 32.88 679 PRO A N 1
ATOM 5461 C CA . PRO A 1 679 ? -36.815 -5.786 1.315 1.00 32.88 679 PRO A CA 1
ATOM 5462 C C . PRO A 1 679 ? -38.138 -5.415 2.015 1.00 32.88 679 PRO A C 1
ATOM 5464 O O . PRO A 1 679 ? -38.231 -4.335 2.599 1.00 32.88 679 PRO A O 1
ATOM 5467 N N . LYS A 1 680 ? -39.173 -6.263 1.971 1.00 31.61 680 LYS A N 1
ATOM 5468 C CA . LYS A 1 680 ? -40.517 -5.931 2.482 1.00 31.61 680 LYS A CA 1
ATOM 5469 C C . LYS A 1 680 ? -40.723 -5.815 4.011 1.00 31.61 680 LYS A C 1
ATOM 5471 O O . LYS A 1 680 ? -41.651 -5.093 4.368 1.00 31.61 680 LYS A O 1
ATOM 5476 N N . PRO A 1 681 ? -39.952 -6.427 4.933 1.00 32.34 681 PRO A N 1
ATOM 5477 C CA . PRO A 1 681 ? -40.155 -6.267 6.371 1.00 32.34 681 PRO A CA 1
ATOM 5478 C C . PRO A 1 681 ? -39.342 -5.104 6.970 1.00 32.34 681 PRO A C 1
ATOM 5480 O O . PRO A 1 681 ? -39.371 -4.906 8.185 1.00 32.34 681 PRO A O 1
ATOM 5483 N N . LEU A 1 682 ? -38.604 -4.329 6.162 1.00 31.67 682 LEU A N 1
ATOM 5484 C CA . LEU A 1 682 ? -37.886 -3.151 6.647 1.00 31.67 682 LEU A CA 1
ATOM 5485 C C . LEU A 1 682 ? -38.875 -1.999 6.847 1.00 31.67 682 LEU A C 1
ATOM 5487 O O . LEU A 1 682 ? -39.565 -1.566 5.923 1.00 31.67 682 LEU A O 1
ATOM 5491 N N . THR A 1 683 ? -38.932 -1.465 8.065 1.00 34.03 683 THR A N 1
ATOM 5492 C CA . THR A 1 683 ? -39.646 -0.208 8.330 1.00 34.03 683 THR A CA 1
ATOM 5493 C C . THR A 1 683 ? -39.048 0.938 7.498 1.00 34.03 683 THR A C 1
ATOM 5495 O O . THR A 1 683 ? -37.907 0.860 7.043 1.00 34.03 683 THR A O 1
ATOM 5498 N N . LYS A 1 684 ? -39.762 2.068 7.352 1.00 32.88 684 LYS A N 1
ATOM 5499 C CA . LYS A 1 684 ? -39.234 3.300 6.708 1.00 32.88 684 LYS A CA 1
ATOM 5500 C C . LYS A 1 684 ? -37.908 3.815 7.312 1.00 32.88 684 LYS A C 1
ATOM 5502 O O . LYS A 1 684 ? -37.302 4.719 6.749 1.00 32.88 684 LYS A O 1
ATOM 5507 N N . GLN A 1 685 ? -37.480 3.265 8.450 1.00 27.89 685 GLN A N 1
ATOM 5508 C CA . GLN A 1 685 ? -36.243 3.579 9.169 1.00 27.89 685 GLN A CA 1
ATOM 5509 C C . GLN A 1 685 ? -35.154 2.497 9.011 1.00 27.89 685 GLN A C 1
ATOM 5511 O O . GLN A 1 685 ? -34.104 2.616 9.630 1.00 27.89 685 GLN A O 1
ATOM 5516 N N . GLY A 1 686 ? -35.376 1.453 8.203 1.00 28.09 686 GLY A N 1
ATOM 5517 C CA . GLY A 1 686 ? -34.386 0.399 7.950 1.00 28.09 686 GLY A CA 1
ATOM 5518 C C . GLY A 1 686 ? -34.226 -0.625 9.080 1.00 28.09 686 GLY A C 1
ATOM 5519 O O . GLY A 1 686 ? -33.268 -1.387 9.064 1.00 28.09 686 GLY A O 1
ATOM 5520 N N . VAL A 1 687 ? -35.146 -0.661 10.051 1.00 30.45 687 VAL A N 1
ATOM 5521 C CA . VAL A 1 687 ? -35.112 -1.604 11.183 1.00 30.45 687 VAL A CA 1
ATOM 5522 C C . VAL A 1 687 ? -36.040 -2.787 10.899 1.00 30.45 687 VAL A C 1
ATOM 5524 O O . VAL A 1 687 ? -37.200 -2.574 10.530 1.00 30.45 687 VAL A O 1
ATOM 5527 N N . LEU A 1 688 ? -35.534 -4.012 11.084 1.00 35.72 688 LEU A N 1
ATOM 5528 C CA . LEU A 1 688 ? -36.321 -5.251 11.074 1.00 35.72 688 LEU A CA 1
ATOM 5529 C C . LEU A 1 688 ? -37.232 -5.310 12.302 1.00 35.72 688 LEU A C 1
ATOM 5531 O O . LEU A 1 688 ? -36.790 -5.073 13.425 1.00 35.72 688 LEU A O 1
ATOM 5535 N N . THR A 1 689 ? -38.498 -5.662 12.109 1.00 41.59 689 THR A N 1
ATOM 5536 C CA . THR A 1 689 ? -39.429 -5.891 13.221 1.00 41.59 689 THR A CA 1
ATOM 5537 C C . THR A 1 689 ? -39.079 -7.179 13.975 1.00 41.59 689 THR A C 1
ATOM 5539 O O . THR A 1 689 ? -38.670 -8.160 13.355 1.00 41.59 689 THR A O 1
ATOM 5542 N N . ILE A 1 690 ? -39.304 -7.213 15.296 1.00 38.91 690 ILE A N 1
ATOM 5543 C CA . ILE A 1 690 ? -39.111 -8.411 16.146 1.00 38.91 690 ILE A CA 1
ATOM 5544 C C . ILE A 1 690 ? -39.847 -9.630 15.562 1.00 38.91 690 ILE A C 1
ATOM 5546 O O . ILE A 1 690 ? -39.276 -10.707 15.467 1.00 38.91 690 ILE A O 1
ATOM 5550 N N . GLU A 1 691 ? -41.056 -9.425 15.039 1.00 38.00 691 GLU A N 1
ATOM 5551 C CA . GLU A 1 691 ? -41.868 -10.474 14.408 1.00 38.00 691 GLU A CA 1
ATOM 5552 C C . GLU A 1 691 ? -41.231 -11.069 13.132 1.00 38.00 691 GLU A C 1
ATOM 5554 O O . GLU A 1 691 ? -41.409 -12.244 12.822 1.00 38.00 691 GLU A O 1
ATOM 5559 N N . ALA A 1 692 ? -40.452 -10.278 12.384 1.00 40.12 692 ALA A N 1
ATOM 5560 C CA . ALA A 1 692 ? -39.733 -10.773 11.207 1.00 40.12 692 ALA A CA 1
ATOM 5561 C C . ALA A 1 692 ? -38.498 -11.589 11.623 1.00 40.12 692 ALA A C 1
ATOM 5563 O O . ALA A 1 692 ? -38.180 -12.588 10.986 1.00 40.12 692 ALA A O 1
ATOM 5564 N N . LEU A 1 693 ? -37.837 -11.191 12.716 1.00 42.12 693 LEU A N 1
ATOM 5565 C CA . LEU A 1 693 ? -36.712 -11.913 13.316 1.00 42.12 693 LEU A CA 1
ATOM 5566 C C . LEU A 1 693 ? -37.142 -13.264 13.899 1.00 42.12 693 LEU A C 1
ATOM 5568 O O . LEU A 1 693 ? -36.471 -14.260 13.654 1.00 42.12 693 LEU A O 1
ATOM 5572 N N . GLU A 1 694 ? -38.276 -13.323 14.600 1.00 43.16 694 GLU A N 1
ATOM 5573 C CA . GLU A 1 694 ? -38.821 -14.574 15.148 1.00 43.16 694 GLU A CA 1
ATOM 5574 C C . GLU A 1 694 ? -39.106 -15.602 14.046 1.00 43.16 694 GLU A C 1
ATOM 5576 O O . GLU A 1 694 ? -38.677 -16.749 14.158 1.00 43.16 694 GLU A O 1
ATOM 5581 N N . LYS A 1 695 ? -39.699 -15.167 12.929 1.00 44.50 695 LYS A N 1
ATOM 5582 C CA . LYS A 1 695 ? -39.972 -16.008 11.753 1.00 44.50 695 LYS A CA 1
ATOM 5583 C C . LYS A 1 695 ? -38.697 -16.494 11.041 1.00 44.50 695 LYS A C 1
ATOM 5585 O O . LYS A 1 695 ? -38.648 -17.629 10.571 1.00 44.50 695 LYS A O 1
ATOM 5590 N N . ILE A 1 696 ? -37.626 -15.689 11.000 1.00 44.75 696 ILE A N 1
ATOM 5591 C CA . ILE A 1 696 ? -36.307 -16.121 10.477 1.00 44.75 696 ILE A CA 1
ATOM 5592 C C . ILE A 1 696 ? -35.690 -17.183 11.391 1.00 44.75 696 ILE A C 1
ATOM 5594 O O . ILE A 1 696 ? -35.188 -18.201 10.916 1.00 44.75 696 ILE A O 1
ATOM 5598 N N . CYS A 1 697 ? -35.744 -16.964 12.705 1.00 39.88 697 CYS A N 1
ATOM 5599 C CA . CYS A 1 697 ? -35.196 -17.875 13.707 1.00 39.88 697 CYS A CA 1
ATOM 5600 C C . CYS A 1 697 ? -35.973 -19.199 13.811 1.00 39.88 697 CYS A C 1
ATOM 5602 O O . CYS A 1 697 ? -35.393 -20.218 14.178 1.00 39.88 697 CYS A O 1
ATOM 5604 N N . GLN A 1 698 ? -37.261 -19.197 13.464 1.00 45.25 698 GLN A N 1
ATOM 5605 C CA . GLN A 1 698 ? -38.120 -20.385 13.404 1.00 45.25 698 GLN A CA 1
ATOM 5606 C C . GLN A 1 698 ? -37.985 -21.171 12.087 1.00 45.25 698 GLN A C 1
ATOM 5608 O O . GLN A 1 698 ? -38.576 -22.239 11.955 1.00 45.25 698 GLN A O 1
ATOM 5613 N N . GLY A 1 699 ? -37.185 -20.688 11.127 1.00 35.69 699 GLY A N 1
ATOM 5614 C CA . GLY A 1 699 ? -37.015 -21.337 9.822 1.00 35.69 699 GLY A CA 1
ATOM 5615 C C . GLY A 1 699 ? -38.215 -21.169 8.883 1.00 35.69 699 GLY A C 1
ATOM 5616 O O . GLY A 1 699 ? -38.328 -21.907 7.910 1.00 35.69 699 GLY A O 1
ATOM 5617 N N . GLU A 1 700 ? -39.102 -20.207 9.157 1.00 34.25 700 GLU A N 1
ATOM 5618 C CA . GLU A 1 700 ? -40.323 -19.951 8.375 1.00 34.25 700 GLU A CA 1
ATOM 5619 C C . GLU A 1 700 ? -40.078 -19.091 7.124 1.00 34.25 700 GLU A C 1
ATOM 5621 O O . GLU A 1 700 ? -40.977 -18.901 6.306 1.00 34.25 700 GLU A O 1
ATOM 5626 N N . PHE A 1 701 ? -38.855 -18.589 6.942 1.00 34.88 701 PHE A N 1
ATOM 5627 C CA . PHE A 1 701 ? -38.400 -18.042 5.669 1.00 34.88 701 PHE A CA 1
ATOM 5628 C C . PHE A 1 701 ? -37.545 -19.080 4.950 1.00 34.88 701 PHE A C 1
ATOM 5630 O O . PHE A 1 701 ? -36.585 -19.598 5.523 1.00 34.88 701 PHE A O 1
ATOM 5637 N N . GLU A 1 702 ? -37.860 -19.348 3.680 1.00 29.55 702 GLU A N 1
ATOM 5638 C CA . GLU A 1 702 ? -36.970 -20.113 2.812 1.00 29.55 702 GLU A CA 1
ATOM 5639 C C . GLU A 1 702 ? -35.578 -19.474 2.846 1.00 29.55 702 GLU A C 1
ATOM 5641 O O . GLU A 1 702 ? -35.397 -18.298 2.516 1.00 29.55 702 GLU A O 1
ATOM 5646 N N . ILE A 1 703 ? -34.579 -20.258 3.263 1.00 28.61 703 ILE A N 1
ATOM 5647 C CA . ILE A 1 703 ? -33.179 -19.944 3.001 1.00 28.61 703 ILE A CA 1
ATOM 5648 C C . ILE A 1 703 ? -33.059 -19.978 1.486 1.00 28.61 703 ILE A C 1
ATOM 5650 O O . ILE A 1 703 ? -32.888 -21.043 0.899 1.00 28.61 703 ILE A O 1
ATOM 5654 N N . TYR A 1 704 ? -33.192 -18.824 0.843 1.00 26.80 704 TYR A N 1
ATOM 5655 C CA . TYR A 1 704 ? -32.840 -18.712 -0.555 1.00 26.80 704 TYR A CA 1
ATOM 5656 C C . TYR A 1 704 ? -31.327 -18.946 -0.616 1.00 26.80 704 TYR A C 1
ATOM 5658 O O . TYR A 1 704 ? -30.581 -18.087 -0.126 1.00 26.80 704 TYR A O 1
ATOM 5666 N N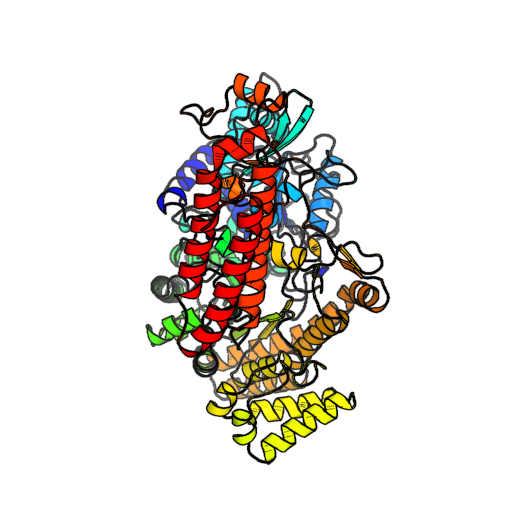 . PRO A 1 705 ? -30.820 -20.053 -1.208 1.00 24.47 705 PRO A N 1
ATOM 5667 C CA . PRO A 1 705 ? -29.501 -19.964 -1.816 1.00 24.47 705 PRO A CA 1
ATOM 5668 C C . PRO A 1 705 ? -29.549 -18.692 -2.651 1.00 24.47 705 PRO A C 1
ATOM 5670 O O . PRO A 1 705 ? -30.558 -18.478 -3.333 1.00 24.47 705 PRO A O 1
ATOM 5673 N N . THR A 1 706 ? -28.544 -17.819 -2.503 1.00 24.72 706 THR A N 1
ATOM 5674 C CA . THR A 1 706 ? -28.394 -16.586 -3.287 1.00 24.72 706 THR A CA 1
ATOM 5675 C C . THR A 1 706 ? -29.037 -16.837 -4.635 1.00 24.72 706 THR A C 1
ATOM 5677 O O . THR A 1 706 ? -28.594 -17.808 -5.260 1.00 24.72 706 THR A O 1
ATOM 5680 N N . PRO A 1 707 ? -30.122 -16.126 -5.024 1.00 23.78 707 PRO A N 1
ATOM 5681 C CA . PRO A 1 707 ? -30.870 -16.506 -6.206 1.00 23.78 707 PRO A CA 1
ATOM 5682 C C . PRO A 1 707 ? -29.831 -16.714 -7.285 1.00 23.78 707 PRO A C 1
ATOM 5684 O O . PRO A 1 707 ? -29.065 -15.777 -7.545 1.00 23.78 707 PRO A O 1
ATOM 5687 N N . ILE A 1 708 ? -29.729 -17.942 -7.817 1.00 29.14 708 ILE A N 1
ATOM 5688 C CA . ILE A 1 708 ? -29.040 -18.176 -9.082 1.00 29.14 708 ILE A CA 1
ATOM 5689 C C . ILE A 1 708 ? -29.546 -17.023 -9.920 1.00 29.14 708 ILE A C 1
ATOM 5691 O O . ILE A 1 708 ? -30.768 -16.902 -10.075 1.00 29.14 708 ILE A O 1
ATOM 5695 N N . ALA A 1 709 ? -28.646 -16.084 -10.241 1.00 25.53 709 ALA A N 1
ATOM 5696 C CA . ALA A 1 709 ? -29.032 -14.819 -10.841 1.00 25.53 709 ALA A CA 1
ATOM 5697 C C . ALA A 1 709 ? -30.068 -15.153 -11.904 1.00 25.53 709 ALA A C 1
ATOM 5699 O O . ALA A 1 709 ? -29.822 -16.088 -12.674 1.00 25.53 709 ALA A O 1
ATOM 5700 N N . ARG A 1 710 ? -31.247 -14.505 -11.863 1.00 27.67 710 ARG A N 1
ATOM 5701 C CA . ARG A 1 710 ? -32.301 -14.817 -12.832 1.00 27.67 710 ARG A CA 1
ATOM 5702 C C . ARG A 1 710 ? -31.632 -14.913 -14.203 1.00 27.67 710 ARG A C 1
ATOM 5704 O O . ARG A 1 710 ? -30.832 -14.049 -14.575 1.00 27.67 710 ARG A O 1
ATOM 5711 N N . TYR A 1 711 ? -31.862 -16.055 -14.844 1.00 32.09 711 TYR A N 1
ATOM 5712 C CA . TYR A 1 711 ? -31.109 -16.572 -15.986 1.00 32.09 711 TYR A CA 1
ATOM 5713 C C . TYR A 1 711 ? -31.026 -15.586 -17.172 1.00 32.09 711 TYR A C 1
ATOM 5715 O O . TYR A 1 711 ? -30.177 -15.733 -18.045 1.00 32.09 711 TYR A O 1
ATOM 5723 N N . ASP A 1 712 ? -31.871 -14.557 -17.181 1.00 32.31 712 ASP A N 1
ATOM 5724 C CA . ASP A 1 712 ? -31.963 -13.471 -18.153 1.00 32.31 712 ASP A CA 1
ATOM 5725 C C . ASP A 1 712 ? -30.950 -12.323 -17.947 1.00 32.31 712 ASP A C 1
ATOM 5727 O O . ASP A 1 712 ? -30.802 -11.487 -18.839 1.00 32.31 712 ASP A O 1
ATOM 5731 N N . GLN A 1 713 ? -30.225 -12.269 -16.819 1.00 31.69 713 GLN A N 1
ATOM 5732 C CA . GLN A 1 713 ? -29.303 -11.166 -16.481 1.00 31.69 713 GLN A CA 1
ATOM 5733 C C . GLN A 1 713 ? -27.815 -11.548 -16.405 1.00 31.69 713 GLN A C 1
ATOM 5735 O O . GLN A 1 713 ? -26.973 -10.701 -16.090 1.00 31.69 713 GLN A O 1
ATOM 5740 N N . LEU A 1 714 ? -27.448 -12.794 -16.716 1.00 31.27 714 LEU A N 1
ATOM 5741 C CA . LEU A 1 714 ? -26.040 -13.156 -16.876 1.00 31.27 714 LEU A CA 1
ATOM 5742 C C . LEU A 1 714 ? -25.516 -12.558 -18.194 1.00 31.27 714 LEU A C 1
ATOM 5744 O O . LEU A 1 714 ? -26.079 -12.848 -19.251 1.00 31.27 714 LEU A O 1
ATOM 5748 N N . PRO A 1 715 ? -24.444 -11.738 -18.185 1.00 28.53 715 PRO A N 1
ATOM 5749 C CA . PRO A 1 715 ? -23.788 -11.366 -19.428 1.00 28.53 715 PRO A CA 1
ATOM 5750 C C . PRO A 1 715 ? -23.337 -12.658 -20.105 1.00 28.53 715 PRO A C 1
ATOM 5752 O O . PRO A 1 715 ? -22.608 -13.455 -19.513 1.00 28.53 715 PRO A O 1
ATOM 5755 N N . THR A 1 716 ? -23.821 -12.866 -21.329 1.00 32.75 716 THR A N 1
ATOM 5756 C CA . THR A 1 716 ? -23.376 -13.919 -22.241 1.00 32.75 716 THR A CA 1
ATOM 5757 C C . THR A 1 716 ? -21.865 -14.067 -22.122 1.00 32.75 716 THR A C 1
ATOM 5759 O O . THR A 1 716 ? -21.169 -13.069 -22.303 1.00 32.75 716 THR A O 1
ATOM 5762 N N . TYR A 1 717 ? -21.391 -15.271 -21.791 1.00 34.41 717 TYR A N 1
ATOM 5763 C CA . TYR A 1 717 ? -19.985 -15.688 -21.786 1.00 34.41 717 TYR A CA 1
ATOM 5764 C C . TYR A 1 717 ? -19.247 -15.101 -23.007 1.00 34.41 717 TYR A C 1
ATOM 5766 O O . TYR A 1 717 ? -19.221 -15.701 -24.076 1.00 34.41 717 TYR A O 1
ATOM 5774 N N . SER A 1 718 ? -18.672 -13.904 -22.880 1.00 34.38 718 SER A N 1
ATOM 5775 C CA . SER A 1 718 ? -18.051 -13.185 -24.001 1.00 34.38 718 SER A CA 1
ATOM 5776 C C . SER A 1 718 ? -16.552 -13.455 -24.103 1.00 34.38 718 SER A C 1
ATOM 5778 O O . SER A 1 718 ? -15.835 -12.708 -24.760 1.00 34.38 718 SER A O 1
ATOM 5780 N N . GLN A 1 719 ? -16.067 -14.499 -23.430 1.00 36.38 719 GLN A N 1
ATOM 5781 C CA . GLN A 1 719 ? -14.695 -14.996 -23.548 1.00 36.38 719 GLN A CA 1
ATOM 5782 C C . GLN A 1 719 ? -14.633 -16.531 -23.524 1.00 36.38 719 GLN A C 1
ATOM 5784 O O . GLN A 1 719 ? -13.592 -17.109 -23.226 1.00 36.38 719 GLN A O 1
ATOM 5789 N N . ALA A 1 720 ? -15.728 -17.221 -23.869 1.00 36.22 720 ALA A N 1
ATOM 5790 C CA . ALA A 1 720 ? -15.583 -18.591 -24.345 1.00 36.22 720 ALA A CA 1
ATOM 5791 C C . ALA A 1 720 ? -14.875 -18.492 -25.699 1.00 36.22 720 ALA A C 1
ATOM 5793 O O . ALA A 1 720 ? -15.401 -17.851 -26.605 1.00 36.22 720 ALA A O 1
ATOM 5794 N N . HIS A 1 721 ? -13.656 -19.029 -25.768 1.00 41.22 721 HIS A N 1
ATOM 5795 C CA . HIS A 1 721 ? -12.800 -19.111 -26.949 1.00 41.22 721 HIS A CA 1
ATOM 5796 C C . HIS A 1 721 ? -13.591 -19.031 -28.262 1.00 41.22 721 HIS A C 1
ATOM 5798 O O . HIS A 1 721 ? -14.483 -19.850 -28.481 1.00 41.22 721 HIS A O 1
ATOM 5804 N N . GLU A 1 722 ? -13.241 -18.082 -29.137 1.00 47.28 722 GLU A N 1
ATOM 5805 C CA . GLU A 1 722 ? -13.721 -17.997 -30.525 1.00 47.28 722 GLU A CA 1
ATOM 5806 C C . GLU A 1 722 ? -13.191 -19.191 -31.350 1.00 47.28 722 GLU A C 1
ATOM 5808 O O . GLU A 1 722 ? -12.464 -19.051 -32.330 1.00 47.28 722 GLU A O 1
ATOM 5813 N N . SER A 1 723 ? -13.500 -20.409 -30.913 1.00 52.34 723 SER A N 1
ATOM 5814 C CA . SER A 1 723 ? -13.132 -21.673 -31.526 1.00 52.34 723 SER A CA 1
ATOM 5815 C C . SER A 1 723 ? -14.368 -22.565 -31.593 1.00 52.34 723 SER A C 1
ATOM 5817 O O . SER A 1 723 ? -15.242 -22.528 -30.725 1.00 52.34 723 SER A O 1
ATOM 5819 N N . ILE A 1 724 ? -14.451 -23.391 -32.637 1.00 52.03 724 ILE A N 1
ATOM 5820 C CA . ILE A 1 724 ? -15.561 -24.336 -32.850 1.00 52.03 724 ILE A CA 1
ATOM 5821 C C . ILE A 1 724 ? -15.748 -25.253 -31.624 1.00 52.03 724 ILE A C 1
ATOM 5823 O O . ILE A 1 724 ? -16.875 -25.563 -31.242 1.00 52.03 724 ILE A O 1
ATOM 5827 N N . GLU A 1 725 ? -14.648 -25.613 -30.957 1.00 53.69 725 GLU A N 1
ATOM 5828 C CA . GLU A 1 725 ? -14.654 -26.429 -29.740 1.00 53.69 725 GLU A CA 1
ATOM 5829 C C . GLU A 1 725 ? -15.250 -25.695 -28.528 1.00 53.69 725 GLU A C 1
ATOM 5831 O O . GLU A 1 725 ? -15.961 -26.303 -27.728 1.00 53.69 725 GLU A O 1
ATOM 5836 N N . GLY A 1 726 ? -15.025 -24.382 -28.412 1.00 54.88 726 GLY A N 1
ATOM 5837 C CA . GLY A 1 726 ? -15.666 -23.542 -27.399 1.00 54.88 726 GLY A CA 1
ATOM 5838 C C . GLY A 1 726 ? -17.188 -23.526 -27.548 1.00 54.88 726 GLY A C 1
ATOM 5839 O O . GLY A 1 726 ? -17.905 -23.698 -26.562 1.00 54.88 726 GLY A O 1
ATOM 5840 N N . TYR A 1 727 ? -17.689 -23.423 -28.785 1.00 58.88 727 TYR A N 1
ATOM 5841 C CA . TYR A 1 727 ? -19.128 -23.501 -29.061 1.00 58.88 727 TYR A CA 1
ATOM 5842 C C . TYR A 1 727 ? -19.703 -24.882 -28.775 1.00 58.88 727 TYR A C 1
ATOM 5844 O O . TYR A 1 727 ? -20.787 -24.975 -28.212 1.00 58.88 727 TYR A O 1
ATOM 5852 N N . ARG A 1 728 ? -18.979 -25.958 -29.102 1.00 61.47 728 ARG A N 1
ATOM 5853 C CA . ARG A 1 728 ? -19.420 -27.320 -28.776 1.00 61.47 728 ARG A CA 1
ATOM 5854 C C . ARG A 1 728 ? -19.584 -27.509 -27.266 1.00 61.47 728 ARG A C 1
ATOM 5856 O O . ARG A 1 728 ? -20.657 -27.906 -26.825 1.00 61.47 728 ARG A O 1
ATOM 5863 N N . LYS A 1 729 ? -18.577 -27.119 -26.474 1.00 61.97 729 LYS A N 1
ATOM 5864 C CA . LYS A 1 729 ? -18.651 -27.167 -25.003 1.00 61.97 729 LYS A CA 1
ATOM 5865 C C . LYS A 1 729 ? -19.796 -26.315 -24.460 1.00 61.97 729 LYS A C 1
ATOM 5867 O O . LYS A 1 729 ? -20.516 -26.757 -23.575 1.00 61.97 729 LYS A O 1
ATOM 5872 N N . HIS A 1 730 ? -20.002 -25.124 -25.022 1.00 62.62 730 HIS A N 1
ATOM 5873 C CA . HIS A 1 730 ? -21.107 -24.254 -24.631 1.00 62.62 730 HIS A CA 1
ATOM 5874 C C . HIS A 1 730 ? -22.480 -24.859 -24.971 1.00 62.62 730 HIS A C 1
ATOM 5876 O O . HIS A 1 730 ? -23.394 -24.786 -24.154 1.00 62.62 730 HIS A O 1
ATOM 5882 N N . ALA A 1 731 ? -22.636 -25.481 -26.144 1.00 64.94 731 ALA A N 1
ATOM 5883 C CA . ALA A 1 731 ? -23.851 -26.202 -26.522 1.00 64.94 731 ALA A CA 1
ATOM 5884 C C . ALA A 1 731 ? -24.133 -27.376 -25.573 1.00 64.94 731 ALA A C 1
ATOM 5886 O O . ALA A 1 731 ? -25.273 -27.555 -25.152 1.00 64.94 731 ALA A O 1
ATOM 5887 N N . ASP A 1 732 ? -23.106 -28.132 -25.185 1.00 67.31 732 ASP A N 1
ATOM 5888 C CA . ASP A 1 732 ? -23.250 -29.223 -24.218 1.00 67.31 732 ASP A CA 1
ATOM 5889 C C . ASP A 1 732 ? -23.658 -28.704 -22.829 1.00 67.31 732 ASP A C 1
ATOM 5891 O O . ASP A 1 732 ? -24.551 -29.274 -22.206 1.00 67.31 732 ASP A O 1
ATOM 5895 N N . THR A 1 733 ? -23.100 -27.574 -22.378 1.00 63.84 733 THR A N 1
ATOM 5896 C CA . THR A 1 733 ? -23.527 -26.907 -21.136 1.00 63.84 733 THR A CA 1
ATOM 5897 C C . THR A 1 733 ? -24.982 -26.431 -21.201 1.00 63.84 733 THR A C 1
ATOM 5899 O O . THR A 1 733 ? -25.738 -26.650 -20.256 1.00 63.84 733 THR A O 1
ATOM 5902 N N . LEU A 1 734 ? -25.405 -25.806 -22.306 1.00 66.69 734 LEU A N 1
ATOM 5903 C CA . LEU A 1 734 ? -26.799 -25.382 -22.496 1.00 66.69 734 LEU A CA 1
ATOM 5904 C C . LEU A 1 734 ? -27.755 -26.582 -22.492 1.00 66.69 734 LEU A C 1
ATOM 5906 O O . LEU A 1 734 ? -28.830 -26.513 -21.897 1.00 66.69 734 LEU A O 1
ATOM 5910 N N . TYR A 1 735 ? -27.355 -27.695 -23.108 1.00 70.12 735 TYR A N 1
ATOM 5911 C CA . TYR A 1 735 ? -28.136 -28.927 -23.099 1.00 70.12 735 TYR A CA 1
ATOM 5912 C C . TYR A 1 735 ? -28.232 -29.553 -21.700 1.00 70.12 735 TYR A C 1
ATOM 5914 O O . TYR A 1 735 ? -29.303 -30.011 -21.301 1.00 70.12 735 TYR A O 1
ATOM 5922 N N . GLU A 1 736 ? -27.147 -29.548 -20.925 1.00 69.12 736 GLU A N 1
ATOM 5923 C CA . GLU A 1 736 ? -27.154 -30.035 -19.542 1.00 69.12 736 GLU A CA 1
ATOM 5924 C C . GLU A 1 736 ? -28.099 -29.202 -18.663 1.00 69.12 736 GLU A C 1
ATOM 5926 O O . GLU A 1 736 ? -28.901 -29.758 -17.909 1.00 69.12 736 GLU A O 1
ATOM 5931 N N . GLN A 1 737 ? -28.086 -27.877 -18.826 1.00 64.94 737 GLN A N 1
ATOM 5932 C CA . GLN A 1 737 ? -29.005 -26.962 -18.141 1.00 64.94 737 GLN A CA 1
ATOM 5933 C C . GLN A 1 737 ? -30.466 -27.220 -18.516 1.00 64.94 737 GLN A C 1
ATOM 5935 O O . GLN A 1 737 ? -31.320 -27.328 -17.632 1.00 64.94 737 GLN A O 1
ATOM 5940 N N . PHE A 1 738 ? -30.751 -27.366 -19.813 1.00 72.12 738 PHE A N 1
ATOM 5941 C CA . PHE A 1 738 ? -32.071 -27.754 -20.301 1.00 72.12 738 PHE A CA 1
ATOM 5942 C C . PHE A 1 738 ? -32.517 -29.090 -19.683 1.00 72.12 738 PHE A C 1
ATOM 5944 O O . PHE A 1 738 ? -33.621 -29.189 -19.153 1.00 72.12 738 PHE A O 1
ATOM 5951 N N . SER A 1 739 ? -31.632 -30.091 -19.654 1.00 69.00 739 SER A N 1
ATOM 5952 C CA . SER A 1 739 ? -31.912 -31.425 -19.109 1.00 69.00 739 SER A CA 1
ATOM 5953 C C . SER A 1 739 ? -32.217 -31.405 -17.609 1.00 69.00 739 SER A C 1
ATOM 5955 O O . SER A 1 739 ? -33.079 -32.148 -17.138 1.00 69.00 739 SER A O 1
ATOM 5957 N N . ILE A 1 740 ? -31.526 -30.567 -16.829 1.00 68.31 740 ILE A N 1
ATOM 5958 C CA . ILE A 1 740 ? -31.818 -30.367 -15.400 1.00 68.31 740 ILE A CA 1
ATOM 5959 C C . ILE A 1 740 ? -33.219 -29.778 -15.231 1.00 68.31 740 ILE A C 1
ATOM 5961 O O . ILE A 1 740 ? -34.032 -30.355 -14.512 1.00 68.31 740 ILE A O 1
ATOM 5965 N N . LYS A 1 741 ? -33.531 -28.699 -15.955 1.00 65.81 741 LYS A N 1
ATOM 5966 C CA . LYS A 1 741 ? -34.824 -28.013 -15.848 1.00 65.81 741 LYS A CA 1
ATOM 5967 C C . LYS A 1 741 ? -35.994 -28.880 -16.312 1.00 65.81 741 LYS A C 1
ATOM 5969 O O . LYS A 1 741 ? -37.058 -28.886 -15.697 1.00 65.81 741 LYS A O 1
ATOM 5974 N N . LEU A 1 742 ? -35.780 -29.658 -17.371 1.00 71.81 742 LEU A N 1
ATOM 5975 C CA . LEU A 1 742 ? -36.741 -30.637 -17.857 1.00 71.81 742 LEU A CA 1
ATOM 5976 C C . LEU A 1 742 ? -37.016 -31.713 -16.798 1.00 71.81 742 LEU A C 1
ATOM 5978 O O . LEU A 1 742 ? -38.171 -32.074 -16.588 1.00 71.81 742 LEU A O 1
ATOM 5982 N N . ARG A 1 743 ? -35.987 -32.197 -16.086 1.00 73.56 743 ARG A N 1
ATOM 5983 C CA . ARG A 1 743 ? -36.153 -33.156 -14.978 1.00 73.56 743 ARG A CA 1
ATOM 5984 C C . ARG A 1 743 ? -36.909 -32.558 -13.797 1.00 73.56 743 ARG A C 1
ATOM 5986 O O . ARG A 1 743 ? -37.803 -33.214 -13.278 1.00 73.56 743 ARG A O 1
ATOM 5993 N N . GLU A 1 744 ? -36.597 -31.326 -13.403 1.00 69.88 744 GLU A N 1
ATOM 5994 C CA . GLU A 1 744 ? -37.327 -30.614 -12.344 1.00 69.88 744 GLU A CA 1
ATOM 5995 C C . GLU A 1 744 ? -38.826 -30.541 -12.664 1.00 69.88 744 GLU A C 1
ATOM 5997 O O . GLU A 1 744 ? -39.650 -30.979 -11.864 1.00 69.88 744 GLU A O 1
ATOM 6002 N N . LEU A 1 745 ? -39.181 -30.093 -13.871 1.00 66.19 745 LEU A N 1
ATOM 6003 C CA . LEU A 1 745 ? -40.576 -29.947 -14.302 1.00 66.19 745 LEU A CA 1
ATOM 6004 C C . LEU A 1 745 ? -41.326 -31.275 -14.460 1.00 66.19 745 LEU A C 1
ATOM 6006 O O . LEU A 1 745 ? -42.546 -31.305 -14.324 1.00 66.19 745 LEU A O 1
ATOM 6010 N N . THR A 1 746 ? -40.619 -32.368 -14.746 1.00 64.75 746 THR A N 1
ATOM 6011 C CA . THR A 1 746 ? -41.224 -33.691 -14.989 1.00 64.75 746 THR A CA 1
ATOM 6012 C C . THR A 1 746 ? -41.230 -34.594 -13.752 1.00 64.75 746 THR A C 1
ATOM 6014 O O . THR A 1 746 ? -41.913 -35.619 -13.740 1.00 64.75 746 THR A O 1
ATOM 6017 N N . SER A 1 747 ? -40.527 -34.202 -12.684 1.00 63.31 747 SER A N 1
ATOM 6018 C CA . SER A 1 747 ? -40.430 -34.939 -11.416 1.00 63.31 747 SER A CA 1
ATOM 6019 C C . SER A 1 747 ? -41.714 -34.954 -10.565 1.00 63.31 747 SER A C 1
ATOM 6021 O O . SER A 1 747 ? -41.797 -35.720 -9.607 1.00 63.31 747 SER A O 1
ATOM 6023 N N . SER A 1 748 ? -42.746 -34.186 -10.935 1.00 54.78 748 SER A N 1
ATOM 6024 C CA . SER A 1 748 ? -44.017 -34.026 -10.200 1.00 54.78 748 SER A CA 1
ATOM 6025 C C . SER A 1 748 ? -45.096 -35.090 -10.498 1.00 54.78 748 SER A C 1
ATOM 6027 O O . SER A 1 748 ? -46.227 -34.975 -10.033 1.00 54.78 748 SER A O 1
ATOM 6029 N N . GLY A 1 749 ? -44.759 -36.168 -11.216 1.00 56.69 749 GLY A N 1
ATOM 6030 C CA . GLY A 1 749 ? -45.675 -37.279 -11.513 1.00 56.69 749 GLY A CA 1
ATOM 6031 C C . GLY A 1 749 ? -46.567 -37.054 -12.746 1.00 56.69 749 GLY A C 1
ATOM 6032 O O . GLY A 1 749 ? -46.744 -35.940 -13.234 1.00 56.69 749 GLY A O 1
ATOM 6033 N N . ARG A 1 750 ? -47.127 -38.149 -13.291 1.00 49.72 750 ARG A N 1
ATOM 6034 C CA . ARG A 1 750 ? -47.837 -38.174 -14.594 1.00 49.72 750 ARG A CA 1
ATOM 6035 C C . ARG A 1 750 ? -49.053 -37.235 -14.690 1.00 49.72 750 ARG A C 1
ATOM 6037 O O . ARG A 1 750 ? -49.399 -36.848 -15.802 1.00 49.72 750 ARG A O 1
ATOM 6044 N N . GLU A 1 751 ? -49.677 -36.855 -13.575 1.00 47.53 751 GLU A N 1
ATOM 6045 C CA . GLU A 1 751 ? -50.845 -35.955 -13.566 1.00 47.53 751 GLU A CA 1
ATOM 6046 C C . GLU A 1 751 ? -50.476 -34.477 -13.802 1.00 47.53 751 GLU A C 1
ATOM 6048 O O . GLU A 1 751 ? -51.214 -33.781 -14.497 1.00 47.53 751 GLU A O 1
ATOM 6053 N N . GLY A 1 752 ? -49.302 -34.013 -13.349 1.00 51.12 752 GLY A N 1
ATOM 6054 C CA . GLY A 1 752 ? -48.813 -32.648 -13.614 1.00 51.12 752 GLY A CA 1
ATOM 6055 C C . GLY A 1 752 ? -48.283 -32.440 -15.041 1.00 51.12 752 GLY A C 1
ATOM 6056 O O . GLY A 1 752 ? -48.325 -31.336 -15.581 1.00 51.12 752 GLY A O 1
ATOM 6057 N N . LEU A 1 753 ? -47.843 -33.521 -15.689 1.00 50.50 753 LEU A N 1
ATOM 6058 C CA . LEU A 1 753 ? -47.266 -33.522 -17.040 1.00 50.50 753 LEU A CA 1
ATOM 6059 C C . LEU A 1 753 ? -48.302 -33.258 -18.148 1.00 50.50 753 LEU A C 1
ATOM 6061 O O . LEU A 1 753 ? -47.983 -32.646 -19.166 1.00 50.50 753 LEU A O 1
ATOM 6065 N N . ASN A 1 754 ? -49.558 -33.666 -17.940 1.00 50.59 754 ASN A N 1
ATOM 6066 C CA . ASN A 1 754 ? -50.651 -33.375 -18.874 1.00 50.59 754 ASN A CA 1
ATOM 6067 C C . ASN A 1 754 ? -51.125 -31.911 -18.806 1.00 50.59 754 ASN A C 1
ATOM 6069 O O . ASN A 1 754 ? -51.720 -31.434 -19.770 1.00 50.59 754 ASN A O 1
ATOM 6073 N N . GLN A 1 755 ? -50.841 -31.189 -17.716 1.00 51.91 755 GLN A N 1
ATOM 6074 C CA . GLN A 1 755 ? -51.248 -29.790 -17.530 1.00 51.91 755 GLN A CA 1
ATOM 6075 C C . GLN A 1 755 ? -50.215 -28.754 -18.007 1.00 51.91 755 GLN A C 1
ATOM 6077 O O . GLN A 1 755 ? -50.483 -27.562 -17.906 1.00 51.91 755 GLN A O 1
ATOM 6082 N N . SER A 1 756 ? -49.060 -29.150 -18.562 1.00 61.03 756 SER A N 1
ATOM 6083 C CA . SER A 1 756 ? -47.996 -28.180 -18.884 1.00 61.03 756 SER A CA 1
ATOM 6084 C C . SER A 1 756 ? -47.254 -28.416 -20.205 1.00 61.03 756 SER A C 1
ATOM 6086 O O . SER A 1 756 ? -46.117 -27.973 -20.369 1.00 61.03 756 SER A O 1
ATOM 6088 N N . LYS A 1 757 ? -47.898 -29.032 -21.211 1.00 64.50 757 LYS A N 1
ATOM 6089 C CA . LYS A 1 757 ? -47.329 -29.103 -22.577 1.00 64.50 757 LYS A CA 1
ATOM 6090 C C . LYS A 1 757 ? -46.932 -27.727 -23.118 1.00 64.50 757 LYS A C 1
ATOM 6092 O O . LYS A 1 757 ? -45.900 -27.605 -23.770 1.00 64.50 757 LYS A O 1
ATOM 6097 N N . GLU A 1 758 ? -47.715 -26.699 -22.811 1.00 66.94 758 GLU A N 1
ATOM 6098 C CA . GLU A 1 758 ? -47.432 -25.311 -23.186 1.00 66.94 758 GLU A CA 1
ATOM 6099 C C . GLU A 1 758 ? -46.190 -24.766 -22.459 1.00 66.94 758 GLU A C 1
ATOM 6101 O O . GLU A 1 758 ? -45.309 -24.187 -23.084 1.00 66.94 758 GLU A O 1
ATOM 6106 N N . THR A 1 759 ? -46.035 -25.060 -21.164 1.00 66.81 759 THR A N 1
ATOM 6107 C CA . THR A 1 759 ? -44.843 -24.694 -20.377 1.00 66.81 759 THR A CA 1
ATOM 6108 C C . THR A 1 759 ? -43.581 -25.394 -20.874 1.00 66.81 759 THR A C 1
ATOM 6110 O O . THR A 1 759 ? -42.526 -24.771 -20.960 1.00 66.81 759 THR A O 1
ATOM 6113 N N . LEU A 1 760 ? -43.680 -26.678 -21.229 1.00 69.81 760 LEU A N 1
ATOM 6114 C CA . LEU A 1 760 ? -42.580 -27.429 -21.830 1.00 69.81 760 LEU A CA 1
ATOM 6115 C C . LEU A 1 760 ? -42.220 -26.846 -23.206 1.00 69.81 760 LEU A C 1
ATOM 6117 O O . LEU A 1 760 ? -41.043 -26.631 -23.492 1.00 69.81 760 LEU A O 1
ATOM 6121 N N . THR A 1 761 ? -43.221 -26.531 -24.033 1.00 75.19 761 THR A N 1
ATOM 6122 C CA . THR A 1 761 ? -43.012 -25.903 -25.349 1.00 75.19 761 THR A CA 1
ATOM 6123 C C . THR A 1 761 ? -42.290 -24.562 -25.207 1.00 75.19 761 THR A C 1
ATOM 6125 O O . THR A 1 761 ? -41.265 -24.355 -25.855 1.00 75.19 761 THR A O 1
ATOM 6128 N N . HIS A 1 762 ? -42.748 -23.690 -24.301 1.00 74.12 762 HIS A N 1
ATOM 6129 C CA . HIS A 1 762 ? -42.100 -22.405 -24.023 1.00 74.12 762 HIS A CA 1
ATOM 6130 C C . HIS A 1 762 ? -40.673 -22.573 -23.496 1.00 74.12 762 HIS A C 1
ATOM 6132 O O . HIS A 1 762 ? -39.774 -21.878 -23.956 1.00 74.12 762 HIS A O 1
ATOM 6138 N N . LEU A 1 763 ? -40.431 -23.538 -22.601 1.00 73.00 763 LEU A N 1
ATOM 6139 C CA . LEU A 1 763 ? -39.083 -23.826 -22.106 1.00 73.00 763 LEU A CA 1
ATOM 6140 C C . LEU A 1 763 ? -38.124 -24.163 -23.253 1.00 73.00 763 LEU A C 1
ATOM 6142 O O . LEU A 1 763 ? -37.015 -23.634 -23.315 1.00 73.00 763 LEU A O 1
ATOM 6146 N N . GLY A 1 764 ? -38.544 -25.045 -24.158 1.00 70.56 764 GLY A N 1
ATOM 6147 C CA . GLY A 1 764 ? -37.738 -25.429 -25.307 1.00 70.56 764 GLY A CA 1
ATOM 6148 C C . GLY A 1 764 ? -37.488 -24.277 -26.280 1.00 70.56 764 GLY A C 1
ATOM 6149 O O . GLY A 1 764 ? -36.350 -24.065 -26.702 1.00 70.56 764 GLY A O 1
ATOM 6150 N N . GLN A 1 765 ? -38.528 -23.496 -26.586 1.00 77.50 765 GLN A N 1
ATOM 6151 C CA . GLN A 1 765 ? -38.431 -22.321 -27.456 1.00 77.50 765 GLN A CA 1
ATOM 6152 C C . GLN A 1 765 ? -37.505 -21.251 -26.874 1.00 77.50 765 GLN A C 1
ATOM 6154 O O . GLN A 1 765 ? -36.634 -20.752 -27.585 1.00 77.50 765 GLN A O 1
ATOM 6159 N N . ASP A 1 766 ? -37.618 -20.947 -25.581 1.00 73.50 766 ASP A N 1
ATOM 6160 C CA . ASP A 1 766 ? -36.780 -19.949 -24.912 1.00 73.50 766 ASP A CA 1
ATOM 6161 C C . ASP A 1 766 ? -35.298 -20.341 -24.940 1.00 73.50 766 ASP A C 1
ATOM 6163 O O . ASP A 1 766 ? -34.436 -19.505 -25.231 1.00 73.50 766 ASP A O 1
ATOM 6167 N N . PHE A 1 767 ? -34.991 -21.623 -24.707 1.00 74.12 767 PHE A N 1
ATOM 6168 C CA . PHE A 1 767 ? -33.622 -22.138 -24.794 1.00 74.12 767 PHE A CA 1
ATOM 6169 C C . PHE A 1 767 ? -33.062 -22.048 -26.219 1.00 74.12 767 PHE A C 1
ATOM 6171 O O . PHE A 1 767 ? -31.916 -21.627 -26.404 1.00 74.12 767 PHE A O 1
ATOM 6178 N N . ILE A 1 768 ? -33.867 -22.385 -27.231 1.00 74.88 768 ILE A N 1
ATOM 6179 C CA . ILE A 1 768 ? -33.463 -22.285 -28.638 1.00 74.88 768 ILE A CA 1
ATOM 6180 C C . ILE A 1 768 ? -33.239 -20.825 -29.043 1.00 74.88 768 ILE A C 1
ATOM 6182 O O . ILE A 1 768 ? -32.194 -20.508 -29.610 1.00 74.88 768 ILE A O 1
ATOM 6186 N N . ILE A 1 769 ? -34.159 -19.921 -28.702 1.00 76.81 769 ILE A N 1
ATOM 6187 C CA . ILE A 1 769 ? -34.059 -18.488 -29.016 1.00 76.81 769 ILE A CA 1
ATOM 6188 C C . ILE A 1 769 ? -32.830 -17.870 -28.339 1.00 76.81 769 ILE A C 1
ATOM 6190 O O . ILE A 1 769 ? -32.140 -17.031 -28.929 1.00 76.81 769 ILE A O 1
ATOM 6194 N N . HIS A 1 770 ? -32.535 -18.270 -27.099 1.00 68.81 770 HIS A N 1
ATOM 6195 C CA . HIS A 1 770 ? -31.338 -17.822 -26.395 1.00 68.81 770 HIS A CA 1
ATOM 6196 C C . HIS A 1 770 ? -30.062 -18.274 -27.117 1.00 68.81 770 HIS A C 1
ATOM 6198 O O . HIS A 1 770 ? -29.180 -17.448 -27.377 1.00 68.81 770 HIS A O 1
ATOM 6204 N N . ALA A 1 771 ? -29.991 -19.550 -27.507 1.00 69.00 771 ALA A N 1
ATOM 6205 C CA . ALA A 1 771 ? -28.867 -20.092 -28.262 1.00 69.00 771 ALA A CA 1
ATOM 6206 C C . ALA A 1 771 ? -28.714 -19.398 -29.630 1.00 69.00 771 ALA A C 1
ATOM 6208 O O . ALA A 1 771 ? -27.624 -18.952 -29.976 1.00 69.00 771 ALA A O 1
ATOM 6209 N N . GLU A 1 772 ? -29.796 -19.193 -30.381 1.00 76.94 772 GLU A N 1
ATOM 6210 C CA . GLU A 1 772 ? -29.771 -18.493 -31.674 1.00 76.94 772 GLU A CA 1
ATOM 6211 C C . GLU A 1 772 ? -29.225 -17.067 -31.563 1.00 76.94 772 GLU A C 1
ATOM 6213 O O . GLU A 1 772 ? -28.344 -16.676 -32.331 1.00 76.94 772 GLU A O 1
ATOM 6218 N N . LYS A 1 773 ? -29.686 -16.289 -30.575 1.00 72.19 773 LYS A N 1
ATOM 6219 C CA . LYS A 1 773 ? -29.201 -14.917 -30.344 1.00 72.19 773 LYS A CA 1
ATOM 6220 C C . LYS A 1 773 ? -27.707 -14.867 -30.037 1.00 72.19 773 LYS A C 1
ATOM 6222 O O . LYS A 1 773 ? -27.047 -13.891 -30.397 1.00 72.19 773 LYS A O 1
ATOM 6227 N N . LEU A 1 774 ? -27.180 -15.884 -29.362 1.00 63.97 774 LEU A N 1
ATOM 6228 C CA . LEU A 1 774 ? -25.761 -15.989 -29.029 1.00 63.97 774 LEU A CA 1
ATOM 6229 C C . LEU A 1 774 ? -24.928 -16.352 -30.265 1.00 63.97 774 LEU A C 1
ATOM 6231 O O . LEU A 1 774 ? -23.903 -15.728 -30.531 1.00 63.97 774 LEU A O 1
ATOM 6235 N N . TYR A 1 775 ? -25.408 -17.311 -31.056 1.00 68.56 775 TYR A N 1
ATOM 6236 C CA . TYR A 1 775 ? -24.706 -17.851 -32.221 1.00 68.56 775 TYR A CA 1
ATOM 6237 C C . TYR A 1 775 ? -24.808 -16.937 -33.459 1.00 68.56 775 TYR A C 1
ATOM 6239 O O . TYR A 1 775 ? -23.937 -16.962 -34.327 1.00 68.56 775 TYR A O 1
ATOM 6247 N N . HIS A 1 776 ? -25.821 -16.066 -33.535 1.00 65.62 776 HIS A N 1
ATOM 6248 C CA . HIS A 1 776 ? -25.967 -15.085 -34.616 1.00 65.62 776 HIS A CA 1
ATOM 6249 C C . HIS A 1 776 ? -25.054 -13.855 -34.502 1.00 65.62 776 HIS A C 1
ATOM 6251 O O . HIS A 1 776 ? -24.876 -13.154 -35.496 1.00 65.62 776 HIS A O 1
ATOM 6257 N N . LYS A 1 777 ? -24.426 -13.600 -33.347 1.00 58.50 777 LYS A N 1
ATOM 6258 C CA . LYS A 1 777 ? -23.522 -12.451 -33.132 1.00 58.50 777 LYS A CA 1
ATOM 6259 C C . LYS A 1 777 ? -22.088 -12.660 -33.667 1.00 58.50 777 LYS A C 1
ATOM 6261 O O . LYS A 1 777 ? -21.187 -11.925 -33.279 1.00 58.50 777 LYS A O 1
ATOM 6266 N N . LEU A 1 778 ? -21.857 -13.650 -34.536 1.00 57.16 778 LEU A N 1
ATOM 6267 C CA . LEU A 1 778 ? -20.518 -14.150 -34.884 1.00 57.16 778 LEU A CA 1
ATOM 6268 C C . LEU A 1 778 ? -19.967 -13.672 -36.239 1.00 57.16 778 LEU A C 1
ATOM 6270 O O . LEU A 1 778 ? -20.711 -13.427 -37.189 1.00 57.16 778 LEU A O 1
ATOM 6274 N N . HIS A 1 779 ? -18.631 -13.619 -36.340 1.00 51.91 779 HIS A N 1
ATOM 6275 C CA . HIS A 1 779 ? -17.888 -13.365 -37.580 1.00 51.91 779 HIS A CA 1
ATOM 6276 C C . HIS A 1 779 ? -18.127 -14.458 -38.644 1.00 51.91 779 HIS A C 1
ATOM 6278 O O . HIS A 1 779 ? -18.235 -15.646 -38.331 1.00 51.91 779 HIS A O 1
ATOM 6284 N N . ASN A 1 780 ? -18.125 -14.070 -39.928 1.00 54.03 780 ASN A N 1
ATOM 6285 C CA . ASN A 1 780 ? -18.455 -14.945 -41.067 1.00 54.03 780 ASN A CA 1
ATOM 6286 C C . ASN A 1 780 ? -17.662 -16.270 -41.118 1.00 54.03 780 ASN A C 1
ATOM 6288 O O . ASN A 1 780 ? -18.229 -17.292 -41.498 1.00 54.03 780 ASN A O 1
ATOM 6292 N N . ASN A 1 781 ? -16.394 -16.280 -40.691 1.00 44.22 781 ASN A N 1
ATOM 6293 C CA . ASN A 1 781 ? -15.512 -17.453 -40.785 1.00 44.22 781 ASN A CA 1
ATOM 6294 C C . ASN A 1 781 ? -15.818 -18.561 -39.756 1.00 44.22 781 ASN A C 1
ATOM 6296 O O . ASN A 1 781 ? -15.439 -19.708 -39.971 1.00 44.22 781 ASN A O 1
ATOM 6300 N N . LEU A 1 782 ? -16.504 -18.245 -38.651 1.00 51.03 782 LEU A N 1
ATOM 6301 C CA . LEU A 1 782 ? -16.843 -19.205 -37.583 1.00 51.03 782 LEU A CA 1
ATOM 6302 C C . LEU A 1 782 ? -18.301 -19.687 -37.653 1.00 51.03 782 LEU A C 1
ATOM 6304 O O . LEU A 1 782 ? -18.691 -20.633 -36.967 1.00 51.03 782 LEU A O 1
ATOM 6308 N N . ARG A 1 783 ? -19.102 -19.065 -38.525 1.00 61.38 783 ARG A N 1
ATOM 6309 C CA . ARG A 1 783 ? -20.552 -19.264 -38.632 1.00 61.38 783 ARG A CA 1
ATOM 6310 C C . ARG A 1 783 ? -20.935 -20.704 -38.985 1.00 61.38 783 ARG A C 1
ATOM 6312 O O . ARG A 1 783 ? -21.930 -21.203 -38.477 1.00 61.38 783 ARG A O 1
ATOM 6319 N N . GLY A 1 784 ? -20.133 -21.391 -39.803 1.00 67.06 784 GLY A N 1
ATOM 6320 C CA . GLY A 1 784 ? -20.390 -22.782 -40.200 1.00 67.06 784 GLY A CA 1
ATOM 6321 C C . GLY A 1 784 ? -20.311 -23.777 -39.036 1.00 67.06 784 GLY A C 1
ATOM 6322 O O . GLY A 1 784 ? -21.224 -24.577 -38.850 1.00 67.06 784 GLY A O 1
ATOM 6323 N N . GLY A 1 785 ? -19.256 -23.694 -38.217 1.00 64.88 785 GLY A N 1
ATOM 6324 C CA . GLY A 1 785 ? -19.091 -24.561 -37.044 1.00 64.88 785 GLY A CA 1
ATOM 6325 C C . GLY A 1 785 ? -20.102 -24.251 -35.942 1.00 64.88 785 GLY A C 1
ATOM 6326 O O . GLY A 1 785 ? -20.695 -25.163 -35.375 1.00 64.88 785 GLY A O 1
ATOM 6327 N N . ALA A 1 786 ? -20.368 -22.964 -35.705 1.00 64.06 786 ALA A N 1
ATOM 6328 C CA . ALA A 1 786 ? -21.383 -22.519 -34.758 1.00 64.06 786 ALA A CA 1
ATOM 6329 C C . ALA A 1 786 ? -22.792 -23.002 -35.160 1.00 64.06 786 ALA A C 1
ATOM 6331 O O . ALA A 1 786 ? -23.505 -23.562 -34.332 1.00 64.06 786 ALA A O 1
ATOM 6332 N N . ASN A 1 787 ? -23.175 -22.877 -36.436 1.00 75.62 787 ASN A N 1
ATOM 6333 C CA . ASN A 1 787 ? -24.462 -23.378 -36.929 1.00 75.62 787 ASN A CA 1
ATOM 6334 C C . ASN A 1 787 ? -24.599 -24.899 -36.761 1.00 75.62 787 ASN A C 1
ATOM 6336 O O . ASN A 1 787 ? -25.685 -25.377 -36.448 1.00 75.62 787 ASN A O 1
ATOM 6340 N N . ASN A 1 788 ? -23.512 -25.658 -36.935 1.00 75.31 788 ASN A N 1
ATOM 6341 C CA . ASN A 1 788 ? -23.533 -27.103 -36.715 1.00 75.31 788 ASN A CA 1
ATOM 6342 C C . ASN A 1 788 ? -23.785 -27.445 -35.235 1.00 75.31 788 ASN A C 1
ATOM 6344 O O . ASN A 1 788 ? -24.685 -28.222 -34.931 1.00 75.31 788 ASN A O 1
ATOM 6348 N N . SER A 1 789 ? -23.070 -26.799 -34.307 1.00 73.75 789 SER A N 1
ATOM 6349 C CA . SER A 1 789 ? -23.291 -26.983 -32.863 1.00 73.75 789 SER A CA 1
ATOM 6350 C C . SER A 1 789 ? -24.696 -26.552 -32.424 1.00 73.75 789 SER A C 1
ATOM 6352 O O . SER A 1 789 ? -25.321 -27.225 -31.606 1.00 73.75 789 SER A O 1
ATOM 6354 N N . LEU A 1 790 ? -25.228 -25.467 -32.997 1.00 78.69 790 LEU A N 1
ATOM 6355 C CA . LEU A 1 790 ? -26.599 -25.015 -32.753 1.00 78.69 790 LEU A CA 1
ATOM 6356 C C . LEU A 1 790 ? -27.633 -26.034 -33.251 1.00 78.69 790 LEU A C 1
ATOM 6358 O O . LEU A 1 790 ? -28.592 -26.325 -32.540 1.00 78.69 790 LEU A O 1
ATOM 6362 N N . ASN A 1 791 ? -27.439 -26.602 -34.443 1.00 81.19 791 ASN A N 1
ATOM 6363 C CA . ASN A 1 791 ? -28.329 -27.632 -34.980 1.00 81.19 791 ASN A CA 1
ATOM 6364 C C . ASN A 1 791 ? -28.305 -28.902 -34.119 1.00 81.19 791 ASN A C 1
ATOM 6366 O O . ASN A 1 791 ? -29.365 -29.436 -33.808 1.00 81.19 791 ASN A O 1
ATOM 6370 N N . GLN A 1 792 ? -27.126 -29.333 -33.660 1.00 80.62 792 GLN A N 1
ATOM 6371 C CA . GLN A 1 792 ? -26.995 -30.472 -32.744 1.00 80.62 792 GLN A CA 1
ATOM 6372 C C . GLN A 1 792 ? -27.699 -30.221 -31.405 1.00 80.62 792 GLN A C 1
ATOM 6374 O O . GLN A 1 792 ? -28.354 -31.114 -30.876 1.00 80.62 792 GLN A O 1
ATOM 6379 N N . LEU A 1 793 ? -27.599 -29.006 -30.855 1.00 77.88 793 LEU A N 1
ATOM 6380 C CA . LEU A 1 793 ? -28.324 -28.621 -29.644 1.00 77.88 793 LEU A CA 1
ATOM 6381 C C . LEU A 1 793 ? -29.844 -28.675 -29.853 1.00 77.88 793 LEU A C 1
ATOM 6383 O O . LEU A 1 793 ? -30.545 -29.265 -29.034 1.00 77.88 793 LEU A O 1
ATOM 6387 N N . LYS A 1 794 ? -30.348 -28.097 -30.953 1.00 85.50 794 LYS A N 1
ATOM 6388 C CA . LYS A 1 794 ? -31.777 -28.134 -31.309 1.00 85.50 794 LYS A CA 1
ATOM 6389 C C . LYS A 1 794 ? -32.287 -29.566 -31.430 1.00 85.50 794 LYS A C 1
ATOM 6391 O O . LYS A 1 794 ? -33.333 -29.883 -30.879 1.00 85.50 794 LYS A O 1
ATOM 6396 N N . GLU A 1 795 ? -31.530 -30.435 -32.096 1.00 86.62 795 GLU A N 1
ATOM 6397 C CA . GLU A 1 795 ? -31.882 -31.845 -32.262 1.00 86.62 795 GLU A CA 1
ATOM 6398 C C . GLU A 1 795 ? -31.929 -32.580 -30.916 1.00 86.62 795 GLU A C 1
ATOM 6400 O O . GLU A 1 795 ? -32.902 -33.275 -30.630 1.00 86.62 795 GLU A O 1
ATOM 6405 N N . LYS A 1 796 ? -30.936 -32.368 -30.040 1.00 83.94 796 LYS A N 1
ATOM 6406 C CA . LYS A 1 796 ? -30.924 -32.944 -28.685 1.00 83.94 796 LYS A CA 1
ATOM 6407 C C . LYS A 1 796 ? -32.132 -32.494 -27.852 1.00 83.94 796 LYS A C 1
ATOM 6409 O O . LYS A 1 796 ? -32.780 -33.328 -27.222 1.00 83.94 796 LYS A O 1
ATOM 6414 N N . ILE A 1 797 ? -32.453 -31.197 -27.874 1.00 82.19 797 ILE A N 1
ATOM 6415 C CA . ILE A 1 797 ? -33.634 -30.643 -27.193 1.00 82.19 797 ILE A CA 1
ATOM 6416 C C . ILE A 1 797 ? -34.908 -31.274 -27.766 1.00 82.19 797 ILE A C 1
ATOM 6418 O O . ILE A 1 797 ? -35.742 -31.762 -27.008 1.00 82.19 797 ILE A O 1
ATOM 6422 N N . GLN A 1 798 ? -35.035 -31.343 -29.092 1.00 84.56 798 GLN A N 1
ATOM 6423 C CA . GLN A 1 798 ? -36.198 -31.929 -29.755 1.00 84.56 798 GLN A CA 1
ATOM 6424 C C . GLN A 1 798 ? -36.392 -33.407 -29.390 1.00 84.56 798 GLN A C 1
ATOM 6426 O O . GLN A 1 798 ? -37.510 -33.823 -29.090 1.00 84.56 798 GLN A O 1
ATOM 6431 N N . ILE A 1 799 ? -35.314 -34.199 -29.365 1.00 84.50 799 ILE A N 1
ATOM 6432 C CA . ILE A 1 799 ? -35.350 -35.620 -28.984 1.00 84.50 799 ILE A CA 1
ATOM 6433 C C . ILE A 1 799 ? -35.896 -35.790 -27.563 1.00 84.50 799 ILE A C 1
ATOM 6435 O O . ILE A 1 799 ? -36.742 -36.655 -27.323 1.00 84.50 799 ILE A O 1
ATOM 6439 N N . ASP A 1 800 ? -35.442 -34.971 -26.617 1.00 79.19 800 ASP A N 1
ATOM 6440 C CA . ASP A 1 800 ? -35.913 -35.052 -25.236 1.00 79.19 800 ASP A CA 1
ATOM 6441 C C . ASP A 1 800 ? -37.354 -34.577 -25.075 1.00 79.19 800 ASP A C 1
ATOM 6443 O O . ASP A 1 800 ? -38.103 -35.145 -24.285 1.00 79.19 800 ASP A O 1
ATOM 6447 N N . MET A 1 801 ? -37.775 -33.594 -25.861 1.00 79.06 801 MET A N 1
ATOM 6448 C CA . MET A 1 801 ? -39.134 -33.052 -25.833 1.00 79.06 801 MET A CA 1
ATOM 6449 C C . MET A 1 801 ? -40.149 -34.012 -26.461 1.00 79.06 801 MET A C 1
ATOM 6451 O O . MET A 1 801 ? -41.262 -34.165 -25.949 1.00 79.06 801 MET A O 1
ATOM 6455 N N . HIS A 1 802 ? -39.733 -34.774 -27.478 1.00 83.62 802 HIS A N 1
ATOM 6456 C CA . HIS A 1 802 ? -40.524 -35.861 -28.056 1.00 83.62 802 HIS A CA 1
ATOM 6457 C C . HIS A 1 802 ? -40.860 -36.960 -27.039 1.00 83.62 802 HIS A C 1
ATOM 6459 O O . HIS A 1 802 ? -41.947 -37.533 -27.117 1.00 83.62 802 HIS A O 1
ATOM 6465 N N . LYS A 1 803 ? -40.002 -37.214 -26.035 1.00 80.81 803 LYS A N 1
ATOM 6466 C CA . LYS A 1 803 ? -40.308 -38.162 -24.939 1.00 80.81 803 LYS A CA 1
ATOM 6467 C C . LYS A 1 803 ? -41.561 -37.761 -24.149 1.00 80.81 803 LYS A C 1
ATOM 6469 O O . LYS A 1 803 ? -42.167 -38.611 -23.501 1.00 80.81 803 LYS A O 1
ATOM 6474 N N . TYR A 1 804 ? -41.962 -36.492 -24.236 1.00 74.50 804 TYR A N 1
ATOM 6475 C CA . TYR A 1 804 ? -43.125 -35.915 -23.566 1.00 74.50 804 TYR A CA 1
ATOM 6476 C C . TYR A 1 804 ? -44.246 -35.499 -24.542 1.00 74.50 804 TYR A C 1
ATOM 6478 O O . TYR A 1 804 ? -45.166 -34.781 -24.150 1.00 74.50 804 TYR A O 1
ATOM 6486 N N . ASN A 1 805 ? -44.220 -35.966 -25.801 1.00 77.88 805 ASN A N 1
ATOM 6487 C CA . ASN A 1 805 ? -45.177 -35.599 -26.859 1.00 77.88 805 ASN A CA 1
ATOM 6488 C C . ASN A 1 805 ? -45.275 -34.078 -27.103 1.00 77.88 805 ASN A C 1
ATOM 6490 O O . ASN A 1 805 ? -46.378 -33.550 -27.298 1.00 77.88 805 ASN A O 1
ATOM 6494 N N . VAL A 1 806 ? -44.133 -33.385 -27.064 1.00 74.62 806 VAL A N 1
ATOM 6495 C CA . VAL A 1 806 ? -43.998 -31.961 -27.393 1.00 74.62 806 VAL A CA 1
ATOM 6496 C C . VAL A 1 806 ? -43.051 -31.803 -28.582 1.00 74.62 806 VAL A C 1
ATOM 6498 O O . VAL A 1 806 ? -41.980 -32.407 -28.617 1.00 74.62 806 VAL A O 1
ATOM 6501 N N . THR A 1 807 ? -43.456 -30.980 -29.547 1.00 78.56 807 THR A N 1
ATOM 6502 C CA . THR A 1 807 ? -42.679 -30.631 -30.741 1.00 78.56 807 THR A CA 1
ATOM 6503 C C . THR A 1 807 ? -42.415 -29.129 -30.699 1.00 78.56 807 THR A C 1
ATOM 6505 O O . THR A 1 807 ? -43.374 -28.368 -30.574 1.00 78.56 807 THR A O 1
ATOM 6508 N N . ILE A 1 808 ? -41.142 -28.722 -30.752 1.00 68.06 808 ILE A N 1
ATOM 6509 C CA . ILE A 1 808 ? -40.716 -27.314 -30.698 1.00 68.06 808 ILE A CA 1
ATOM 6510 C C . ILE A 1 808 ? -40.422 -26.768 -32.089 1.00 68.06 808 ILE A C 1
ATOM 6512 O O . ILE A 1 808 ? -39.851 -27.526 -32.908 1.00 68.06 808 ILE A O 1
#

Sequence (808 aa):
MFKPVRDKKDRVIPKGMYKNLEQRLKERNDVKGIRTVTVYPFDRYTDLGPYVGLADRLISGGILHYTACLVNSGFTNLRAVLRQHNPKLKLSKSKLNGQPIDQVEISSMSIHSNDVWDIIKDAYQMPNRPLITLGGPAGKYEPHMFFGTKEDPTIGIDVAITGEAYTGIVLKERILNRRKKLSNGRTISMREAFEDLAQKRELDDIHGIAYRWIDPQGKTWIVDTYINKGVEDLSEYPTIDKTFKFLEKKHNDESLKDRPATPKEIANEINLSTTINTGGCRLGCDYCPLTNGELGIFRTSGFDHLGKTMEKIFSKFGIKRFFGADDNIGNDINQLYKDAKGLSQYIMEDGSKLIGKVESGSEITLTDLDKFARKYPDGLMELGKIYSGLWMGNEDVNQELVKKGQSLDKVRERLPEMINAGISPMIMNIYGDQMHYNRIRSNTNEEQHQSKEFLDSLSQKQKKLFRESEMAMDKGKEKKSDILARKFVNSLTPSQEDKFKFGLREESFFYLKYGAVSQQFTLLTPAVGTEVYDIPYNERMVFDKVGDIQIEQHHFDGNHVVMTSHNNPVERLKDVYKAYGHMYNYSNLFRAVGRVIKEKFLGNENKLRVAKYAAYYQFKGINGLKVTKKRQKEFVNALKIGPIVRAKEPPKSYHPVLAIHPESAKYYSVTSSHVALDPKPLTKQGVLTIEALEKICQGEFEIYPTPIARYDQLPTYSQAHESIEGYRKHADTLYEQFSIKLRELTSSGREGLNQSKETLTHLGQDFIIHAEKLYHKLHNNLRGGANNSLNQLKEKIQIDMHKYNVTI

pLDDT: mean 82.11, std 18.35, range [23.78, 98.5]